Protein AF-A0A194QW92-F1 (afdb_monomer)

Foldseek 3Di:
DDDDDDDDDDDDDDDDDDDDDDDDDDDDDPLNVVLVPPPDPPPPPPPDDDCVPPDDDPVPDFPADDDDDLQPDKFKWFFADKDKDFDAADPPFAADNDDRAIWMWTWTAGQSGFIEIETAGHDFDKKKKFADPPDDPVLQVQLLVVLQVVLVVVCPDPPRVDDGFWDGWDKDWDADPVVHPDPDTTIIIIITTRDLSCLSVSVVVCVVPVVSSNGDDMDIGPSPPDPRVVLCVVQVADRRWMKMQDRPFKAWADPPDPDHDPDPGSTYIYGYSVRMHTDDCDDPRVDHRFDKDKDWDKDWQDDPPDDGDPVPIDIDTPDIDIDGRNFQPWAQFDPDDPADDDRSPPDTGRDDPQQPDKAKDKDWAFVVGPDDPTDIHIDIGIDGHHPVVSVVVCVVCVVVDPDDDPDPPDDDDDDDDDDDDDDDDDDDDPDDPPDQFAAEDAPVCLQVLLQQAQKEKEWEAAPPWPLQVVLRVQRSLLQNVLVVVPDDGRHYGYHYYHCVRRVVVCVVVVPFWPGWIWMHGNNHTALDTDPDDRGSVVSNVVSVVLSDQQEAEDAACVVVVPDALAFKEKEKEAADCPDLLNVLVSSLSSRCSVLHRYYYYHHPRNVVDPDPPDMWIWIDDRNQQEPDDIDIDPDDSNDNVSVNVVCVDRSDALEEEDDLSCLQVVVVLLAKEWEWEAAPNPRVLNHLLSVLCVVAVPVCSSRYRHYYYHCVRPQVVQVLVVHGNVVPGWIWIFNQFAIATLPDSVCSPPHCSVVVVVVCVVVCVRQVCVQPNDDDVDDDDPDTDRDGHRGGPSNVSHDDPVNIDGNDDDD

Organism: Papilio machaon (NCBI:txid76193)

Structure (mmCIF, N/CA/C/O backbone):
data_AF-A0A194QW92-F1
#
_entry.id   AF-A0A194QW92-F1
#
loop_
_atom_site.group_PDB
_atom_site.id
_atom_site.type_symbol
_atom_site.label_atom_id
_atom_site.label_alt_id
_atom_site.label_comp_id
_atom_site.label_asym_id
_atom_site.label_entity_id
_atom_site.label_seq_id
_atom_site.pdbx_PDB_ins_code
_atom_site.Cartn_x
_atom_site.Cartn_y
_atom_site.Cartn_z
_atom_site.occupancy
_atom_site.B_iso_or_equiv
_atom_site.auth_seq_id
_atom_site.auth_comp_id
_atom_site.auth_asym_id
_atom_site.auth_atom_id
_atom_site.pdbx_PDB_model_num
ATOM 1 N N . MET A 1 1 ? -59.362 35.001 18.500 1.00 31.78 1 MET A N 1
ATOM 2 C CA . MET A 1 1 ? -58.646 35.504 17.308 1.00 31.78 1 MET A CA 1
ATOM 3 C C . MET A 1 1 ? -57.191 35.763 17.682 1.00 31.78 1 MET A C 1
ATOM 5 O O . MET A 1 1 ? -56.961 36.446 18.668 1.00 31.78 1 MET A O 1
ATOM 9 N N . ASN A 1 2 ? -56.270 35.119 16.953 1.00 34.44 2 ASN A N 1
ATOM 10 C CA . ASN A 1 2 ? -54.800 35.236 16.932 1.00 34.44 2 ASN A CA 1
ATOM 11 C C . ASN A 1 2 ? -54.059 35.819 18.147 1.00 34.44 2 ASN A C 1
ATOM 13 O O . ASN A 1 2 ? -54.026 37.035 18.302 1.00 34.44 2 ASN A O 1
ATOM 17 N N . LYS A 1 3 ? -53.291 34.970 18.856 1.00 28.11 3 LYS A N 1
ATOM 18 C CA . LYS A 1 3 ? -51.967 35.327 19.408 1.00 28.11 3 LYS A CA 1
ATOM 19 C C . LYS A 1 3 ? -51.014 34.120 19.393 1.00 28.11 3 LYS A C 1
ATOM 21 O O . LYS A 1 3 ? -51.334 33.049 19.899 1.00 28.11 3 LYS A O 1
ATOM 26 N N . SER A 1 4 ? -49.855 34.344 18.782 1.00 28.19 4 SER A N 1
ATOM 27 C CA . SER A 1 4 ? -48.689 33.471 18.621 1.00 28.19 4 SER A CA 1
ATOM 28 C C . SER A 1 4 ? -48.117 32.961 19.949 1.00 28.19 4 SER A C 1
ATOM 30 O O . SER A 1 4 ? -47.916 33.755 20.870 1.00 28.19 4 SER A O 1
ATOM 32 N N . LYS A 1 5 ? -47.769 31.669 20.028 1.00 32.91 5 LYS A N 1
ATOM 33 C CA . LYS A 1 5 ? -46.958 31.098 21.118 1.00 32.91 5 LYS A CA 1
ATOM 34 C C . LYS A 1 5 ? -45.496 30.962 20.680 1.00 32.91 5 LYS A C 1
ATOM 36 O O . LYS A 1 5 ? -45.201 30.275 19.710 1.00 32.91 5 LYS A O 1
ATOM 41 N N . GLN A 1 6 ? -44.613 31.630 21.422 1.00 26.59 6 GLN A N 1
ATOM 42 C CA . GLN A 1 6 ? -43.155 31.491 21.384 1.00 26.59 6 GLN A CA 1
ATOM 43 C C . GLN A 1 6 ? -42.722 30.120 21.928 1.00 26.59 6 GLN A C 1
ATOM 45 O O . GLN A 1 6 ? -43.217 29.684 22.970 1.00 26.59 6 GLN A O 1
ATOM 50 N N . PHE A 1 7 ? -41.765 29.480 21.254 1.00 28.58 7 PHE A N 1
ATOM 51 C CA . PHE A 1 7 ? -41.031 28.316 21.757 1.00 28.58 7 PHE A CA 1
ATOM 52 C C . PHE A 1 7 ? -39.956 28.762 22.765 1.00 28.58 7 PHE A C 1
ATOM 54 O O . PHE A 1 7 ? -39.187 29.681 22.490 1.00 28.58 7 PHE A O 1
ATOM 61 N N . LYS A 1 8 ? -39.915 28.119 23.940 1.00 28.97 8 LYS A N 1
ATOM 62 C CA . LYS A 1 8 ? -38.869 28.281 24.965 1.00 28.97 8 LYS A CA 1
ATOM 63 C C . LYS A 1 8 ? -37.744 27.272 24.708 1.00 28.97 8 LYS A C 1
ATOM 65 O O . LYS A 1 8 ? -38.028 26.084 24.589 1.00 28.97 8 LYS A O 1
ATOM 70 N N . GLY A 1 9 ? -36.498 27.743 24.657 1.00 32.03 9 GLY A N 1
ATOM 71 C CA . GLY A 1 9 ? -35.300 26.894 24.643 1.00 32.03 9 GLY A CA 1
ATOM 72 C C . GLY A 1 9 ? -34.980 26.275 26.017 1.00 32.03 9 GLY A C 1
ATOM 73 O O . GLY A 1 9 ? -35.567 26.690 27.024 1.00 32.03 9 GLY A O 1
ATOM 74 N N . PRO A 1 10 ? -34.073 25.281 26.071 1.00 32.88 10 PRO A N 1
ATOM 75 C CA . PRO A 1 10 ? -33.698 24.589 27.304 1.00 32.88 10 PRO A CA 1
ATOM 76 C C . PRO A 1 10 ? -32.818 25.464 28.225 1.00 32.88 10 PRO A C 1
ATOM 78 O O . PRO A 1 10 ? -32.152 26.384 27.747 1.00 32.88 10 PRO A O 1
ATOM 81 N N . PRO A 1 11 ? -32.815 25.213 29.551 1.00 30.77 11 PRO A N 1
ATOM 82 C CA . PRO A 1 11 ? -32.139 26.066 30.527 1.00 30.77 11 PRO A CA 1
ATOM 83 C C . PRO A 1 11 ? -30.614 25.826 30.580 1.00 30.77 11 PRO A C 1
ATOM 85 O O . PRO A 1 11 ? -30.150 24.733 30.249 1.00 30.77 11 PRO A O 1
ATOM 88 N N . PRO A 1 12 ? -29.824 26.816 31.040 1.00 30.89 12 PRO A N 1
ATOM 89 C CA . PRO A 1 12 ? -28.367 26.715 31.109 1.00 30.89 12 PRO A CA 1
ATOM 90 C C . PRO A 1 12 ? -27.905 25.792 32.251 1.00 30.89 12 PRO A C 1
ATOM 92 O O . PRO A 1 12 ? -28.445 25.830 33.360 1.00 30.89 12 PRO A O 1
ATOM 95 N N . LYS A 1 13 ? -26.874 24.975 31.991 1.00 30.09 13 LYS A N 1
ATOM 96 C CA . LYS A 1 13 ? -26.210 24.129 32.997 1.00 30.09 13 LYS A CA 1
ATOM 97 C C . LYS A 1 13 ? -25.413 24.996 33.986 1.00 30.09 13 LYS A C 1
ATOM 99 O O . LYS A 1 13 ? -24.629 25.850 33.584 1.00 30.09 13 LYS A O 1
ATOM 104 N N . ARG A 1 14 ? -25.629 24.758 35.286 1.00 26.62 14 ARG A N 1
ATOM 105 C CA . ARG A 1 14 ? -24.898 25.349 36.422 1.00 26.62 14 ARG A CA 1
ATOM 106 C C . ARG A 1 14 ? -23.464 24.808 36.500 1.00 26.62 14 ARG A C 1
ATOM 108 O O . ARG A 1 14 ? -23.273 23.597 36.441 1.00 26.62 14 ARG A O 1
ATOM 115 N N . PHE A 1 15 ? -22.505 25.705 36.730 1.00 25.73 15 PHE A N 1
ATOM 116 C CA . PHE A 1 15 ? -21.168 25.397 37.246 1.00 25.73 15 PHE A CA 1
ATOM 117 C C . PHE A 1 15 ? -21.266 24.801 38.663 1.00 25.73 15 PHE A C 1
ATOM 119 O O . PHE A 1 15 ? -22.025 25.314 39.490 1.00 25.73 15 PHE A O 1
ATOM 126 N N . LYS A 1 16 ? -20.499 23.740 38.941 1.00 28.44 16 LYS A N 1
ATOM 127 C CA . LYS A 1 16 ? -20.216 23.243 40.297 1.00 28.44 16 LYS A CA 1
ATOM 128 C C . LYS A 1 16 ? -18.757 23.554 40.639 1.00 28.44 16 LYS A C 1
ATOM 130 O O . LYS A 1 16 ? -17.883 23.375 39.799 1.00 28.44 16 LYS A O 1
ATOM 135 N N . SER A 1 17 ? -18.567 24.061 41.851 1.00 26.08 17 SER A N 1
ATOM 136 C CA . SER A 1 17 ? -17.310 24.431 42.498 1.00 26.08 17 SER A CA 1
ATOM 137 C C . SER A 1 17 ? -16.463 23.211 42.866 1.00 26.08 17 SER A C 1
ATOM 139 O O . SER A 1 17 ? -17.013 22.186 43.269 1.00 26.08 17 SER A O 1
ATOM 141 N N . GLN A 1 18 ? -15.147 23.378 42.729 1.00 31.14 18 GLN A N 1
ATOM 142 C CA . GLN A 1 18 ? -14.085 22.577 43.340 1.00 31.14 18 GLN A CA 1
ATOM 143 C C . GLN A 1 18 ? -14.094 22.758 44.861 1.00 31.14 18 GLN A C 1
ATOM 145 O O . GLN A 1 18 ? -14.274 23.886 45.318 1.00 31.14 18 GLN A O 1
ATOM 150 N N . ASP A 1 19 ? -13.982 21.639 45.575 1.00 28.78 19 ASP A N 1
ATOM 151 C CA . ASP A 1 19 ? -13.210 21.412 46.810 1.00 28.78 19 ASP A CA 1
ATOM 152 C C . ASP A 1 19 ? -13.829 20.209 47.538 1.00 28.78 19 ASP A C 1
ATOM 154 O O . ASP A 1 19 ? -14.925 20.317 48.083 1.00 28.78 19 ASP A O 1
ATOM 158 N N . ASP A 1 20 ? -13.171 19.050 47.412 1.00 27.77 20 ASP A N 1
ATOM 159 C CA . ASP A 1 20 ? -13.049 17.988 48.427 1.00 27.77 20 ASP A CA 1
ATOM 160 C C . ASP A 1 20 ? -12.136 16.869 47.861 1.00 27.77 20 ASP A C 1
ATOM 162 O O . ASP A 1 20 ? -12.561 15.999 47.100 1.00 27.77 20 ASP A O 1
ATOM 166 N N . ASP A 1 21 ? -10.850 17.036 48.176 1.00 30.55 21 ASP A N 1
ATOM 167 C CA . ASP A 1 21 ? -9.706 16.124 48.355 1.00 30.55 21 ASP A CA 1
ATOM 168 C C . ASP A 1 21 ? -9.772 14.624 47.956 1.00 30.55 21 ASP A C 1
ATOM 170 O O . ASP A 1 21 ? -10.536 13.825 48.495 1.00 30.55 21 ASP A O 1
ATOM 174 N N . ASP A 1 22 ? -8.846 14.280 47.045 1.00 29.62 22 ASP A N 1
ATOM 175 C CA . ASP A 1 22 ? -7.719 13.330 47.188 1.00 29.62 22 ASP A CA 1
ATOM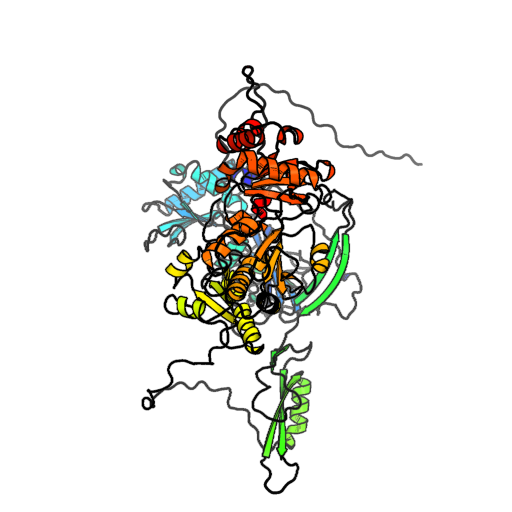 176 C C . ASP A 1 22 ? -7.949 11.858 47.619 1.00 29.62 22 ASP A C 1
ATOM 178 O O . ASP A 1 22 ? -8.229 11.547 48.772 1.00 29.62 22 ASP A O 1
ATOM 182 N N . GLU A 1 23 ? -7.717 10.923 46.679 1.00 29.33 23 GLU A N 1
ATOM 183 C CA . GLU A 1 23 ? -6.596 9.947 46.673 1.00 29.33 23 GLU A CA 1
ATOM 184 C C . GLU A 1 23 ? -6.902 8.689 45.816 1.00 29.33 23 GLU A C 1
ATOM 186 O O . GLU A 1 23 ? -7.893 7.987 46.025 1.00 29.33 23 GLU A O 1
ATOM 191 N N . ASN A 1 24 ? -5.939 8.338 44.946 1.00 28.45 24 ASN A N 1
ATOM 192 C CA . ASN A 1 24 ? -5.763 7.088 44.174 1.00 28.45 24 ASN A CA 1
ATOM 193 C C . ASN A 1 24 ? -6.443 6.975 42.791 1.00 28.45 24 ASN A C 1
ATOM 195 O O . ASN A 1 24 ? -7.441 6.273 42.639 1.00 28.45 24 ASN A O 1
ATOM 199 N N . GLU A 1 25 ? -5.798 7.495 41.736 1.00 29.42 25 GLU A N 1
ATOM 200 C CA . GLU A 1 25 ? -6.016 7.001 40.365 1.00 29.42 25 GLU A CA 1
ATOM 201 C C . GLU A 1 25 ? -4.735 6.393 39.770 1.00 29.42 25 GLU A C 1
ATOM 203 O O . GLU A 1 25 ? -3.738 7.054 39.487 1.00 29.42 25 GLU A O 1
ATOM 208 N N . VAL A 1 26 ? -4.794 5.071 39.613 1.00 32.31 26 VAL A N 1
ATOM 209 C CA . VAL A 1 26 ? -3.895 4.214 38.829 1.00 32.31 26 VAL A CA 1
ATOM 210 C C . VAL A 1 26 ? -4.091 4.546 37.338 1.00 32.31 26 VAL A C 1
ATOM 212 O O . VAL A 1 26 ? -5.231 4.805 36.948 1.00 32.31 26 VAL A O 1
ATOM 215 N N . PRO A 1 27 ? -3.050 4.532 36.478 1.00 34.44 27 PRO A N 1
ATOM 216 C CA . PRO A 1 27 ? -3.222 4.867 35.068 1.00 34.44 27 PRO A CA 1
ATOM 217 C C . PRO A 1 27 ? -4.211 3.908 34.393 1.00 34.44 27 PRO A C 1
ATOM 219 O O . PRO A 1 27 ? -4.038 2.689 34.418 1.00 34.44 27 PRO A O 1
ATOM 222 N N . CYS A 1 28 ? -5.265 4.491 33.821 1.00 34.31 28 CYS A N 1
ATOM 223 C CA . CYS A 1 28 ? -6.327 3.805 33.094 1.00 34.31 28 CYS A CA 1
ATOM 224 C C . CYS A 1 28 ? -5.742 3.095 31.865 1.00 34.31 28 CYS A C 1
ATOM 226 O O . CYS A 1 28 ? -4.966 3.684 31.108 1.00 34.31 28 CYS A O 1
ATOM 228 N N . SER A 1 29 ? -6.095 1.827 31.679 1.00 41.72 29 SER A N 1
ATOM 229 C CA . SER A 1 29 ? -5.612 1.022 30.560 1.00 41.72 29 SER A CA 1
ATOM 230 C C . SER A 1 29 ? -6.317 1.425 29.259 1.00 41.72 29 SER A C 1
ATOM 232 O O . SER A 1 29 ? -7.438 1.933 29.261 1.00 41.72 29 SER A O 1
ATOM 234 N N . PHE A 1 30 ? -5.682 1.172 28.114 1.00 33.19 30 PHE A N 1
ATOM 235 C CA . PHE A 1 30 ? -6.261 1.383 26.778 1.00 33.19 30 PHE A CA 1
ATOM 236 C C . PHE A 1 30 ? -7.651 0.726 26.611 1.00 33.19 30 PHE A C 1
ATOM 238 O O . PHE A 1 30 ? -8.519 1.243 25.907 1.00 33.19 30 PHE A O 1
ATOM 245 N N . GLU A 1 31 ? -7.905 -0.365 27.333 1.00 37.47 31 GLU A N 1
ATOM 246 C CA . GLU A 1 31 ? -9.172 -1.103 27.336 1.00 37.47 31 GLU A CA 1
ATOM 247 C C . GLU A 1 31 ? -10.308 -0.330 28.021 1.00 37.47 31 GLU A C 1
ATOM 249 O O . GLU A 1 31 ? -11.458 -0.401 27.586 1.00 37.47 31 GLU A O 1
ATOM 254 N N . ASP A 1 32 ? -9.990 0.489 29.026 1.00 39.75 32 ASP A N 1
ATOM 255 C CA . ASP A 1 32 ? -10.952 1.383 29.678 1.00 39.75 32 ASP A CA 1
ATOM 256 C C . ASP A 1 32 ? -11.393 2.523 28.750 1.00 39.75 32 ASP A C 1
ATOM 258 O O . ASP A 1 32 ? -12.516 3.024 28.849 1.00 39.75 32 ASP A O 1
ATOM 262 N N . THR A 1 33 ? -10.522 2.898 27.808 1.00 40.22 33 THR A N 1
ATOM 263 C CA . THR A 1 33 ? -10.801 3.925 26.798 1.00 40.22 33 THR A CA 1
ATOM 264 C C . THR A 1 33 ? -11.684 3.359 25.683 1.00 40.22 33 THR A C 1
ATOM 266 O O . THR A 1 33 ? -12.637 4.018 25.269 1.00 40.22 33 THR A O 1
ATOM 269 N N . LEU A 1 34 ? -11.453 2.104 25.271 1.00 35.28 34 LEU A N 1
ATOM 270 C CA . LEU A 1 34 ? -12.331 1.390 24.334 1.00 35.28 34 LEU A CA 1
ATOM 271 C C . LEU A 1 34 ? -13.745 1.199 24.902 1.00 35.28 34 LEU A C 1
ATOM 273 O O . LEU A 1 34 ? -14.725 1.474 24.214 1.00 35.28 34 LEU A O 1
ATOM 277 N N . ALA A 1 35 ? -13.862 0.810 26.176 1.00 39.53 35 ALA A N 1
ATOM 278 C CA . ALA A 1 35 ? -15.157 0.639 26.840 1.00 39.53 35 ALA A CA 1
ATOM 279 C C . ALA A 1 35 ? -15.956 1.956 26.965 1.00 39.53 35 ALA A C 1
ATOM 281 O O . ALA A 1 35 ? -17.182 1.931 27.083 1.00 39.53 35 ALA A O 1
ATOM 282 N N . GLY A 1 36 ? -15.276 3.109 26.933 1.00 33.75 36 GLY A N 1
ATOM 283 C CA . GLY A 1 36 ? -15.898 4.435 26.927 1.00 33.75 36 GLY A CA 1
ATOM 284 C C . GLY A 1 36 ? -16.346 4.928 25.545 1.00 33.75 36 GLY A C 1
ATOM 285 O O . GLY A 1 36 ? -17.150 5.858 25.480 1.00 33.75 36 GLY A O 1
ATOM 286 N N . MET A 1 37 ? -15.859 4.321 24.456 1.00 34.47 37 MET A N 1
ATOM 287 C CA . MET A 1 37 ? -16.156 4.738 23.077 1.00 34.47 37 MET A CA 1
ATOM 288 C C . MET A 1 37 ? -17.348 4.000 22.439 1.00 34.47 37 MET A C 1
ATOM 290 O O . MET A 1 37 ? -17.827 4.436 21.398 1.00 34.47 37 MET A O 1
ATOM 294 N N . GLU A 1 38 ? -17.890 2.953 23.071 1.00 33.16 38 GLU A N 1
ATOM 295 C CA . GLU A 1 38 ? -19.066 2.202 22.580 1.00 33.16 38 GLU A CA 1
ATOM 296 C C . GLU A 1 38 ? -20.431 2.773 23.031 1.00 33.16 38 GLU A C 1
ATOM 298 O O . GLU A 1 38 ? -21.447 2.073 23.038 1.00 33.16 38 GLU A O 1
ATOM 303 N N . VAL A 1 39 ? -20.504 4.050 23.418 1.00 30.03 39 VAL A N 1
ATOM 304 C CA . VAL A 1 39 ? -21.781 4.671 23.806 1.00 30.03 39 VAL A CA 1
ATOM 305 C C . VAL A 1 39 ? -22.454 5.338 22.600 1.00 30.03 39 VAL A C 1
ATOM 307 O O . VAL A 1 39 ? -22.108 6.450 22.218 1.00 30.03 39 VAL A O 1
ATOM 310 N N . GLU A 1 40 ? -23.470 4.638 22.084 1.00 30.41 40 GLU A N 1
ATOM 311 C C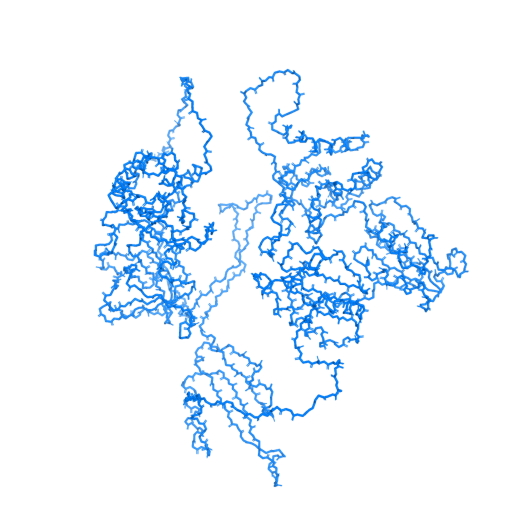A . GLU A 1 40 ? -24.635 5.126 21.320 1.00 30.41 40 GLU A CA 1
ATOM 312 C C . GLU A 1 40 ? -24.374 5.736 19.926 1.00 30.41 40 GLU A C 1
ATOM 314 O O . GLU A 1 40 ? -24.461 6.945 19.720 1.00 30.41 40 GLU A O 1
ATOM 319 N N . PHE A 1 41 ? -24.243 4.868 18.914 1.00 26.62 41 PHE A N 1
ATOM 320 C CA . PHE A 1 41 ? -24.780 5.147 17.572 1.00 26.62 41 PHE A CA 1
ATOM 321 C C . PHE A 1 41 ? -26.279 4.795 17.562 1.00 26.62 41 PHE A C 1
ATOM 323 O O . PHE A 1 41 ? -26.722 3.857 16.905 1.00 26.62 41 PHE A O 1
ATOM 330 N N . ASP A 1 42 ? -27.070 5.522 18.352 1.00 26.94 42 ASP A N 1
ATOM 331 C CA . ASP A 1 42 ? -28.529 5.416 18.305 1.00 26.94 42 ASP A CA 1
ATOM 332 C C . ASP A 1 42 ? -29.001 6.215 17.079 1.00 26.94 42 ASP A C 1
ATOM 334 O O . ASP A 1 42 ? -29.308 7.409 17.139 1.00 26.94 42 ASP A O 1
ATOM 338 N N . SER A 1 43 ? -28.919 5.585 15.903 1.00 28.89 43 SER A N 1
ATOM 339 C CA . SER A 1 43 ? -29.479 6.150 14.679 1.00 28.89 43 SER A CA 1
ATOM 340 C C . SER A 1 43 ? -30.994 6.263 14.865 1.00 28.89 43 SER A C 1
ATOM 342 O O . SER A 1 43 ? -31.621 5.245 15.163 1.00 28.89 43 SER A O 1
ATOM 344 N N . PRO A 1 44 ? -31.617 7.443 14.687 1.00 27.83 44 PRO A N 1
ATOM 345 C CA . PRO A 1 44 ? -33.068 7.539 14.737 1.00 27.83 44 PRO A CA 1
ATOM 346 C C . PRO A 1 44 ? -33.656 6.571 13.708 1.00 27.83 44 PRO A C 1
ATOM 348 O O . PRO A 1 44 ? -33.222 6.573 12.557 1.00 27.83 44 PRO A O 1
ATOM 351 N N . GLU A 1 45 ? -34.616 5.741 14.128 1.00 32.91 45 GLU A N 1
ATOM 352 C CA . GLU A 1 45 ? -35.379 4.841 13.259 1.00 32.91 45 GLU A CA 1
ATOM 353 C C . GLU A 1 45 ? -35.949 5.627 12.068 1.00 32.91 45 GLU A C 1
ATOM 355 O O . GLU A 1 45 ? -37.012 6.249 12.138 1.00 32.91 45 GLU A O 1
ATOM 360 N N . VAL A 1 46 ? -35.238 5.615 10.940 1.00 28.66 46 VAL A N 1
ATOM 361 C CA . VAL A 1 46 ? -35.758 6.132 9.678 1.00 28.66 46 VAL A CA 1
ATOM 362 C C . VAL A 1 46 ? -36.652 5.044 9.097 1.00 28.66 46 VAL A C 1
ATOM 364 O O . VAL A 1 46 ? -36.248 4.273 8.226 1.00 28.66 46 VAL A O 1
ATOM 367 N N . ILE A 1 47 ? -37.904 4.997 9.554 1.00 32.72 47 ILE A N 1
ATOM 368 C CA . ILE A 1 47 ? -38.988 4.338 8.816 1.00 32.72 47 ILE A CA 1
ATOM 369 C C . ILE A 1 47 ? -39.277 5.212 7.586 1.00 32.72 47 ILE A C 1
ATOM 371 O O . ILE A 1 47 ? -40.237 5.975 7.534 1.00 32.72 47 ILE A O 1
ATOM 375 N N . GLY A 1 48 ? -38.373 5.183 6.609 1.00 32.84 48 GLY A N 1
ATOM 376 C CA . GLY A 1 48 ? -38.572 5.850 5.330 1.00 32.84 48 GLY A CA 1
ATOM 377 C C . GLY A 1 48 ? -39.554 5.044 4.488 1.00 32.84 48 GLY A C 1
ATOM 378 O O . GLY A 1 48 ? -39.317 3.863 4.240 1.00 32.84 48 GLY A O 1
ATOM 379 N N . GLU A 1 49 ? -40.625 5.668 4.007 1.00 36.34 49 GLU A N 1
ATOM 380 C CA . GLU A 1 49 ? -41.500 5.072 2.994 1.00 36.34 49 GLU A CA 1
ATOM 381 C C . GLU A 1 49 ? -40.672 4.704 1.746 1.00 36.34 49 GLU A C 1
ATOM 383 O O . GLU A 1 49 ? -39.866 5.496 1.253 1.00 36.34 49 GLU A O 1
ATOM 388 N N . GLY A 1 50 ? -40.782 3.455 1.290 1.00 38.50 50 GLY A N 1
ATOM 389 C CA . GLY A 1 50 ? -39.981 2.915 0.195 1.00 38.50 50 GLY A CA 1
ATOM 390 C C . GLY A 1 50 ? -40.609 3.043 -1.197 1.00 38.50 50 GLY A C 1
ATOM 391 O O . GLY A 1 50 ? -41.777 3.413 -1.338 1.00 38.50 50 GLY A O 1
ATOM 392 N N . PRO A 1 51 ? -39.831 2.735 -2.253 1.00 41.72 51 PRO A N 1
ATOM 393 C CA . PRO A 1 51 ? -40.219 2.903 -3.655 1.00 41.72 51 PRO A CA 1
ATOM 394 C C . PRO A 1 51 ? -41.360 1.978 -4.103 1.00 41.72 51 PRO A C 1
ATOM 396 O O . PRO A 1 51 ? -41.848 2.130 -5.217 1.00 41.72 51 PRO A O 1
ATOM 399 N N . GLU A 1 52 ? -41.842 1.071 -3.249 1.00 48.28 52 GLU A N 1
ATOM 400 C CA . GLU A 1 52 ? -43.080 0.307 -3.466 1.00 48.28 52 GLU A CA 1
ATOM 401 C C . GLU A 1 52 ? -44.321 1.198 -3.695 1.00 48.28 52 GLU A C 1
ATOM 403 O O . GLU A 1 52 ? -45.296 0.733 -4.285 1.00 48.28 52 GLU A O 1
ATOM 408 N N . ASN A 1 53 ? -44.270 2.481 -3.311 1.00 42.75 53 ASN A N 1
ATOM 409 C CA . ASN A 1 53 ? -45.330 3.466 -3.563 1.00 42.75 53 ASN A CA 1
ATOM 410 C C . ASN A 1 53 ? -45.078 4.384 -4.780 1.00 42.75 53 ASN A C 1
ATOM 412 O O . ASN A 1 53 ? -45.905 5.250 -5.068 1.00 42.75 53 ASN A O 1
ATOM 416 N N . GLN A 1 54 ? -43.967 4.223 -5.512 1.00 44.03 54 GLN A N 1
ATOM 417 C CA . GLN A 1 54 ? -43.678 4.992 -6.729 1.00 44.03 54 GLN A CA 1
ATOM 418 C C . GLN A 1 54 ? -43.521 4.063 -7.933 1.00 44.03 54 GLN A C 1
ATOM 420 O O . GLN A 1 54 ? -42.815 3.058 -7.880 1.00 44.03 54 GLN A O 1
ATOM 425 N N . SER A 1 55 ? -44.165 4.401 -9.056 1.00 40.38 55 SER A N 1
ATOM 426 C CA . SER A 1 55 ? -44.037 3.624 -10.290 1.00 40.38 55 SER A CA 1
ATOM 427 C C . SER A 1 55 ? -42.604 3.726 -10.822 1.00 40.38 55 SER A C 1
ATOM 429 O O . SER A 1 55 ? -42.245 4.673 -11.524 1.00 40.38 55 SER A O 1
ATOM 431 N N . THR A 1 56 ? -41.763 2.761 -10.472 1.00 48.28 56 THR A N 1
ATOM 432 C CA . THR A 1 56 ? -40.435 2.624 -11.067 1.00 48.28 56 THR A CA 1
ATOM 433 C C . THR A 1 56 ? -40.570 2.107 -12.500 1.00 48.28 56 THR A C 1
ATOM 435 O O . THR A 1 56 ? -41.536 1.430 -12.859 1.00 48.28 56 THR A O 1
ATOM 438 N N . ASN A 1 57 ? -39.622 2.468 -13.366 1.00 51.06 57 ASN A N 1
ATOM 439 C CA . ASN A 1 57 ? -39.598 1.994 -14.747 1.00 51.06 57 ASN A CA 1
ATOM 440 C C . ASN A 1 57 ? -39.595 0.450 -14.759 1.00 51.06 57 ASN A C 1
ATOM 442 O O . ASN A 1 57 ? -38.716 -0.171 -14.159 1.00 51.06 57 ASN A O 1
ATOM 446 N N . ILE A 1 58 ? -40.570 -0.151 -15.456 1.00 54.78 58 ILE A N 1
ATOM 447 C CA . ILE A 1 58 ? -40.838 -1.605 -15.529 1.00 54.78 58 ILE A CA 1
ATOM 448 C C . ILE A 1 58 ? -39.572 -2.415 -15.855 1.00 54.78 58 ILE A C 1
ATOM 450 O O . ILE A 1 58 ? -39.433 -3.558 -15.432 1.00 54.78 58 ILE A O 1
ATOM 454 N N . LYS A 1 59 ? -38.608 -1.817 -16.564 1.00 52.22 59 LYS A N 1
ATOM 455 C CA . LYS A 1 59 ? -37.336 -2.458 -16.923 1.00 52.22 59 LYS A CA 1
ATOM 456 C C . LYS A 1 59 ? -36.454 -2.812 -15.709 1.00 52.22 59 LYS A C 1
ATOM 458 O O . LYS A 1 59 ? -35.592 -3.687 -15.819 1.00 52.22 59 LYS A O 1
ATOM 463 N N . TRP A 1 60 ? -36.661 -2.153 -14.565 1.00 59.00 60 TRP A N 1
ATOM 464 C CA . TRP A 1 60 ? -35.810 -2.242 -13.371 1.00 59.00 60 TRP A CA 1
ATOM 465 C C . TRP A 1 60 ? -36.507 -2.807 -12.132 1.00 59.00 60 TRP A C 1
ATOM 467 O O . TRP A 1 60 ? -35.852 -2.966 -11.100 1.00 59.00 60 TRP A O 1
ATOM 477 N N . SER A 1 61 ? -37.795 -3.147 -12.193 1.00 65.50 61 SER A N 1
ATOM 478 C CA . SER A 1 61 ? -38.482 -3.758 -11.052 1.00 65.50 61 SER A CA 1
ATOM 479 C C . SER A 1 61 ? -37.834 -5.098 -10.670 1.00 65.50 61 SER A C 1
ATOM 481 O O . SER A 1 61 ? -37.222 -5.796 -11.492 1.00 65.50 61 SER A O 1
ATOM 483 N N . ARG A 1 62 ? -37.853 -5.434 -9.376 1.00 69.19 62 ARG A N 1
ATOM 484 C CA . ARG A 1 62 ? -37.475 -6.782 -8.922 1.00 69.19 62 ARG A CA 1
ATOM 485 C C . ARG A 1 62 ? -38.569 -7.767 -9.356 1.00 69.19 62 ARG A C 1
ATOM 487 O O . ARG A 1 62 ? -39.731 -7.361 -9.399 1.00 69.19 62 ARG A O 1
ATOM 494 N N . PRO A 1 63 ? -38.224 -9.013 -9.733 1.00 73.31 63 PRO A N 1
ATOM 495 C CA . PRO A 1 63 ? -39.245 -10.033 -9.942 1.00 73.31 63 PRO A CA 1
ATOM 496 C C . PRO A 1 63 ? -40.054 -10.196 -8.652 1.00 73.31 63 PRO A C 1
ATOM 498 O O . PRO A 1 63 ? -39.526 -9.972 -7.565 1.00 73.31 63 PRO A O 1
ATOM 501 N N . ASN A 1 64 ? -41.336 -10.537 -8.761 1.00 80.31 64 ASN A N 1
ATOM 502 C CA . ASN A 1 64 ? -42.132 -10.803 -7.566 1.00 80.31 64 ASN A CA 1
ATOM 503 C C . ASN A 1 64 ? -41.572 -12.041 -6.849 1.00 80.31 64 ASN A C 1
ATOM 505 O O . ASN A 1 64 ? -41.260 -13.024 -7.528 1.00 80.31 64 ASN A O 1
ATOM 509 N N . PRO A 1 65 ? -41.468 -12.015 -5.508 1.00 85.50 65 PRO A N 1
ATOM 510 C CA . PRO A 1 65 ? -41.012 -13.179 -4.771 1.00 85.50 65 PRO A CA 1
ATOM 511 C C . PRO A 1 65 ? -42.011 -14.335 -4.945 1.00 85.50 65 PRO A C 1
ATOM 513 O O . PRO A 1 65 ? -43.220 -14.091 -5.053 1.00 85.50 65 PRO A O 1
ATOM 516 N N . PRO A 1 66 ? -41.536 -15.592 -4.977 1.00 86.00 66 PRO A N 1
ATOM 517 C CA . PRO A 1 66 ? -42.419 -16.751 -4.975 1.00 86.00 66 PRO A CA 1
ATOM 518 C C . PRO A 1 66 ? -43.259 -16.789 -3.689 1.00 86.00 66 PRO A C 1
ATOM 520 O O . PRO A 1 66 ? -42.861 -16.262 -2.649 1.00 86.00 66 PRO A O 1
ATOM 523 N N . GLN A 1 67 ? -44.428 -17.431 -3.747 1.00 87.12 67 GLN A N 1
ATOM 524 C CA . GLN A 1 67 ? -45.177 -17.760 -2.533 1.00 87.12 67 GLN A CA 1
ATOM 525 C C . GLN A 1 67 ? -44.473 -18.922 -1.833 1.00 87.12 67 GLN A C 1
ATOM 527 O O . GLN A 1 67 ? -44.509 -20.039 -2.339 1.00 87.12 67 GLN A O 1
ATOM 532 N N . LEU A 1 68 ? -43.829 -18.638 -0.702 1.00 89.19 68 LEU A N 1
ATOM 533 C CA . LEU A 1 68 ? -43.078 -19.625 0.069 1.00 89.19 68 LEU A CA 1
ATOM 534 C C . LEU A 1 68 ? -43.905 -20.149 1.255 1.00 89.19 68 LEU A C 1
ATOM 536 O O . LEU A 1 68 ? -44.467 -19.364 2.022 1.00 89.19 68 LEU A O 1
ATOM 540 N N . ASP A 1 69 ? -43.932 -21.467 1.433 1.00 91.50 69 ASP A N 1
ATOM 541 C CA . ASP A 1 69 ? -44.469 -22.179 2.595 1.00 91.50 69 ASP A CA 1
ATOM 542 C C . ASP A 1 69 ? -43.310 -22.809 3.391 1.00 91.50 69 ASP A C 1
ATOM 544 O O . ASP A 1 69 ? -42.757 -23.828 2.965 1.00 91.50 69 ASP A O 1
ATOM 548 N N . PRO A 1 70 ? -42.966 -22.287 4.586 1.00 91.25 70 PRO A N 1
ATOM 549 C CA . PRO A 1 70 ? -41.866 -22.818 5.394 1.00 91.25 70 PRO A CA 1
ATOM 550 C C . PRO A 1 70 ? -41.988 -24.302 5.755 1.00 91.25 70 PRO A C 1
ATOM 552 O O . PRO A 1 70 ? -41.004 -24.931 6.137 1.00 91.25 70 PRO A O 1
ATOM 555 N N . LYS A 1 71 ? -43.189 -24.890 5.661 1.00 92.25 71 LYS A N 1
ATOM 556 C CA . LYS A 1 71 ? -43.422 -26.315 5.941 1.00 92.25 71 LYS A CA 1
ATOM 557 C C . LYS A 1 71 ? -43.150 -27.231 4.751 1.00 92.25 71 LYS A C 1
ATOM 559 O O . LYS A 1 71 ? -43.197 -28.447 4.930 1.00 92.25 71 LYS A O 1
ATOM 564 N N . LYS A 1 72 ? -42.920 -26.682 3.558 1.00 93.12 72 LYS A N 1
ATOM 565 C CA . LYS A 1 72 ? -42.723 -27.452 2.320 1.00 93.12 72 LYS A CA 1
ATOM 566 C C . LYS A 1 72 ? -41.486 -27.028 1.546 1.00 93.12 72 LYS A C 1
ATOM 568 O O . LYS A 1 72 ? -40.857 -27.880 0.926 1.00 93.12 72 LYS A O 1
ATOM 573 N N . ASP A 1 73 ? -41.142 -25.750 1.613 1.00 93.94 73 ASP A N 1
ATOM 574 C CA . ASP A 1 73 ? -40.124 -25.157 0.764 1.00 93.94 73 ASP A CA 1
ATOM 575 C C . ASP A 1 73 ? -38.789 -25.017 1.497 1.00 93.94 73 ASP A C 1
ATOM 577 O O . ASP A 1 73 ? -38.718 -24.665 2.681 1.00 93.94 73 ASP A O 1
ATOM 581 N N . ILE A 1 74 ? -37.716 -25.283 0.757 1.00 95.44 74 ILE A N 1
ATOM 582 C CA . ILE A 1 74 ? -36.366 -24.860 1.122 1.00 95.44 74 ILE A CA 1
ATOM 583 C C . ILE A 1 74 ? -36.161 -23.425 0.636 1.00 95.44 74 ILE A C 1
ATOM 585 O O . ILE A 1 74 ? -36.623 -23.063 -0.448 1.00 95.44 74 ILE A O 1
ATOM 589 N N . LEU A 1 75 ? -35.454 -22.609 1.416 1.00 96.19 75 LEU A N 1
ATOM 590 C CA . LEU A 1 75 ? -35.037 -21.279 0.975 1.00 96.19 75 LEU A CA 1
ATOM 591 C C . LEU A 1 75 ? -33.523 -21.258 0.818 1.00 96.19 75 LEU A C 1
ATOM 593 O O . LEU A 1 75 ? -32.799 -21.509 1.774 1.00 96.19 75 LEU A O 1
ATOM 597 N N . VAL A 1 76 ? -33.061 -20.945 -0.389 1.00 95.81 76 VAL A N 1
ATOM 598 C CA . VAL A 1 76 ? -31.641 -20.928 -0.739 1.00 95.81 76 VAL A CA 1
ATOM 599 C C . VAL A 1 76 ? -31.269 -19.551 -1.275 1.00 95.81 76 VAL A C 1
ATOM 601 O O . VAL A 1 76 ? -31.879 -19.064 -2.232 1.00 95.81 76 VAL A O 1
ATOM 604 N N . PHE A 1 77 ? -30.276 -18.912 -0.665 1.00 95.12 77 PHE A N 1
ATOM 605 C CA . PHE A 1 77 ? -29.813 -17.584 -1.058 1.00 95.12 77 PHE A CA 1
ATOM 606 C C . PHE A 1 77 ? -28.306 -17.437 -0.869 1.00 95.12 77 PHE A C 1
ATOM 608 O O . PHE A 1 77 ? -27.728 -18.031 0.033 1.00 95.12 77 PHE A O 1
ATOM 615 N N . GLN A 1 78 ? -27.665 -16.633 -1.712 1.00 94.25 78 GLN A N 1
ATOM 616 C CA . GLN A 1 78 ? -26.264 -16.278 -1.531 1.00 94.25 78 GLN A CA 1
ATOM 617 C C . GLN A 1 78 ? -26.170 -15.130 -0.534 1.00 94.25 78 GLN A C 1
ATOM 619 O O . GLN A 1 78 ? -26.758 -14.069 -0.766 1.00 94.25 78 GLN A O 1
ATOM 624 N N . GLN A 1 79 ? -25.463 -15.351 0.570 1.00 93.62 79 GLN A N 1
ATOM 625 C CA . GLN A 1 79 ? -25.201 -14.333 1.580 1.00 93.62 79 GLN A CA 1
ATOM 626 C C . GLN A 1 79 ? -24.210 -13.304 1.023 1.00 93.62 79 GLN A C 1
ATOM 628 O O . GLN A 1 79 ? -23.245 -13.659 0.363 1.00 93.62 79 GLN A O 1
ATOM 633 N N . LEU A 1 80 ? -24.467 -12.023 1.268 1.00 91.25 80 LEU A N 1
ATOM 634 C CA . LEU A 1 80 ? -23.651 -10.893 0.817 1.00 91.25 80 LEU A CA 1
ATOM 635 C C . LEU A 1 80 ? -23.082 -10.100 1.986 1.00 91.25 80 LEU A C 1
ATOM 637 O O . LEU A 1 80 ? -21.922 -9.704 1.968 1.00 91.25 80 LEU A O 1
ATOM 641 N N . GLU A 1 81 ? -23.906 -9.890 3.007 1.00 92.69 81 GLU A N 1
ATOM 642 C CA . GLU A 1 81 ? -23.561 -9.101 4.183 1.00 92.69 81 GLU A CA 1
ATOM 643 C C . GLU A 1 81 ? -24.110 -9.787 5.434 1.00 92.69 81 GLU A C 1
ATOM 645 O O . GLU A 1 81 ? -25.146 -10.460 5.369 1.00 92.69 81 GLU A O 1
ATOM 650 N N . ILE A 1 82 ? -23.373 -9.688 6.538 1.00 94.75 82 ILE A N 1
ATOM 651 C CA . ILE A 1 82 ? -23.770 -10.179 7.859 1.00 94.75 82 ILE A CA 1
ATOM 652 C C . ILE A 1 82 ? -23.525 -9.050 8.847 1.00 94.75 82 ILE A C 1
ATOM 654 O O . ILE A 1 82 ? -22.437 -8.482 8.867 1.00 94.75 82 ILE A O 1
ATOM 658 N N . ASP A 1 83 ? -24.527 -8.763 9.665 1.00 95.12 83 ASP A N 1
ATOM 659 C CA . ASP A 1 83 ? -24.409 -7.899 10.834 1.00 95.12 83 ASP A CA 1
ATOM 660 C C . ASP A 1 83 ? -25.159 -8.523 12.024 1.00 95.12 83 ASP A C 1
ATOM 662 O O . ASP A 1 83 ? -25.709 -9.628 11.926 1.00 95.12 83 ASP A O 1
ATOM 666 N N . HIS A 1 84 ? -25.203 -7.819 13.153 1.00 95.50 84 HIS A N 1
ATOM 667 C CA . HIS A 1 84 ? -26.062 -8.174 14.276 1.00 95.50 84 HIS A CA 1
ATOM 668 C C . HIS A 1 84 ? -26.742 -6.944 14.877 1.00 95.50 84 HIS A C 1
ATOM 670 O O . HIS A 1 84 ? -26.311 -5.804 14.709 1.00 95.50 84 HIS A O 1
ATOM 676 N N . TYR A 1 85 ? -27.815 -7.190 15.622 1.00 93.88 85 TYR A N 1
ATOM 677 C CA . TYR A 1 85 ? -28.486 -6.186 16.440 1.00 93.88 85 TYR A CA 1
ATOM 678 C C . TYR A 1 85 ? -28.945 -6.801 17.763 1.00 93.88 85 TYR A C 1
ATOM 680 O O . TYR A 1 85 ? -29.104 -8.018 17.881 1.00 93.88 85 TYR A O 1
ATOM 688 N N . ASN A 1 86 ? -29.164 -5.960 18.772 1.00 92.56 86 ASN A N 1
ATOM 689 C CA . ASN A 1 86 ? -29.683 -6.407 20.061 1.00 92.56 86 ASN A CA 1
ATOM 690 C C . ASN A 1 86 ? -31.212 -6.377 20.031 1.00 92.56 86 ASN A C 1
ATOM 692 O O . ASN A 1 86 ? -31.817 -5.329 19.808 1.00 92.56 86 ASN A O 1
ATOM 696 N N . GLY A 1 87 ? -31.835 -7.527 20.272 1.00 90.31 87 GLY A N 1
ATOM 697 C CA . GLY A 1 87 ? -33.282 -7.690 20.220 1.00 90.31 87 GLY A CA 1
ATOM 698 C C . GLY A 1 87 ? -33.832 -8.524 21.372 1.00 90.31 87 GLY A C 1
ATOM 699 O O . GLY A 1 87 ? -33.140 -8.855 22.338 1.00 90.31 87 GLY A O 1
ATOM 700 N N . GLN A 1 88 ? -35.119 -8.855 21.279 1.00 91.00 88 GLN A N 1
ATOM 701 C CA . GLN A 1 88 ? -35.768 -9.778 22.208 1.00 91.00 88 GLN A CA 1
ATOM 702 C C . GLN A 1 88 ? -35.656 -11.216 21.689 1.00 91.00 88 GLN A C 1
ATOM 704 O O . GLN A 1 88 ? -35.797 -11.436 20.485 1.00 91.00 88 GLN A O 1
ATOM 709 N N . PRO A 1 89 ? -35.448 -12.205 22.573 1.00 92.19 89 PRO A N 1
ATOM 710 C CA . PRO A 1 89 ? -35.337 -13.593 22.157 1.00 92.19 89 PRO A CA 1
ATOM 711 C C . PRO A 1 89 ? -36.655 -14.095 21.565 1.00 92.19 89 PRO A C 1
ATOM 713 O O . PRO A 1 89 ? -37.740 -13.852 22.103 1.00 92.19 89 PRO A O 1
ATOM 716 N N . MET A 1 90 ? -36.560 -14.824 20.455 1.00 89.94 90 MET A N 1
ATOM 717 C CA . MET A 1 90 ? -37.719 -15.429 19.813 1.00 89.94 90 MET A CA 1
ATOM 718 C C . MET A 1 90 ? -38.104 -16.745 20.516 1.00 89.94 90 MET A C 1
ATOM 720 O O . MET A 1 90 ? -37.270 -17.650 20.610 1.00 89.94 90 MET A O 1
ATOM 724 N N . PRO A 1 91 ? -39.363 -16.911 20.974 1.00 89.31 91 PRO A N 1
ATOM 725 C CA . PRO A 1 91 ? -39.788 -18.132 21.652 1.00 89.31 91 PRO A CA 1
ATOM 726 C C . PRO A 1 91 ? -39.581 -19.384 20.794 1.00 89.31 91 PRO A C 1
ATOM 728 O O . PRO A 1 91 ? -40.059 -19.453 19.662 1.00 89.31 91 PRO A O 1
ATOM 731 N N . GLY A 1 92 ? -38.919 -20.395 21.359 1.00 87.94 92 GLY A N 1
ATOM 732 C CA . GLY A 1 92 ? -38.643 -21.669 20.685 1.00 87.94 92 GLY A CA 1
ATOM 733 C C . GLY A 1 92 ? -37.330 -21.711 19.896 1.00 87.94 92 GLY A C 1
ATOM 734 O O . GLY A 1 92 ? -36.978 -22.777 19.395 1.00 87.94 92 GLY A O 1
ATOM 735 N N . MET A 1 93 ? -36.592 -20.599 19.821 1.00 92.12 93 MET A N 1
ATOM 736 C CA . MET A 1 93 ? -35.225 -20.557 19.293 1.00 92.12 93 MET A CA 1
ATOM 737 C C . MET A 1 93 ? -34.193 -20.873 20.396 1.00 92.12 93 MET A C 1
ATOM 739 O O . MET A 1 93 ? -34.494 -20.682 21.578 1.00 92.12 93 MET A O 1
ATOM 743 N N . PRO A 1 94 ? -32.990 -21.376 20.049 1.00 93.06 94 PRO A N 1
ATOM 744 C CA . PRO A 1 94 ? -31.937 -21.671 21.025 1.00 93.06 94 PRO A CA 1
ATOM 745 C C . PRO A 1 94 ? -31.395 -20.405 21.713 1.00 93.06 94 PRO A C 1
ATOM 747 O O . PRO A 1 94 ? -31.689 -19.285 21.308 1.00 93.06 94 PRO A O 1
ATOM 750 N N . GLY A 1 95 ? -30.571 -20.590 22.748 1.00 89.88 95 GLY A N 1
ATOM 751 C CA . GLY A 1 95 ? -29.954 -19.495 23.503 1.00 89.88 95 GLY A CA 1
ATOM 752 C C . GLY A 1 95 ? -30.827 -18.957 24.643 1.00 89.88 95 GLY A C 1
ATOM 753 O O . GLY A 1 95 ? -31.828 -19.567 25.036 1.00 89.88 95 GLY A O 1
ATOM 754 N N . SER A 1 96 ? -30.414 -17.819 25.209 1.00 89.62 96 SER A N 1
ATOM 755 C CA . SER A 1 96 ? -31.116 -17.177 26.327 1.00 89.62 96 SER A CA 1
ATOM 756 C C . SER A 1 96 ? -32.544 -16.795 25.937 1.00 89.62 96 SER A C 1
ATOM 758 O O . SER A 1 96 ? -32.772 -16.194 24.894 1.00 89.62 96 SER A O 1
ATOM 760 N N . GLN A 1 97 ? -33.506 -17.105 26.809 1.00 90.56 97 GLN A N 1
ATOM 761 C CA . GLN A 1 97 ? -34.895 -16.638 26.685 1.00 90.56 97 GLN A CA 1
ATOM 762 C C . GLN A 1 97 ? -35.139 -15.338 27.472 1.00 90.56 97 GLN A C 1
ATOM 764 O O . GLN A 1 97 ? -36.269 -14.860 27.562 1.00 90.56 97 GLN A O 1
ATOM 769 N N . LEU A 1 98 ? -34.082 -14.765 28.055 1.00 88.44 98 LEU A N 1
ATOM 770 C CA . LEU A 1 98 ? -34.087 -13.479 28.742 1.00 88.44 98 LEU A CA 1
ATOM 771 C C . LEU A 1 98 ? -33.394 -12.448 27.850 1.00 88.44 98 LEU A C 1
ATOM 773 O O . LEU A 1 98 ? -32.218 -12.606 27.530 1.00 88.44 98 LEU A O 1
ATOM 777 N N . GLY A 1 99 ? -34.137 -11.418 27.441 1.00 83.75 99 GLY A N 1
ATOM 778 C CA . GLY A 1 99 ? -33.608 -10.321 26.637 1.00 83.75 99 GLY A CA 1
ATOM 779 C C . GLY A 1 99 ? -32.857 -9.269 27.466 1.00 83.75 99 GLY A C 1
ATOM 780 O O . GLY A 1 99 ? -33.071 -9.182 28.681 1.00 83.75 99 GLY A O 1
ATOM 781 N N . PRO A 1 100 ? -32.034 -8.434 26.808 1.00 91.00 100 PRO A N 1
ATOM 782 C CA . PRO A 1 100 ? -31.742 -8.457 25.368 1.00 91.00 100 PRO A CA 1
ATOM 783 C C . PRO A 1 100 ? -30.756 -9.568 24.966 1.00 91.00 100 PRO A C 1
ATOM 785 O O . PRO A 1 100 ? -29.909 -9.972 25.760 1.00 91.00 100 PRO A O 1
ATOM 788 N N . VAL A 1 101 ? -30.870 -10.044 23.722 1.00 93.06 101 VAL A N 1
ATOM 789 C CA . VAL A 1 101 ? -29.961 -11.023 23.098 1.00 93.06 101 VAL A CA 1
ATOM 790 C C . VAL A 1 101 ? -29.478 -10.509 21.739 1.00 93.06 101 VAL A C 1
ATOM 792 O O . VAL A 1 101 ? -30.230 -9.790 21.073 1.00 93.06 101 VAL A O 1
ATOM 795 N N . PRO A 1 102 ? -28.266 -10.874 21.293 1.00 95.06 102 PRO A N 1
ATOM 796 C CA . PRO A 1 102 ? -27.821 -10.552 19.950 1.00 95.06 102 PRO A CA 1
ATOM 797 C C . PRO A 1 102 ? -28.510 -11.471 18.931 1.00 95.06 102 PRO A C 1
ATOM 799 O O . PRO A 1 102 ? -28.614 -12.684 19.128 1.00 95.06 102 PRO A O 1
ATOM 802 N N . ILE A 1 103 ? -28.986 -10.881 17.839 1.00 95.94 103 ILE A N 1
ATOM 803 C CA . ILE A 1 103 ? -29.608 -11.569 16.705 1.00 95.94 103 ILE A CA 1
ATOM 804 C C . ILE A 1 103 ? -28.771 -11.232 15.475 1.00 95.94 103 ILE A C 1
ATOM 806 O O . ILE A 1 103 ? -28.596 -10.054 15.158 1.00 95.94 103 ILE A O 1
ATOM 810 N N . MET A 1 104 ? -28.251 -12.249 14.785 1.00 97.06 104 MET A N 1
ATOM 811 C CA . MET A 1 104 ? -27.516 -12.026 13.536 1.00 97.06 104 MET A CA 1
ATOM 812 C C . MET A 1 104 ? -28.506 -11.742 12.412 1.00 97.06 104 MET A C 1
ATOM 814 O O . MET A 1 104 ? -29.568 -12.368 12.362 1.00 97.06 104 MET A O 1
ATOM 818 N N . ARG A 1 105 ? -28.153 -10.885 11.457 1.00 96.00 105 ARG A N 1
ATOM 819 C CA . ARG A 1 105 ? -28.897 -10.739 10.203 1.00 96.00 105 ARG A CA 1
ATOM 820 C C . ARG A 1 105 ? -27.982 -11.017 9.031 1.00 96.00 105 ARG A C 1
ATOM 822 O O . ARG A 1 105 ? -26.922 -10.422 8.896 1.00 96.00 105 ARG A O 1
ATOM 829 N N . MET A 1 106 ? -28.426 -11.913 8.161 1.00 96.62 106 MET A N 1
ATOM 830 C CA . MET A 1 106 ? -27.795 -12.161 6.872 1.00 96.62 106 MET A CA 1
ATOM 831 C C . MET A 1 106 ? -28.621 -11.498 5.779 1.00 96.62 106 MET A C 1
ATOM 833 O O . MET A 1 106 ? -29.820 -11.763 5.657 1.00 96.62 106 MET A O 1
ATOM 837 N N . TYR A 1 107 ? -27.975 -10.699 4.941 1.00 95.62 107 TYR A N 1
ATOM 838 C CA . TYR A 1 107 ? -28.570 -10.177 3.719 1.00 95.62 107 TYR A CA 1
ATOM 839 C C . TYR A 1 107 ? -28.056 -10.958 2.526 1.00 95.62 107 TYR A C 1
ATOM 841 O O . TYR A 1 107 ? -26.871 -11.281 2.443 1.00 95.62 107 TYR A O 1
ATOM 849 N N . GLY A 1 108 ? -28.939 -11.252 1.580 1.00 93.75 108 GLY A N 1
ATOM 850 C CA . GLY A 1 108 ? -28.555 -12.023 0.412 1.00 93.75 108 GLY A CA 1
ATOM 851 C C . GLY A 1 108 ? -29.571 -12.014 -0.712 1.00 93.75 108 GLY A C 1
ATOM 852 O O . GLY A 1 108 ? -30.573 -11.294 -0.680 1.00 93.75 108 GLY A O 1
ATOM 853 N N . VAL A 1 109 ? -29.293 -12.810 -1.742 1.00 91.94 109 VAL A N 1
ATOM 854 C CA . VAL A 1 109 ? -30.110 -12.884 -2.959 1.00 91.94 109 VAL A CA 1
ATOM 855 C C . VAL A 1 109 ? -30.287 -14.342 -3.385 1.00 91.94 109 VAL A C 1
ATOM 857 O O . VAL A 1 109 ? -29.329 -15.103 -3.471 1.00 91.94 109 VAL A O 1
ATOM 860 N N . THR A 1 110 ? -31.530 -14.741 -3.646 1.00 92.19 110 THR A N 1
ATOM 861 C CA . THR A 1 110 ? -31.873 -16.061 -4.213 1.00 92.19 110 THR A CA 1
ATOM 862 C C . THR A 1 110 ? -31.406 -16.186 -5.663 1.00 92.19 110 THR A C 1
ATOM 864 O O . THR A 1 110 ? -31.202 -15.179 -6.345 1.00 92.19 110 THR A O 1
ATOM 867 N N . MET A 1 111 ? -31.319 -17.411 -6.193 1.00 86.94 111 MET A N 1
ATOM 868 C CA . MET A 1 111 ? -30.984 -17.599 -7.612 1.00 86.94 111 MET A CA 1
ATOM 869 C C . MET A 1 111 ? -31.978 -16.926 -8.573 1.00 86.94 111 MET A C 1
ATOM 871 O O . MET A 1 111 ? -31.598 -16.520 -9.670 1.00 86.94 111 MET A O 1
ATOM 875 N N . ASP A 1 112 ? -33.227 -16.756 -8.142 1.00 85.50 112 ASP A N 1
ATOM 876 C CA . ASP A 1 112 ? -34.283 -16.081 -8.903 1.00 85.50 112 ASP A CA 1
ATOM 877 C C . ASP A 1 112 ? -34.197 -14.544 -8.831 1.00 85.50 112 ASP A C 1
ATOM 879 O O . ASP A 1 112 ? -34.986 -13.834 -9.456 1.00 85.50 112 ASP A O 1
ATOM 883 N N . GLY A 1 113 ? -33.236 -13.998 -8.077 1.00 84.88 113 GLY A N 1
ATOM 884 C CA . GLY A 1 113 ? -33.016 -12.558 -7.938 1.00 84.88 113 GLY A CA 1
ATOM 885 C C . GLY A 1 113 ? -33.930 -11.855 -6.941 1.00 84.88 113 GLY A C 1
ATOM 886 O O . GLY A 1 113 ? -34.083 -10.634 -7.020 1.00 84.88 113 GLY A O 1
ATOM 887 N N . ASN A 1 114 ? -34.511 -12.603 -6.001 1.00 89.25 114 ASN A N 1
ATOM 888 C CA . ASN A 1 114 ? -35.237 -12.049 -4.859 1.00 89.25 114 ASN A CA 1
ATOM 889 C C . ASN A 1 114 ? -34.285 -11.814 -3.687 1.00 89.25 114 ASN A C 1
ATOM 891 O O . ASN A 1 114 ? -33.537 -12.719 -3.317 1.00 89.25 114 ASN A O 1
ATOM 895 N N . SER A 1 115 ? -34.331 -10.623 -3.093 1.00 92.06 115 SER A N 1
ATOM 896 C CA . SER A 1 115 ? -33.540 -10.290 -1.899 1.00 92.06 115 SER A CA 1
ATOM 897 C C . SER A 1 115 ? -34.114 -10.927 -0.637 1.00 92.06 115 SER A C 1
ATOM 899 O O . SER A 1 115 ? -35.331 -10.858 -0.433 1.00 92.06 115 SER A O 1
ATOM 901 N N . VAL A 1 116 ? -33.237 -11.425 0.227 1.00 94.38 116 VAL A N 1
ATOM 902 C CA . VAL A 1 116 ? -33.563 -12.094 1.486 1.00 94.38 116 VAL A CA 1
ATOM 903 C C . VAL A 1 116 ? -32.887 -11.369 2.647 1.00 94.38 116 VAL A C 1
ATOM 905 O O . VAL A 1 116 ? -31.707 -11.037 2.556 1.00 94.38 116 VAL A O 1
ATOM 908 N N . CYS A 1 117 ? -33.627 -11.160 3.734 1.00 96.56 117 CYS A N 1
ATOM 909 C CA . CYS A 1 117 ? -33.086 -10.853 5.055 1.00 96.56 117 CYS A CA 1
ATOM 910 C C . CYS A 1 117 ? -33.398 -12.032 5.988 1.00 96.56 117 CYS A C 1
ATOM 912 O O . CYS A 1 117 ? -34.561 -12.388 6.183 1.00 96.56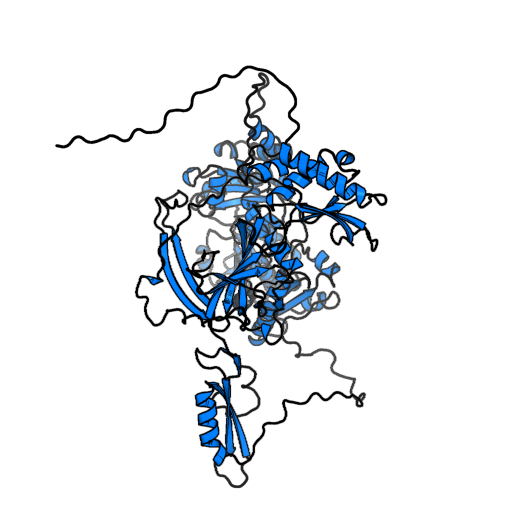 117 CYS A O 1
ATOM 914 N N . CYS A 1 118 ? -32.366 -12.681 6.515 1.00 97.06 118 CYS A N 1
ATOM 915 C CA . CYS A 1 118 ? -32.491 -13.845 7.385 1.00 97.06 118 CYS A CA 1
ATOM 916 C C . CYS A 1 118 ? -31.999 -13.496 8.790 1.00 97.06 118 CYS A C 1
ATOM 918 O O . CYS A 1 118 ? -30.820 -13.206 8.977 1.00 97.06 118 CYS A O 1
ATOM 920 N N . HIS A 1 119 ? -32.901 -13.537 9.766 1.00 97.19 119 HIS A N 1
ATOM 921 C CA . HIS A 1 119 ? -32.618 -13.315 11.179 1.00 97.19 119 HIS A CA 1
ATOM 922 C C . HIS A 1 119 ? -32.249 -14.639 11.841 1.00 97.19 119 HIS A C 1
ATOM 924 O O . HIS A 1 119 ? -33.060 -15.566 11.901 1.00 97.19 119 HIS A O 1
ATOM 930 N N . VAL A 1 120 ? -31.021 -14.740 12.336 1.00 97.00 120 VAL A N 1
ATOM 931 C CA . VAL A 1 120 ? -30.480 -15.962 12.921 1.00 97.00 120 VAL A CA 1
ATOM 932 C C . VAL A 1 120 ? -30.409 -15.827 14.438 1.00 97.00 120 VAL A C 1
ATOM 934 O O . VAL A 1 120 ? -29.723 -14.960 14.982 1.00 97.00 120 VAL A O 1
ATOM 937 N N . HIS A 1 121 ? -31.123 -16.714 15.127 1.00 96.75 121 HIS A N 1
ATOM 938 C CA . HIS A 1 121 ? -31.360 -16.636 16.566 1.00 96.75 121 HIS A CA 1
ATOM 939 C C . HIS A 1 121 ? -30.520 -17.633 17.358 1.00 96.75 121 HIS A C 1
ATOM 941 O O . HIS A 1 121 ? -30.346 -18.789 16.957 1.00 96.75 121 HIS A O 1
ATOM 947 N N . GLY A 1 122 ? -30.089 -17.200 18.544 1.00 94.62 122 GLY A N 1
ATOM 948 C CA . GLY A 1 122 ? -29.566 -18.069 19.599 1.00 94.62 122 GLY A CA 1
ATOM 949 C C . GLY A 1 122 ? -28.061 -18.315 19.596 1.00 94.62 122 GLY A C 1
ATOM 950 O O . GLY A 1 122 ? -27.601 -19.162 20.363 1.00 94.62 122 GLY A O 1
ATOM 951 N N . PHE A 1 123 ? -27.308 -17.612 18.749 1.00 96.00 123 PHE A N 1
ATOM 952 C CA . PHE A 1 123 ? -25.850 -17.605 18.818 1.00 96.00 123 PHE A CA 1
ATOM 953 C C . PHE A 1 123 ? -25.402 -16.672 19.950 1.00 96.00 123 PHE A C 1
ATOM 955 O O . PHE A 1 123 ? -25.850 -15.530 20.033 1.00 96.00 123 PHE A O 1
ATOM 962 N N . THR A 1 124 ? -24.560 -17.164 20.858 1.00 94.69 124 THR A N 1
ATOM 963 C CA . THR A 1 124 ? -24.174 -16.437 22.078 1.00 94.69 124 THR A CA 1
ATOM 964 C C . THR A 1 124 ? -22.705 -16.014 22.032 1.00 94.69 124 THR A C 1
ATOM 966 O O . THR A 1 124 ? -21.862 -16.868 21.749 1.00 94.69 124 THR A O 1
ATOM 969 N N . PRO A 1 125 ? -22.364 -14.760 22.374 1.00 95.38 125 PRO A N 1
ATOM 970 C CA . PRO A 1 125 ? -20.979 -14.302 22.439 1.00 95.38 125 PRO A CA 1
ATOM 971 C C . PRO A 1 125 ? -20.185 -15.068 23.497 1.00 95.38 125 PRO A C 1
ATOM 973 O O . PRO A 1 125 ? -20.669 -15.274 24.609 1.00 95.38 125 PRO A O 1
ATOM 976 N N . TYR A 1 126 ? -18.953 -15.460 23.174 1.00 95.75 126 TYR A N 1
ATOM 977 C CA . TYR A 1 126 ? -18.088 -16.183 24.104 1.00 95.75 126 TYR A CA 1
ATOM 978 C C . TYR A 1 126 ? -16.607 -15.848 23.915 1.00 95.75 126 TYR A C 1
ATOM 980 O O . TYR A 1 126 ? -16.189 -15.433 22.839 1.00 95.75 126 TYR A O 1
ATOM 988 N N . PHE A 1 127 ? -15.804 -16.088 24.945 1.00 95.50 127 PHE A N 1
ATOM 989 C CA . PHE A 1 127 ? -14.342 -16.060 24.866 1.00 95.50 127 PHE A CA 1
ATOM 990 C C . PHE A 1 127 ? -13.746 -17.217 25.675 1.00 95.50 127 PHE A C 1
ATOM 992 O O . PHE A 1 127 ? -14.460 -17.884 26.432 1.00 95.50 127 PHE A O 1
ATOM 999 N N . TYR A 1 128 ? -12.446 -17.466 25.517 1.00 94.06 128 TYR A N 1
ATOM 1000 C CA . TYR A 1 128 ? -11.737 -18.499 26.273 1.00 94.06 128 TYR A CA 1
ATOM 1001 C C . TYR A 1 128 ? -10.717 -17.889 27.227 1.00 94.06 128 TYR A C 1
ATOM 1003 O O . TYR A 1 128 ? -10.041 -16.918 26.891 1.00 94.06 128 TYR A O 1
ATOM 1011 N N . VAL A 1 129 ? -10.568 -18.508 28.396 1.00 94.06 129 VAL A N 1
ATOM 1012 C CA . VAL A 1 129 ? -9.526 -18.177 29.373 1.00 94.06 129 VAL A CA 1
ATOM 1013 C C . VAL A 1 129 ? -8.833 -19.443 29.869 1.00 94.06 129 VAL A C 1
ATOM 1015 O O . VAL A 1 129 ? -9.488 -20.467 30.071 1.00 94.06 129 VAL A O 1
ATOM 1018 N N . THR A 1 130 ? -7.510 -19.411 30.035 1.00 92.25 130 THR A N 1
ATOM 1019 C CA . THR A 1 130 ? -6.757 -20.558 30.569 1.00 92.25 130 THR A CA 1
ATOM 1020 C C . THR A 1 130 ? -7.114 -20.827 32.022 1.00 92.25 130 THR A C 1
ATOM 1022 O O . THR A 1 130 ? -7.281 -19.907 32.824 1.00 92.25 130 THR A O 1
ATOM 1025 N N . VAL A 1 131 ? -7.198 -22.110 32.376 1.00 92.50 131 VAL A N 1
ATOM 1026 C CA . VAL A 1 131 ? -7.492 -22.539 33.746 1.00 92.50 131 VAL A CA 1
ATOM 1027 C C . VAL A 1 131 ? -6.461 -23.545 34.267 1.00 92.50 131 VAL A C 1
ATOM 1029 O O . VAL A 1 131 ? -5.892 -24.312 33.483 1.00 92.50 131 VAL A O 1
ATOM 1032 N N . PRO A 1 132 ? -6.215 -23.586 35.591 1.00 89.94 132 PRO A N 1
ATOM 1033 C CA . PRO A 1 132 ? -5.337 -24.579 36.203 1.00 89.94 132 PRO A CA 1
ATOM 1034 C C . PRO A 1 132 ? -5.761 -26.041 35.935 1.00 89.94 132 PRO A C 1
ATOM 1036 O O . PRO A 1 132 ? -6.950 -26.332 35.784 1.00 89.94 132 PRO A O 1
ATOM 1039 N N . PRO A 1 133 ? -4.831 -27.018 35.959 1.00 85.19 133 PRO A N 1
ATOM 1040 C CA . PRO A 1 133 ? -5.152 -28.436 35.745 1.00 85.19 133 PRO A CA 1
ATOM 1041 C C . PRO A 1 133 ? -6.119 -29.043 36.775 1.00 85.19 133 PRO A C 1
ATOM 1043 O O . PRO A 1 133 ? -6.739 -30.072 36.513 1.00 85.19 133 PRO A O 1
ATOM 1046 N N . ASN A 1 134 ? -6.242 -28.435 37.954 1.00 87.06 134 ASN A N 1
ATOM 1047 C CA . ASN A 1 134 ? -7.175 -28.829 39.009 1.00 87.06 134 ASN A CA 1
ATOM 1048 C C . ASN A 1 134 ? -8.524 -28.090 38.940 1.00 87.06 134 ASN A C 1
ATOM 1050 O O . ASN A 1 134 ? -9.340 -28.281 39.834 1.00 87.06 134 ASN A O 1
ATOM 1054 N N . PHE A 1 135 ? -8.767 -27.268 37.913 1.00 89.44 135 PHE A N 1
ATOM 1055 C CA . PHE A 1 135 ? -10.048 -26.589 37.724 1.00 89.44 135 PHE A CA 1
ATOM 1056 C C . PHE A 1 135 ? -11.138 -27.603 37.346 1.00 89.44 135 PHE A C 1
ATOM 1058 O O . PHE A 1 135 ? -10.968 -28.379 36.399 1.00 89.44 135 PHE A O 1
ATOM 1065 N N . THR A 1 136 ? -12.234 -27.616 38.105 1.00 90.62 136 THR A N 1
ATOM 1066 C CA . THR A 1 136 ? -13.348 -28.573 37.978 1.00 90.62 136 THR A CA 1
ATOM 1067 C C . THR A 1 136 ? -14.637 -27.890 37.520 1.00 90.62 136 THR A C 1
ATOM 1069 O O . THR A 1 136 ? -14.773 -26.672 37.611 1.00 90.62 136 THR A O 1
ATOM 1072 N N . ASP A 1 137 ? -15.633 -28.674 37.096 1.00 88.75 137 ASP A N 1
ATOM 1073 C CA . ASP A 1 137 ? -16.950 -28.142 36.709 1.00 88.75 137 ASP A CA 1
ATOM 1074 C C . ASP A 1 137 ? -17.667 -27.40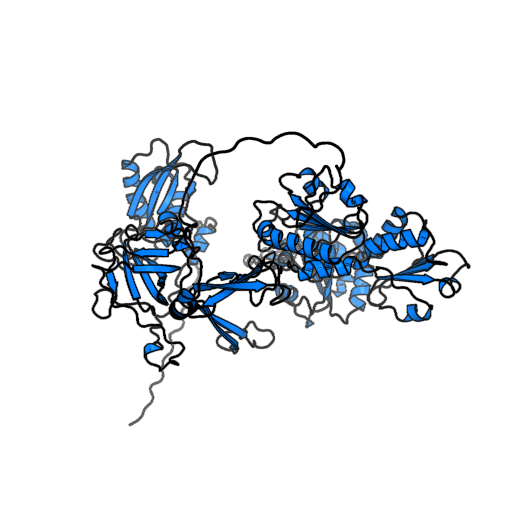2 37.855 1.00 88.75 137 ASP A C 1
ATOM 1076 O O . ASP A 1 137 ? -18.418 -26.460 37.609 1.00 88.75 137 ASP A O 1
ATOM 1080 N N . SER A 1 138 ? -17.414 -27.764 39.121 1.00 90.19 138 SER A N 1
ATOM 1081 C CA . SER A 1 138 ? -17.944 -27.006 40.265 1.00 90.19 138 SER A CA 1
ATOM 1082 C C . SER A 1 138 ? -17.379 -25.583 40.309 1.00 90.19 138 SER A C 1
ATOM 1084 O O . SER A 1 138 ? -18.122 -24.636 40.542 1.00 90.19 138 SER A O 1
ATOM 1086 N N . MET A 1 139 ? -16.090 -25.420 39.992 1.00 91.25 139 MET A N 1
ATOM 1087 C CA . MET A 1 139 ? -15.440 -24.109 39.925 1.00 91.25 139 MET A CA 1
ATOM 1088 C C . MET A 1 139 ? -15.936 -23.282 38.732 1.00 91.25 139 MET A C 1
ATOM 1090 O O . MET A 1 139 ? -15.960 -22.057 38.817 1.00 91.25 139 MET A O 1
ATOM 1094 N N . CYS A 1 140 ? -16.398 -23.913 37.643 1.00 92.31 140 CYS A N 1
ATOM 1095 C CA . CYS A 1 140 ? -17.083 -23.199 36.560 1.00 92.31 140 CYS A CA 1
ATOM 1096 C C . CYS A 1 140 ? -18.370 -22.524 37.043 1.00 92.31 140 CYS A C 1
ATOM 1098 O O . CYS A 1 140 ? -18.643 -21.389 36.657 1.00 92.31 140 CYS A O 1
ATOM 1100 N N . LEU A 1 141 ? -19.158 -23.201 37.886 1.00 92.38 141 LEU A N 1
ATOM 1101 C CA . LEU A 1 141 ? -20.398 -22.640 38.425 1.00 92.38 141 LEU A CA 1
ATOM 1102 C C . LEU A 1 141 ? -20.120 -21.463 39.370 1.00 92.38 141 LEU A C 1
ATOM 1104 O O . LEU A 1 141 ? -20.806 -20.437 39.299 1.00 92.38 141 LEU A O 1
ATOM 1108 N N . ASP A 1 142 ? -19.085 -21.588 40.200 1.00 92.12 142 ASP A N 1
ATOM 1109 C CA . ASP A 1 142 ? -18.627 -20.512 41.081 1.00 92.12 142 ASP A CA 1
ATOM 1110 C C . ASP A 1 142 ? -18.138 -19.312 40.259 1.00 92.12 142 ASP A C 1
ATOM 1112 O O . ASP A 1 142 ? -18.565 -18.179 40.492 1.00 92.12 142 ASP A O 1
ATOM 1116 N N . MET A 1 143 ? -17.322 -19.559 39.228 1.00 93.00 143 MET A N 1
ATOM 1117 C CA . MET A 1 143 ? -16.841 -18.530 38.306 1.00 93.00 143 MET A CA 1
ATOM 1118 C C . MET A 1 143 ? -17.997 -17.839 37.577 1.00 93.00 143 MET A C 1
ATOM 1120 O O . MET A 1 143 ? -18.024 -16.611 37.537 1.00 93.00 143 MET A O 1
ATOM 1124 N N . LYS A 1 144 ? -18.979 -18.592 37.057 1.00 94.50 144 LYS A N 1
ATOM 1125 C CA . LYS A 1 144 ? -20.190 -18.030 36.435 1.00 94.50 144 LYS A CA 1
ATOM 1126 C C . LYS A 1 144 ? -20.898 -17.081 37.403 1.00 94.50 144 LYS A C 1
ATOM 1128 O O . LYS A 1 144 ? -21.210 -15.950 37.038 1.00 94.50 144 LYS A O 1
ATOM 1133 N N . THR A 1 145 ? -21.154 -17.540 38.627 1.00 92.94 145 THR A N 1
ATOM 1134 C CA . THR A 1 145 ? -21.930 -16.794 39.629 1.00 92.94 145 THR A CA 1
ATOM 1135 C C . THR A 1 145 ? -21.204 -15.522 40.067 1.00 92.94 145 THR A C 1
ATOM 1137 O O . THR A 1 145 ? -21.804 -14.444 40.091 1.00 92.94 145 THR A O 1
ATOM 1140 N N . ASN A 1 146 ? -19.904 -15.629 40.353 1.00 92.69 146 ASN A N 1
ATOM 1141 C CA . ASN A 1 146 ? -19.074 -14.499 40.759 1.00 92.69 146 ASN A CA 1
ATOM 1142 C C . ASN A 1 146 ? -18.934 -13.480 39.626 1.00 92.69 146 ASN A C 1
ATOM 1144 O O . ASN A 1 146 ? -19.155 -12.292 39.843 1.00 92.69 146 ASN A O 1
ATOM 1148 N N . LEU A 1 147 ? -18.629 -13.933 38.409 1.00 93.12 147 LEU A N 1
ATOM 1149 C CA . LEU A 1 147 ? -18.440 -13.047 37.264 1.00 93.12 147 LEU A CA 1
ATOM 1150 C C . LEU A 1 147 ? -19.745 -12.340 36.882 1.00 93.12 147 LEU A C 1
ATOM 1152 O O . LEU A 1 147 ? -19.734 -11.137 36.635 1.00 93.12 147 LEU A O 1
ATOM 1156 N N . ASN A 1 148 ? -20.881 -13.044 36.931 1.00 92.81 148 ASN A N 1
ATOM 1157 C CA . ASN A 1 148 ? -22.192 -12.439 36.706 1.00 92.81 148 ASN A CA 1
ATOM 1158 C C . ASN A 1 148 ? -22.474 -11.301 37.700 1.00 92.81 148 ASN A C 1
ATOM 1160 O O . ASN A 1 148 ? -22.915 -10.225 37.299 1.00 92.81 148 ASN A O 1
ATOM 1164 N N . LYS A 1 149 ? -22.183 -11.523 38.990 1.00 91.88 149 LYS A N 1
ATOM 1165 C CA . LYS A 1 149 ? -22.353 -10.513 40.042 1.00 91.88 149 LYS A CA 1
ATOM 1166 C C . LYS A 1 149 ? -21.455 -9.295 39.814 1.00 91.88 149 LYS A C 1
ATOM 1168 O O . LYS A 1 149 ? -21.953 -8.175 39.826 1.00 91.88 149 LYS A O 1
ATOM 1173 N N . VAL A 1 150 ? -20.161 -9.510 39.576 1.00 91.62 150 VAL A N 1
ATOM 1174 C CA . VAL A 1 150 ? -19.189 -8.414 39.432 1.00 91.62 150 VAL A CA 1
ATOM 1175 C C . VAL A 1 150 ? -19.467 -7.587 38.173 1.00 91.62 150 VAL A C 1
ATOM 1177 O O . VAL A 1 150 ? -19.426 -6.363 38.239 1.00 91.62 150 VAL A O 1
ATOM 1180 N N . ILE A 1 151 ? -19.825 -8.216 37.045 1.00 90.94 151 ILE A N 1
ATOM 1181 C CA . ILE A 1 151 ? -20.192 -7.471 35.827 1.00 90.94 151 ILE A CA 1
ATOM 1182 C C . ILE A 1 151 ? -21.453 -6.631 36.066 1.00 90.94 151 ILE A C 1
ATOM 1184 O O . ILE A 1 151 ? -21.513 -5.489 35.624 1.00 90.94 151 ILE A O 1
ATOM 1188 N N . LEU A 1 152 ? -22.459 -7.161 36.774 1.00 89.31 152 LEU A N 1
ATOM 1189 C CA . LEU A 1 152 ? -23.669 -6.394 37.099 1.00 89.31 152 LEU A CA 1
ATOM 1190 C C . LEU A 1 152 ? -23.377 -5.180 37.996 1.00 89.31 152 LEU A C 1
ATOM 1192 O O . LEU A 1 152 ? -24.015 -4.146 37.821 1.00 89.31 152 LEU A O 1
ATOM 1196 N N . GLU A 1 153 ? -22.426 -5.293 38.927 1.00 87.56 153 GLU A N 1
ATOM 1197 C CA . GLU A 1 153 ? -21.983 -4.187 39.790 1.00 87.56 153 GLU A CA 1
ATOM 1198 C C . GLU A 1 153 ? -21.152 -3.135 39.027 1.00 87.56 153 GLU A C 1
ATOM 1200 O O . GLU A 1 153 ? -21.238 -1.947 39.333 1.00 87.56 153 GLU A O 1
ATOM 1205 N N . ASP A 1 154 ? -20.388 -3.548 38.010 1.00 86.75 154 ASP A N 1
ATOM 1206 C CA . ASP A 1 154 ? -19.551 -2.673 37.171 1.00 86.75 154 ASP A CA 1
ATOM 1207 C C . ASP A 1 154 ? -20.360 -1.848 36.146 1.00 86.75 154 ASP A C 1
ATOM 1209 O O . ASP A 1 154 ? -19.916 -0.799 35.667 1.00 86.75 154 ASP A O 1
ATOM 1213 N N . LEU A 1 155 ? -21.588 -2.273 35.824 1.00 83.44 155 LEU A N 1
ATOM 1214 C CA . LEU A 1 155 ? -22.483 -1.543 34.925 1.00 83.44 155 LEU A CA 1
ATOM 1215 C C . LEU A 1 155 ? -22.946 -0.215 35.555 1.00 83.44 155 LEU A C 1
ATOM 1217 O O . LEU A 1 155 ? -23.979 -0.145 36.219 1.00 83.44 155 LEU A O 1
ATOM 1221 N N . ARG A 1 156 ? -22.231 0.880 35.250 1.00 73.00 156 ARG A N 1
ATOM 1222 C CA . ARG A 1 156 ? -22.565 2.261 35.677 1.00 73.00 156 ARG A CA 1
ATOM 1223 C C . ARG A 1 156 ? -24.012 2.669 35.360 1.00 73.00 156 ARG A C 1
ATOM 1225 O O . ARG A 1 156 ? -24.614 3.440 36.104 1.00 73.00 156 ARG A O 1
ATOM 1232 N N . SER A 1 157 ? -24.571 2.165 34.256 1.00 72.44 157 SER A N 1
ATOM 1233 C CA . SER A 1 157 ? -25.984 2.319 33.894 1.00 72.44 157 SER A CA 1
ATOM 1234 C C . SER A 1 157 ? -26.508 1.069 33.184 1.00 72.44 157 SER A C 1
ATOM 1236 O O . SER A 1 157 ? -26.061 0.752 32.082 1.00 72.44 157 SER A O 1
ATOM 1238 N N . ASN A 1 158 ? -27.496 0.385 33.766 1.00 77.19 158 ASN A N 1
ATOM 1239 C CA . ASN A 1 158 ? -28.162 -0.760 33.136 1.00 77.19 158 ASN A CA 1
ATOM 1240 C C . ASN A 1 158 ? -29.317 -0.308 32.218 1.00 77.19 158 ASN A C 1
ATOM 1242 O O . ASN A 1 158 ? -30.475 -0.654 32.452 1.00 77.19 158 ASN A O 1
ATOM 1246 N N . LYS A 1 159 ? -29.009 0.510 31.198 1.00 70.50 159 LYS A N 1
ATOM 1247 C CA . LYS A 1 159 ? -30.004 1.022 30.231 1.00 70.50 159 LYS A CA 1
ATOM 1248 C C . LYS A 1 159 ? -30.775 -0.111 29.536 1.00 70.50 159 LYS A C 1
ATOM 1250 O O . LYS A 1 159 ? -31.980 -0.009 29.345 1.00 70.50 159 LYS A O 1
ATOM 1255 N N . ASP A 1 160 ? -30.080 -1.211 29.267 1.00 70.56 160 ASP A N 1
ATOM 1256 C CA . ASP A 1 160 ? -30.578 -2.391 28.556 1.00 70.56 160 ASP A CA 1
ATOM 1257 C C . ASP A 1 160 ? -31.390 -3.365 29.434 1.00 70.56 160 ASP A C 1
ATOM 1259 O O . ASP A 1 160 ? -31.896 -4.370 28.939 1.00 70.56 160 ASP A O 1
ATOM 1263 N N . ASN A 1 161 ? -31.515 -3.095 30.742 1.00 81.19 161 ASN A N 1
ATOM 1264 C CA . ASN A 1 161 ? -32.200 -3.955 31.717 1.00 81.19 161 ASN A CA 1
ATOM 1265 C C . ASN A 1 161 ? -31.716 -5.423 31.702 1.00 81.19 161 ASN A C 1
ATOM 1267 O O . ASN A 1 161 ? -32.507 -6.364 31.819 1.00 81.19 161 ASN A O 1
ATOM 1271 N N . ILE A 1 162 ? -30.401 -5.618 31.567 1.00 83.12 162 ILE A N 1
ATOM 1272 C CA . ILE A 1 162 ? -29.757 -6.935 31.551 1.00 83.12 162 ILE A CA 1
ATOM 1273 C C . ILE A 1 162 ? -29.889 -7.560 32.940 1.00 83.12 162 ILE A C 1
ATOM 1275 O O . ILE A 1 162 ? -29.536 -6.936 33.943 1.00 83.12 162 ILE A O 1
ATOM 1279 N N . ARG A 1 163 ? -30.406 -8.792 32.997 1.00 83.00 163 ARG A N 1
ATOM 1280 C CA . ARG A 1 163 ? -30.606 -9.545 34.250 1.00 83.00 163 ARG A CA 1
ATOM 1281 C C . ARG A 1 163 ? -29.518 -10.578 34.512 1.00 83.00 163 ARG A C 1
ATOM 1283 O O . ARG A 1 163 ? -29.143 -10.794 35.659 1.00 83.00 163 ARG A O 1
ATOM 1290 N N . GLU A 1 164 ? -29.041 -11.216 33.453 1.00 87.81 164 GLU A N 1
ATOM 1291 C CA . GLU A 1 164 ? -27.979 -12.217 33.483 1.00 87.81 164 GLU A CA 1
ATOM 1292 C C . GLU A 1 164 ? -26.932 -11.777 32.461 1.00 87.81 164 GLU A C 1
ATOM 1294 O O . GLU A 1 164 ? -27.251 -11.592 31.290 1.00 87.81 164 GLU A O 1
ATOM 1299 N N . THR A 1 165 ? -25.710 -11.520 32.918 1.00 90.62 165 THR A N 1
ATOM 1300 C CA . THR A 1 165 ? -24.591 -11.039 32.096 1.00 90.62 165 THR A CA 1
ATOM 1301 C C . THR A 1 165 ? -23.724 -12.196 31.615 1.00 90.62 165 THR A C 1
ATOM 1303 O O . THR A 1 165 ? -23.234 -12.153 30.487 1.00 90.62 165 THR A O 1
ATOM 1306 N N . VAL A 1 166 ? -23.578 -13.249 32.427 1.00 94.00 166 VAL A N 1
ATOM 1307 C CA . VAL A 1 166 ? -22.843 -14.477 32.090 1.00 94.00 166 VAL A CA 1
ATOM 1308 C C . VAL A 1 166 ? -23.827 -15.635 31.990 1.00 94.00 166 VAL A C 1
ATOM 1310 O O . VAL A 1 166 ? -24.439 -16.018 32.983 1.00 94.00 166 VAL A O 1
ATOM 1313 N N . LEU A 1 167 ? -23.959 -16.211 30.797 1.00 93.00 167 LEU A N 1
ATOM 1314 C CA . LEU A 1 167 ? -24.920 -17.274 30.499 1.00 93.00 167 LEU A CA 1
ATOM 1315 C C . LEU A 1 167 ? -24.374 -18.660 30.863 1.00 93.00 167 LEU A C 1
ATOM 1317 O O . LEU A 1 167 ? -25.086 -19.488 31.433 1.00 93.00 167 LEU A O 1
ATOM 1321 N N . GLU A 1 168 ? -23.101 -18.921 30.568 1.00 94.31 168 GLU A N 1
ATOM 1322 C CA . GLU A 1 168 ? -22.477 -20.231 30.768 1.00 94.31 168 GLU A CA 1
ATOM 1323 C C . GLU A 1 168 ? -20.967 -20.088 30.982 1.00 94.31 168 GLU A C 1
ATOM 1325 O O . GLU A 1 168 ? -20.326 -19.230 30.379 1.00 94.31 168 GLU A O 1
ATOM 1330 N N . VAL A 1 169 ? -20.396 -20.956 31.818 1.00 95.88 169 VAL A N 1
ATOM 1331 C CA . VAL A 1 169 ? -18.951 -21.197 31.878 1.00 95.88 169 VAL A CA 1
ATOM 1332 C C . VAL A 1 169 ? -18.744 -22.700 31.757 1.00 95.88 169 VAL A C 1
ATOM 1334 O O . VAL A 1 169 ? -19.295 -23.455 32.557 1.00 95.88 169 VAL A O 1
ATOM 1337 N N . ARG A 1 170 ? -17.975 -23.140 30.759 1.00 94.94 170 ARG A N 1
ATOM 1338 C CA . ARG A 1 170 ? -17.762 -24.565 30.474 1.00 94.94 170 ARG A CA 1
ATOM 1339 C C . ARG A 1 170 ? -16.288 -24.888 30.276 1.00 94.94 170 ARG A C 1
ATOM 1341 O O . ARG A 1 170 ? -15.590 -24.181 29.555 1.00 94.94 170 ARG A O 1
ATOM 1348 N N . LEU A 1 171 ? -15.830 -25.995 30.858 1.00 94.19 171 LEU A N 1
ATOM 1349 C CA . LEU A 1 171 ? -14.487 -26.521 30.622 1.00 94.19 171 LEU A CA 1
ATOM 1350 C C . LEU A 1 171 ? -14.332 -27.087 29.208 1.00 94.19 171 LEU A C 1
ATOM 1352 O O . LEU A 1 171 ? -15.170 -27.849 28.722 1.00 94.19 171 LEU A O 1
ATOM 1356 N N . MET A 1 172 ? -13.216 -26.744 28.570 1.00 90.94 172 MET A N 1
ATOM 1357 C CA . MET A 1 172 ? -12.824 -27.227 27.252 1.00 90.94 172 MET A CA 1
ATOM 1358 C C . MET A 1 172 ? -11.341 -27.593 27.228 1.00 90.94 172 MET A C 1
ATOM 1360 O O . MET A 1 172 ? -10.523 -26.998 27.928 1.00 90.94 172 MET A O 1
ATOM 1364 N N . GLN A 1 173 ? -10.997 -28.590 26.417 1.00 89.75 173 GLN A N 1
ATOM 1365 C CA . GLN A 1 173 ? -9.616 -28.915 26.073 1.00 89.75 173 GLN A CA 1
ATOM 1366 C C . GLN A 1 173 ? -9.407 -28.550 24.612 1.00 89.75 173 GLN A C 1
ATOM 1368 O O . GLN A 1 173 ? -10.183 -28.976 23.757 1.00 89.75 173 GLN A O 1
ATOM 1373 N N . ALA A 1 174 ? -8.399 -27.729 24.345 1.00 86.44 174 ALA A N 1
ATOM 1374 C CA . ALA A 1 174 ? -8.079 -27.285 22.998 1.00 86.44 174 ALA A CA 1
ATOM 1375 C C . ALA A 1 174 ? -6.578 -27.020 22.863 1.00 86.44 174 ALA A C 1
ATOM 1377 O O . ALA A 1 174 ? -5.840 -26.962 23.850 1.00 86.44 174 ALA A O 1
ATOM 1378 N N . ARG A 1 175 ? -6.129 -26.835 21.624 1.00 85.50 175 ARG A N 1
ATOM 1379 C CA . ARG A 1 175 ? -4.765 -26.410 21.306 1.00 85.50 175 ARG A CA 1
ATOM 1380 C C . ARG A 1 175 ? -4.812 -24.992 20.784 1.00 85.50 175 ARG A C 1
ATOM 1382 O O . ARG A 1 175 ? -5.650 -24.674 19.944 1.00 85.50 175 ARG A O 1
ATOM 1389 N N . SER A 1 176 ? -3.908 -24.155 21.272 1.00 76.62 176 SER A N 1
ATOM 1390 C CA . SER A 1 176 ? -3.791 -22.792 20.773 1.00 76.62 176 SER A CA 1
ATOM 1391 C C . SER A 1 176 ? -2.787 -22.725 19.628 1.00 76.62 176 SER A C 1
ATOM 1393 O O . SER A 1 176 ? -1.644 -23.159 19.775 1.00 76.62 176 SER A O 1
ATOM 1395 N N . ILE A 1 177 ? -3.203 -22.134 18.508 1.00 75.44 177 ILE A N 1
ATOM 1396 C CA . ILE A 1 177 ? -2.303 -21.741 17.414 1.00 75.44 177 ILE A CA 1
ATOM 1397 C C . ILE A 1 177 ? -1.575 -20.438 17.789 1.00 75.44 177 ILE A C 1
ATOM 1399 O O . ILE A 1 177 ? -0.387 -20.279 17.517 1.00 75.44 177 ILE A O 1
ATOM 1403 N N . MET A 1 178 ? -2.264 -19.522 18.482 1.00 65.06 178 MET A N 1
ATOM 1404 C CA . MET A 1 178 ? -1.675 -18.287 19.004 1.00 65.06 178 MET A CA 1
ATOM 1405 C C . MET A 1 178 ? -0.822 -18.601 20.246 1.00 65.06 178 MET A C 1
ATOM 1407 O O . MET A 1 178 ? -1.301 -19.252 21.175 1.00 65.06 178 MET A O 1
ATOM 1411 N N . TYR A 1 179 ? 0.439 -18.162 20.282 1.00 65.25 179 TYR A N 1
ATOM 1412 C CA . TYR A 1 179 ? 1.414 -18.559 21.314 1.00 65.25 179 TYR A CA 1
ATOM 1413 C C . TYR A 1 179 ? 1.660 -20.074 21.371 1.00 65.25 179 TYR A C 1
ATOM 1415 O O . TYR A 1 179 ? 1.685 -20.642 22.459 1.00 65.25 179 TYR A O 1
ATOM 1423 N N . TYR A 1 180 ? 1.801 -20.738 20.219 1.00 69.75 180 TYR A N 1
ATOM 1424 C CA . TYR A 1 180 ? 2.028 -22.184 20.132 1.00 69.75 180 TYR A CA 1
ATOM 1425 C C . TYR A 1 180 ? 3.078 -22.681 21.151 1.00 69.75 180 TYR A C 1
ATOM 1427 O O . TYR A 1 180 ? 4.263 -22.361 21.046 1.00 69.75 180 TYR A O 1
ATOM 1435 N N . LYS A 1 181 ? 2.636 -23.467 22.147 1.00 64.19 181 LYS A N 1
ATOM 1436 C CA . LYS A 1 181 ? 3.482 -24.052 23.213 1.00 64.19 181 LYS A CA 1
ATOM 1437 C C . LYS A 1 181 ? 3.792 -25.541 22.976 1.00 64.19 181 LYS A C 1
ATOM 1439 O O . LYS A 1 181 ? 4.170 -26.243 23.912 1.00 64.19 181 LYS A O 1
ATOM 1444 N N . GLY A 1 182 ? 3.634 -26.024 21.741 1.00 71.38 182 GLY A N 1
ATOM 1445 C CA . GLY A 1 182 ? 3.751 -27.440 21.372 1.00 71.38 182 GLY A CA 1
ATOM 1446 C C . GLY A 1 182 ? 2.398 -28.149 21.234 1.00 71.38 182 GLY A C 1
ATOM 1447 O O . GLY A 1 182 ? 1.344 -27.527 21.334 1.00 71.38 182 GLY A O 1
ATOM 1448 N N . ASP A 1 183 ? 2.431 -29.469 21.042 1.00 73.62 183 ASP A N 1
ATOM 1449 C CA . ASP A 1 183 ? 1.250 -30.312 20.773 1.00 73.62 183 ASP A CA 1
ATOM 1450 C C . ASP A 1 183 ? 0.403 -30.663 22.014 1.00 73.62 183 ASP A C 1
ATOM 1452 O O . ASP A 1 183 ? -0.427 -31.574 21.969 1.00 73.62 183 ASP A O 1
ATOM 1456 N N . GLN A 1 184 ? 0.622 -29.993 23.148 1.00 75.19 184 GLN A N 1
ATOM 1457 C CA . GLN A 1 184 ? -0.081 -30.304 24.393 1.00 75.19 184 GLN A CA 1
ATOM 1458 C C . GLN A 1 184 ? -1.454 -29.627 24.445 1.00 75.19 184 GLN A C 1
ATOM 1460 O O . GLN A 1 184 ? -1.579 -28.429 24.191 1.00 75.19 184 GLN A O 1
ATOM 1465 N N . ASP A 1 185 ? -2.477 -30.393 24.826 1.00 80.94 185 ASP A N 1
ATOM 1466 C CA . ASP A 1 185 ? -3.819 -29.860 25.052 1.00 80.94 185 ASP A CA 1
ATOM 1467 C C . ASP A 1 185 ? -3.828 -28.980 26.310 1.00 80.94 185 ASP A C 1
ATOM 1469 O O . ASP A 1 185 ? -3.415 -29.396 27.397 1.00 80.94 185 ASP A O 1
ATOM 1473 N N . ILE A 1 186 ? -4.319 -27.752 26.163 1.00 86.19 186 ILE A N 1
ATOM 1474 C CA . ILE A 1 186 ? -4.464 -26.776 27.244 1.00 86.19 186 ILE A CA 1
ATOM 1475 C C . ILE A 1 186 ? -5.926 -26.792 27.703 1.00 86.19 186 ILE A C 1
ATOM 1477 O O . ILE A 1 186 ? -6.849 -26.962 26.900 1.00 86.19 186 ILE A O 1
ATOM 1481 N N . ARG A 1 187 ? -6.152 -26.627 29.012 1.00 90.00 187 ARG A N 1
ATOM 1482 C CA . ARG A 1 187 ? -7.501 -26.472 29.566 1.00 90.00 187 ARG A CA 1
ATOM 1483 C C . ARG A 1 187 ? -7.929 -25.012 29.539 1.00 90.00 187 ARG A C 1
ATOM 1485 O O . ARG A 1 187 ? -7.225 -24.137 30.044 1.00 90.00 187 ARG A O 1
ATOM 1492 N N . PHE A 1 188 ? -9.124 -24.788 29.015 1.00 92.62 188 PHE A N 1
ATOM 1493 C CA . PHE A 1 188 ? -9.778 -23.492 28.941 1.00 92.62 188 PHE A CA 1
ATOM 1494 C C . PHE A 1 188 ? -11.129 -23.534 29.647 1.00 92.62 188 PHE A C 1
ATOM 1496 O O . PHE A 1 188 ? -11.804 -24.564 29.651 1.00 92.62 188 PHE A O 1
ATOM 1503 N N . ALA A 1 189 ? -11.558 -22.398 30.180 1.00 94.56 189 ALA A N 1
ATOM 1504 C CA . ALA A 1 189 ? -12.962 -22.124 30.430 1.00 94.56 189 ALA A CA 1
ATOM 1505 C C . ALA A 1 189 ? -13.505 -21.281 29.269 1.00 94.56 189 ALA A C 1
ATOM 1507 O O . ALA A 1 189 ? -13.002 -20.191 28.999 1.00 94.56 189 ALA A O 1
ATOM 1508 N N . ARG A 1 190 ? -14.525 -21.792 28.574 1.00 95.44 190 ARG A N 1
ATOM 1509 C CA . ARG A 1 190 ? -15.335 -21.026 27.625 1.00 95.44 190 ARG A CA 1
ATOM 1510 C C . ARG A 1 190 ? -16.384 -20.260 28.414 1.00 95.44 190 ARG A C 1
ATOM 1512 O O . ARG A 1 190 ? -17.234 -20.882 29.050 1.00 95.44 190 ARG A O 1
ATOM 1519 N N . VAL A 1 191 ? -16.311 -18.938 28.378 1.00 96.44 191 VAL A N 1
ATOM 1520 C CA . VAL A 1 191 ? -17.234 -18.035 29.070 1.00 96.44 191 VAL A CA 1
ATOM 1521 C C . VAL A 1 191 ? -18.180 -17.442 28.036 1.00 96.44 191 VAL A C 1
ATOM 1523 O O . VAL A 1 191 ? -17.746 -16.673 27.182 1.00 96.44 191 VAL A O 1
ATOM 1526 N N . SER A 1 192 ? -19.459 -17.797 28.116 1.00 95.75 192 SER A N 1
ATOM 1527 C CA . SER A 1 192 ? -20.529 -17.256 27.275 1.00 95.75 192 SER A CA 1
ATOM 1528 C C . SER A 1 192 ? -21.231 -16.113 28.006 1.00 95.75 192 SER A C 1
ATOM 1530 O O . SER A 1 192 ? -21.700 -16.287 29.133 1.00 95.75 192 SER A O 1
ATOM 1532 N N . VAL A 1 193 ? -21.338 -14.952 27.366 1.00 94.75 193 VAL A N 1
ATOM 1533 C CA . VAL A 1 193 ? -21.961 -13.739 27.920 1.00 94.75 193 VAL A CA 1
ATOM 1534 C C . VAL A 1 193 ? -23.229 -13.371 27.156 1.00 94.75 193 VAL A C 1
ATOM 1536 O O . VAL A 1 193 ? -23.458 -13.846 26.048 1.00 94.75 193 VAL A O 1
ATOM 1539 N N . ALA A 1 194 ? -24.077 -12.537 27.756 1.00 92.81 194 ALA A N 1
ATOM 1540 C CA . ALA A 1 194 ? -25.374 -12.190 27.180 1.00 92.81 194 ALA A CA 1
ATOM 1541 C C . ALA A 1 194 ? -25.274 -11.296 25.935 1.00 92.81 194 ALA A C 1
ATOM 1543 O O . ALA A 1 194 ? -26.026 -11.504 24.991 1.00 92.81 194 ALA A O 1
ATOM 1544 N N . LEU A 1 195 ? -24.341 -10.336 25.917 1.00 93.12 195 LEU A N 1
ATOM 1545 C CA . LEU A 1 195 ? -24.144 -9.380 24.820 1.00 93.12 195 LEU A CA 1
ATOM 1546 C C . LEU A 1 195 ? -22.655 -9.261 24.448 1.00 93.12 195 LEU A C 1
ATOM 1548 O O . LEU A 1 195 ? -21.816 -9.355 25.350 1.00 93.12 195 LEU A O 1
ATOM 1552 N N . PRO A 1 196 ? -22.308 -8.975 23.175 1.00 92.81 196 PRO A N 1
ATOM 1553 C CA . PRO A 1 196 ? -20.915 -8.856 22.727 1.00 92.81 196 PRO A CA 1
ATOM 1554 C C . PRO A 1 196 ? -20.074 -7.865 23.547 1.00 92.81 196 PRO A C 1
ATOM 1556 O O . PRO A 1 196 ? -18.977 -8.211 23.983 1.00 92.81 196 PRO A O 1
ATOM 1559 N N . ARG A 1 197 ? -20.627 -6.684 23.866 1.00 90.44 197 ARG A N 1
ATOM 1560 C CA . ARG A 1 197 ? -19.953 -5.630 24.655 1.00 90.44 197 ARG A CA 1
ATOM 1561 C C . ARG A 1 197 ? -19.493 -6.073 26.049 1.00 90.44 197 ARG A C 1
ATOM 1563 O O . ARG A 1 197 ? -18.603 -5.474 26.644 1.00 90.44 197 ARG A O 1
ATOM 1570 N N . LEU A 1 198 ? -20.099 -7.128 26.603 1.00 92.00 198 LEU A N 1
ATOM 1571 C CA . LEU A 1 198 ? -19.749 -7.634 27.933 1.00 92.00 198 LEU A CA 1
ATOM 1572 C C . LEU A 1 198 ? -18.437 -8.429 27.940 1.00 92.00 198 LEU A C 1
ATOM 1574 O O . LEU A 1 198 ? -17.912 -8.692 29.017 1.00 92.00 198 LEU A O 1
ATOM 1578 N N . ILE A 1 199 ? -17.889 -8.798 26.776 1.00 93.88 199 ILE A N 1
ATOM 1579 C CA . ILE A 1 199 ? -16.629 -9.548 26.681 1.00 93.88 199 ILE A CA 1
ATOM 1580 C C . ILE A 1 199 ? -15.460 -8.719 27.213 1.00 93.88 199 ILE A C 1
ATOM 1582 O O . ILE A 1 199 ? -14.702 -9.209 28.049 1.00 93.88 199 ILE A O 1
ATOM 1586 N N . ALA A 1 200 ? -15.340 -7.460 26.780 1.00 91.06 200 ALA A N 1
ATOM 1587 C CA . ALA A 1 200 ? -14.273 -6.567 27.230 1.00 91.06 200 ALA A CA 1
ATOM 1588 C C . ALA A 1 200 ? -14.356 -6.313 28.745 1.00 91.06 200 ALA A C 1
ATOM 1590 O O . ALA A 1 200 ? -13.356 -6.417 29.454 1.00 91.06 200 ALA A O 1
ATOM 1591 N N . ALA A 1 201 ? -15.570 -6.077 29.260 1.00 91.00 201 ALA A N 1
ATOM 1592 C CA . ALA A 1 201 ? -15.806 -5.913 30.693 1.00 91.00 201 ALA A CA 1
ATOM 1593 C C . ALA A 1 201 ? -15.439 -7.181 31.485 1.00 91.00 201 ALA A C 1
ATOM 1595 O O . ALA A 1 201 ? -14.735 -7.099 32.491 1.00 91.00 201 ALA A O 1
ATOM 1596 N N . ALA A 1 202 ? -15.866 -8.358 31.014 1.00 92.81 202 ALA A N 1
ATOM 1597 C CA . ALA A 1 202 ? -15.554 -9.637 31.644 1.00 92.81 202 ALA A CA 1
ATOM 1598 C C . ALA A 1 202 ? -14.042 -9.897 31.693 1.00 92.81 202 ALA A C 1
ATOM 1600 O O . ALA A 1 202 ? -13.525 -10.256 32.750 1.00 92.81 202 ALA A O 1
ATOM 1601 N N . LYS A 1 203 ? -13.331 -9.670 30.581 1.00 94.00 203 LYS A N 1
ATOM 1602 C CA . LYS A 1 203 ? -11.871 -9.808 30.493 1.00 94.00 203 LYS A CA 1
ATOM 1603 C C . LYS A 1 203 ? -11.168 -8.924 31.530 1.00 94.00 203 LYS A C 1
ATOM 1605 O O . LYS A 1 203 ? -10.465 -9.446 32.393 1.00 94.00 203 LYS A O 1
ATOM 1610 N N . ARG A 1 204 ? -11.443 -7.615 31.503 1.00 93.50 204 ARG A N 1
ATOM 1611 C CA . ARG A 1 204 ? -10.843 -6.623 32.409 1.00 93.50 204 ARG A CA 1
ATOM 1612 C C . ARG A 1 204 ? -11.051 -6.981 33.883 1.00 93.50 204 ARG A C 1
ATOM 1614 O O . ARG A 1 204 ? -10.142 -6.860 34.703 1.00 93.50 204 ARG A O 1
ATOM 1621 N N . LEU A 1 205 ? -12.258 -7.418 34.246 1.00 92.00 205 LEU A N 1
ATOM 1622 C CA . LEU A 1 205 ? -12.585 -7.787 35.626 1.00 92.00 205 LEU A CA 1
ATOM 1623 C C . LEU A 1 205 ? -11.841 -9.047 36.081 1.00 92.00 205 LEU A C 1
ATOM 1625 O O . LEU A 1 205 ? -11.384 -9.099 37.224 1.00 92.00 205 LEU A O 1
ATOM 1629 N N . ILE A 1 206 ? -11.679 -10.029 35.190 1.00 93.12 206 ILE A N 1
ATOM 1630 C CA . ILE A 1 206 ? -10.884 -11.227 35.467 1.00 93.12 206 ILE A CA 1
ATOM 1631 C C . ILE A 1 206 ? -9.400 -10.863 35.629 1.00 93.12 206 ILE A C 1
ATOM 1633 O O . ILE A 1 206 ? -8.773 -11.351 36.563 1.00 93.12 206 ILE A O 1
ATOM 1637 N N . GLU A 1 207 ? -8.848 -9.980 34.792 1.00 91.75 207 GLU A N 1
ATOM 1638 C CA . GLU A 1 207 ? -7.446 -9.526 34.881 1.00 91.75 207 GLU A CA 1
ATOM 1639 C C . GLU A 1 207 ? -7.148 -8.738 36.157 1.00 91.75 207 GLU A C 1
ATOM 1641 O O . GLU A 1 207 ? -6.070 -8.870 36.735 1.00 91.75 207 GLU A O 1
ATOM 1646 N N . LYS A 1 208 ? -8.114 -7.949 36.639 1.00 90.69 208 LYS A N 1
ATOM 1647 C CA . LYS A 1 208 ? -7.956 -7.158 37.864 1.00 90.69 208 LYS A CA 1
ATOM 1648 C C . LYS A 1 208 ? -7.869 -8.028 39.120 1.00 90.69 208 LYS A C 1
ATOM 1650 O O . LYS A 1 208 ? -7.173 -7.659 40.066 1.00 90.69 208 LYS A O 1
ATOM 1655 N N . GLN A 1 209 ? -8.600 -9.146 39.170 1.00 86.94 209 GLN A N 1
ATOM 1656 C CA . GLN A 1 209 ? -8.621 -10.049 40.328 1.00 86.94 209 GLN A CA 1
ATOM 1657 C C . GLN A 1 209 ? -8.695 -11.539 39.934 1.00 86.94 209 GLN A C 1
ATOM 1659 O O . GLN A 1 209 ? -9.658 -12.212 40.297 1.00 86.94 209 GLN A O 1
ATOM 1664 N N . PRO A 1 210 ? -7.674 -12.119 39.277 1.00 86.94 210 PRO A N 1
ATOM 1665 C CA . PRO A 1 210 ? -7.716 -13.519 38.845 1.00 86.94 210 PRO A CA 1
ATOM 1666 C C . PRO A 1 210 ? -8.029 -14.532 39.969 1.00 86.94 210 PRO A C 1
ATOM 1668 O O . PRO A 1 210 ? -8.847 -15.433 39.745 1.00 86.94 210 PRO A O 1
ATOM 1671 N N . PRO A 1 211 ? -7.485 -14.385 41.201 1.00 87.81 211 PRO A N 1
ATOM 1672 C CA . PRO A 1 211 ? -7.736 -15.344 42.277 1.00 87.81 211 PRO A CA 1
ATOM 1673 C C . PRO A 1 211 ? -9.201 -15.444 42.717 1.00 87.81 211 PRO A C 1
ATOM 1675 O O . PRO A 1 211 ? -9.613 -16.508 43.176 1.00 87.81 211 PRO A O 1
ATOM 1678 N N . SER A 1 212 ? -10.008 -14.384 42.565 1.00 86.69 212 SER A N 1
ATOM 1679 C CA . SER A 1 212 ? -11.435 -14.413 42.938 1.00 86.69 212 SER A CA 1
ATOM 1680 C C . SER A 1 212 ? -12.270 -15.304 42.006 1.00 86.69 212 SER A C 1
ATOM 1682 O O . SER A 1 212 ? -13.360 -15.749 42.373 1.00 86.69 212 SER A O 1
ATOM 1684 N N . PHE A 1 213 ? -11.717 -15.628 40.835 1.00 87.31 213 PHE A N 1
ATOM 1685 C CA . PHE A 1 213 ? -12.280 -16.543 39.846 1.00 87.31 213 PHE A CA 1
ATOM 1686 C C . PHE A 1 213 ? -11.561 -17.902 39.818 1.00 87.31 213 PHE A C 1
ATOM 1688 O O . PHE A 1 213 ? -11.803 -18.708 38.923 1.00 87.31 213 PHE A O 1
ATOM 1695 N N . GLY A 1 214 ? -10.675 -18.178 40.786 1.00 84.88 214 GLY A N 1
ATOM 1696 C CA . GLY A 1 214 ? -9.900 -19.423 40.839 1.00 84.88 214 GLY A CA 1
ATOM 1697 C C . GLY A 1 214 ? -8.796 -19.514 39.780 1.00 84.88 214 GLY A C 1
ATOM 1698 O O . GLY A 1 214 ? -8.378 -20.618 39.425 1.00 84.88 214 GLY A O 1
ATOM 1699 N N . LEU A 1 215 ? -8.336 -18.370 39.265 1.00 89.38 215 LEU A N 1
ATOM 1700 C CA . LEU A 1 215 ? -7.294 -18.261 38.244 1.00 89.38 215 LEU A CA 1
ATOM 1701 C C . LEU A 1 215 ? -5.998 -17.710 38.859 1.00 89.38 215 LEU A C 1
ATOM 1703 O O . LEU A 1 215 ? -6.034 -16.974 39.843 1.00 89.38 215 LEU A O 1
ATOM 1707 N N . MET A 1 216 ? -4.846 -18.069 38.284 1.00 82.75 216 MET A N 1
ATOM 1708 C CA . MET A 1 216 ? -3.538 -17.548 38.719 1.00 82.75 216 MET A CA 1
ATOM 1709 C C . MET A 1 216 ? -2.927 -16.603 37.684 1.00 82.75 216 MET A C 1
ATOM 1711 O O . MET A 1 216 ? -2.704 -15.442 37.998 1.00 82.75 216 MET A O 1
ATOM 1715 N N . ASP A 1 217 ? -2.707 -17.086 36.461 1.00 84.75 217 ASP A N 1
ATOM 1716 C CA . ASP A 1 217 ? -2.140 -16.308 35.350 1.00 84.75 217 ASP A CA 1
ATOM 1717 C C . ASP A 1 217 ? -2.985 -16.550 34.083 1.00 84.75 217 ASP A C 1
ATOM 1719 O O . ASP A 1 217 ? -2.656 -17.414 33.258 1.00 84.75 217 ASP A O 1
ATOM 1723 N N . PRO A 1 218 ? -4.180 -15.928 33.999 1.00 89.44 218 PRO A N 1
ATOM 1724 C CA . PRO A 1 218 ? -5.116 -16.182 32.916 1.00 89.44 218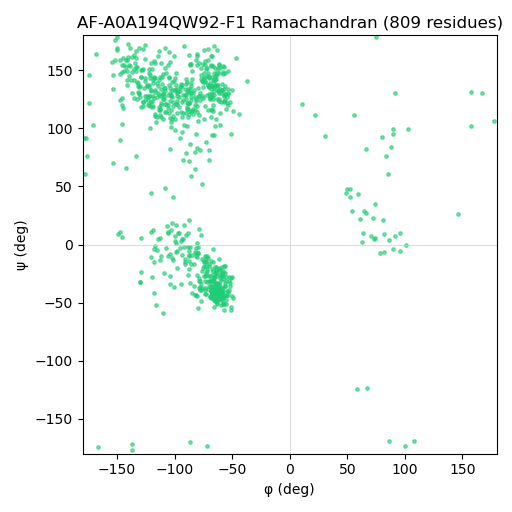 PRO A CA 1
ATOM 1725 C C . PRO A 1 218 ? -4.613 -15.576 31.603 1.00 89.44 218 PRO A C 1
ATOM 1727 O O . PRO A 1 218 ? -4.308 -14.393 31.515 1.00 89.44 218 PRO A O 1
ATOM 1730 N N . SER A 1 219 ? -4.588 -16.386 30.551 1.00 89.88 219 SER A N 1
ATOM 1731 C CA . SER A 1 219 ? -4.418 -15.939 29.170 1.00 89.88 219 SER A CA 1
ATOM 1732 C C . SER A 1 219 ? -5.770 -15.992 28.468 1.00 89.88 219 SER A C 1
ATOM 1734 O O . SER A 1 219 ? -6.490 -16.987 28.593 1.00 89.88 219 SER A O 1
ATOM 1736 N N . PHE A 1 220 ? -6.102 -14.938 27.726 1.00 91.62 220 PHE A N 1
ATOM 1737 C CA . PHE A 1 220 ? -7.389 -14.782 27.052 1.00 91.62 220 PHE A CA 1
ATOM 1738 C C . PHE A 1 220 ? -7.265 -15.021 25.551 1.00 91.62 220 PHE A C 1
ATOM 1740 O O . PHE A 1 220 ? -6.282 -14.626 24.928 1.00 91.62 220 PHE A O 1
ATOM 1747 N N . TYR A 1 221 ? -8.292 -15.637 24.973 1.00 90.44 221 TYR A N 1
ATOM 1748 C CA . TYR A 1 221 ? -8.386 -15.920 23.543 1.00 90.44 221 TYR A CA 1
ATOM 1749 C C . TYR A 1 221 ? -9.781 -15.558 23.043 1.00 90.44 221 TYR A C 1
ATOM 1751 O O . TYR A 1 221 ? -10.753 -15.634 23.798 1.00 90.44 221 TYR A O 1
ATOM 1759 N N . GLU A 1 222 ? -9.877 -15.176 21.767 1.00 89.38 222 GLU A N 1
ATOM 1760 C CA . GLU A 1 222 ? -11.128 -14.760 21.106 1.00 89.38 222 GLU A CA 1
ATOM 1761 C C . GLU A 1 222 ? -11.780 -13.487 21.694 1.00 89.38 222 GLU A C 1
ATOM 1763 O O . GLU A 1 222 ? -12.899 -13.138 21.325 1.00 89.38 222 GLU A O 1
ATOM 1768 N N . THR A 1 223 ? -11.100 -12.752 22.588 1.00 90.56 223 THR A N 1
ATOM 1769 C CA . THR A 1 223 ? -11.641 -11.512 23.183 1.00 90.56 223 THR A CA 1
ATOM 1770 C C . THR A 1 223 ? -11.636 -10.325 22.223 1.00 90.56 223 THR A C 1
ATOM 1772 O O . THR A 1 223 ? -12.473 -9.442 22.365 1.00 90.56 223 THR A O 1
ATOM 1775 N N . ASN A 1 224 ? -10.720 -10.320 21.249 1.00 88.25 224 ASN A N 1
ATOM 1776 C CA . ASN A 1 224 ? -10.523 -9.230 20.284 1.00 88.25 224 ASN A CA 1
ATOM 1777 C C . ASN A 1 224 ? -11.034 -9.580 18.873 1.00 88.25 224 ASN A C 1
ATOM 1779 O O . ASN A 1 224 ? -10.620 -8.952 17.903 1.00 88.25 224 ASN A O 1
ATOM 1783 N N . ILE A 1 225 ? -11.858 -10.623 18.738 1.00 89.62 225 ILE A N 1
ATOM 1784 C CA . ILE A 1 225 ? -12.442 -11.026 17.453 1.00 89.62 225 ILE A CA 1
ATOM 1785 C C . ILE A 1 225 ? -13.898 -10.575 17.427 1.00 89.62 225 ILE A C 1
ATOM 1787 O O . ILE A 1 225 ? -14.652 -10.841 18.367 1.00 89.62 225 ILE A O 1
ATOM 1791 N N . ASP A 1 226 ? -14.308 -9.912 16.349 1.00 91.06 226 ASP A N 1
ATOM 1792 C CA . ASP A 1 226 ? -15.675 -9.418 16.198 1.00 91.06 226 ASP A CA 1
ATOM 1793 C C . ASP A 1 226 ? -16.701 -10.552 16.294 1.00 91.06 226 ASP A C 1
ATOM 1795 O O . ASP A 1 226 ? -16.451 -11.706 15.927 1.00 91.06 226 ASP A O 1
ATOM 1799 N N . PHE A 1 227 ? -17.873 -10.233 16.841 1.00 94.44 227 PHE A N 1
ATOM 1800 C CA . PHE A 1 227 ? -18.931 -11.217 17.063 1.00 94.44 227 PHE A CA 1
ATOM 1801 C C . PHE A 1 227 ? -19.431 -11.833 15.747 1.00 94.44 227 PHE A C 1
ATOM 1803 O O . PHE A 1 227 ? -19.645 -13.044 15.683 1.00 94.44 227 PHE A O 1
ATOM 1810 N N . ASP A 1 228 ? -19.514 -11.024 14.689 1.00 94.44 228 ASP A N 1
ATOM 1811 C CA . ASP A 1 228 ? -19.948 -11.456 13.357 1.00 94.44 228 ASP A CA 1
ATOM 1812 C C . ASP A 1 228 ? -18.962 -12.448 12.729 1.00 94.44 228 ASP A C 1
ATOM 1814 O O . ASP A 1 228 ? -19.363 -13.475 12.178 1.00 94.44 228 ASP A O 1
ATOM 1818 N N . ILE A 1 229 ? -17.659 -12.201 12.894 1.00 93.38 229 ILE A N 1
ATOM 1819 C CA . ILE A 1 229 ? -16.601 -13.093 12.406 1.00 93.38 229 ILE A CA 1
ATOM 1820 C C . ILE A 1 229 ? -16.620 -14.423 13.162 1.00 93.38 229 ILE A C 1
ATOM 1822 O O . ILE A 1 229 ? -16.528 -15.480 12.540 1.00 93.38 229 ILE A O 1
ATOM 1826 N N . ARG A 1 230 ? -16.804 -14.400 14.489 1.00 93.75 230 ARG A N 1
ATOM 1827 C CA . ARG A 1 230 ? -16.954 -15.632 15.286 1.00 93.75 230 ARG A CA 1
ATOM 1828 C C . ARG A 1 230 ? -18.155 -16.452 14.844 1.00 93.75 230 ARG A C 1
ATOM 1830 O O . ARG A 1 230 ? -18.037 -17.662 14.684 1.00 93.75 230 ARG A O 1
ATOM 1837 N N . PHE A 1 231 ? -19.285 -15.797 14.599 1.00 95.56 231 PHE A N 1
ATOM 1838 C CA . PHE A 1 231 ? -20.468 -16.454 14.059 1.00 95.56 231 PHE A CA 1
ATOM 1839 C C . PHE A 1 231 ? -20.182 -17.131 12.711 1.00 95.56 231 PHE A C 1
ATOM 1841 O O . PHE A 1 231 ? -20.540 -18.294 12.525 1.00 95.56 231 PHE A O 1
ATOM 1848 N N . MET A 1 232 ? -19.503 -16.440 11.792 1.00 94.62 232 MET A N 1
ATOM 1849 C CA . MET A 1 232 ? -19.123 -16.995 10.490 1.00 94.62 232 MET A CA 1
ATOM 1850 C C . MET A 1 232 ? -18.218 -18.227 10.620 1.00 94.62 232 MET A C 1
ATOM 1852 O O . MET A 1 232 ? -18.480 -19.249 9.987 1.00 94.62 232 MET A O 1
ATOM 1856 N N . VAL A 1 233 ? -17.197 -18.156 11.478 1.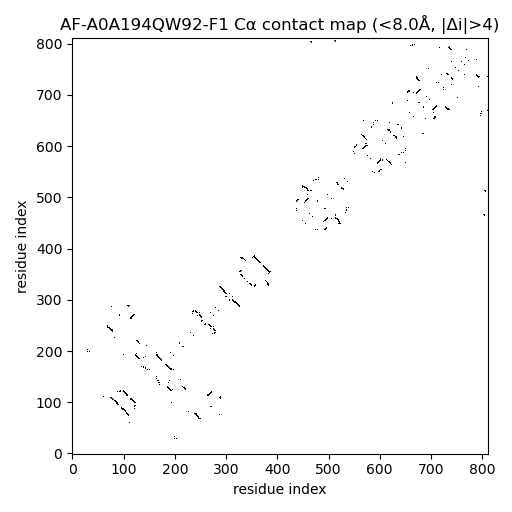00 92.50 233 VAL A N 1
ATOM 1857 C CA . VAL A 1 233 ? -16.260 -19.264 11.722 1.00 92.50 233 VAL A CA 1
ATOM 1858 C C . VAL A 1 233 ? -16.982 -20.476 12.317 1.00 92.50 233 VAL A C 1
ATOM 1860 O O . VAL A 1 233 ? -16.883 -21.570 11.764 1.00 92.50 233 VAL A O 1
ATOM 1863 N N . ASP A 1 234 ? -17.767 -20.290 13.382 1.00 92.88 234 ASP A N 1
ATOM 1864 C CA . ASP A 1 234 ? -18.464 -21.384 14.076 1.00 92.88 234 ASP A CA 1
ATOM 1865 C C . ASP A 1 234 ? -19.531 -22.069 13.209 1.00 92.88 234 ASP A C 1
ATOM 1867 O O . ASP A 1 234 ? -19.850 -23.243 13.409 1.00 92.88 234 ASP A O 1
ATOM 1871 N N . THR A 1 235 ? -20.093 -21.342 12.241 1.00 93.88 235 THR A N 1
ATOM 1872 C CA . THR A 1 235 ? -21.126 -21.855 11.330 1.00 93.88 235 THR A CA 1
ATOM 1873 C C . THR A 1 235 ? -20.585 -22.276 9.963 1.00 93.88 235 THR A C 1
ATOM 1875 O O . THR A 1 235 ? -21.360 -22.713 9.113 1.00 93.88 235 THR A O 1
ATOM 1878 N N . ASN A 1 236 ? -19.263 -22.206 9.751 1.00 90.50 236 ASN A N 1
ATOM 1879 C CA . ASN A 1 236 ? -18.592 -22.448 8.467 1.00 90.50 236 ASN A CA 1
ATOM 1880 C C . ASN A 1 236 ? -19.137 -21.592 7.307 1.00 90.50 236 ASN A C 1
ATOM 1882 O O . ASN A 1 236 ? -19.092 -22.001 6.143 1.00 90.50 236 ASN A O 1
ATOM 1886 N N . VAL A 1 237 ? -19.657 -20.403 7.611 1.00 92.88 237 VAL A N 1
ATOM 1887 C CA . VAL A 1 237 ? -20.127 -19.440 6.614 1.00 92.88 237 VAL A CA 1
ATOM 1888 C C . VAL A 1 237 ? -18.935 -18.628 6.133 1.00 92.88 237 VAL A C 1
ATOM 1890 O O . VAL A 1 237 ? -18.316 -17.891 6.894 1.00 92.88 237 VAL A O 1
ATOM 1893 N N . VAL A 1 238 ? -18.616 -18.749 4.848 1.00 89.00 238 VAL A N 1
ATOM 1894 C CA . VAL A 1 238 ? -17.573 -17.946 4.196 1.00 89.00 238 VAL A CA 1
ATOM 1895 C C . VAL A 1 238 ? -18.201 -16.804 3.400 1.00 89.00 238 VAL A C 1
ATOM 1897 O O . VAL A 1 238 ? -19.396 -16.831 3.096 1.00 89.00 238 VAL A O 1
ATOM 1900 N N . GLY A 1 239 ? -17.408 -15.788 3.056 1.00 84.56 239 GLY A N 1
ATOM 1901 C CA . GLY A 1 239 ? -17.899 -14.655 2.270 1.00 84.56 239 GLY A CA 1
ATOM 1902 C C . GLY A 1 239 ? -18.506 -15.108 0.938 1.00 84.56 239 GLY A C 1
ATOM 1903 O O . GLY A 1 239 ? -17.914 -15.924 0.232 1.00 84.56 239 GLY A O 1
ATOM 1904 N N . CYS A 1 240 ? -19.684 -14.578 0.600 1.00 86.19 240 CYS A N 1
ATOM 1905 C CA . CYS A 1 240 ? -20.430 -14.934 -0.611 1.00 86.19 240 CYS A CA 1
ATOM 1906 C C . CYS A 1 240 ? -20.848 -16.416 -0.708 1.00 86.19 240 CYS A C 1
ATOM 1908 O O . CYS A 1 240 ? -21.109 -16.909 -1.810 1.00 86.19 240 CYS A O 1
ATOM 1910 N N . SER A 1 241 ? -20.930 -17.135 0.416 1.00 91.44 241 SER A N 1
ATOM 1911 C CA . SER A 1 241 ? -21.423 -18.518 0.440 1.00 91.44 241 SER A CA 1
ATOM 1912 C C . SER A 1 241 ? -22.938 -18.609 0.254 1.00 91.44 241 SER A C 1
ATOM 1914 O O . SER A 1 241 ? -23.693 -17.658 0.485 1.00 91.44 241 SER A O 1
ATOM 1916 N N . TRP A 1 242 ? -23.395 -19.781 -0.182 1.00 94.62 242 TRP A N 1
ATOM 1917 C CA . TRP A 1 242 ? -24.818 -20.084 -0.274 1.00 94.62 242 TRP A CA 1
ATOM 1918 C C . TRP A 1 242 ? -25.339 -20.603 1.058 1.00 94.62 242 TRP A C 1
ATOM 1920 O O . TRP A 1 242 ? -24.776 -21.529 1.638 1.00 94.62 242 TRP A O 1
ATOM 1930 N N . ILE A 1 243 ? -26.441 -20.021 1.514 1.00 97.19 243 ILE A N 1
ATOM 1931 C CA . ILE A 1 243 ? -27.154 -20.411 2.722 1.00 97.19 243 ILE A CA 1
ATOM 1932 C C . ILE A 1 243 ? -28.432 -21.134 2.323 1.00 97.19 243 ILE A C 1
ATOM 1934 O O . ILE A 1 243 ? -29.231 -20.623 1.535 1.00 97.19 243 ILE A O 1
ATOM 1938 N N . GLU A 1 244 ? -28.633 -22.313 2.897 1.00 96.88 244 GLU A N 1
ATOM 1939 C CA . GLU A 1 244 ? -29.841 -23.114 2.756 1.00 96.88 244 GLU A CA 1
ATOM 1940 C C . GLU A 1 244 ? -30.592 -23.181 4.089 1.00 96.88 244 GLU A C 1
ATOM 1942 O O . GLU A 1 244 ? -30.034 -23.540 5.128 1.00 96.88 244 GLU A O 1
ATOM 1947 N N . LEU A 1 245 ? -31.885 -22.852 4.049 1.00 97.38 245 LEU A N 1
ATOM 1948 C CA . LEU A 1 245 ? -32.819 -23.010 5.157 1.00 97.38 245 LEU A CA 1
ATOM 1949 C C . LEU A 1 245 ? -33.682 -24.263 4.917 1.00 97.38 245 LEU A C 1
ATOM 1951 O O . LEU A 1 245 ? -34.536 -24.249 4.021 1.00 97.38 245 LEU A O 1
ATOM 1955 N N . PRO A 1 246 ? -33.499 -25.339 5.707 1.00 96.50 246 PRO A N 1
ATOM 1956 C CA . PRO A 1 246 ? -34.225 -26.590 5.515 1.00 96.50 246 PRO A CA 1
ATOM 1957 C C . PRO A 1 246 ? -35.719 -26.486 5.838 1.00 96.50 246 PRO A C 1
ATOM 1959 O O . PRO A 1 246 ? -36.147 -25.703 6.689 1.00 96.50 246 PRO A O 1
ATOM 1962 N N . VAL A 1 247 ? -36.517 -27.360 5.224 1.00 95.88 247 VAL A N 1
ATOM 1963 C CA . VAL A 1 247 ? -37.972 -27.426 5.428 1.00 95.88 247 VAL A CA 1
ATOM 1964 C C . VAL A 1 247 ? -38.331 -27.553 6.916 1.00 95.88 247 VAL A C 1
ATOM 1966 O O . VAL A 1 247 ? -37.808 -28.404 7.638 1.00 95.88 247 VAL A O 1
ATOM 1969 N N . GLY A 1 248 ? -39.250 -26.709 7.385 1.00 93.50 248 GLY A N 1
ATOM 1970 C CA . GLY A 1 248 ? -39.764 -26.712 8.756 1.00 93.50 248 GLY A CA 1
ATOM 1971 C C . GLY A 1 248 ? -38.808 -26.152 9.814 1.00 93.50 248 GLY A C 1
ATOM 1972 O O . GLY A 1 248 ? -39.127 -26.229 11.001 1.00 93.50 248 GLY A O 1
ATOM 1973 N N . LYS A 1 249 ? -37.647 -25.612 9.418 1.00 94.69 249 LYS A N 1
ATOM 1974 C CA . LYS A 1 249 ? -36.636 -25.050 10.334 1.00 94.69 249 LYS A CA 1
ATOM 1975 C C . LYS A 1 249 ? -36.597 -23.527 10.384 1.00 94.69 249 LYS A C 1
ATOM 1977 O O . LYS A 1 249 ? -35.913 -22.977 11.243 1.00 94.69 249 LYS A O 1
ATOM 1982 N N . TRP A 1 250 ? -37.333 -22.860 9.506 1.00 95.19 250 TRP A N 1
ATOM 1983 C CA . TRP A 1 250 ? -37.392 -21.408 9.418 1.00 95.19 250 TRP A CA 1
ATOM 1984 C C . TRP A 1 250 ? -38.840 -20.909 9.495 1.00 95.19 250 TRP A C 1
ATOM 1986 O O . TRP A 1 250 ? -39.793 -21.665 9.287 1.00 95.19 250 TRP A O 1
ATOM 1996 N N . LEU A 1 251 ? -39.008 -19.636 9.837 1.00 94.12 251 LEU A N 1
ATOM 1997 C CA . LEU A 1 251 ? -40.291 -18.941 9.928 1.00 94.12 251 LEU A CA 1
ATOM 1998 C C . LEU A 1 251 ? -40.276 -17.738 8.988 1.00 94.12 251 LEU A C 1
ATOM 2000 O O . LEU A 1 251 ? -39.238 -17.115 8.808 1.00 94.12 251 LEU A O 1
ATOM 2004 N N . ILE A 1 252 ? -41.418 -17.397 8.395 1.00 93.00 252 ILE A N 1
ATOM 2005 C CA . ILE A 1 252 ? -41.544 -16.225 7.521 1.00 93.00 252 ILE A CA 1
ATOM 2006 C C . ILE A 1 252 ? -42.070 -15.017 8.302 1.00 93.00 252 ILE A C 1
ATOM 2008 O O . ILE A 1 252 ? -43.045 -15.135 9.053 1.00 93.00 252 ILE A O 1
ATOM 2012 N N . ARG A 1 253 ? -41.462 -13.846 8.088 1.00 92.75 253 ARG A N 1
ATOM 2013 C CA . ARG A 1 253 ? -41.984 -12.557 8.547 1.00 92.75 253 ARG A CA 1
ATOM 2014 C C . ARG A 1 253 ? -42.882 -11.956 7.466 1.00 92.75 253 ARG A C 1
ATOM 2016 O O . ARG A 1 253 ? -42.500 -11.786 6.314 1.00 92.75 253 ARG A O 1
ATOM 2023 N N . SER A 1 254 ? -44.108 -11.630 7.844 1.00 87.31 254 SER A N 1
ATOM 2024 C CA . SER A 1 254 ? -45.154 -11.027 7.022 1.00 87.31 254 SER A CA 1
ATOM 2025 C C . SER A 1 254 ? -45.912 -9.979 7.843 1.00 87.31 254 SER A C 1
ATOM 2027 O O . SER A 1 254 ? -45.718 -9.851 9.051 1.00 87.31 254 SER A O 1
ATOM 2029 N N . LYS A 1 255 ? -46.812 -9.216 7.214 1.00 82.00 255 LYS A N 1
ATOM 2030 C CA . LYS A 1 255 ? -47.631 -8.225 7.940 1.00 82.00 255 LYS A CA 1
ATOM 2031 C C . LYS A 1 255 ? -48.510 -8.855 9.030 1.00 82.00 255 LYS A C 1
ATOM 2033 O O . LYS A 1 255 ? -48.825 -8.177 10.006 1.00 82.00 255 LYS A O 1
ATOM 2038 N N . ASP A 1 256 ? -48.849 -10.134 8.866 1.00 80.81 256 ASP A N 1
ATOM 2039 C CA . ASP A 1 256 ? -49.738 -10.891 9.749 1.00 80.81 256 ASP A CA 1
ATOM 2040 C C . ASP A 1 256 ? -48.985 -11.775 10.762 1.00 80.81 256 ASP A C 1
ATOM 2042 O O . ASP A 1 256 ? -49.606 -12.374 11.644 1.00 80.81 256 ASP A O 1
ATOM 2046 N N . SER A 1 257 ? -47.652 -11.884 10.672 1.00 82.75 257 SER A N 1
ATOM 2047 C CA . SER A 1 257 ? -46.858 -12.654 11.638 1.00 82.75 257 SER A CA 1
ATOM 2048 C C . SER A 1 257 ? -46.572 -11.860 12.914 1.00 82.75 257 SER A C 1
ATOM 2050 O O . SER A 1 257 ? -46.615 -10.632 12.946 1.00 82.75 257 SER A O 1
ATOM 2052 N N . LYS A 1 258 ? -46.250 -12.585 13.996 1.00 78.81 258 LYS A N 1
ATOM 2053 C CA . LYS A 1 258 ? -45.905 -11.984 15.296 1.00 78.81 258 LYS A CA 1
ATOM 2054 C C . LYS A 1 258 ? -44.679 -11.071 15.208 1.00 78.81 258 LYS A C 1
ATOM 2056 O O . LYS A 1 258 ? -44.716 -9.970 15.745 1.00 78.81 258 LYS A O 1
ATOM 2061 N N . ALA A 1 259 ? -43.620 -11.536 14.545 1.00 83.31 259 ALA A N 1
ATOM 2062 C CA . ALA A 1 259 ? -42.475 -10.711 14.177 1.00 83.31 259 ALA A CA 1
ATOM 2063 C C . ALA A 1 259 ? -42.776 -10.059 12.828 1.00 83.31 259 ALA A C 1
ATOM 2065 O O . ALA A 1 259 ? -43.086 -10.763 11.864 1.00 83.31 259 ALA A O 1
ATOM 2066 N N . LYS A 1 260 ? -42.751 -8.728 12.774 1.00 87.12 260 LYS A N 1
ATOM 2067 C CA . LYS A 1 260 ? -43.005 -7.980 11.541 1.00 87.12 260 LYS A CA 1
ATOM 2068 C C . LYS A 1 260 ? -41.702 -7.822 10.751 1.00 87.12 260 LYS A C 1
ATOM 2070 O O . LYS A 1 260 ? -40.639 -7.850 11.363 1.00 87.12 260 LYS A O 1
ATOM 2075 N N . PRO A 1 261 ? -41.773 -7.657 9.421 1.00 88.25 261 PRO A N 1
ATOM 2076 C CA . PRO A 1 261 ? -40.605 -7.305 8.626 1.00 88.25 261 PRO A CA 1
ATOM 2077 C C . PRO A 1 261 ? -39.993 -5.978 9.092 1.00 88.25 261 PRO A C 1
ATOM 2079 O O . PRO A 1 261 ? -40.721 -5.001 9.280 1.00 88.25 261 PRO A O 1
ATOM 2082 N N . GLU A 1 262 ? -38.675 -5.960 9.264 1.00 87.81 262 GLU A N 1
ATOM 2083 C CA . GLU A 1 262 ? -37.873 -4.799 9.682 1.00 87.81 262 GLU A CA 1
ATOM 2084 C C . GLU A 1 262 ? -36.952 -4.305 8.551 1.00 87.81 262 GLU A C 1
ATOM 2086 O O . GLU A 1 262 ? -36.365 -3.228 8.642 1.00 87.81 262 GLU A O 1
ATOM 2091 N N . SER A 1 263 ? -36.839 -5.070 7.461 1.00 88.81 263 SER A N 1
ATOM 2092 C CA . SER A 1 263 ? -35.981 -4.766 6.318 1.00 88.81 263 SER A CA 1
ATOM 2093 C C . SER A 1 263 ? -36.773 -4.338 5.074 1.00 88.81 263 SER A C 1
ATOM 2095 O O . SER A 1 263 ? -37.988 -4.501 4.973 1.00 88.81 263 SER A O 1
ATOM 2097 N N . ARG A 1 264 ? -36.054 -3.826 4.066 1.00 86.62 264 ARG A N 1
ATOM 2098 C CA . ARG A 1 264 ? -36.582 -3.576 2.708 1.00 86.62 264 ARG A CA 1
ATOM 2099 C C . ARG A 1 264 ? -36.440 -4.788 1.778 1.00 86.62 264 ARG A C 1
ATOM 2101 O O . ARG A 1 264 ? -36.593 -4.659 0.561 1.00 86.62 264 ARG A O 1
ATOM 2108 N N . CYS A 1 265 ? -36.062 -5.950 2.309 1.00 89.31 265 CYS A N 1
ATOM 2109 C CA . CYS A 1 265 ? -35.937 -7.158 1.505 1.00 89.31 265 CYS A CA 1
ATOM 2110 C C . CYS A 1 265 ? -37.321 -7.718 1.156 1.00 89.31 265 CYS A C 1
ATOM 2112 O O . CYS A 1 265 ? -38.272 -7.616 1.920 1.00 89.31 265 CYS A O 1
ATOM 2114 N N . GLN A 1 266 ? -37.430 -8.328 -0.023 1.00 91.06 266 GLN A N 1
ATOM 2115 C CA . GLN A 1 266 ? -38.668 -8.956 -0.497 1.00 91.06 266 GLN A CA 1
ATOM 2116 C C . GLN A 1 266 ? -39.085 -10.175 0.334 1.00 91.06 266 GLN A C 1
ATOM 2118 O O . GLN A 1 266 ? -40.273 -10.472 0.423 1.00 91.06 266 GLN A O 1
ATOM 2123 N N . ILE A 1 267 ? -38.109 -10.897 0.886 1.00 93.31 267 ILE A N 1
ATOM 2124 C CA . ILE A 1 267 ? -38.307 -12.078 1.723 1.00 93.31 267 ILE A CA 1
ATOM 2125 C C . ILE A 1 267 ? -37.590 -11.811 3.043 1.00 93.31 267 ILE A C 1
ATOM 2127 O O . ILE A 1 267 ? -36.409 -11.468 3.044 1.00 93.31 267 ILE A O 1
ATOM 2131 N N . GLU A 1 268 ? -38.293 -11.981 4.158 1.00 95.62 268 GLU A N 1
ATOM 2132 C CA . GLU A 1 268 ? -37.715 -11.844 5.490 1.00 95.62 268 GLU A CA 1
ATOM 2133 C C . GLU A 1 268 ? -38.104 -13.048 6.345 1.00 95.62 268 GLU A C 1
ATOM 2135 O O . GLU A 1 268 ? -39.270 -13.452 6.364 1.00 95.62 268 GLU A O 1
ATOM 2140 N N . VAL A 1 269 ? -37.118 -13.673 6.984 1.00 96.00 269 VAL A N 1
ATOM 2141 C CA . VAL A 1 269 ? -37.275 -14.974 7.646 1.00 96.00 269 VAL A CA 1
ATOM 2142 C C . VAL A 1 269 ? -36.484 -15.050 8.945 1.00 96.00 269 VAL A C 1
ATOM 2144 O O . VAL A 1 269 ? -35.515 -14.321 9.125 1.00 96.00 269 VAL A O 1
ATOM 2147 N N . ASP A 1 270 ? -36.880 -15.961 9.829 1.00 96.25 270 ASP A N 1
ATOM 2148 C CA . ASP A 1 270 ? -36.193 -16.282 11.078 1.00 96.25 270 ASP A CA 1
ATOM 2149 C C . ASP A 1 270 ? -35.737 -17.745 11.082 1.00 96.25 270 ASP A C 1
ATOM 2151 O O . ASP A 1 270 ? -36.494 -18.636 10.687 1.00 96.25 270 ASP A O 1
ATOM 2155 N N . VAL A 1 271 ? -34.531 -18.018 11.576 1.00 96.81 271 VAL A N 1
ATOM 2156 C CA . VAL A 1 271 ? -33.976 -19.374 11.708 1.00 96.81 271 VAL A CA 1
ATOM 2157 C C . VAL A 1 271 ? -33.120 -19.497 12.970 1.00 96.81 271 VAL A C 1
ATOM 2159 O O . VAL A 1 271 ? -32.570 -18.518 13.466 1.00 96.81 271 VAL A O 1
ATOM 2162 N N . ALA A 1 272 ? -32.989 -20.707 13.509 1.00 97.00 272 ALA A N 1
ATOM 2163 C CA . ALA A 1 272 ? -32.029 -20.992 14.572 1.00 97.00 272 ALA A CA 1
ATOM 2164 C C . ALA A 1 272 ? -30.601 -21.119 14.009 1.00 97.00 272 ALA A C 1
ATOM 2166 O O . ALA A 1 272 ? -30.403 -21.730 12.957 1.00 97.00 272 ALA A O 1
ATOM 2167 N N . TRP A 1 273 ? -29.596 -20.623 14.737 1.00 96.00 273 TRP A N 1
ATOM 2168 C CA . TRP A 1 273 ? -28.193 -20.631 14.285 1.00 96.00 273 TRP A CA 1
ATOM 2169 C C . TRP A 1 273 ? -27.625 -22.018 13.966 1.00 96.00 273 TRP A C 1
ATOM 2171 O O . TRP A 1 273 ? -26.736 -22.146 13.137 1.00 96.00 273 TRP A O 1
ATOM 2181 N N . ASN A 1 274 ? -28.158 -23.061 14.597 1.00 95.06 274 ASN A N 1
ATOM 2182 C CA . ASN A 1 274 ? -27.736 -24.446 14.407 1.00 95.06 274 ASN A CA 1
ATOM 2183 C C . ASN A 1 274 ? -28.612 -25.222 13.405 1.00 95.06 274 ASN A C 1
ATOM 2185 O O . ASN A 1 274 ? -28.545 -26.450 13.365 1.00 95.06 274 ASN A O 1
ATOM 2189 N N . SER A 1 275 ? -29.507 -24.541 12.683 1.00 96.19 275 SER A N 1
ATOM 2190 C CA . SER A 1 275 ? -30.502 -25.181 11.811 1.00 96.19 275 SER A CA 1
ATOM 2191 C C . SER A 1 275 ? -30.375 -24.825 10.331 1.00 96.19 275 SER A C 1
ATOM 2193 O O . SER A 1 275 ? -30.980 -25.521 9.517 1.00 96.19 275 SER A O 1
ATOM 2195 N N . PHE A 1 276 ? -29.627 -23.780 9.970 1.00 96.19 276 PHE A N 1
ATOM 2196 C CA . PHE A 1 276 ? -29.304 -23.483 8.572 1.00 96.19 276 PHE A CA 1
ATOM 2197 C C . PHE A 1 276 ? -28.039 -24.233 8.132 1.00 96.19 276 PHE A C 1
ATOM 2199 O O . PHE A 1 276 ? -27.272 -24.718 8.965 1.00 96.19 276 PHE A O 1
ATOM 2206 N N . ILE A 1 277 ? -27.826 -24.329 6.821 1.00 95.69 277 ILE A N 1
ATOM 2207 C CA . ILE A 1 277 ? -26.659 -24.981 6.220 1.00 95.69 277 ILE A CA 1
ATOM 2208 C C . ILE A 1 277 ? -25.906 -23.945 5.383 1.00 95.69 277 ILE A C 1
ATOM 2210 O O . ILE A 1 277 ? -26.493 -23.326 4.497 1.00 95.69 277 ILE A O 1
ATOM 2214 N N . GLY A 1 278 ? -24.620 -23.745 5.676 1.00 94.19 278 GLY A N 1
ATOM 2215 C CA . GLY A 1 278 ? -23.707 -22.968 4.839 1.00 94.19 278 GLY A CA 1
ATOM 2216 C C . GLY A 1 278 ? -22.967 -23.880 3.864 1.00 94.19 278 GLY A C 1
ATOM 2217 O O . GLY A 1 278 ? -22.323 -24.844 4.280 1.00 94.19 278 GLY A O 1
ATOM 2218 N N . HIS A 1 279 ? -23.057 -23.587 2.569 1.00 93.62 279 HIS A N 1
ATOM 2219 C CA . HIS A 1 279 ? -22.382 -24.342 1.515 1.00 93.62 279 HIS A CA 1
ATOM 2220 C C . HIS A 1 279 ? -21.080 -23.658 1.104 1.00 93.62 279 HIS A C 1
ATOM 2222 O O . HIS A 1 279 ? -21.060 -22.462 0.806 1.00 93.62 279 HIS A O 1
ATOM 2228 N N . GLN A 1 280 ? -19.994 -24.430 1.042 1.00 85.94 280 GLN A N 1
ATOM 2229 C CA . GLN A 1 280 ? -18.725 -23.945 0.497 1.00 85.94 280 GLN A CA 1
ATOM 2230 C C . GLN A 1 280 ? -18.882 -23.614 -0.998 1.00 85.94 280 GLN A C 1
ATOM 2232 O O . GLN A 1 280 ? -19.650 -24.300 -1.678 1.00 85.94 280 GLN A O 1
ATOM 2237 N N . PRO A 1 281 ? -18.182 -22.593 -1.531 1.00 83.12 281 PRO A N 1
ATOM 2238 C CA . PRO A 1 281 ? -18.345 -22.102 -2.904 1.00 83.12 281 PRO A CA 1
ATOM 2239 C C . PRO A 1 281 ? -17.691 -23.027 -3.951 1.00 83.12 281 PRO A C 1
ATOM 2241 O O . PRO A 1 281 ? -16.905 -22.600 -4.795 1.00 83.12 281 PRO A O 1
ATOM 2244 N N . GLU A 1 282 ? -18.021 -24.315 -3.909 1.00 79.19 282 GLU A N 1
ATOM 2245 C CA . GLU A 1 282 ? -17.489 -25.370 -4.768 1.00 79.19 282 GLU A CA 1
ATOM 2246 C C . GLU A 1 282 ? -18.613 -26.032 -5.579 1.00 79.19 282 GLU A C 1
ATOM 2248 O O . GLU A 1 282 ? -19.771 -26.095 -5.158 1.00 79.19 282 GLU A O 1
ATOM 2253 N N . GLY A 1 283 ? -18.287 -26.544 -6.770 1.00 80.38 283 GLY A N 1
ATOM 2254 C CA . GLY A 1 283 ? -19.252 -27.255 -7.614 1.00 80.38 283 GLY A CA 1
ATOM 2255 C C . GLY A 1 283 ? -20.464 -26.392 -7.978 1.00 80.38 283 GLY A C 1
ATOM 2256 O O . GLY A 1 283 ? -20.314 -25.301 -8.526 1.00 80.38 283 GLY A O 1
ATOM 2257 N N . GLU A 1 284 ? -21.678 -26.864 -7.681 1.00 77.38 284 GLU A N 1
ATOM 2258 C CA . GLU A 1 284 ? -22.912 -26.122 -7.986 1.00 77.38 284 GLU A CA 1
ATOM 2259 C C . GLU A 1 284 ? -23.067 -24.825 -7.178 1.00 77.38 284 GLU A C 1
ATOM 2261 O O . GLU A 1 284 ? -23.740 -23.904 -7.645 1.00 77.38 284 GLU A O 1
ATOM 2266 N N . TRP A 1 285 ? -22.401 -24.728 -6.024 1.00 83.88 285 TRP A N 1
ATOM 2267 C CA . TRP A 1 285 ? -22.414 -23.571 -5.125 1.00 83.88 285 TRP A CA 1
ATOM 2268 C C . TRP A 1 285 ? -21.369 -22.509 -5.487 1.00 83.88 285 TRP A C 1
ATOM 2270 O O . TRP A 1 285 ? -21.336 -21.444 -4.881 1.00 83.88 285 TRP A O 1
ATOM 2280 N N . SER A 1 286 ? -20.549 -22.750 -6.516 1.00 79.12 286 SER A N 1
ATOM 2281 C CA . SER A 1 286 ? -19.673 -21.723 -7.108 1.00 79.12 286 SER A CA 1
ATOM 2282 C C . SER A 1 286 ? -20.445 -20.655 -7.899 1.00 79.12 286 SER A C 1
ATOM 2284 O O . SER A 1 286 ? -19.891 -19.623 -8.282 1.00 79.12 286 SER A O 1
ATOM 2286 N N . LYS A 1 287 ? -21.737 -20.895 -8.167 1.00 78.50 287 LYS A N 1
ATOM 2287 C CA . LYS A 1 287 ? -22.607 -19.956 -8.879 1.00 78.50 287 LYS A CA 1
ATOM 2288 C C . LYS A 1 287 ? -22.766 -18.664 -8.084 1.00 78.50 287 LYS A C 1
ATOM 2290 O O . LYS A 1 287 ? -22.794 -18.665 -6.859 1.00 78.50 287 LYS A O 1
ATOM 2295 N N . VAL A 1 288 ? -22.936 -17.562 -8.802 1.00 82.56 288 VAL A N 1
ATOM 2296 C CA . VAL A 1 288 ? -23.155 -16.239 -8.218 1.00 82.56 288 VAL A CA 1
ATOM 2297 C C . VAL A 1 288 ? -24.608 -15.831 -8.444 1.00 82.56 288 VAL A C 1
ATOM 2299 O O . VAL A 1 288 ? -25.135 -15.964 -9.552 1.00 82.56 288 VAL A O 1
ATOM 2302 N N . ALA A 1 289 ? -25.268 -15.360 -7.389 1.00 84.75 289 ALA A N 1
ATOM 230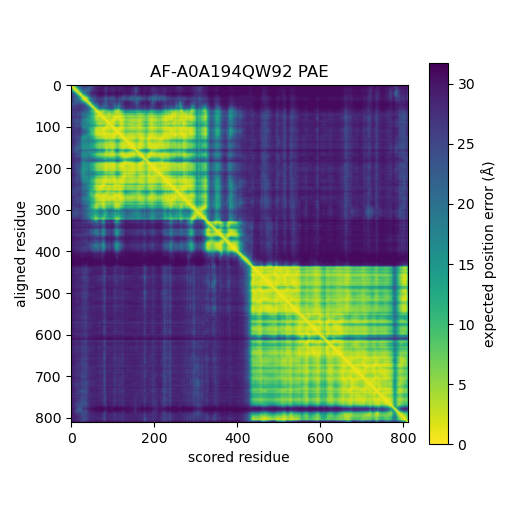3 C CA . ALA A 1 289 ? -26.625 -14.848 -7.445 1.00 84.75 289 ALA A CA 1
ATOM 2304 C C . ALA A 1 289 ? -26.698 -13.613 -8.365 1.00 84.75 289 ALA A C 1
ATOM 2306 O O . ALA A 1 289 ? -25.718 -12.884 -8.531 1.00 84.75 289 ALA A O 1
ATOM 2307 N N . PRO A 1 290 ? -27.853 -13.347 -8.997 1.00 80.69 290 PRO A N 1
ATOM 2308 C CA . PRO A 1 290 ? -27.987 -12.266 -9.965 1.00 80.69 290 PRO A CA 1
ATOM 2309 C C . PRO A 1 290 ? -27.988 -10.888 -9.283 1.00 80.69 290 PRO A C 1
ATOM 2311 O O . PRO A 1 290 ? -29.044 -10.335 -8.952 1.00 80.69 290 PRO A O 1
ATOM 2314 N N . PHE A 1 291 ? -26.802 -10.315 -9.080 1.00 77.12 291 PHE A N 1
ATOM 2315 C CA . PHE A 1 291 ? -26.643 -9.018 -8.434 1.00 77.12 291 PHE A CA 1
ATOM 2316 C C . PHE A 1 291 ? -27.091 -7.858 -9.318 1.00 77.12 291 PHE A C 1
ATOM 2318 O O . PHE A 1 291 ? -27.029 -7.873 -10.552 1.00 77.12 291 PHE A O 1
ATOM 2325 N N . ARG A 1 292 ? -27.527 -6.792 -8.650 1.00 76.31 292 ARG A N 1
ATOM 2326 C CA . ARG A 1 292 ? -27.745 -5.485 -9.263 1.00 76.31 292 ARG A CA 1
ATOM 2327 C C . ARG A 1 292 ? -26.772 -4.524 -8.611 1.00 76.31 292 ARG A C 1
ATOM 2329 O O . ARG A 1 292 ? -26.966 -4.151 -7.460 1.00 76.31 292 ARG A O 1
ATOM 2336 N N . ILE A 1 293 ? -25.732 -4.163 -9.342 1.00 76.00 293 ILE A N 1
ATOM 2337 C CA . ILE A 1 293 ? -24.690 -3.264 -8.868 1.00 76.00 293 ILE A CA 1
ATOM 2338 C C . ILE A 1 293 ? -25.065 -1.864 -9.338 1.00 76.00 293 ILE A C 1
ATOM 2340 O O . ILE A 1 293 ? -25.124 -1.610 -10.541 1.00 76.00 293 ILE A O 1
ATOM 2344 N N . LEU A 1 294 ? -25.363 -0.978 -8.391 1.00 80.31 294 LEU A N 1
ATOM 2345 C CA . LEU A 1 294 ? -25.501 0.454 -8.630 1.00 80.31 294 LEU A CA 1
ATOM 2346 C C . LEU A 1 294 ? -24.191 1.113 -8.199 1.00 80.31 294 LEU A C 1
ATOM 2348 O O . LEU A 1 294 ? -23.908 1.197 -7.009 1.00 80.31 294 LEU A O 1
ATOM 2352 N N . SER A 1 295 ? -23.410 1.569 -9.170 1.00 80.94 295 SER A N 1
ATOM 2353 C CA . SER A 1 295 ? -22.217 2.374 -8.939 1.00 80.94 295 SER A CA 1
ATOM 2354 C C . SER A 1 295 ? -22.573 3.844 -9.110 1.00 80.94 295 SER A C 1
ATOM 2356 O O . SER A 1 295 ? -23.210 4.224 -10.097 1.00 80.94 295 SER A O 1
ATOM 2358 N N . PHE A 1 296 ? -22.155 4.674 -8.164 1.00 85.81 296 PHE A N 1
ATOM 2359 C CA . PHE A 1 296 ? -22.248 6.124 -8.255 1.00 85.81 296 PHE A CA 1
ATOM 2360 C C . PHE A 1 296 ? -20.854 6.719 -8.112 1.00 85.81 296 PHE A C 1
ATOM 2362 O O . PHE A 1 296 ? -20.068 6.277 -7.280 1.00 85.81 296 PHE A O 1
ATOM 2369 N N . ASP A 1 297 ? -20.572 7.702 -8.954 1.00 84.56 297 ASP A N 1
ATOM 2370 C CA . ASP A 1 297 ? -19.400 8.557 -8.838 1.00 84.56 297 ASP A CA 1
ATOM 2371 C C . ASP A 1 297 ? -19.872 9.901 -8.284 1.00 84.56 297 ASP A C 1
ATOM 2373 O O . ASP A 1 297 ? -20.816 10.492 -8.831 1.00 84.56 297 ASP A O 1
ATOM 2377 N N . ILE A 1 298 ? -19.294 10.333 -7.165 1.00 87.06 298 ILE A N 1
ATOM 2378 C CA . ILE A 1 298 ? -19.696 11.547 -6.452 1.00 87.06 298 ILE A CA 1
ATOM 2379 C C . ILE A 1 298 ? -18.483 12.425 -6.167 1.00 87.06 298 ILE A C 1
ATOM 2381 O O . ILE A 1 298 ? -17.417 11.935 -5.817 1.00 87.06 298 ILE A O 1
ATOM 2385 N N . GLU A 1 299 ? -18.691 13.732 -6.242 1.00 84.38 299 GLU A N 1
ATOM 2386 C CA . GLU A 1 299 ? -17.740 14.758 -5.836 1.00 84.38 299 GLU A CA 1
ATOM 2387 C C . GLU A 1 299 ? -18.362 15.643 -4.768 1.00 84.38 299 GLU A C 1
ATOM 2389 O O . GLU A 1 299 ? -19.544 15.982 -4.828 1.00 84.38 299 GLU A O 1
ATOM 2394 N N . CYS A 1 300 ? -17.561 16.076 -3.805 1.00 83.94 300 CYS A N 1
ATOM 2395 C CA . CYS A 1 300 ? -17.992 17.057 -2.817 1.00 83.94 300 CYS A CA 1
ATOM 2396 C C . CYS A 1 300 ? -17.401 18.414 -3.186 1.00 83.94 300 CYS A C 1
ATOM 2398 O O . CYS A 1 300 ? -16.186 18.607 -3.140 1.00 83.94 300 CYS A O 1
ATOM 2400 N N . ALA A 1 301 ? -18.252 19.386 -3.510 1.00 81.81 301 ALA A N 1
ATOM 2401 C CA . ALA A 1 301 ? -17.800 20.750 -3.750 1.00 81.81 301 ALA A CA 1
ATOM 2402 C C . ALA A 1 301 ? -17.634 21.484 -2.411 1.00 81.81 301 ALA A C 1
ATOM 2404 O O . ALA A 1 301 ? -18.501 22.247 -1.988 1.00 81.81 301 ALA A O 1
ATOM 2405 N N . GLY A 1 302 ? -16.512 21.225 -1.739 1.00 82.00 302 GLY A N 1
ATOM 2406 C CA . GLY A 1 302 ? -16.153 21.887 -0.489 1.00 82.00 302 GLY A CA 1
ATOM 2407 C C . GLY A 1 302 ? -15.893 23.382 -0.669 1.00 82.00 302 GLY A C 1
ATOM 2408 O O . GLY A 1 302 ? -15.250 23.818 -1.631 1.00 82.00 302 GLY A O 1
ATOM 2409 N N . ARG A 1 303 ? -16.342 24.187 0.294 1.00 84.81 303 ARG A N 1
ATOM 2410 C CA . ARG A 1 303 ? -15.865 25.561 0.473 1.00 84.81 303 ARG A CA 1
ATOM 2411 C C . ARG A 1 303 ? -14.340 25.550 0.582 1.00 84.81 303 ARG A C 1
ATOM 2413 O O . ARG A 1 303 ? -13.740 24.744 1.287 1.00 84.81 303 ARG A O 1
ATOM 2420 N N . ARG A 1 304 ? -13.707 26.465 -0.148 1.00 72.69 304 ARG A N 1
ATOM 2421 C CA . ARG A 1 304 ? -12.253 26.514 -0.336 1.00 72.69 304 ARG A CA 1
ATOM 2422 C C . ARG A 1 304 ? -11.516 26.529 1.014 1.00 72.69 304 ARG A C 1
ATOM 2424 O O . ARG A 1 304 ? -11.711 27.455 1.795 1.00 72.69 304 ARG A O 1
ATOM 2431 N N . GLY A 1 305 ? -10.668 25.527 1.254 1.00 75.12 305 GLY A N 1
ATOM 2432 C CA . GLY A 1 305 ? -9.850 25.413 2.471 1.00 75.12 305 GLY A CA 1
ATOM 2433 C C . GLY A 1 305 ? -10.558 24.824 3.698 1.00 75.12 305 GLY A C 1
ATOM 2434 O O . GLY A 1 305 ? -9.995 24.871 4.786 1.00 75.12 305 GLY A O 1
ATOM 2435 N N . ILE A 1 306 ? -11.772 24.284 3.552 1.00 78.38 306 ILE A N 1
ATOM 2436 C CA . ILE A 1 306 ? -12.537 23.645 4.634 1.00 78.38 306 ILE A CA 1
ATOM 2437 C C . ILE A 1 306 ? -12.885 22.219 4.192 1.00 78.38 306 ILE A C 1
ATOM 2439 O O . ILE A 1 306 ? -13.266 22.004 3.041 1.00 78.38 306 ILE A O 1
ATOM 2443 N N . PHE A 1 307 ? -12.738 21.235 5.086 1.00 78.44 307 PHE A N 1
ATOM 2444 C CA . PHE A 1 307 ? -13.183 19.871 4.793 1.00 78.44 307 PHE A CA 1
ATOM 2445 C C . PHE A 1 307 ? -14.709 19.869 4.579 1.00 78.44 307 PHE A C 1
ATOM 2447 O O . PHE A 1 307 ? -15.406 20.487 5.384 1.00 78.44 307 PHE A O 1
ATOM 2454 N N . PRO A 1 308 ? -15.241 19.223 3.524 1.00 78.25 308 PRO A N 1
ATOM 2455 C CA . PRO A 1 308 ? -16.664 19.288 3.207 1.00 78.25 308 PRO A CA 1
ATOM 2456 C C . PRO A 1 308 ? -17.553 18.871 4.385 1.00 78.25 308 PRO A C 1
ATOM 2458 O O . PRO A 1 308 ? -17.400 17.787 4.947 1.00 78.25 308 PRO A O 1
ATOM 2461 N N . GLU A 1 309 ? -18.510 19.725 4.736 1.00 82.25 309 GLU A N 1
ATOM 2462 C CA . GLU A 1 309 ? -19.505 19.476 5.772 1.00 82.25 309 GLU A CA 1
ATOM 2463 C C . GLU A 1 309 ? -20.849 19.107 5.118 1.00 82.25 309 GLU A C 1
ATOM 2465 O O . GLU A 1 309 ? -21.358 19.884 4.304 1.00 82.25 309 GLU A O 1
ATOM 2470 N N . PRO A 1 310 ? -21.497 17.989 5.506 1.00 78.56 310 PRO A N 1
ATOM 2471 C CA . PRO A 1 310 ? -22.721 17.498 4.855 1.00 78.56 310 PRO A CA 1
ATOM 2472 C C . PRO A 1 310 ? -23.878 18.507 4.790 1.00 78.56 310 PRO A C 1
ATOM 2474 O O . PRO A 1 310 ? -24.717 18.441 3.897 1.00 78.56 310 PRO A O 1
ATOM 2477 N N . ASN A 1 311 ? -23.932 19.443 5.742 1.00 86.31 311 ASN A N 1
ATOM 2478 C CA . ASN A 1 311 ? -24.996 20.445 5.842 1.00 86.31 311 ASN A CA 1
ATOM 2479 C C . ASN A 1 311 ? -24.728 21.717 5.019 1.00 86.31 311 ASN A C 1
ATOM 2481 O O . ASN A 1 311 ? -25.606 22.576 4.931 1.00 86.31 311 ASN A O 1
ATOM 2485 N N . HIS A 1 312 ? -23.524 21.875 4.464 1.00 81.62 312 HIS A N 1
ATOM 2486 C CA . HIS A 1 312 ? -23.074 23.130 3.860 1.00 81.62 312 HIS A CA 1
ATOM 2487 C C . HIS A 1 312 ? -22.485 22.969 2.460 1.00 81.62 312 HIS A C 1
ATOM 2489 O O . HIS A 1 312 ? -22.634 23.878 1.644 1.00 81.62 312 HIS A O 1
ATOM 2495 N N . ASP A 1 313 ? -21.832 21.845 2.179 1.00 86.38 313 ASP A N 1
ATOM 2496 C CA . ASP A 1 313 ? -21.089 21.629 0.944 1.00 86.38 313 ASP A CA 1
ATOM 2497 C C . ASP A 1 313 ? -21.857 20.647 0.039 1.00 86.38 313 ASP A C 1
ATOM 2499 O O . ASP A 1 313 ? -22.174 19.534 0.467 1.00 86.38 313 ASP A O 1
ATOM 2503 N N . PRO A 1 314 ? -22.230 21.043 -1.194 1.00 84.69 314 PRO A N 1
ATOM 2504 C CA . PRO A 1 314 ? -23.067 20.207 -2.040 1.00 84.69 314 PRO A CA 1
ATOM 2505 C C . PRO A 1 314 ? -22.309 18.976 -2.551 1.00 84.69 314 PRO A C 1
ATOM 2507 O O . PRO A 1 314 ? -21.171 19.070 -3.018 1.00 84.69 314 PRO A O 1
ATOM 2510 N N . VAL A 1 315 ? -22.992 17.830 -2.521 1.00 83.94 315 VAL A N 1
ATOM 2511 C CA . VAL A 1 315 ? -22.555 16.593 -3.176 1.00 83.94 315 VAL A CA 1
ATOM 2512 C C . VAL A 1 315 ? -23.054 16.605 -4.618 1.00 83.94 315 VAL A C 1
ATOM 2514 O O . VAL A 1 315 ? -24.253 16.719 -4.879 1.00 83.94 315 VAL A O 1
ATOM 2517 N N . ILE A 1 316 ? -22.128 16.500 -5.559 1.00 81.69 316 ILE A N 1
ATOM 2518 C CA . ILE A 1 316 ? -22.374 16.442 -6.993 1.00 81.69 316 ILE A CA 1
ATOM 2519 C C . ILE A 1 316 ? -22.253 14.985 -7.419 1.00 81.69 316 ILE A C 1
ATOM 2521 O O . ILE A 1 316 ? -21.196 14.382 -7.291 1.00 81.69 316 ILE A O 1
ATOM 2525 N N . GLN A 1 317 ? -23.322 14.413 -7.962 1.00 81.56 317 GLN A N 1
ATOM 2526 C CA . GLN A 1 317 ? -23.259 13.095 -8.584 1.00 81.56 317 GLN A CA 1
ATOM 2527 C C . GLN A 1 317 ? -22.781 13.238 -10.036 1.00 81.56 317 GLN A C 1
ATOM 2529 O O . GLN A 1 317 ? -23.500 13.792 -10.868 1.00 81.56 317 GLN A O 1
ATOM 2534 N N . ILE A 1 318 ? -21.584 12.737 -10.342 1.00 82.25 318 ILE A N 1
ATOM 2535 C CA . ILE A 1 318 ? -20.988 12.779 -11.685 1.00 82.25 318 ILE A CA 1
ATOM 2536 C C . ILE A 1 318 ? -21.614 11.719 -12.583 1.00 82.25 318 ILE A C 1
ATOM 2538 O O . ILE A 1 318 ? -22.017 12.002 -13.712 1.00 82.25 318 ILE A O 1
ATOM 2542 N N . ALA A 1 319 ? -21.692 10.486 -12.085 1.00 80.94 319 ALA A N 1
ATOM 2543 C CA . ALA A 1 319 ? -22.165 9.358 -12.867 1.00 80.94 319 ALA A CA 1
ATOM 2544 C C . ALA A 1 319 ? -23.011 8.402 -12.029 1.00 80.94 319 ALA A C 1
ATOM 2546 O O . ALA A 1 319 ? -22.867 8.272 -10.813 1.00 80.94 319 ALA A O 1
ATOM 2547 N N . SER A 1 320 ? -23.914 7.708 -12.716 1.00 81.88 320 SER A N 1
ATOM 2548 C CA . SER A 1 320 ? -24.651 6.569 -12.184 1.00 81.88 320 SER A CA 1
ATOM 2549 C C . SER A 1 320 ? -24.606 5.453 -13.204 1.00 81.88 320 SER A C 1
ATOM 2551 O O . SER A 1 320 ? -25.005 5.646 -14.354 1.00 81.88 320 SER A O 1
ATOM 2553 N N . MET A 1 321 ? -24.144 4.283 -12.789 1.00 76.81 321 MET A N 1
ATOM 2554 C CA . MET A 1 321 ? -24.133 3.094 -13.621 1.00 76.81 321 MET A CA 1
ATOM 2555 C C . MET A 1 321 ? -24.843 1.969 -12.884 1.00 76.81 321 MET A C 1
ATOM 2557 O O . MET A 1 321 ? -24.510 1.653 -11.747 1.00 76.81 321 MET A O 1
ATOM 2561 N N . VAL A 1 322 ? -25.814 1.344 -13.547 1.00 71.25 322 VAL A N 1
ATOM 2562 C CA . VAL A 1 322 ? -26.478 0.145 -13.035 1.00 71.25 322 VAL A CA 1
ATOM 2563 C C . VAL A 1 322 ? -26.103 -1.035 -13.914 1.00 71.25 322 VAL A C 1
ATOM 2565 O O . VAL A 1 322 ? -26.424 -1.054 -15.102 1.00 71.25 322 VAL A O 1
ATOM 2568 N N . ILE A 1 323 ? -25.473 -2.041 -13.316 1.00 69.19 323 ILE A N 1
ATOM 2569 C CA . ILE A 1 323 ? -25.157 -3.317 -13.954 1.00 69.19 323 ILE A CA 1
ATOM 2570 C C . ILE A 1 323 ? -26.049 -4.388 -13.333 1.00 69.19 323 ILE A C 1
ATOM 2572 O O . ILE A 1 323 ? -26.076 -4.571 -12.117 1.00 69.19 323 ILE A O 1
ATOM 2576 N N . ARG A 1 324 ? -26.793 -5.119 -14.167 1.00 62.97 324 ARG A N 1
ATOM 2577 C CA . ARG A 1 324 ? -27.449 -6.367 -13.753 1.00 62.97 324 ARG A CA 1
ATOM 2578 C C . ARG A 1 324 ? -26.501 -7.505 -14.098 1.00 62.97 324 ARG A C 1
ATOM 2580 O O . ARG A 1 324 ? -26.458 -7.931 -15.247 1.00 62.97 324 ARG A O 1
ATOM 2587 N N . GLN A 1 325 ? -25.727 -7.956 -13.121 1.00 58.56 325 GLN A N 1
ATOM 2588 C CA . GLN A 1 325 ? -24.829 -9.087 -13.288 1.00 58.56 325 GLN A CA 1
ATOM 2589 C C . GLN A 1 325 ? -25.665 -10.355 -13.124 1.00 58.56 325 GLN A C 1
ATOM 2591 O O . GLN A 1 325 ? -25.976 -10.779 -12.019 1.00 58.56 325 GLN A O 1
ATOM 2596 N N . VAL A 1 326 ? -26.122 -10.914 -14.240 1.00 51.97 326 VAL A N 1
ATOM 2597 C CA . VAL A 1 326 ? -26.806 -12.208 -14.281 1.00 51.97 326 VAL A CA 1
ATOM 2598 C C . VAL A 1 326 ? -25.943 -13.089 -15.152 1.00 51.97 326 VAL A C 1
ATOM 2600 O O . VAL A 1 326 ? -25.741 -12.717 -16.300 1.00 51.97 326 VAL A O 1
ATOM 2603 N N . TYR A 1 327 ? -25.437 -14.191 -14.596 1.00 52.88 327 TYR A N 1
ATOM 2604 C CA . TYR A 1 327 ? -24.744 -15.259 -15.316 1.00 52.88 327 TYR A CA 1
ATOM 2605 C C . TYR A 1 327 ? -23.976 -14.807 -16.556 1.00 52.88 327 TYR A C 1
ATOM 2607 O O . TYR A 1 327 ? -24.487 -14.826 -17.673 1.00 52.88 327 TYR A O 1
ATOM 2615 N N . GLY A 1 328 ? -22.696 -14.526 -16.372 1.00 50.84 328 GLY A N 1
ATOM 2616 C CA . GLY A 1 328 ? -21.777 -14.755 -17.461 1.00 50.84 328 GLY A CA 1
ATOM 2617 C C . GLY A 1 328 ? -21.622 -16.250 -17.667 1.00 50.84 328 GLY A C 1
ATOM 2618 O O . GLY A 1 328 ? -20.672 -16.816 -17.146 1.00 50.84 328 GLY A O 1
ATOM 2619 N N . LEU A 1 329 ? -22.547 -16.918 -18.368 1.00 59.22 329 LEU A N 1
ATOM 2620 C CA . LEU A 1 329 ? -22.168 -18.192 -18.970 1.00 59.22 329 LEU A CA 1
ATOM 2621 C C . LEU A 1 329 ? -20.952 -17.878 -19.838 1.00 59.22 329 LEU A C 1
ATOM 2623 O O . LEU A 1 329 ? -21.032 -17.058 -20.748 1.00 59.22 329 LEU A O 1
ATOM 2627 N N . GLU A 1 330 ? -19.813 -18.454 -19.505 1.00 63.91 330 GLU A N 1
ATOM 2628 C CA . GLU A 1 330 ? -18.605 -18.271 -20.283 1.00 63.91 330 GLU A CA 1
ATOM 2629 C C . GLU A 1 330 ? -18.574 -19.348 -21.353 1.00 63.91 330 GLU A C 1
ATOM 2631 O O . GLU A 1 330 ? -18.299 -20.520 -21.099 1.00 63.91 330 GLU A O 1
ATOM 2636 N N . CYS A 1 331 ? -18.929 -18.953 -22.571 1.00 69.50 331 CYS A N 1
ATOM 2637 C CA . CYS A 1 331 ? -18.790 -19.824 -23.719 1.00 69.50 331 CYS A CA 1
ATOM 2638 C C . CYS A 1 331 ? -17.458 -19.553 -24.391 1.00 69.50 331 CYS A C 1
ATOM 2640 O O . CYS A 1 331 ? -17.102 -18.405 -24.658 1.00 69.50 331 CYS A O 1
ATOM 2642 N N . TYR A 1 332 ? -16.766 -20.617 -24.778 1.00 74.25 332 TYR A N 1
ATOM 2643 C CA . TYR A 1 332 ? -15.795 -20.493 -25.851 1.00 74.25 332 TYR A CA 1
ATOM 2644 C C . TYR A 1 332 ? -16.534 -20.054 -27.113 1.00 74.25 332 TYR A C 1
ATOM 2646 O O . TYR A 1 332 ? -17.496 -20.714 -27.509 1.00 74.25 332 TYR A O 1
ATOM 2654 N N . VAL A 1 333 ? -16.125 -18.941 -27.721 1.00 71.25 333 VAL A N 1
ATOM 2655 C CA . VAL A 1 333 ? -16.776 -18.392 -28.914 1.00 71.25 333 VAL A CA 1
ATOM 2656 C C . VAL A 1 333 ? -15.816 -18.397 -30.088 1.00 71.25 333 VAL A C 1
ATOM 2658 O O . VAL A 1 333 ? -14.677 -17.951 -30.000 1.00 71.25 333 VAL A O 1
ATOM 2661 N N . CYS A 1 334 ? -16.301 -18.906 -31.212 1.00 73.00 334 CYS A N 1
ATOM 2662 C CA . CYS A 1 334 ? -15.585 -18.924 -32.470 1.00 73.00 334 CYS A CA 1
ATOM 2663 C C . CYS A 1 334 ? -16.578 -18.796 -33.624 1.00 73.00 334 CYS A C 1
ATOM 2665 O O . CYS A 1 334 ? -17.503 -19.598 -33.744 1.00 73.00 334 CYS A O 1
ATOM 2667 N N . GLU A 1 335 ? -16.380 -17.797 -34.480 1.00 64.44 335 GLU A N 1
ATOM 2668 C CA . GLU A 1 335 ? -17.208 -17.559 -35.664 1.00 64.44 335 GLU A CA 1
ATOM 2669 C C . GLU A 1 335 ? -16.375 -17.750 -36.937 1.00 64.44 335 GLU A C 1
ATOM 2671 O O . GLU A 1 335 ? -15.220 -17.329 -36.988 1.00 64.44 335 GLU A O 1
ATOM 2676 N N . ASN A 1 336 ? -16.971 -18.381 -37.957 1.00 60.09 336 ASN A N 1
ATOM 2677 C CA . ASN A 1 336 ? -16.442 -18.480 -39.326 1.00 60.09 336 ASN A CA 1
ATOM 2678 C C . ASN A 1 336 ? -14.974 -18.942 -39.432 1.00 60.09 336 ASN A C 1
ATOM 2680 O O . ASN A 1 336 ? -14.175 -18.323 -40.130 1.00 60.09 336 ASN A O 1
ATOM 2684 N N . GLN A 1 337 ? -14.604 -20.015 -38.729 1.00 62.09 337 GLN A N 1
ATOM 2685 C CA . GLN A 1 337 ? -13.250 -20.566 -38.824 1.00 62.09 337 GLN A CA 1
ATOM 2686 C C . GLN A 1 337 ? -13.021 -21.301 -40.150 1.00 62.09 337 GLN A C 1
ATOM 2688 O O . GLN A 1 337 ? -13.901 -22.026 -40.610 1.00 62.09 337 GLN A O 1
ATOM 2693 N N . GLU A 1 338 ? -11.823 -21.139 -40.721 1.00 60.66 338 GLU A N 1
ATOM 2694 C CA . GLU A 1 338 ? -11.347 -21.842 -41.925 1.00 60.66 338 GLU A CA 1
ATOM 2695 C C . GLU A 1 338 ? -10.459 -23.066 -41.594 1.00 60.66 338 GLU A C 1
ATOM 2697 O O . GLU A 1 338 ? -10.101 -23.832 -42.487 1.00 60.66 338 GLU A O 1
ATOM 2702 N N . ASP A 1 339 ? -10.133 -23.292 -40.315 1.00 63.94 339 ASP A N 1
ATOM 2703 C CA . ASP A 1 339 ? -9.441 -24.482 -39.801 1.00 63.94 339 ASP A CA 1
ATOM 2704 C C . ASP A 1 339 ? -9.856 -24.791 -38.344 1.00 63.94 339 ASP A C 1
ATOM 2706 O O . ASP A 1 339 ? -10.508 -23.974 -37.697 1.00 63.94 339 ASP A O 1
ATOM 2710 N N . ASN A 1 340 ? -9.509 -25.981 -37.828 1.00 62.00 340 ASN A N 1
ATOM 2711 C CA . ASN A 1 340 ? -9.870 -26.416 -36.464 1.00 62.00 340 ASN A CA 1
ATOM 2712 C C . ASN A 1 340 ? -8.703 -26.381 -35.472 1.00 62.00 340 ASN A C 1
ATOM 2714 O O . ASN A 1 340 ? -8.812 -26.968 -34.395 1.00 62.00 340 ASN A O 1
ATOM 2718 N N . ASN A 1 341 ? -7.571 -25.773 -35.831 1.00 58.69 341 ASN A N 1
ATOM 2719 C CA . ASN A 1 341 ? -6.352 -26.003 -35.067 1.00 58.69 341 ASN A CA 1
ATOM 2720 C C . ASN A 1 341 ? -6.190 -25.031 -33.891 1.00 58.69 341 ASN A C 1
ATOM 2722 O O . ASN A 1 341 ? -5.558 -25.430 -32.919 1.00 58.69 341 ASN A O 1
ATOM 2726 N N . GLU A 1 342 ? -6.764 -23.809 -33.902 1.00 55.59 342 GLU A N 1
ATOM 2727 C CA . GLU A 1 342 ? -6.290 -22.798 -32.927 1.00 55.59 342 GLU A CA 1
ATOM 2728 C C . GLU A 1 342 ? -7.221 -21.700 -32.352 1.00 55.59 342 GLU A C 1
ATOM 2730 O O . GLU A 1 342 ? -6.720 -20.853 -31.612 1.00 55.59 342 GLU A O 1
ATOM 2735 N N . LYS A 1 343 ? -8.549 -21.671 -32.543 1.00 55.69 343 LYS A N 1
ATOM 2736 C CA . LYS A 1 343 ? -9.365 -20.544 -31.999 1.00 55.69 343 LYS A CA 1
ATOM 2737 C C . LYS A 1 343 ? -10.468 -20.885 -30.985 1.00 55.69 343 LYS A C 1
ATOM 2739 O O . LYS A 1 343 ? -10.741 -20.054 -30.125 1.00 55.69 343 LYS A O 1
ATOM 2744 N N . CYS A 1 344 ? -11.075 -22.077 -30.987 1.00 55.53 344 CYS A N 1
ATOM 2745 C CA . CYS A 1 344 ? -12.208 -22.367 -30.078 1.00 55.53 344 CYS A CA 1
ATOM 2746 C C . CYS A 1 344 ? -11.816 -22.651 -28.605 1.00 55.53 344 CYS A C 1
ATOM 2748 O O . CYS A 1 344 ? -12.674 -23.052 -27.830 1.00 55.53 344 CYS A O 1
ATOM 2750 N N . VAL A 1 345 ? -10.553 -22.453 -28.210 1.00 53.75 345 VAL A N 1
ATOM 2751 C CA . VAL A 1 345 ? -10.061 -22.584 -26.817 1.00 53.75 345 VAL A CA 1
ATOM 2752 C C . VAL A 1 345 ? -9.445 -21.291 -26.265 1.00 53.75 345 VAL A C 1
ATOM 2754 O O . VAL A 1 345 ? -9.218 -21.201 -25.065 1.00 53.75 345 VAL A O 1
ATOM 2757 N N . LYS A 1 346 ? -9.200 -20.275 -27.110 1.00 54.62 346 LYS A N 1
ATOM 2758 C CA . LYS A 1 346 ? -8.502 -19.028 -26.727 1.00 54.62 346 LYS A CA 1
ATOM 2759 C C . LYS A 1 346 ? -9.438 -17.830 -26.509 1.00 54.62 346 LYS A C 1
ATOM 2761 O O . LYS A 1 346 ? -8.998 -16.800 -26.015 1.00 54.62 346 LYS A O 1
ATOM 2766 N N . THR A 1 347 ? -10.714 -17.930 -26.893 1.00 61.34 347 THR A N 1
ATOM 2767 C CA . THR A 1 347 ? -11.677 -16.819 -26.807 1.00 61.34 347 THR A CA 1
ATOM 2768 C C . THR A 1 347 ? -12.862 -17.222 -25.942 1.00 61.34 347 THR A C 1
ATOM 2770 O O . THR A 1 347 ? -13.756 -17.932 -26.399 1.00 61.34 347 THR A O 1
ATOM 2773 N N . ILE A 1 348 ? -12.853 -16.775 -24.689 1.00 67.06 348 ILE A N 1
ATOM 2774 C CA . ILE A 1 348 ? -13.977 -16.908 -23.763 1.00 67.06 348 ILE A CA 1
ATOM 2775 C C . ILE A 1 348 ? -14.826 -15.635 -23.871 1.00 67.06 348 ILE A C 1
ATOM 2777 O O . ILE A 1 348 ? -14.293 -14.529 -23.805 1.00 67.06 348 ILE A O 1
ATOM 2781 N N . LYS A 1 349 ? -16.139 -15.783 -24.077 1.00 71.00 349 LYS A N 1
ATOM 2782 C CA . LYS A 1 349 ? -17.109 -14.681 -24.046 1.00 71.00 349 LYS A CA 1
ATOM 2783 C C . LYS A 1 349 ? -18.122 -14.931 -22.937 1.00 71.00 349 LYS A C 1
ATOM 2785 O O . LYS A 1 349 ? -18.790 -15.962 -22.916 1.00 71.00 349 LYS A O 1
ATOM 2790 N N . THR A 1 350 ? -18.283 -13.933 -22.084 1.00 71.00 350 THR A N 1
ATOM 2791 C CA . THR A 1 350 ? -19.375 -13.810 -21.120 1.00 71.00 350 THR A CA 1
ATOM 2792 C C . THR A 1 350 ? -20.694 -13.572 -21.875 1.00 71.00 350 THR A C 1
ATOM 2794 O O . THR A 1 350 ? -20.834 -12.572 -22.583 1.00 71.00 350 THR A O 1
ATOM 2797 N N . CYS A 1 351 ? -21.642 -14.508 -21.792 1.00 69.44 351 CYS A N 1
ATOM 2798 C CA . CYS A 1 351 ? -22.916 -14.441 -22.513 1.00 69.44 351 CYS A CA 1
ATOM 2799 C C . CYS A 1 351 ? -23.849 -13.330 -22.004 1.00 69.44 351 CYS A C 1
ATOM 2801 O O . CYS A 1 351 ? -23.784 -12.918 -20.848 1.00 69.44 351 CYS A O 1
ATOM 2803 N N . GLU A 1 352 ? -24.729 -12.840 -22.884 1.00 64.19 352 GLU A N 1
ATOM 2804 C CA . GLU A 1 352 ? -25.682 -11.767 -22.573 1.00 64.19 352 GLU A CA 1
ATOM 2805 C C . GLU A 1 352 ? -26.924 -12.288 -21.827 1.00 64.19 352 GLU A C 1
ATOM 2807 O O . GLU A 1 352 ? -27.236 -13.481 -21.834 1.00 64.19 352 GLU A O 1
ATOM 2812 N N . TYR A 1 353 ? -27.684 -11.380 -21.202 1.00 54.94 353 TYR A N 1
ATOM 2813 C CA . TYR A 1 353 ? -28.895 -11.727 -20.452 1.00 54.94 353 TYR A CA 1
ATOM 2814 C C . TYR A 1 353 ? -29.893 -12.529 -21.306 1.00 54.94 353 TYR A C 1
ATOM 2816 O O . TYR A 1 353 ? -30.371 -12.060 -22.339 1.00 54.94 353 TYR A O 1
ATOM 2824 N N . GLY A 1 354 ? -30.229 -13.734 -20.838 1.00 64.25 354 GLY A N 1
ATOM 2825 C CA . GLY A 1 354 ? -31.121 -14.671 -21.521 1.00 64.25 354 GLY A CA 1
ATOM 2826 C C . GLY A 1 354 ? -30.409 -15.734 -22.361 1.00 64.25 354 GLY A C 1
ATOM 2827 O O . GLY A 1 354 ? -31.089 -16.628 -22.851 1.00 64.25 354 GLY A O 1
ATOM 2828 N N . GLN A 1 355 ? -29.081 -15.679 -22.514 1.00 73.31 355 GLN A N 1
ATOM 2829 C CA . GLN A 1 355 ? -28.280 -16.706 -23.187 1.00 73.31 355 GLN A CA 1
ATOM 2830 C C . GLN A 1 355 ? -27.703 -17.695 -22.162 1.00 73.31 355 GLN A C 1
ATOM 2832 O O . GLN A 1 355 ? -26.632 -17.481 -21.600 1.00 73.31 355 GLN A O 1
ATOM 2837 N N . ASP A 1 356 ? -28.440 -18.772 -21.901 1.00 70.62 356 ASP A N 1
ATOM 2838 C CA . ASP A 1 356 ? -28.160 -19.759 -20.854 1.00 70.62 356 ASP A CA 1
ATOM 2839 C C . ASP A 1 356 ? -27.481 -21.048 -21.357 1.00 70.62 356 ASP A C 1
ATOM 2841 O O . ASP A 1 356 ? -27.312 -21.992 -20.581 1.00 70.62 356 ASP A O 1
ATOM 2845 N N . VAL A 1 357 ? -27.078 -21.114 -22.635 1.00 77.69 357 VAL A N 1
ATOM 2846 C CA . VAL A 1 357 ? -26.375 -22.270 -23.226 1.00 77.69 357 VAL A CA 1
ATOM 2847 C C . VAL A 1 357 ? -25.312 -21.881 -24.263 1.00 77.69 357 VAL A C 1
ATOM 2849 O O . VAL A 1 357 ? -25.460 -20.919 -25.016 1.00 77.69 357 VAL A O 1
ATOM 2852 N N . CYS A 1 358 ? -24.253 -22.692 -24.368 1.00 81.25 358 CYS A N 1
ATOM 2853 C CA . CYS A 1 358 ? -23.270 -22.591 -25.449 1.00 81.25 358 CYS A CA 1
ATOM 2854 C C . CYS A 1 358 ? -23.713 -23.441 -26.642 1.00 81.25 358 CYS A C 1
ATOM 2856 O O . CYS A 1 358 ? -23.671 -24.672 -26.594 1.00 81.25 358 CYS A O 1
ATOM 2858 N N . LEU A 1 359 ? -24.115 -22.795 -27.733 1.00 81.06 359 LEU A N 1
ATOM 2859 C CA . LEU A 1 359 ? -24.458 -23.466 -28.981 1.00 81.06 359 LEU A CA 1
ATOM 2860 C C . LEU A 1 359 ? -23.181 -23.763 -29.772 1.00 81.06 359 LEU A C 1
ATOM 2862 O O . LEU A 1 359 ? -22.396 -22.857 -30.042 1.00 81.06 359 LEU A O 1
ATOM 2866 N N . THR A 1 360 ? -22.994 -25.023 -30.166 1.00 82.88 360 THR A N 1
ATOM 2867 C CA . THR A 1 360 ? -21.923 -25.447 -31.082 1.00 82.88 360 THR A CA 1
ATOM 2868 C C . THR A 1 360 ? -22.537 -25.845 -32.421 1.00 82.88 360 THR A C 1
ATOM 2870 O O . THR A 1 360 ? -23.464 -26.651 -32.456 1.00 82.88 360 THR A O 1
ATOM 2873 N N . GLU A 1 361 ? -22.017 -25.305 -33.517 1.00 75.44 361 GLU A N 1
ATOM 2874 C CA . GLU A 1 361 ? -22.403 -25.649 -34.884 1.00 75.44 361 GLU A CA 1
ATOM 2875 C C . GLU A 1 361 ? -21.186 -26.248 -35.610 1.00 75.44 361 GLU A C 1
ATOM 2877 O O . GLU A 1 361 ? -20.070 -25.740 -35.514 1.00 75.44 361 GLU A O 1
ATOM 2882 N N . ILE A 1 362 ? -21.393 -27.370 -36.305 1.00 76.19 362 ILE A N 1
ATOM 2883 C CA . ILE A 1 362 ? -20.348 -28.078 -37.056 1.00 76.19 362 ILE A CA 1
ATOM 2884 C C . ILE A 1 362 ? -20.769 -28.115 -38.524 1.00 76.19 362 ILE A C 1
ATOM 2886 O O . ILE A 1 362 ? -21.807 -28.688 -38.858 1.00 76.19 362 ILE A O 1
ATOM 2890 N N . LYS A 1 363 ? -19.966 -27.511 -39.406 1.00 71.56 363 LYS A N 1
ATOM 2891 C CA . LYS A 1 363 ? -20.200 -27.481 -40.861 1.00 71.56 363 LYS A CA 1
ATOM 2892 C C . LYS A 1 363 ? -19.175 -28.341 -41.585 1.00 71.56 363 LYS A C 1
ATOM 2894 O O . LYS A 1 363 ? -18.026 -28.396 -41.171 1.00 71.56 363 LYS A O 1
ATOM 2899 N N . TRP A 1 364 ? -19.572 -28.972 -42.687 1.00 68.00 364 TRP A N 1
ATOM 2900 C CA . TRP A 1 364 ? -18.678 -29.765 -43.536 1.00 68.00 364 TRP A CA 1
ATOM 2901 C C . TRP A 1 364 ? -18.459 -29.071 -44.882 1.00 68.00 364 TRP A C 1
ATOM 2903 O O . TRP A 1 364 ? -19.412 -28.573 -45.481 1.00 68.00 364 TRP A O 1
ATOM 2913 N N . GLY A 1 365 ? -17.220 -29.074 -45.376 1.00 66.31 365 GLY A N 1
ATOM 2914 C CA . GLY A 1 365 ? -16.854 -28.540 -46.689 1.00 66.31 365 GLY A CA 1
ATOM 2915 C C . GLY A 1 365 ? -15.660 -29.266 -47.312 1.00 66.31 365 GLY A C 1
ATOM 2916 O O . GLY A 1 365 ? -15.098 -30.196 -46.730 1.00 66.31 365 GLY A O 1
ATOM 2917 N N . SER A 1 366 ? -15.287 -28.864 -48.526 1.00 64.62 366 SER A N 1
ATOM 2918 C CA . SER A 1 366 ? -14.083 -29.336 -49.214 1.00 64.62 366 SER A CA 1
ATOM 2919 C C . SER A 1 366 ? -13.278 -28.143 -49.718 1.00 64.62 366 SER A C 1
ATOM 2921 O O . SER A 1 366 ? -13.859 -27.157 -50.171 1.00 64.62 366 SER A O 1
ATOM 2923 N N . THR A 1 367 ? -11.952 -28.242 -49.680 1.00 57.66 367 THR A N 1
ATOM 2924 C CA . THR A 1 367 ? -11.035 -27.255 -50.267 1.00 57.66 367 THR A CA 1
ATOM 2925 C C . THR A 1 367 ? -10.139 -27.940 -51.311 1.00 57.66 367 THR A C 1
ATOM 2927 O O . THR A 1 367 ? -9.410 -28.876 -50.969 1.00 57.66 367 THR A O 1
ATOM 2930 N N . PRO A 1 368 ? -10.178 -27.520 -52.595 1.00 58.59 368 PRO A N 1
ATOM 2931 C CA . PRO A 1 368 ? -11.128 -26.579 -53.206 1.00 58.59 368 PRO A CA 1
ATOM 2932 C C . PRO A 1 368 ? -12.592 -27.060 -53.151 1.00 58.59 368 PRO A C 1
ATOM 2934 O O . PRO A 1 368 ? -12.886 -28.255 -53.055 1.00 58.59 368 PRO A O 1
ATOM 2937 N N . TYR A 1 369 ? -13.525 -26.111 -53.195 1.00 55.88 369 TYR A N 1
ATOM 2938 C CA . TYR A 1 369 ? -14.962 -26.383 -53.127 1.00 55.88 369 TYR A CA 1
ATOM 2939 C C . TYR A 1 369 ? -15.404 -27.155 -54.388 1.00 55.88 369 TYR A C 1
ATOM 2941 O O . TYR A 1 369 ? -15.213 -26.670 -55.500 1.00 55.88 369 TYR A O 1
ATOM 2949 N N . TRP A 1 370 ? -15.956 -28.364 -54.215 1.00 54.84 370 TRP A N 1
ATOM 2950 C CA . TRP A 1 370 ? -16.449 -29.260 -55.285 1.00 54.84 370 TRP A CA 1
ATOM 2951 C C . TRP A 1 370 ? -15.422 -29.827 -56.282 1.00 54.84 370 TRP A C 1
ATOM 2953 O O . TRP A 1 370 ? -15.783 -30.156 -57.412 1.00 54.84 370 TRP A O 1
ATOM 2963 N N . SER A 1 371 ? -14.161 -30.020 -55.890 1.00 62.47 371 SER A N 1
ATOM 2964 C CA . SER A 1 371 ? -13.197 -30.761 -56.718 1.00 62.47 371 SER A CA 1
ATOM 2965 C C . SER A 1 371 ? -13.111 -32.247 -56.345 1.00 62.47 371 SER A C 1
ATOM 2967 O O . SER A 1 371 ? -13.097 -32.643 -55.176 1.00 62.47 371 SER A O 1
ATOM 2969 N N . GLN A 1 372 ? -13.052 -33.104 -57.367 1.00 63.19 372 GLN A N 1
ATOM 2970 C CA . GLN A 1 372 ? -12.927 -34.551 -57.206 1.00 63.19 372 GLN A CA 1
ATOM 2971 C C . GLN A 1 372 ? -11.548 -34.876 -56.601 1.00 63.19 372 GLN A C 1
ATOM 2973 O O . GLN A 1 372 ? -10.520 -34.602 -57.213 1.00 63.19 372 GLN A O 1
ATOM 2978 N N . GLY A 1 373 ? -11.529 -35.414 -55.377 1.00 66.44 373 GLY A N 1
ATOM 2979 C CA . GLY A 1 373 ? -10.302 -35.679 -54.608 1.00 66.44 373 GLY A CA 1
ATOM 2980 C C . GLY A 1 373 ? -9.974 -34.647 -53.519 1.00 66.44 373 GLY A C 1
ATOM 2981 O O . GLY A 1 373 ? -8.993 -34.830 -52.800 1.00 66.44 373 GLY A O 1
ATOM 2982 N N . ALA A 1 374 ? -10.787 -33.596 -53.350 1.00 63.53 374 ALA A N 1
ATOM 2983 C CA . ALA A 1 374 ? -10.614 -32.639 -52.259 1.00 63.53 374 ALA A CA 1
ATOM 2984 C C . ALA A 1 374 ? -10.818 -33.298 -50.886 1.00 63.53 374 ALA A C 1
ATOM 2986 O O . ALA A 1 374 ? -11.756 -34.076 -50.676 1.00 63.53 374 ALA A O 1
ATOM 2987 N N . LYS A 1 375 ? -9.945 -32.966 -49.928 1.00 63.88 375 LYS A N 1
ATOM 2988 C CA . LYS A 1 375 ? -10.077 -33.441 -48.547 1.00 63.88 375 LYS A CA 1
ATOM 2989 C C . LYS A 1 375 ? -11.344 -32.845 -47.933 1.00 63.88 375 LYS A C 1
ATOM 2991 O O . LYS A 1 375 ? -11.546 -31.633 -47.978 1.00 63.88 375 LYS A O 1
ATOM 2996 N N . LYS A 1 376 ? -12.188 -33.699 -47.347 1.00 64.19 376 LYS A N 1
ATOM 2997 C CA . LYS A 1 376 ? -13.305 -33.245 -46.511 1.00 64.19 376 LYS A CA 1
ATOM 2998 C C . LYS A 1 376 ? -12.739 -32.610 -45.245 1.00 64.19 376 LYS A C 1
ATOM 3000 O O . LYS A 1 376 ? -11.913 -33.221 -44.571 1.00 64.19 376 LYS A O 1
ATOM 3005 N N . GLN A 1 377 ? -13.199 -31.409 -44.936 1.00 67.31 377 GLN A N 1
ATOM 3006 C CA . GLN A 1 377 ? -12.870 -30.676 -43.720 1.00 67.31 377 GLN A CA 1
ATOM 3007 C C . GLN A 1 377 ? -14.168 -30.354 -42.976 1.00 67.31 377 GLN A C 1
ATOM 3009 O O . GLN A 1 377 ? -15.222 -30.177 -43.593 1.00 67.31 377 GLN A O 1
ATOM 3014 N N . TYR A 1 378 ? -14.097 -30.325 -41.649 1.00 69.31 378 TYR A N 1
ATOM 3015 C CA . TYR A 1 378 ? -15.159 -29.797 -40.799 1.00 69.31 378 TYR A CA 1
ATOM 3016 C C . TYR A 1 378 ? -14.729 -28.439 -40.248 1.00 69.31 378 TYR A C 1
ATOM 3018 O O . TYR A 1 378 ? -13.535 -28.186 -40.136 1.00 69.31 378 TYR A O 1
ATOM 3026 N N . TYR A 1 379 ? -15.688 -27.590 -39.907 1.00 71.50 379 TYR A N 1
ATOM 3027 C CA . TYR A 1 379 ? -15.476 -26.274 -39.314 1.00 71.50 379 TYR A CA 1
ATOM 3028 C C . TYR A 1 379 ? -16.362 -26.165 -38.079 1.00 71.50 379 TYR A C 1
ATOM 3030 O O . TYR A 1 379 ? -17.568 -26.423 -38.170 1.00 71.50 379 TYR A O 1
ATOM 3038 N N . VAL A 1 380 ? -15.776 -25.815 -36.934 1.00 73.88 380 VAL A N 1
ATOM 3039 C CA . VAL A 1 380 ? -16.499 -25.669 -35.664 1.00 73.88 380 VAL A CA 1
ATOM 3040 C C . VAL A 1 380 ? -16.725 -24.190 -35.364 1.00 73.88 380 VAL A C 1
ATOM 3042 O O . VAL A 1 380 ? -15.785 -23.400 -35.325 1.00 73.88 380 VAL A O 1
ATOM 3045 N N . SER A 1 381 ? -17.975 -23.816 -35.106 1.00 74.69 381 SER A N 1
ATOM 3046 C CA . SER A 1 381 ? -18.330 -22.524 -34.523 1.00 74.69 381 SER A CA 1
ATOM 3047 C C . SER A 1 381 ? -19.025 -22.723 -33.182 1.00 74.69 381 SER A C 1
ATOM 3049 O O . SER A 1 381 ? -19.785 -23.671 -32.976 1.00 74.69 381 SER A O 1
ATOM 3051 N N . LYS A 1 382 ? -18.754 -21.828 -32.237 1.00 81.88 382 LYS A N 1
ATOM 3052 C CA . LYS A 1 382 ? -19.376 -21.821 -30.911 1.00 81.88 382 LYS A CA 1
ATOM 3053 C C . LYS A 1 382 ? -19.850 -20.415 -30.592 1.00 81.88 382 LYS A C 1
ATOM 3055 O O . LYS A 1 382 ? -19.143 -19.458 -30.894 1.00 81.88 382 LYS A O 1
ATOM 3060 N N . ARG A 1 383 ? -21.035 -20.282 -29.995 1.00 82.69 383 ARG A N 1
ATOM 3061 C CA . ARG A 1 383 ? -21.598 -18.991 -29.575 1.00 82.69 383 ARG A CA 1
ATOM 3062 C C . ARG A 1 383 ? -22.534 -19.135 -28.381 1.00 82.69 383 ARG A C 1
ATOM 3064 O O . ARG A 1 383 ? -23.107 -20.198 -28.156 1.00 82.69 383 ARG A O 1
ATOM 3071 N N . CYS A 1 384 ? -22.742 -18.037 -27.668 1.00 82.94 384 CYS A N 1
ATOM 3072 C CA . CYS A 1 384 ? -23.807 -17.915 -26.680 1.00 82.94 384 CYS A CA 1
ATOM 3073 C C . CYS A 1 384 ? -25.190 -17.972 -27.350 1.00 82.94 384 CYS A C 1
ATOM 3075 O O . CYS A 1 384 ? -25.405 -17.351 -28.392 1.00 82.94 384 CYS A O 1
ATOM 3077 N N . SER A 1 385 ? -26.130 -18.717 -26.772 1.00 83.00 385 SER A N 1
ATOM 3078 C CA . SER A 1 385 ? -27.526 -18.819 -27.221 1.00 83.00 385 SER A CA 1
ATOM 3079 C C . SER A 1 385 ? -28.430 -19.143 -26.023 1.00 83.00 385 SER A C 1
ATOM 3081 O O . SER A 1 385 ? -27.948 -19.322 -24.907 1.00 83.00 385 SER A O 1
ATOM 3083 N N . ASN A 1 386 ? -29.743 -19.186 -26.235 1.00 84.12 386 ASN A N 1
ATOM 3084 C CA . ASN A 1 386 ? -30.716 -19.586 -25.220 1.00 84.12 386 ASN A CA 1
ATOM 3085 C C . ASN A 1 386 ? -31.232 -21.012 -25.482 1.00 84.12 386 ASN A C 1
ATOM 3087 O O . ASN A 1 386 ? -31.172 -21.500 -26.614 1.00 84.12 386 ASN A O 1
ATOM 3091 N N . ARG A 1 387 ? -31.736 -21.704 -24.450 1.00 78.88 387 ARG A N 1
ATOM 3092 C CA . ARG A 1 387 ? -32.218 -23.098 -24.564 1.00 78.88 387 ARG A CA 1
ATOM 3093 C C . ARG A 1 387 ? -33.234 -23.296 -25.685 1.00 78.88 387 ARG A C 1
ATOM 3095 O O . ARG A 1 387 ? -33.168 -24.308 -26.380 1.00 78.88 387 ARG A O 1
ATOM 3102 N N . THR A 1 388 ? -34.144 -22.348 -25.882 1.00 82.00 388 THR A N 1
ATOM 3103 C CA . THR A 1 388 ? -35.210 -22.436 -26.891 1.00 82.00 388 THR A CA 1
ATOM 3104 C C . THR A 1 388 ? -34.656 -22.349 -28.315 1.00 82.00 388 THR A C 1
ATOM 3106 O O . THR A 1 388 ? -35.015 -23.154 -29.173 1.00 82.00 388 THR A O 1
ATOM 3109 N N . ASP A 1 389 ? -33.747 -21.410 -28.570 1.00 81.94 389 ASP A N 1
ATOM 3110 C CA . ASP A 1 389 ? -33.079 -21.205 -29.858 1.00 81.94 389 ASP A CA 1
ATOM 3111 C C . ASP A 1 389 ? -32.124 -22.362 -30.177 1.00 81.94 389 ASP A C 1
ATOM 3113 O O . ASP A 1 389 ? -32.112 -22.882 -31.295 1.00 81.94 389 ASP A O 1
ATOM 3117 N N . CYS A 1 390 ? -31.403 -22.858 -29.166 1.00 81.31 390 CYS A N 1
ATOM 3118 C CA . CYS A 1 390 ? -30.577 -24.056 -29.271 1.00 81.31 390 CYS A CA 1
ATOM 3119 C C . CYS A 1 390 ? -31.416 -25.296 -29.631 1.00 81.31 390 CYS A C 1
ATOM 3121 O O . CYS A 1 390 ? -31.079 -26.015 -30.574 1.00 81.31 390 CYS A O 1
ATOM 3123 N N . ALA A 1 391 ? -32.549 -25.514 -28.953 1.00 81.19 391 ALA A N 1
ATOM 3124 C CA . ALA A 1 391 ? -33.465 -26.616 -29.251 1.00 81.19 391 ALA A CA 1
ATOM 3125 C C . ALA A 1 391 ? -34.069 -26.506 -30.662 1.00 81.19 391 ALA A C 1
ATOM 3127 O O . ALA A 1 391 ? -34.044 -27.480 -31.415 1.00 81.19 391 ALA A O 1
ATOM 3128 N N . THR A 1 392 ? -34.522 -25.312 -31.053 1.00 84.69 392 THR A N 1
ATOM 3129 C CA . THR A 1 392 ? -35.100 -25.043 -32.382 1.00 84.69 392 THR A CA 1
ATOM 3130 C C . THR A 1 392 ? -34.075 -25.264 -33.496 1.00 84.69 392 THR A C 1
ATOM 3132 O O . THR A 1 392 ? -34.368 -25.878 -34.522 1.00 84.69 392 THR A O 1
ATOM 3135 N N . THR A 1 393 ? -32.844 -24.788 -33.292 1.00 80.44 393 THR A N 1
ATOM 3136 C CA . THR A 1 393 ? -31.731 -24.982 -34.228 1.00 80.44 393 THR A CA 1
ATOM 3137 C C . THR A 1 393 ? -31.387 -26.461 -34.357 1.00 80.44 393 THR A C 1
ATOM 3139 O O . THR A 1 393 ? -31.232 -26.962 -35.472 1.00 80.44 393 THR A O 1
ATOM 3142 N N . ARG A 1 394 ? -31.330 -27.183 -33.230 1.00 78.06 394 ARG A N 1
ATOM 3143 C CA . ARG A 1 394 ? -31.100 -28.628 -33.218 1.00 78.06 394 ARG A CA 1
ATOM 3144 C C . ARG A 1 394 ? -32.162 -29.352 -34.036 1.00 78.06 394 ARG A C 1
ATOM 3146 O O . ARG A 1 394 ? -31.789 -30.105 -34.922 1.00 78.06 394 ARG A O 1
ATOM 3153 N N . GLU A 1 395 ? -33.448 -29.102 -33.793 1.00 82.44 395 GLU A N 1
ATOM 3154 C CA . GLU A 1 395 ? -34.552 -29.735 -34.533 1.00 82.44 395 GLU A CA 1
ATOM 3155 C C . GLU A 1 395 ? -34.522 -29.430 -36.033 1.00 82.44 395 GLU A C 1
ATOM 3157 O O . GLU A 1 395 ? -34.768 -30.321 -36.843 1.00 82.44 395 GLU A O 1
ATOM 3162 N N . ARG A 1 396 ? -34.163 -28.200 -36.420 1.00 81.69 396 ARG A N 1
ATOM 3163 C CA . ARG A 1 396 ? -34.086 -27.792 -37.829 1.00 81.69 396 ARG A CA 1
ATOM 3164 C C . ARG A 1 396 ? -33.019 -28.557 -38.614 1.00 81.69 396 ARG A C 1
ATOM 3166 O O . ARG A 1 396 ? -33.263 -28.916 -39.762 1.00 81.69 396 ARG A O 1
ATOM 3173 N N . TYR A 1 397 ? -31.844 -28.777 -38.022 1.00 75.19 397 TYR A N 1
ATOM 3174 C CA . TYR A 1 397 ? -30.691 -29.359 -38.724 1.00 75.19 397 TYR A CA 1
ATOM 3175 C C . TYR A 1 397 ? -30.460 -30.849 -38.429 1.00 75.19 397 TYR A C 1
ATOM 3177 O O . TYR A 1 397 ? -29.737 -31.509 -39.180 1.00 75.19 397 TYR A O 1
ATOM 3185 N N . MET A 1 398 ? -31.107 -31.410 -37.399 1.00 72.75 398 MET A N 1
ATOM 3186 C CA . MET A 1 398 ? -31.073 -32.848 -37.080 1.00 72.75 398 MET A CA 1
ATOM 3187 C C . MET A 1 398 ? -31.381 -33.752 -38.288 1.00 72.75 398 MET A C 1
ATOM 3189 O O . MET A 1 398 ? -30.625 -34.697 -38.501 1.00 72.75 398 MET A O 1
ATOM 3193 N N . PRO A 1 399 ? -32.399 -33.462 -39.131 1.00 73.25 399 PRO A N 1
ATOM 3194 C CA . PRO A 1 399 ? -32.740 -34.308 -40.278 1.00 73.25 399 PRO A CA 1
ATOM 3195 C C . PRO A 1 399 ? -31.636 -34.390 -41.339 1.00 73.25 399 PRO A C 1
ATOM 3197 O O . PRO A 1 399 ? -31.573 -35.353 -42.096 1.00 73.25 399 PRO A O 1
ATOM 3200 N N . THR A 1 400 ? -30.769 -33.376 -41.409 1.00 65.44 400 THR A N 1
ATOM 3201 C CA . THR A 1 400 ? -29.639 -33.305 -42.350 1.00 65.44 400 THR A CA 1
ATOM 3202 C C . THR A 1 400 ? -28.323 -33.802 -41.751 1.00 65.44 400 THR A C 1
ATOM 3204 O O . THR A 1 400 ? -27.307 -33.847 -42.443 1.00 65.44 400 THR A O 1
ATOM 3207 N N . CYS A 1 401 ? -28.318 -34.168 -40.468 1.00 60.06 401 CYS A N 1
ATOM 3208 C CA . CYS A 1 401 ? -27.125 -34.617 -39.774 1.00 60.06 401 CYS A CA 1
ATOM 3209 C C . CYS A 1 401 ? -26.906 -36.115 -40.017 1.00 60.06 401 CYS A C 1
ATOM 3211 O O . CYS A 1 401 ? -27.698 -36.951 -39.594 1.00 60.06 401 CYS A O 1
ATOM 3213 N N . THR A 1 402 ? -25.816 -36.474 -40.693 1.00 47.62 402 THR A N 1
ATOM 3214 C CA . THR A 1 402 ? -25.505 -37.875 -41.020 1.00 47.62 402 THR A CA 1
ATOM 3215 C C . THR A 1 402 ? -24.850 -38.654 -39.873 1.00 47.62 402 THR A C 1
ATOM 3217 O O . THR A 1 402 ? -24.642 -39.855 -40.014 1.00 47.62 402 THR A O 1
ATOM 3220 N N . HIS A 1 403 ? -24.489 -38.006 -38.756 1.00 47.59 403 HIS A N 1
ATOM 3221 C CA . HIS A 1 403 ? -23.838 -38.653 -37.610 1.00 47.59 403 HIS A CA 1
ATOM 3222 C C . HIS A 1 403 ? -24.129 -37.910 -36.296 1.00 47.59 403 HIS A C 1
ATOM 3224 O O . HIS A 1 403 ? -23.971 -36.694 -36.226 1.00 47.59 403 HIS A O 1
ATOM 3230 N N . ILE A 1 404 ? -24.492 -38.638 -35.237 1.00 42.56 404 ILE A N 1
ATOM 3231 C CA . ILE A 1 404 ? -24.712 -38.082 -33.893 1.00 42.56 404 ILE A CA 1
ATOM 3232 C C . ILE A 1 404 ? -23.483 -38.410 -33.036 1.00 42.56 404 ILE A C 1
ATOM 3234 O O . ILE A 1 404 ? -23.275 -39.563 -32.673 1.00 42.56 404 ILE A O 1
ATOM 3238 N N . TRP A 1 405 ? -22.655 -37.409 -32.733 1.00 43.81 405 TRP A N 1
ATOM 3239 C CA . TRP A 1 405 ? -21.511 -37.517 -31.817 1.00 43.81 405 TRP A CA 1
ATOM 3240 C C . TRP A 1 405 ? -21.874 -36.854 -30.487 1.00 43.81 405 TRP A C 1
ATOM 3242 O O . TRP A 1 405 ? -21.594 -35.677 -30.295 1.00 43.81 405 TRP A O 1
ATOM 3252 N N . TYR A 1 406 ? -22.572 -37.558 -29.595 1.00 35.06 406 TYR A N 1
ATOM 3253 C CA . TYR A 1 406 ? -22.867 -37.026 -28.257 1.00 35.06 406 TYR A CA 1
ATOM 3254 C C . TYR A 1 406 ? -23.068 -38.152 -27.232 1.00 35.06 406 TYR A C 1
ATOM 3256 O O . TYR A 1 406 ? -24.188 -38.373 -26.786 1.00 35.06 406 TYR A O 1
ATOM 3264 N N . GLN A 1 407 ? -21.995 -38.875 -26.870 1.00 28.59 407 GLN A N 1
ATOM 3265 C CA . GLN A 1 407 ? -21.962 -39.740 -25.669 1.00 28.59 407 GLN A CA 1
ATOM 3266 C C . GLN A 1 407 ? -20.591 -39.870 -24.955 1.00 28.59 407 GLN A C 1
ATOM 3268 O O . GLN A 1 407 ? -20.497 -40.651 -24.019 1.00 28.59 407 GLN A O 1
ATOM 3273 N N . ASP A 1 408 ? -19.556 -39.081 -25.272 1.00 30.44 408 ASP A N 1
ATOM 3274 C CA . ASP A 1 408 ? -18.219 -39.301 -24.667 1.00 30.44 408 ASP A CA 1
ATOM 3275 C C . ASP A 1 408 ? -17.883 -38.446 -23.431 1.00 30.44 408 ASP A C 1
ATOM 3277 O O . ASP A 1 408 ? -16.750 -38.461 -22.965 1.00 30.44 408 ASP A O 1
ATOM 3281 N N . TRP A 1 409 ? -18.840 -37.715 -22.850 1.00 31.17 409 TRP A N 1
ATOM 3282 C CA . TRP A 1 409 ? -18.615 -36.964 -21.598 1.00 31.17 409 TRP A CA 1
ATOM 3283 C C . TRP A 1 409 ? -19.558 -37.399 -20.471 1.00 31.17 409 TRP A C 1
ATOM 3285 O O . TRP A 1 409 ? -20.114 -36.592 -19.730 1.00 31.17 409 TRP A O 1
ATOM 3295 N N . SER A 1 410 ? -19.715 -38.712 -20.324 1.00 28.09 410 SER A N 1
ATOM 3296 C CA . SER A 1 410 ? -20.176 -39.332 -19.082 1.00 28.09 410 SER A CA 1
ATOM 3297 C C . SER A 1 410 ? -19.525 -40.705 -18.936 1.00 28.09 410 SER A C 1
ATOM 3299 O O . SER A 1 410 ? -20.051 -41.705 -19.418 1.00 28.09 410 SER A O 1
ATOM 3301 N N . GLY A 1 411 ? -18.360 -40.755 -18.294 1.00 25.27 411 GLY A N 1
ATOM 3302 C CA . GLY A 1 411 ? -17.677 -42.017 -18.036 1.00 25.27 411 GLY A CA 1
ATOM 3303 C C . GLY A 1 411 ? -16.380 -41.842 -17.263 1.00 25.27 411 GLY A C 1
ATOM 3304 O O . GLY A 1 411 ? -15.321 -41.674 -17.855 1.00 25.27 411 GLY A O 1
ATOM 3305 N N . ASN A 1 412 ? -16.468 -41.926 -15.935 1.00 32.31 412 ASN A N 1
ATOM 3306 C CA . ASN A 1 412 ? -15.342 -42.328 -15.096 1.00 32.31 412 ASN A CA 1
ATOM 3307 C C . ASN A 1 412 ? -14.764 -43.647 -15.628 1.00 32.31 412 ASN A C 1
ATOM 3309 O O . ASN A 1 412 ? -15.474 -44.652 -15.653 1.00 32.31 412 ASN A O 1
ATOM 3313 N N . ALA A 1 413 ? -13.479 -43.666 -15.975 1.00 26.88 413 ALA A N 1
ATOM 3314 C CA . ALA A 1 413 ? -12.718 -44.900 -16.122 1.00 26.88 413 ALA A CA 1
ATOM 3315 C C . ALA A 1 413 ? -11.264 -44.669 -15.686 1.00 26.88 413 ALA A C 1
ATOM 3317 O O . ALA A 1 413 ? -10.459 -44.038 -16.364 1.00 26.88 413 ALA A O 1
ATOM 3318 N N . THR A 1 414 ? -10.978 -45.169 -14.491 1.00 29.78 414 THR A N 1
ATOM 3319 C CA . THR A 1 414 ? -9.665 -45.449 -13.911 1.00 29.78 414 THR A CA 1
ATOM 3320 C C . THR A 1 414 ? -8.899 -46.529 -14.702 1.00 29.78 414 THR A C 1
ATOM 3322 O O . THR A 1 414 ? -9.514 -47.289 -15.447 1.00 29.78 414 THR A O 1
ATOM 3325 N N . ILE A 1 415 ? -7.588 -46.663 -14.395 1.00 28.97 415 ILE A N 1
ATOM 3326 C CA . ILE A 1 415 ? -6.612 -47.737 -14.757 1.00 28.97 415 ILE A CA 1
ATOM 3327 C C . ILE A 1 415 ? -5.822 -47.462 -16.056 1.00 28.97 415 ILE A C 1
ATOM 3329 O O . ILE A 1 415 ? -6.425 -47.280 -17.100 1.00 28.97 415 ILE A O 1
ATOM 3333 N N . GLN A 1 416 ? -4.491 -47.562 -16.175 1.00 27.64 416 GLN A N 1
ATOM 3334 C CA . GLN A 1 416 ? -3.260 -47.417 -15.370 1.00 27.64 416 GLN A CA 1
ATOM 3335 C C . GLN A 1 416 ? -2.106 -47.443 -16.428 1.00 27.64 416 GLN A C 1
ATOM 3337 O O . GLN A 1 416 ? -2.337 -47.850 -17.569 1.00 27.64 416 GLN A O 1
ATOM 3342 N N . PRO A 1 417 ? -0.876 -47.019 -16.091 1.00 41.16 417 PRO A N 1
ATOM 3343 C CA . PRO A 1 417 ? 0.223 -46.722 -17.012 1.00 41.16 417 PRO A CA 1
ATOM 3344 C C . PRO A 1 417 ? 1.038 -47.970 -17.367 1.00 41.16 417 PRO A C 1
ATOM 3346 O O . PRO A 1 417 ? 1.114 -48.866 -16.541 1.00 41.16 417 PRO A O 1
ATOM 3349 N N . PHE A 1 418 ? 1.718 -47.998 -18.520 1.00 25.98 418 PHE A N 1
ATOM 3350 C CA . PHE A 1 418 ? 3.065 -48.579 -18.677 1.00 25.98 418 PHE A CA 1
ATOM 3351 C C . PHE A 1 418 ? 3.622 -48.336 -20.094 1.00 25.98 418 PHE A C 1
ATOM 3353 O O . PHE A 1 418 ? 2.899 -48.413 -21.080 1.00 25.98 418 PHE A O 1
ATOM 3360 N N . LEU A 1 419 ? 4.948 -48.157 -20.141 1.00 25.30 419 LEU A N 1
ATOM 3361 C CA . LEU A 1 419 ? 5.860 -48.291 -21.288 1.00 25.30 419 LEU A CA 1
ATOM 3362 C C . LEU A 1 419 ? 5.953 -47.132 -22.303 1.00 25.30 419 LEU A C 1
ATOM 3364 O O . LEU A 1 419 ? 5.303 -47.138 -23.338 1.00 25.30 419 LEU A O 1
ATOM 3368 N N . CYS A 1 420 ? 6.904 -46.217 -22.077 1.00 26.33 420 CYS A N 1
ATOM 3369 C CA . CYS A 1 420 ? 8.091 -46.119 -22.944 1.00 26.33 420 CYS A CA 1
ATOM 3370 C C . CYS A 1 420 ? 9.108 -45.143 -22.336 1.00 26.33 420 CYS A C 1
ATOM 3372 O O . CYS A 1 420 ? 8.954 -43.928 -22.414 1.00 26.33 420 CYS A O 1
ATOM 3374 N N . MET A 1 421 ? 10.161 -45.687 -21.728 1.00 29.64 421 MET A N 1
ATOM 3375 C CA . MET A 1 421 ? 11.366 -44.941 -21.385 1.00 29.64 421 MET A CA 1
ATOM 3376 C C . MET A 1 421 ? 12.497 -45.462 -22.283 1.00 29.64 421 MET A C 1
ATOM 3378 O O . MET A 1 421 ? 12.583 -46.668 -22.512 1.00 29.64 421 MET A O 1
ATOM 3382 N N . ILE A 1 422 ? 13.384 -44.544 -22.683 1.00 30.64 422 ILE A N 1
ATOM 3383 C CA . ILE A 1 422 ? 14.722 -44.751 -23.268 1.00 30.64 422 ILE A CA 1
ATOM 3384 C C . ILE A 1 422 ? 14.762 -44.870 -24.804 1.00 30.64 422 ILE A C 1
ATOM 3386 O O . ILE A 1 422 ? 14.532 -45.931 -25.369 1.00 30.64 422 ILE A O 1
ATOM 3390 N N . ILE A 1 423 ? 15.113 -43.761 -25.468 1.00 31.06 423 ILE A N 1
ATOM 3391 C CA . ILE A 1 423 ? 16.345 -43.544 -26.265 1.00 31.06 423 ILE A CA 1
ATOM 3392 C C . ILE A 1 423 ? 16.325 -42.063 -26.692 1.00 31.06 423 ILE A C 1
ATOM 3394 O O . ILE A 1 423 ? 15.379 -41.636 -27.348 1.00 31.06 423 ILE A O 1
ATOM 3398 N N . GLY A 1 424 ? 17.353 -41.281 -26.335 1.00 28.45 424 GLY A N 1
ATOM 3399 C CA . GLY A 1 424 ? 17.532 -39.940 -26.913 1.00 28.45 424 GLY A CA 1
ATOM 3400 C C . GLY A 1 424 ? 18.133 -38.838 -26.037 1.00 28.45 424 GLY A C 1
ATOM 3401 O O . GLY A 1 424 ? 17.859 -37.674 -26.297 1.00 28.45 424 GLY A O 1
ATOM 3402 N N . SER A 1 425 ? 18.944 -39.140 -25.019 1.00 34.69 425 SER A N 1
ATOM 3403 C CA . SER A 1 425 ? 19.854 -38.129 -24.463 1.00 34.69 425 SER A CA 1
ATOM 3404 C C . SER A 1 425 ? 21.148 -38.133 -25.270 1.00 34.69 425 SER A C 1
ATOM 3406 O O . SER A 1 425 ? 21.847 -39.142 -25.266 1.00 34.69 425 SER A O 1
ATOM 3408 N N . ILE A 1 426 ? 21.433 -37.027 -25.962 1.00 35.97 426 ILE A N 1
ATOM 3409 C CA . ILE A 1 426 ? 22.715 -36.295 -26.035 1.00 35.97 426 ILE A CA 1
ATOM 3410 C C . ILE A 1 426 ? 22.614 -35.298 -27.208 1.00 35.97 426 ILE A C 1
ATOM 3412 O O . ILE A 1 426 ? 22.247 -35.674 -28.316 1.00 35.97 426 ILE A O 1
ATOM 3416 N N . CYS A 1 427 ? 22.979 -34.040 -26.929 1.00 32.00 427 CYS A N 1
ATOM 3417 C CA . CYS A 1 427 ? 23.001 -32.857 -27.807 1.00 32.00 427 CYS A CA 1
ATOM 3418 C C . CYS A 1 427 ? 21.676 -32.092 -27.979 1.00 32.00 427 CYS A C 1
ATOM 3420 O O . CYS A 1 427 ? 21.059 -32.163 -29.035 1.00 32.00 427 CYS A O 1
ATOM 3422 N N . HIS A 1 428 ? 21.297 -31.311 -26.956 1.00 27.84 428 HIS A N 1
ATOM 3423 C CA . HIS A 1 428 ? 20.998 -29.858 -27.016 1.00 27.84 428 HIS A CA 1
ATOM 3424 C C . HIS A 1 428 ? 20.645 -29.359 -25.597 1.00 27.84 428 HIS A C 1
ATOM 3426 O O . HIS A 1 428 ? 19.547 -28.890 -25.315 1.00 27.84 428 HIS A O 1
ATOM 3432 N N . SER A 1 429 ? 21.588 -29.487 -24.657 1.00 34.44 429 SER A N 1
ATOM 3433 C CA . SER A 1 429 ? 21.556 -28.619 -23.476 1.00 34.44 429 SER A CA 1
ATOM 3434 C C . SER A 1 429 ? 21.880 -27.200 -23.944 1.00 34.44 429 SER A C 1
ATOM 3436 O O . SER A 1 429 ? 22.810 -27.032 -24.730 1.00 34.44 429 SER A O 1
ATOM 3438 N N . PHE A 1 430 ? 21.118 -26.225 -23.442 1.00 39.44 430 PHE A N 1
ATOM 3439 C CA . PHE A 1 430 ? 21.180 -24.780 -23.721 1.00 39.44 430 PHE A CA 1
ATOM 3440 C C . PHE A 1 430 ? 20.401 -24.281 -24.951 1.00 39.44 430 PHE A C 1
ATOM 3442 O O . PHE A 1 430 ? 20.994 -23.706 -25.852 1.00 39.44 430 PHE A O 1
ATOM 3449 N N . TYR A 1 431 ? 19.075 -24.474 -24.968 1.00 31.22 431 TYR A N 1
ATOM 3450 C CA . TYR A 1 431 ? 18.049 -23.424 -25.165 1.00 31.22 431 TYR A CA 1
ATOM 3451 C C . TYR A 1 431 ? 16.669 -24.112 -25.167 1.00 31.22 431 TYR A C 1
ATOM 3453 O O . TYR A 1 431 ? 16.335 -24.804 -26.124 1.00 31.22 431 TYR A O 1
ATOM 3461 N N . ASN A 1 432 ? 15.874 -23.963 -24.104 1.00 27.72 432 ASN A N 1
ATOM 3462 C CA . ASN A 1 432 ? 14.457 -24.351 -24.111 1.00 27.72 432 ASN A CA 1
ATOM 3463 C C . ASN A 1 432 ? 13.618 -23.072 -24.236 1.00 27.72 432 ASN A C 1
ATOM 3465 O O . ASN A 1 432 ? 13.433 -22.386 -23.234 1.00 27.72 432 ASN A O 1
ATOM 3469 N N . PRO A 1 433 ? 13.088 -22.731 -25.421 1.00 34.34 433 PRO A N 1
ATOM 3470 C CA . PRO A 1 433 ? 12.030 -21.743 -25.549 1.00 34.34 433 PRO A CA 1
ATOM 3471 C C . PRO A 1 433 ? 10.683 -22.463 -25.380 1.00 34.34 433 PRO A C 1
ATOM 3473 O O . PRO A 1 433 ? 9.999 -22.727 -26.362 1.00 34.34 433 PRO A O 1
ATOM 3476 N N . THR A 1 434 ? 10.342 -22.890 -24.159 1.00 35.66 434 THR A N 1
ATOM 3477 C CA . THR A 1 434 ? 9.019 -23.492 -23.859 1.00 35.66 434 THR A CA 1
ATOM 3478 C C . THR A 1 434 ? 8.449 -23.183 -22.470 1.00 35.66 434 THR A C 1
ATOM 3480 O O . THR A 1 434 ? 7.372 -23.685 -22.169 1.00 35.66 434 THR A O 1
ATOM 3483 N N . ASP A 1 435 ? 9.068 -22.312 -21.670 1.00 44.78 435 ASP A N 1
ATOM 3484 C CA . ASP A 1 435 ? 8.369 -21.705 -20.528 1.00 44.78 435 ASP A CA 1
ATOM 3485 C C . ASP A 1 435 ? 7.862 -20.321 -20.950 1.00 44.78 435 ASP A C 1
ATOM 3487 O O . ASP A 1 435 ? 8.653 -19.429 -21.251 1.00 44.78 435 ASP A O 1
ATOM 3491 N N . SER A 1 436 ? 6.540 -20.160 -21.032 1.00 62.53 436 SER A N 1
ATOM 3492 C CA . SER A 1 436 ? 5.889 -18.846 -21.091 1.00 62.53 436 SER A CA 1
ATOM 3493 C C . SER A 1 436 ? 6.034 -18.141 -19.739 1.00 62.53 436 SER A C 1
ATOM 3495 O O . SER A 1 436 ? 5.860 -18.785 -18.701 1.00 62.53 436 SER A O 1
ATOM 3497 N N . GLY A 1 437 ? 6.306 -16.837 -19.740 1.00 84.25 437 GLY A N 1
ATOM 3498 C CA . GLY A 1 437 ? 6.431 -16.007 -18.542 1.00 84.25 437 GLY A CA 1
ATOM 3499 C C . GLY A 1 437 ? 7.859 -15.568 -18.200 1.00 84.25 437 GLY A C 1
ATOM 3500 O O . GLY A 1 437 ? 8.799 -15.690 -18.986 1.00 84.25 437 GLY A O 1
ATOM 3501 N N . ALA A 1 438 ? 8.029 -15.005 -17.000 1.00 89.94 438 ALA A N 1
ATOM 3502 C CA . ALA A 1 438 ? 9.310 -14.484 -16.537 1.00 89.94 438 ALA A CA 1
ATOM 3503 C C . ALA A 1 438 ? 10.285 -15.608 -16.156 1.00 89.94 438 ALA A C 1
ATOM 3505 O O . ALA A 1 438 ? 9.913 -16.607 -15.534 1.00 89.94 438 ALA A O 1
ATOM 3506 N N . VAL A 1 439 ? 11.569 -15.403 -16.456 1.00 92.44 439 VAL A N 1
ATOM 3507 C CA . VAL A 1 439 ? 12.633 -16.384 -16.203 1.00 92.44 439 VAL A CA 1
ATOM 3508 C C . VAL A 1 439 ? 12.827 -16.585 -14.700 1.00 92.44 439 VAL A C 1
ATOM 3510 O O . VAL A 1 439 ? 13.096 -15.629 -13.972 1.00 92.44 439 VAL A O 1
ATOM 3513 N N . GLN A 1 440 ? 12.756 -17.827 -14.219 1.00 93.81 440 GLN A N 1
ATOM 3514 C CA . GLN A 1 440 ? 13.096 -18.125 -12.828 1.00 93.81 440 GLN A CA 1
ATOM 3515 C C . GLN A 1 440 ? 14.611 -17.983 -12.616 1.00 93.81 440 GLN A C 1
ATOM 3517 O O . GLN A 1 440 ? 15.424 -18.722 -13.180 1.00 93.81 440 GLN A O 1
ATOM 3522 N N . ILE A 1 441 ? 14.990 -17.025 -11.777 1.00 93.44 441 ILE A N 1
ATOM 3523 C CA . ILE A 1 441 ? 16.374 -16.748 -11.410 1.00 93.44 441 ILE A CA 1
ATOM 3524 C C . ILE A 1 441 ? 16.649 -17.382 -10.041 1.00 93.44 441 ILE A C 1
ATOM 3526 O O . ILE A 1 441 ? 15.860 -17.261 -9.105 1.00 93.44 441 ILE A O 1
ATOM 3530 N N . THR A 1 442 ? 17.775 -18.079 -9.944 1.00 92.56 442 THR A N 1
ATOM 3531 C CA . THR A 1 442 ? 18.287 -18.743 -8.740 1.00 92.56 442 THR A CA 1
ATOM 3532 C C . THR A 1 442 ? 19.722 -18.303 -8.499 1.00 92.56 442 THR A C 1
ATOM 3534 O O . THR A 1 442 ? 20.371 -17.746 -9.391 1.00 92.56 442 THR A O 1
ATOM 3537 N N . GLN A 1 443 ? 20.278 -18.605 -7.326 1.00 90.75 443 GLN A N 1
ATOM 3538 C CA . GLN A 1 443 ? 21.681 -18.310 -7.042 1.00 90.75 443 GLN A CA 1
ATOM 3539 C C . GLN A 1 443 ? 22.645 -18.872 -8.108 1.00 90.75 443 GLN A C 1
ATOM 3541 O O . GLN A 1 443 ? 23.669 -18.256 -8.390 1.00 90.75 443 GLN A O 1
ATOM 3546 N N . SER A 1 444 ? 22.314 -20.003 -8.743 1.00 91.44 444 SER A N 1
ATOM 3547 C CA . SER A 1 444 ? 23.176 -20.635 -9.755 1.00 91.44 444 SER A CA 1
ATOM 3548 C C . SER A 1 444 ? 23.217 -19.926 -11.114 1.00 91.44 444 SER A C 1
ATOM 3550 O O . SER A 1 444 ? 24.215 -20.055 -11.821 1.00 91.44 444 SER A O 1
ATOM 3552 N N . ASN A 1 445 ? 22.159 -19.204 -11.502 1.00 91.81 445 ASN A N 1
ATOM 3553 C CA . ASN A 1 445 ? 22.062 -18.575 -12.825 1.00 91.81 445 ASN A CA 1
ATOM 3554 C C . ASN A 1 445 ? 22.092 -17.038 -12.773 1.00 91.81 445 ASN A C 1
ATOM 3556 O O . ASN A 1 445 ? 22.315 -16.409 -13.806 1.00 91.81 445 ASN A O 1
ATOM 3560 N N . LEU A 1 446 ? 21.932 -16.438 -11.588 1.00 92.31 446 LEU A N 1
ATOM 3561 C CA . LEU A 1 446 ? 21.853 -14.993 -11.382 1.00 92.31 446 LEU A CA 1
ATOM 3562 C C . LEU A 1 446 ? 22.999 -14.229 -12.052 1.00 92.31 446 LEU A C 1
ATOM 3564 O O . LEU A 1 446 ? 22.746 -13.355 -12.877 1.00 92.31 446 LEU A O 1
ATOM 3568 N N . ASP A 1 447 ? 24.252 -14.559 -11.733 1.00 90.56 447 ASP A N 1
ATOM 3569 C CA . ASP A 1 447 ? 25.401 -13.800 -12.244 1.00 90.56 447 ASP A CA 1
ATOM 3570 C C . ASP A 1 447 ? 25.535 -13.933 -13.775 1.00 90.56 447 ASP A C 1
ATOM 3572 O O . ASP A 1 447 ? 25.902 -12.974 -14.452 1.00 90.56 447 ASP A O 1
ATOM 3576 N N . MET A 1 448 ? 25.152 -15.083 -14.345 1.00 91.06 448 MET A N 1
ATOM 3577 C CA . MET A 1 448 ? 25.120 -15.288 -15.797 1.00 91.06 448 MET A CA 1
ATOM 3578 C C . MET A 1 448 ? 24.025 -14.445 -16.458 1.00 91.06 448 MET A C 1
ATOM 3580 O O . MET A 1 448 ? 24.289 -13.790 -17.468 1.00 91.06 448 MET A O 1
ATOM 3584 N N . VAL A 1 449 ? 22.812 -14.438 -15.897 1.00 92.38 449 VAL A N 1
ATOM 3585 C CA . VAL A 1 449 ? 21.685 -13.646 -16.415 1.00 92.38 449 VAL A CA 1
ATOM 3586 C C . VAL A 1 449 ? 22.006 -12.154 -16.352 1.00 92.38 449 VAL A C 1
ATOM 3588 O O . VAL A 1 449 ? 21.760 -11.442 -17.323 1.00 92.38 449 VAL A O 1
ATOM 3591 N N . LEU A 1 450 ? 22.605 -11.689 -15.256 1.00 91.94 450 LEU A N 1
ATOM 3592 C CA . LEU A 1 450 ? 23.011 -10.295 -15.080 1.00 91.94 450 LEU A CA 1
ATOM 3593 C C . LEU A 1 450 ? 24.138 -9.870 -16.033 1.00 91.94 450 LEU A C 1
ATOM 3595 O O . LEU A 1 450 ? 24.126 -8.737 -16.509 1.00 91.94 450 LEU A O 1
ATOM 3599 N N . ALA A 1 451 ? 25.099 -10.753 -16.321 1.00 88.56 451 ALA A N 1
ATOM 3600 C CA . ALA A 1 451 ? 26.220 -10.453 -17.213 1.00 88.56 451 ALA A CA 1
ATOM 3601 C C . ALA A 1 451 ? 25.855 -10.534 -18.705 1.00 88.56 451 ALA A C 1
ATOM 3603 O O . ALA A 1 451 ? 26.436 -9.820 -19.519 1.00 88.56 451 ALA A O 1
ATOM 3604 N N . SER A 1 452 ? 24.911 -11.405 -19.070 1.00 88.62 452 SER A N 1
ATOM 3605 C CA . SER A 1 452 ? 24.569 -11.684 -20.474 1.00 88.62 452 SER A CA 1
ATOM 3606 C C . SER A 1 452 ? 23.515 -10.739 -21.052 1.00 88.62 452 SER A C 1
ATOM 3608 O O . SER A 1 452 ? 23.206 -10.838 -22.237 1.00 88.62 452 SER A O 1
ATOM 3610 N N . ASN A 1 453 ? 22.933 -9.861 -20.228 1.00 89.38 453 ASN A N 1
ATOM 3611 C CA . ASN A 1 453 ? 21.822 -9.005 -20.623 1.00 89.38 453 ASN A CA 1
ATOM 3612 C C . ASN A 1 453 ? 22.071 -7.537 -20.258 1.00 89.38 453 ASN A C 1
ATOM 3614 O O . ASN A 1 453 ? 22.494 -7.225 -19.144 1.00 89.38 453 ASN A O 1
ATOM 3618 N N . GLU A 1 454 ? 21.763 -6.627 -21.184 1.00 88.31 454 GLU A N 1
ATOM 3619 C CA . GLU A 1 454 ? 21.901 -5.183 -20.975 1.00 88.31 454 GLU A CA 1
ATOM 3620 C C . GLU A 1 454 ? 20.926 -4.686 -19.903 1.00 88.31 454 GLU A C 1
ATOM 3622 O O . GLU A 1 454 ? 21.327 -3.915 -19.034 1.00 88.31 454 GLU A O 1
ATOM 3627 N N . VAL A 1 455 ? 19.669 -5.139 -19.936 1.00 91.81 455 VAL A N 1
ATOM 3628 C CA . VAL A 1 455 ? 18.630 -4.797 -18.959 1.00 91.81 455 VAL A CA 1
ATOM 3629 C C . VAL A 1 455 ? 18.030 -6.069 -18.365 1.00 91.81 455 VAL A C 1
ATOM 3631 O O . VAL A 1 455 ? 17.495 -6.905 -19.088 1.00 91.81 455 VAL A O 1
ATOM 3634 N N . VAL A 1 456 ? 18.053 -6.206 -17.040 1.00 94.75 456 VAL A N 1
ATOM 3635 C CA . VAL A 1 456 ? 17.359 -7.296 -16.337 1.00 94.75 456 VAL A CA 1
ATOM 3636 C C . VAL A 1 456 ? 16.376 -6.702 -15.343 1.00 94.75 456 VAL A C 1
ATOM 3638 O O . VAL A 1 456 ? 16.767 -5.952 -14.453 1.00 94.75 456 VAL A O 1
ATOM 3641 N N . PHE A 1 457 ? 15.094 -7.017 -15.486 1.00 96.56 457 PHE A N 1
ATOM 3642 C CA . PHE A 1 457 ? 14.051 -6.549 -14.579 1.00 96.56 457 PHE A CA 1
ATOM 3643 C C . PHE A 1 457 ? 13.549 -7.710 -13.728 1.00 96.56 457 PHE A C 1
ATOM 3645 O O . PHE A 1 457 ? 12.995 -8.672 -14.254 1.00 96.56 457 PHE A O 1
ATOM 3652 N N . ILE A 1 458 ? 13.798 -7.641 -12.420 1.00 96.94 458 ILE A N 1
ATOM 3653 C CA . ILE A 1 458 ? 13.638 -8.770 -11.502 1.00 96.94 458 ILE A CA 1
ATOM 3654 C C . ILE A 1 458 ? 12.514 -8.507 -10.502 1.00 96.94 458 ILE A C 1
ATOM 3656 O O . ILE A 1 458 ? 12.527 -7.491 -9.804 1.00 96.94 458 ILE A O 1
ATOM 3660 N N . ASN A 1 459 ? 11.594 -9.466 -10.391 1.00 97.25 459 ASN A N 1
ATOM 3661 C CA . ASN A 1 459 ? 10.592 -9.555 -9.336 1.00 97.25 459 ASN A CA 1
ATOM 3662 C C . ASN A 1 459 ? 11.073 -10.440 -8.178 1.00 97.25 459 ASN A C 1
ATOM 3664 O O . ASN A 1 459 ? 11.161 -11.658 -8.313 1.00 97.25 459 ASN A O 1
ATOM 3668 N N . PHE A 1 460 ? 11.362 -9.820 -7.038 1.00 97.44 460 PHE A N 1
ATOM 3669 C CA . PHE A 1 460 ? 11.667 -10.483 -5.774 1.00 97.44 460 PHE A CA 1
ATOM 3670 C C . PHE A 1 460 ? 10.364 -10.747 -5.023 1.00 97.44 460 PHE A C 1
ATOM 3672 O O . PHE A 1 460 ? 9.703 -9.802 -4.576 1.00 97.44 460 PHE A O 1
ATOM 3679 N N . TYR A 1 461 ? 9.998 -12.019 -4.887 1.00 95.88 461 TYR A N 1
ATOM 3680 C CA . TYR A 1 461 ? 8.693 -12.436 -4.382 1.00 95.88 461 TYR A CA 1
ATOM 3681 C C . TYR A 1 461 ? 8.803 -13.504 -3.289 1.00 95.88 461 TYR A C 1
ATOM 3683 O O . TYR A 1 461 ? 9.873 -14.060 -3.059 1.00 95.88 461 TYR A O 1
ATOM 3691 N N . ALA A 1 462 ? 7.680 -13.775 -2.625 1.00 92.94 462 ALA A N 1
ATOM 3692 C CA . ALA A 1 462 ? 7.503 -14.910 -1.721 1.00 92.94 462 ALA A CA 1
ATOM 3693 C C . ALA A 1 462 ? 6.119 -15.535 -1.948 1.00 92.94 462 ALA A C 1
ATOM 3695 O O . ALA A 1 462 ? 5.153 -14.800 -2.177 1.00 92.94 462 ALA A O 1
ATOM 3696 N N . GLU A 1 463 ? 6.007 -16.864 -1.889 1.00 89.19 463 GLU A N 1
ATOM 3697 C CA . GLU A 1 463 ? 4.771 -17.594 -2.239 1.00 89.19 463 GLU A CA 1
ATOM 3698 C C . GLU A 1 463 ? 3.612 -17.305 -1.268 1.00 89.19 463 GLU A C 1
ATOM 3700 O O . GLU A 1 463 ? 2.443 -17.278 -1.651 1.00 89.19 463 GLU A O 1
ATOM 3705 N N . TRP A 1 464 ? 3.916 -17.030 -0.000 1.00 86.88 464 TRP A N 1
ATOM 3706 C CA . TRP A 1 464 ? 2.913 -16.702 1.020 1.00 86.88 464 TRP A CA 1
ATOM 3707 C C . TRP A 1 464 ? 2.455 -15.233 0.965 1.00 86.88 464 TRP A C 1
ATOM 3709 O O . TRP A 1 464 ? 1.479 -14.849 1.614 1.00 86.88 464 TRP A O 1
ATOM 3719 N N . CYS A 1 465 ? 3.135 -14.380 0.192 1.00 90.12 465 CYS A N 1
ATOM 3720 C CA . CYS A 1 465 ? 2.811 -12.963 0.100 1.00 90.12 465 CYS A CA 1
ATOM 3721 C C . CYS A 1 465 ? 1.630 -12.727 -0.856 1.00 90.12 465 CYS A C 1
ATOM 3723 O O . CYS A 1 465 ? 1.756 -12.844 -2.077 1.00 90.12 465 CYS A O 1
ATOM 3725 N N . LYS A 1 466 ? 0.492 -12.263 -0.317 1.00 90.50 466 LYS A N 1
ATOM 3726 C CA . LYS A 1 466 ? -0.707 -11.895 -1.100 1.00 90.50 466 LYS A CA 1
ATOM 3727 C C . LYS A 1 466 ? -0.386 -10.974 -2.285 1.00 90.50 466 LYS A C 1
ATOM 3729 O O . LYS A 1 466 ? -0.868 -11.197 -3.392 1.00 90.50 466 LYS A O 1
ATOM 3734 N N . PHE A 1 467 ? 0.420 -9.934 -2.068 1.00 91.75 467 PHE A N 1
ATOM 3735 C CA . PHE A 1 467 ? 0.766 -8.962 -3.112 1.00 91.75 467 PHE A CA 1
ATOM 3736 C C . PHE A 1 467 ? 1.663 -9.547 -4.202 1.00 91.75 467 PHE A C 1
ATOM 3738 O O . PHE A 1 467 ? 1.551 -9.138 -5.356 1.00 91.75 467 PHE A O 1
ATOM 3745 N N . SER A 1 468 ? 2.517 -10.506 -3.844 1.00 91.62 468 SER A N 1
ATOM 3746 C CA . SER A 1 468 ? 3.342 -11.248 -4.795 1.00 91.62 468 SER A CA 1
ATOM 3747 C C . SER A 1 468 ? 2.478 -12.137 -5.682 1.00 91.62 468 SER A C 1
ATOM 3749 O O . SER A 1 468 ? 2.609 -12.080 -6.900 1.00 91.62 468 SER A O 1
ATOM 3751 N N . ASN A 1 469 ? 1.530 -12.865 -5.087 1.00 89.81 469 ASN A N 1
ATOM 3752 C CA . ASN A 1 469 ? 0.615 -13.743 -5.819 1.00 89.81 469 ASN A CA 1
ATOM 3753 C C . ASN A 1 469 ? -0.287 -12.969 -6.786 1.00 89.81 469 ASN A C 1
ATOM 3755 O O . ASN A 1 469 ? -0.517 -13.421 -7.902 1.00 89.81 469 ASN A O 1
ATOM 3759 N N . MET A 1 470 ? -0.743 -11.772 -6.400 1.00 88.38 470 MET A N 1
ATOM 3760 C CA . MET A 1 470 ? -1.492 -10.894 -7.308 1.00 88.38 470 MET A CA 1
ATOM 3761 C C . MET A 1 470 ? -0.631 -10.363 -8.464 1.00 88.38 470 MET A C 1
ATOM 3763 O O . MET A 1 470 ? -1.133 -10.193 -9.570 1.00 88.38 470 MET A O 1
ATOM 3767 N N . LEU A 1 471 ? 0.653 -10.074 -8.220 1.00 91.69 471 LEU A N 1
ATOM 3768 C CA . LEU A 1 471 ? 1.561 -9.537 -9.236 1.00 91.69 471 LEU A CA 1
ATOM 3769 C C . LEU A 1 471 ? 2.069 -10.611 -10.207 1.00 91.69 471 LEU A C 1
ATOM 3771 O O . LEU A 1 471 ? 2.334 -10.297 -11.362 1.00 91.69 471 LEU A O 1
ATOM 3775 N N . MET A 1 472 ? 2.225 -11.852 -9.751 1.00 90.38 472 MET A N 1
ATOM 3776 C CA . MET A 1 472 ? 2.846 -12.938 -10.511 1.00 90.38 472 MET A CA 1
ATOM 3777 C C . MET A 1 472 ? 2.274 -13.131 -11.930 1.00 90.38 472 MET A C 1
ATOM 3779 O O . MET A 1 472 ? 3.070 -13.036 -12.864 1.00 90.38 472 MET A O 1
ATOM 3783 N N . PRO A 1 473 ? 0.948 -13.293 -12.142 1.00 91.50 473 PRO A N 1
ATOM 3784 C CA . PRO A 1 473 ? 0.404 -13.451 -13.494 1.00 91.50 473 PRO A CA 1
ATOM 3785 C C . PRO A 1 473 ? 0.630 -12.206 -14.362 1.00 91.50 473 PRO A C 1
ATOM 3787 O O . PRO A 1 473 ? 1.004 -12.319 -15.520 1.00 91.50 473 PRO A O 1
ATOM 3790 N N . ILE A 1 474 ? 0.504 -11.008 -13.782 1.00 93.31 474 ILE A N 1
ATOM 3791 C CA . ILE A 1 474 ? 0.722 -9.735 -14.488 1.00 93.31 474 ILE A CA 1
ATOM 3792 C C . ILE A 1 474 ? 2.178 -9.616 -14.956 1.00 93.31 474 ILE A C 1
ATOM 3794 O O . ILE A 1 474 ? 2.457 -9.108 -16.040 1.00 93.31 474 ILE A O 1
ATOM 3798 N N . PHE A 1 475 ? 3.120 -10.047 -14.118 1.00 95.44 475 PHE A N 1
ATOM 3799 C CA . PHE A 1 475 ? 4.544 -9.971 -14.416 1.00 95.44 475 PHE A CA 1
ATOM 3800 C C . PHE A 1 475 ? 4.970 -11.011 -15.458 1.00 95.44 475 PHE A C 1
ATOM 3802 O O . PHE A 1 475 ? 5.785 -10.693 -16.323 1.00 95.44 475 PHE A O 1
ATOM 3809 N N . ASP A 1 476 ? 4.401 -12.218 -15.406 1.00 92.75 476 ASP A N 1
ATOM 3810 C CA . ASP A 1 476 ? 4.615 -13.254 -16.420 1.00 92.75 476 ASP A CA 1
ATOM 3811 C C . ASP A 1 476 ? 4.016 -12.830 -17.778 1.00 92.75 476 ASP A C 1
ATOM 3813 O O . ASP A 1 476 ? 4.713 -12.885 -18.791 1.00 92.75 476 ASP A O 1
ATOM 3817 N N . ASP A 1 477 ? 2.798 -12.277 -17.803 1.00 91.50 477 ASP A N 1
ATOM 3818 C CA . ASP A 1 477 ? 2.181 -11.736 -19.025 1.00 91.50 477 ASP A CA 1
ATOM 3819 C C . ASP A 1 477 ? 2.991 -10.570 -19.621 1.00 91.50 477 ASP A C 1
ATOM 3821 O O . ASP A 1 477 ? 3.131 -10.444 -20.842 1.00 91.50 477 ASP A O 1
ATOM 3825 N N . ALA A 1 478 ? 3.559 -9.712 -18.767 1.00 93.06 478 ALA A N 1
ATOM 3826 C CA . ALA A 1 478 ? 4.448 -8.636 -19.194 1.00 93.06 478 ALA A CA 1
ATOM 3827 C C . ALA A 1 478 ? 5.764 -9.160 -19.776 1.00 93.06 478 ALA A C 1
ATOM 3829 O O . ALA A 1 478 ? 6.238 -8.619 -20.775 1.00 93.06 478 ALA A O 1
ATOM 3830 N N . ALA A 1 479 ? 6.336 -10.220 -19.198 1.00 93.56 479 ALA A N 1
ATOM 3831 C CA . ALA A 1 479 ? 7.518 -10.872 -19.752 1.00 93.56 479 ALA A CA 1
ATOM 3832 C C . ALA A 1 479 ? 7.230 -11.416 -21.158 1.00 93.56 479 ALA A C 1
ATOM 3834 O O . ALA A 1 479 ? 7.977 -11.119 -22.090 1.00 93.56 479 ALA A O 1
ATOM 3835 N N . ASP A 1 480 ? 6.094 -12.092 -21.341 1.00 90.88 480 ASP A N 1
ATOM 3836 C CA . ASP A 1 480 ? 5.658 -12.580 -22.650 1.00 90.88 480 ASP A CA 1
ATOM 3837 C C . ASP A 1 480 ? 5.434 -11.441 -23.655 1.00 90.88 480 ASP A C 1
ATOM 3839 O O . ASP A 1 480 ? 5.787 -11.566 -24.831 1.00 90.88 480 ASP A O 1
ATOM 3843 N N . ALA A 1 481 ? 4.847 -10.322 -23.220 1.00 91.38 481 ALA A N 1
ATOM 3844 C CA . ALA A 1 481 ? 4.660 -9.142 -24.062 1.00 91.38 481 ALA A CA 1
ATOM 3845 C C . ALA A 1 481 ? 6.005 -8.539 -24.503 1.00 91.38 481 ALA A C 1
ATOM 3847 O O . ALA A 1 481 ? 6.194 -8.264 -25.687 1.00 91.38 481 ALA A O 1
ATOM 3848 N N . VAL A 1 482 ? 6.963 -8.403 -23.582 1.00 89.94 482 VAL A N 1
ATOM 3849 C CA . VAL A 1 482 ? 8.317 -7.900 -23.867 1.00 89.94 482 VAL A CA 1
ATOM 3850 C C . VAL A 1 482 ? 9.081 -8.842 -24.799 1.00 89.94 482 VAL A C 1
ATOM 3852 O O . VAL A 1 482 ? 9.760 -8.373 -25.711 1.00 89.94 482 VAL A O 1
ATOM 3855 N N . THR A 1 483 ? 8.942 -10.159 -24.642 1.00 87.56 483 THR A N 1
ATOM 3856 C CA . THR A 1 483 ? 9.544 -11.136 -25.562 1.00 87.56 483 THR A CA 1
ATOM 3857 C C . THR A 1 483 ? 8.934 -11.045 -26.964 1.00 87.56 483 THR A C 1
ATOM 3859 O O . THR A 1 483 ? 9.664 -11.122 -27.954 1.00 87.56 483 THR A O 1
ATOM 3862 N N . LYS A 1 484 ? 7.617 -10.819 -27.078 1.00 87.38 484 LYS A N 1
ATOM 3863 C CA . LYS A 1 484 ? 6.918 -10.654 -28.369 1.00 87.38 484 LYS A CA 1
ATOM 3864 C C . LYS A 1 484 ? 7.325 -9.394 -29.136 1.00 87.38 484 LYS A C 1
ATOM 3866 O O . LYS A 1 484 ? 7.213 -9.392 -30.358 1.00 87.38 484 LYS A O 1
ATOM 3871 N N . GLU A 1 485 ? 7.809 -8.352 -28.459 1.00 87.06 485 GLU A N 1
ATOM 3872 C CA . GLU A 1 485 ? 8.332 -7.137 -29.110 1.00 87.06 485 GLU A CA 1
ATOM 3873 C C . GLU A 1 485 ? 9.621 -7.404 -29.914 1.00 87.06 485 GLU A C 1
ATOM 3875 O O . GLU A 1 485 ? 9.988 -6.595 -30.764 1.00 87.06 485 GLU A O 1
ATOM 3880 N N . GLY A 1 486 ? 10.283 -8.551 -29.706 1.00 81.19 486 GLY A N 1
ATOM 3881 C CA . GLY A 1 486 ? 11.349 -9.031 -30.589 1.00 81.19 486 GLY A CA 1
ATOM 3882 C C . GLY A 1 486 ? 12.677 -8.280 -30.462 1.00 81.19 486 GLY A C 1
ATOM 3883 O O . GLY A 1 486 ? 13.367 -8.095 -31.462 1.00 81.19 486 GLY A O 1
ATOM 3884 N N . TYR A 1 487 ? 13.041 -7.837 -29.255 1.00 86.38 487 TYR A N 1
ATOM 3885 C CA . TYR A 1 487 ? 14.354 -7.237 -28.993 1.00 86.38 487 TYR A CA 1
ATOM 3886 C C . TYR A 1 487 ? 15.510 -8.210 -29.283 1.00 86.38 487 TYR A C 1
ATOM 3888 O O . TYR A 1 487 ? 15.360 -9.425 -29.142 1.00 86.38 487 TYR A O 1
ATOM 3896 N N . ASP A 1 488 ? 16.683 -7.669 -29.636 1.00 83.75 488 ASP A N 1
ATOM 3897 C CA . ASP A 1 488 ? 17.883 -8.478 -29.882 1.00 83.75 488 ASP A CA 1
ATOM 3898 C C . ASP A 1 488 ? 18.240 -9.351 -28.666 1.00 83.75 488 ASP A C 1
ATOM 3900 O O . ASP A 1 488 ? 18.049 -8.968 -27.505 1.00 83.75 488 ASP A O 1
ATOM 3904 N N . THR A 1 489 ? 18.812 -10.528 -28.924 1.00 82.81 489 THR A N 1
ATOM 3905 C CA . THR A 1 489 ? 19.274 -11.430 -27.863 1.00 82.81 489 THR A CA 1
ATOM 3906 C C . THR A 1 489 ? 20.271 -10.713 -26.947 1.00 82.81 489 THR A C 1
ATOM 3908 O O . THR A 1 489 ? 21.232 -10.112 -27.421 1.00 82.81 489 THR A O 1
ATOM 3911 N N . GLY A 1 490 ? 20.046 -10.773 -25.632 1.00 82.25 490 GLY A N 1
ATOM 3912 C CA . GLY A 1 490 ? 20.883 -10.076 -24.649 1.00 82.25 490 GLY A CA 1
ATOM 3913 C C . GLY A 1 490 ? 20.478 -8.622 -24.375 1.00 82.25 490 GLY A C 1
ATOM 3914 O O . GLY A 1 490 ? 21.162 -7.939 -23.618 1.00 82.25 490 GLY A O 1
ATOM 3915 N N . LYS A 1 491 ? 19.381 -8.106 -24.951 1.00 87.44 491 LYS A N 1
ATOM 3916 C CA . LYS A 1 491 ? 18.903 -6.743 -24.646 1.00 87.44 491 LYS A CA 1
ATOM 3917 C C . LYS A 1 491 ? 18.133 -6.655 -23.339 1.00 87.44 491 LYS A C 1
ATOM 3919 O O . LYS A 1 491 ? 18.456 -5.824 -22.494 1.00 87.44 491 LYS A O 1
ATOM 3924 N N . VAL A 1 492 ? 17.100 -7.477 -23.186 1.00 92.62 492 VAL A N 1
ATOM 3925 C CA . VAL A 1 492 ? 16.209 -7.420 -22.029 1.00 92.62 492 VAL A CA 1
ATOM 3926 C C . VAL A 1 492 ? 15.801 -8.808 -21.566 1.00 92.62 492 VAL A C 1
ATOM 3928 O O . VAL A 1 492 ? 15.456 -9.663 -22.377 1.00 92.62 492 VAL A O 1
ATOM 3931 N N . VAL A 1 493 ? 15.806 -9.008 -20.250 1.00 93.62 493 VAL A N 1
ATOM 3932 C CA . VAL A 1 493 ? 15.230 -10.185 -19.595 1.00 93.62 493 VAL A CA 1
ATOM 3933 C C . VAL A 1 493 ? 14.358 -9.738 -18.432 1.00 93.62 493 VAL A C 1
ATOM 3935 O O . VAL A 1 493 ? 14.780 -8.946 -17.590 1.00 93.62 493 VAL A O 1
ATOM 3938 N N . MET A 1 494 ? 13.140 -10.270 -18.370 1.00 95.50 494 MET A N 1
ATOM 3939 C CA . MET A 1 494 ? 12.299 -10.197 -17.178 1.00 95.50 494 MET A CA 1
ATOM 3940 C C . MET A 1 494 ? 12.444 -11.500 -16.399 1.00 95.50 494 MET A C 1
ATOM 3942 O O . MET A 1 494 ? 12.305 -12.585 -16.965 1.00 95.50 494 MET A O 1
ATOM 3946 N N . GLY A 1 495 ? 12.758 -11.394 -15.111 1.00 95.25 495 GLY A N 1
ATOM 3947 C CA . GLY A 1 495 ? 13.014 -12.544 -14.254 1.00 95.25 495 GLY A CA 1
ATOM 3948 C C . GLY A 1 495 ? 12.327 -12.449 -12.902 1.00 95.25 495 GLY A C 1
ATOM 3949 O O . GLY A 1 495 ? 11.901 -11.379 -12.473 1.00 95.25 495 GLY A O 1
ATOM 3950 N N . LYS A 1 496 ? 12.222 -13.580 -12.214 1.00 95.88 496 LYS A N 1
ATOM 3951 C CA . LYS A 1 496 ? 11.601 -13.682 -10.892 1.00 95.88 496 LYS A CA 1
ATOM 3952 C C . LYS A 1 496 ? 12.454 -14.528 -9.952 1.00 95.88 496 LYS A C 1
ATOM 3954 O O . LYS A 1 496 ? 13.059 -15.505 -10.383 1.00 95.88 496 LYS A O 1
ATOM 3959 N N . ILE A 1 497 ? 12.523 -14.127 -8.686 1.00 96.12 497 ILE A N 1
ATOM 3960 C CA . ILE A 1 497 ? 13.320 -14.770 -7.635 1.00 96.12 497 ILE A CA 1
ATOM 3961 C C . ILE A 1 497 ? 12.412 -15.049 -6.446 1.00 96.12 497 ILE A C 1
ATOM 3963 O O . ILE A 1 497 ? 11.815 -14.123 -5.895 1.00 96.12 497 ILE A O 1
ATOM 3967 N N . ASP A 1 498 ? 12.348 -16.319 -6.055 1.00 94.81 498 ASP A N 1
ATOM 3968 C CA . ASP A 1 498 ? 11.694 -16.748 -4.821 1.00 94.81 498 ASP A CA 1
ATOM 3969 C C . ASP A 1 498 ? 12.650 -16.484 -3.651 1.00 94.81 498 ASP A C 1
ATOM 3971 O O . ASP A 1 498 ? 13.661 -17.169 -3.489 1.00 94.81 498 ASP A O 1
ATOM 3975 N N . CYS A 1 499 ? 12.352 -15.458 -2.858 1.00 94.44 499 CYS A N 1
ATOM 3976 C CA . CYS A 1 499 ? 13.195 -15.025 -1.750 1.00 94.44 499 CYS A CA 1
ATOM 3977 C C . CYS A 1 499 ? 13.174 -15.987 -0.556 1.00 94.44 499 CYS A C 1
ATOM 3979 O O . CYS A 1 499 ? 14.118 -15.951 0.235 1.00 94.44 499 CYS A O 1
ATOM 3981 N N . ASP A 1 500 ? 12.151 -16.841 -0.420 1.00 89.69 500 ASP A N 1
ATOM 3982 C CA . ASP A 1 500 ? 12.117 -17.851 0.644 1.00 89.69 500 ASP A CA 1
ATOM 3983 C C . ASP A 1 500 ? 13.111 -18.979 0.333 1.00 89.69 500 ASP A C 1
ATOM 3985 O O . ASP A 1 500 ? 13.816 -19.460 1.223 1.00 89.69 500 ASP A O 1
ATOM 3989 N N . ARG A 1 501 ? 13.222 -19.371 -0.945 1.00 92.25 501 ARG A N 1
ATOM 3990 C CA . ARG A 1 501 ? 14.203 -20.373 -1.403 1.00 92.25 501 ARG A CA 1
ATOM 3991 C C . ARG A 1 501 ? 15.608 -19.793 -1.559 1.00 92.25 501 ARG A C 1
ATOM 3993 O O . ARG A 1 501 ? 16.588 -20.456 -1.232 1.00 92.25 501 ARG A O 1
ATOM 4000 N N . GLU A 1 502 ? 15.712 -18.553 -2.030 1.00 92.81 502 GLU A N 1
ATOM 4001 C CA . GLU A 1 502 ? 16.968 -17.879 -2.384 1.00 92.81 502 GLU A CA 1
ATOM 4002 C C . GLU A 1 502 ? 17.331 -16.773 -1.373 1.00 92.81 502 GLU A C 1
ATOM 4004 O O . GLU A 1 502 ? 17.668 -15.641 -1.738 1.00 92.81 502 GLU A O 1
ATOM 4009 N N . GLY A 1 503 ? 17.280 -17.081 -0.072 1.00 89.25 503 GLY A N 1
ATOM 4010 C CA . GLY A 1 503 ? 17.485 -16.088 0.996 1.00 89.25 503 GLY A CA 1
ATOM 4011 C C . GLY A 1 503 ? 18.840 -15.359 0.948 1.00 89.25 503 GLY A C 1
ATOM 4012 O O . GLY A 1 503 ? 18.942 -14.184 1.320 1.00 89.25 503 GLY A O 1
ATOM 4013 N N . SER A 1 504 ? 19.888 -16.011 0.428 1.00 90.38 504 SER A N 1
ATOM 4014 C CA . SER A 1 504 ? 21.208 -15.398 0.203 1.00 90.38 504 SER A CA 1
ATOM 4015 C C . SER A 1 504 ? 21.145 -14.268 -0.833 1.00 90.38 504 SER A C 1
ATOM 4017 O O . SER A 1 504 ? 21.767 -13.218 -0.657 1.00 90.38 504 SER A O 1
ATOM 4019 N N . VAL A 1 505 ? 20.340 -14.449 -1.882 1.00 92.44 505 VAL A N 1
ATOM 4020 C CA . VAL A 1 505 ? 20.119 -13.474 -2.951 1.00 92.44 505 VAL A CA 1
ATOM 4021 C C . VAL A 1 505 ? 19.250 -12.318 -2.455 1.00 92.44 505 VAL A C 1
ATOM 4023 O O . VAL A 1 505 ? 19.584 -11.157 -2.699 1.00 92.44 505 VAL A O 1
ATOM 4026 N N . ALA A 1 506 ? 18.194 -12.612 -1.691 1.00 92.19 506 ALA A N 1
ATOM 4027 C CA . ALA A 1 506 ? 17.366 -11.588 -1.051 1.00 92.19 506 ALA A CA 1
ATOM 4028 C C . ALA A 1 506 ? 18.196 -10.690 -0.112 1.00 92.19 506 ALA A C 1
ATOM 4030 O O . ALA A 1 506 ? 18.070 -9.464 -0.137 1.00 92.19 506 ALA A O 1
ATOM 4031 N N . THR A 1 507 ? 19.118 -11.288 0.651 1.00 91.25 507 THR A N 1
ATOM 4032 C CA . THR A 1 507 ? 20.046 -10.549 1.521 1.00 91.25 507 THR A CA 1
ATOM 4033 C C . THR A 1 507 ? 21.041 -9.712 0.712 1.00 91.25 507 THR A C 1
ATOM 4035 O O . THR A 1 507 ? 21.239 -8.538 1.028 1.00 91.25 507 THR A O 1
ATOM 4038 N N . ARG A 1 508 ? 21.627 -10.275 -0.361 1.00 90.94 508 ARG A N 1
ATOM 4039 C CA . ARG A 1 508 ? 22.583 -9.587 -1.259 1.00 90.94 508 ARG A CA 1
ATOM 4040 C C . ARG A 1 508 ? 22.010 -8.301 -1.854 1.00 90.94 508 ARG A C 1
ATOM 4042 O O . ARG A 1 508 ? 22.754 -7.344 -2.040 1.00 90.94 508 ARG A O 1
ATOM 4049 N N . PHE A 1 509 ? 20.713 -8.274 -2.157 1.00 91.31 509 PHE A N 1
ATOM 4050 C CA . PHE A 1 509 ? 20.046 -7.110 -2.749 1.00 91.31 509 PHE A CA 1
ATOM 4051 C C . PHE A 1 509 ? 19.211 -6.291 -1.760 1.00 91.31 509 PHE A C 1
ATOM 4053 O O . PHE A 1 509 ? 18.454 -5.413 -2.190 1.00 91.31 509 PHE A O 1
ATOM 4060 N N . HIS A 1 510 ? 19.376 -6.545 -0.457 1.00 90.25 510 HIS A N 1
ATOM 4061 C CA . HIS A 1 510 ? 18.714 -5.829 0.634 1.00 90.25 510 HIS A CA 1
ATOM 4062 C C . HIS A 1 510 ? 17.188 -5.769 0.474 1.00 90.25 510 HIS A C 1
ATOM 4064 O O . HIS A 1 510 ? 16.583 -4.704 0.580 1.00 90.25 510 HIS A O 1
ATOM 4070 N N . ILE A 1 511 ? 16.556 -6.907 0.178 1.00 92.38 511 ILE A N 1
ATOM 4071 C CA . ILE A 1 511 ? 15.101 -6.967 0.031 1.00 92.38 511 ILE A CA 1
ATOM 4072 C C . ILE A 1 511 ? 14.440 -6.865 1.409 1.00 92.38 511 ILE A C 1
ATOM 4074 O O . ILE A 1 511 ? 14.664 -7.699 2.282 1.00 92.38 511 ILE A O 1
ATOM 4078 N N . THR A 1 512 ? 13.627 -5.827 1.605 1.00 90.50 512 THR A N 1
ATOM 4079 C CA . THR A 1 512 ? 12.944 -5.517 2.877 1.00 90.50 512 THR A CA 1
ATOM 4080 C C . THR A 1 512 ? 11.422 -5.621 2.789 1.00 90.50 512 THR A C 1
ATOM 4082 O O . THR A 1 512 ? 10.735 -5.480 3.801 1.00 90.50 512 THR A O 1
ATOM 4085 N N . LYS A 1 513 ? 10.875 -5.866 1.593 1.00 92.88 513 LYS A N 1
ATOM 4086 C CA . LYS A 1 513 ? 9.434 -5.946 1.332 1.00 92.88 513 LYS A CA 1
ATOM 4087 C C . LYS A 1 513 ? 9.126 -6.815 0.113 1.00 92.88 513 LYS A C 1
ATOM 4089 O O . LYS A 1 513 ? 9.964 -6.945 -0.780 1.00 92.88 513 LYS A O 1
ATOM 4094 N N . TYR A 1 514 ? 7.912 -7.354 0.039 1.00 94.38 514 TYR A N 1
ATOM 4095 C CA . TYR A 1 514 ? 7.441 -8.153 -1.095 1.00 94.38 514 TYR A CA 1
ATOM 4096 C C . TYR A 1 514 ? 6.129 -7.618 -1.698 1.00 94.38 514 TYR A C 1
ATOM 4098 O O . TYR A 1 514 ? 5.243 -7.191 -0.951 1.00 94.38 514 TYR A O 1
ATOM 4106 N N . PRO A 1 515 ? 5.955 -7.688 -3.031 1.00 95.38 515 PRO A N 1
ATOM 4107 C CA . PRO A 1 515 ? 7.006 -7.912 -4.025 1.00 95.38 515 PRO A CA 1
ATOM 4108 C C . PRO A 1 515 ? 7.913 -6.675 -4.151 1.00 95.38 515 PRO A C 1
ATOM 4110 O O . PRO A 1 515 ? 7.436 -5.544 -4.022 1.00 95.38 515 PRO A O 1
ATOM 4113 N N . THR A 1 516 ? 9.199 -6.886 -4.437 1.00 95.75 516 THR A N 1
ATOM 4114 C CA . THR A 1 516 ? 10.158 -5.814 -4.766 1.00 95.75 516 THR A CA 1
ATOM 4115 C C . THR A 1 516 ? 10.616 -5.964 -6.212 1.00 95.75 516 THR A C 1
ATOM 4117 O O . THR A 1 516 ? 11.024 -7.041 -6.631 1.00 95.75 516 THR A O 1
ATOM 4120 N N . LEU A 1 517 ? 10.561 -4.880 -6.985 1.00 96.56 517 LEU A N 1
ATOM 4121 C CA . LEU A 1 517 ? 10.896 -4.875 -8.408 1.00 96.56 517 LEU A CA 1
ATOM 4122 C C . LEU A 1 517 ? 12.182 -4.076 -8.631 1.00 96.56 517 LEU A C 1
ATOM 4124 O O . LEU A 1 517 ? 12.169 -2.850 -8.495 1.00 96.56 517 LEU A O 1
ATOM 4128 N N . LYS A 1 518 ? 13.288 -4.743 -8.981 1.00 94.81 518 LYS A N 1
ATOM 4129 C CA . LYS A 1 518 ? 14.575 -4.069 -9.240 1.00 94.81 518 LYS A CA 1
ATOM 4130 C C . LYS A 1 518 ? 14.993 -4.186 -10.694 1.00 94.81 518 LYS A C 1
ATOM 4132 O O . LYS A 1 518 ? 14.839 -5.231 -11.322 1.00 94.81 518 LYS A O 1
ATOM 4137 N N . LEU A 1 519 ? 15.559 -3.101 -11.209 1.00 93.25 519 LEU A N 1
ATOM 4138 C CA . LEU A 1 519 ? 16.178 -3.054 -12.524 1.00 93.25 519 LEU A CA 1
ATOM 4139 C C . LEU A 1 519 ? 17.690 -3.214 -12.376 1.00 93.25 519 LEU A C 1
ATOM 4141 O O . LEU A 1 519 ? 18.301 -2.571 -11.527 1.00 93.25 519 LEU A O 1
ATOM 4145 N N . PHE A 1 520 ? 18.292 -4.012 -13.239 1.00 92.12 520 PHE A N 1
ATOM 4146 C CA . PHE A 1 520 ? 19.730 -4.154 -13.378 1.00 92.12 520 PHE A CA 1
ATOM 4147 C C . PHE A 1 520 ? 20.133 -3.746 -14.785 1.00 92.12 520 PHE A C 1
ATOM 4149 O O . PHE A 1 520 ? 19.425 -4.037 -15.750 1.00 92.12 520 PHE A O 1
ATOM 4156 N N . ARG A 1 521 ? 21.271 -3.067 -14.896 1.00 88.50 521 ARG A N 1
ATOM 4157 C CA . ARG A 1 521 ? 21.828 -2.589 -16.156 1.00 88.50 521 ARG A CA 1
ATOM 4158 C C . ARG A 1 521 ? 23.275 -3.018 -16.276 1.00 88.50 521 ARG A C 1
ATOM 4160 O O . ARG A 1 521 ? 24.101 -2.607 -15.467 1.00 88.50 521 ARG A O 1
ATOM 4167 N N . ASN A 1 522 ? 23.594 -3.818 -17.290 1.00 83.56 522 ASN A N 1
ATOM 4168 C CA . ASN A 1 522 ? 24.945 -4.345 -17.507 1.00 83.56 522 ASN A CA 1
ATOM 4169 C C . ASN A 1 522 ? 25.538 -4.963 -16.221 1.00 83.56 522 ASN A C 1
ATOM 4171 O O . ASN A 1 522 ? 26.664 -4.654 -15.830 1.00 83.56 522 ASN A O 1
ATOM 4175 N N . GLY A 1 523 ? 24.729 -5.754 -15.513 1.00 84.88 523 GLY A N 1
ATOM 4176 C CA . GLY A 1 523 ? 25.083 -6.388 -14.241 1.00 84.88 523 GLY A CA 1
ATOM 4177 C C . GLY A 1 523 ? 25.040 -5.504 -12.987 1.00 84.88 523 GLY A C 1
ATOM 4178 O O . GLY A 1 523 ? 25.153 -6.038 -11.884 1.00 84.88 523 GLY A O 1
ATOM 4179 N N . LEU A 1 524 ? 24.833 -4.188 -13.106 1.00 85.31 524 LEU A N 1
ATOM 4180 C CA . LEU A 1 524 ? 24.757 -3.275 -11.961 1.00 85.31 524 LEU A CA 1
ATOM 4181 C C . LEU A 1 524 ? 23.304 -3.038 -11.523 1.00 85.31 524 LEU A C 1
ATOM 4183 O O . LEU A 1 524 ? 22.460 -2.749 -12.372 1.00 85.31 524 LEU A O 1
ATOM 4187 N N . PRO A 1 525 ? 22.982 -3.127 -10.220 1.00 88.12 525 PRO A N 1
ATOM 4188 C CA . PRO A 1 525 ? 21.657 -2.777 -9.725 1.00 88.12 525 PRO A CA 1
ATOM 4189 C C . PRO A 1 525 ? 21.406 -1.271 -9.852 1.00 88.12 525 PRO A C 1
ATOM 4191 O O . PRO A 1 525 ? 22.226 -0.449 -9.441 1.00 88.12 525 PRO A O 1
ATOM 4194 N N . SER A 1 526 ? 20.231 -0.907 -10.359 1.00 85.12 526 SER A N 1
ATOM 4195 C CA . SER A 1 526 ? 19.696 0.444 -10.214 1.00 85.12 526 SER A CA 1
ATOM 4196 C C . SER A 1 526 ? 19.413 0.727 -8.739 1.00 85.12 526 SER A C 1
ATOM 4198 O O . SER A 1 526 ? 18.905 -0.141 -8.025 1.00 85.12 526 SER A O 1
ATOM 4200 N N . LYS A 1 527 ? 19.693 1.957 -8.288 1.00 77.00 527 LYS A N 1
ATOM 4201 C CA . LYS A 1 527 ? 19.280 2.415 -6.950 1.00 77.00 527 LYS A CA 1
ATOM 4202 C C . LYS A 1 527 ? 17.757 2.502 -6.835 1.00 77.00 527 LYS A C 1
ATOM 4204 O O . LYS A 1 527 ? 17.198 2.156 -5.801 1.00 77.00 527 LYS A O 1
ATOM 4209 N N . LYS A 1 528 ? 17.095 2.917 -7.920 1.00 82.06 528 LYS A N 1
ATOM 4210 C CA . LYS A 1 528 ? 15.643 3.079 -7.985 1.00 82.06 528 LYS A CA 1
ATOM 4211 C C . LYS A 1 528 ? 14.955 1.745 -8.236 1.00 82.06 528 LYS A C 1
ATOM 4213 O O . LYS A 1 528 ? 15.207 1.077 -9.243 1.00 82.06 528 LYS A O 1
ATOM 4218 N N . GLU A 1 529 ? 14.047 1.403 -7.334 1.00 90.94 529 GLU A N 1
ATOM 4219 C CA . GLU A 1 529 ? 13.089 0.316 -7.505 1.00 90.94 529 GLU A CA 1
ATOM 4220 C C . GLU A 1 529 ? 11.899 0.773 -8.356 1.00 90.94 529 GLU A C 1
ATOM 4222 O O . GLU A 1 529 ? 11.547 1.955 -8.386 1.00 90.94 529 GLU A O 1
ATOM 4227 N N . TYR A 1 530 ? 11.235 -0.163 -9.033 1.00 92.31 530 TYR A N 1
ATOM 4228 C CA . TYR A 1 530 ? 9.989 0.151 -9.722 1.00 92.31 530 TYR A CA 1
ATOM 4229 C C . TYR A 1 530 ? 8.827 0.197 -8.724 1.00 92.31 530 TYR A C 1
ATOM 4231 O O . TYR A 1 530 ? 8.396 -0.830 -8.198 1.00 92.31 530 TYR A O 1
ATOM 4239 N N . ARG A 1 531 ? 8.283 1.399 -8.509 1.00 89.56 531 ARG A N 1
ATOM 4240 C CA . ARG A 1 531 ? 7.146 1.658 -7.604 1.00 89.56 531 ARG A CA 1
ATOM 4241 C C . ARG A 1 531 ? 5.870 2.085 -8.340 1.00 89.56 531 ARG A C 1
ATOM 4243 O O . ARG A 1 531 ? 4.866 2.404 -7.702 1.00 89.56 531 ARG A O 1
ATOM 4250 N N . GLY A 1 532 ? 5.889 2.069 -9.674 1.00 89.19 532 GLY A N 1
ATOM 4251 C CA . GLY A 1 532 ? 4.766 2.452 -10.535 1.00 89.19 532 GLY A CA 1
ATOM 4252 C C . GLY A 1 532 ? 3.607 1.450 -10.537 1.00 89.19 532 GLY A C 1
ATOM 4253 O O . GLY A 1 532 ? 3.580 0.492 -9.762 1.00 89.19 532 GLY A O 1
ATOM 4254 N N . GLN A 1 533 ? 2.624 1.678 -11.404 1.00 90.62 533 GLN A N 1
ATOM 4255 C CA . GLN A 1 533 ? 1.444 0.822 -11.530 1.00 90.62 533 GLN A CA 1
ATOM 4256 C C . GLN A 1 533 ? 1.820 -0.630 -11.880 1.00 90.62 533 GLN A C 1
ATOM 4258 O O . GLN A 1 533 ? 2.689 -0.883 -12.704 1.00 90.62 533 GLN A O 1
ATOM 4263 N N . ARG A 1 534 ? 1.153 -1.606 -11.253 1.00 93.44 534 ARG A N 1
ATOM 4264 C CA . ARG A 1 534 ? 1.394 -3.040 -11.486 1.00 93.44 534 ARG A CA 1
ATOM 4265 C C . ARG A 1 534 ? 0.446 -3.565 -12.570 1.00 93.44 534 ARG A C 1
ATOM 4267 O O . ARG A 1 534 ? -0.516 -4.249 -12.246 1.00 93.44 534 ARG A O 1
ATOM 4274 N N . SER A 1 535 ? 0.685 -3.192 -13.827 1.00 93.12 535 SER A N 1
ATOM 4275 C CA . SER A 1 535 ? -0.052 -3.700 -14.996 1.00 93.12 535 SER A CA 1
ATOM 4276 C C . SER A 1 535 ? 0.904 -4.090 -16.124 1.00 93.12 535 SER A C 1
ATOM 4278 O O . SER A 1 535 ? 2.053 -3.642 -16.155 1.00 93.12 535 SER A O 1
ATOM 4280 N N . VAL A 1 536 ? 0.423 -4.913 -17.058 1.00 92.31 536 VAL A N 1
ATOM 4281 C CA . VAL A 1 536 ? 1.204 -5.375 -18.216 1.00 92.31 536 VAL A CA 1
ATOM 4282 C C . VAL A 1 536 ? 1.681 -4.190 -19.059 1.00 92.31 536 VAL A C 1
ATOM 4284 O O . VAL A 1 536 ? 2.851 -4.117 -19.442 1.00 92.31 536 VAL A O 1
ATOM 4287 N N . GLU A 1 537 ? 0.798 -3.221 -19.293 1.00 93.50 537 GLU A N 1
ATOM 4288 C CA . GLU A 1 537 ? 1.072 -2.014 -20.076 1.00 93.50 537 GLU A CA 1
ATOM 4289 C C . GLU A 1 537 ? 2.147 -1.164 -19.399 1.00 93.50 537 GLU A C 1
ATOM 4291 O O . GLU A 1 537 ? 3.118 -0.770 -20.044 1.00 93.50 537 GLU A O 1
ATOM 4296 N N . ALA A 1 538 ? 2.017 -0.947 -18.087 1.00 93.56 538 ALA A N 1
ATOM 4297 C CA . ALA A 1 538 ? 2.939 -0.124 -17.317 1.00 93.56 538 ALA A CA 1
ATOM 4298 C C . ALA A 1 538 ? 4.350 -0.735 -17.252 1.00 93.56 538 ALA A C 1
ATOM 4300 O O . ALA A 1 538 ? 5.341 -0.004 -17.332 1.00 93.56 538 ALA A O 1
ATOM 4301 N N . PHE A 1 539 ? 4.467 -2.064 -17.148 1.00 96.06 539 PHE A N 1
ATOM 4302 C CA . PHE A 1 539 ? 5.762 -2.748 -17.219 1.00 96.06 539 PHE A CA 1
ATOM 4303 C C . PHE A 1 539 ? 6.363 -2.697 -18.620 1.00 96.06 539 PHE A C 1
ATOM 4305 O O . PHE A 1 539 ? 7.546 -2.392 -18.765 1.00 96.06 539 PHE A O 1
ATOM 4312 N N . THR A 1 540 ? 5.556 -2.936 -19.652 1.00 92.81 540 THR A N 1
ATOM 4313 C CA . THR A 1 540 ? 6.021 -2.901 -21.043 1.00 92.81 540 THR A CA 1
ATOM 4314 C C . THR A 1 540 ? 6.512 -1.501 -21.419 1.00 92.81 540 THR A C 1
ATOM 4316 O O . THR A 1 540 ? 7.590 -1.349 -21.994 1.00 92.81 540 THR A O 1
ATOM 4319 N N . GLU A 1 541 ? 5.769 -0.455 -21.048 1.00 93.62 541 GLU A N 1
ATOM 4320 C CA . GLU A 1 541 ? 6.168 0.938 -21.261 1.00 93.62 541 GLU A CA 1
ATOM 4321 C C . GLU A 1 541 ? 7.419 1.301 -20.455 1.00 93.62 541 GLU A C 1
ATOM 4323 O O . GLU A 1 541 ? 8.334 1.942 -20.980 1.00 93.62 541 GLU A O 1
ATOM 4328 N N . PHE A 1 542 ? 7.508 0.842 -19.203 1.00 93.31 542 PHE A N 1
ATOM 4329 C CA . PHE A 1 542 ? 8.705 1.025 -18.392 1.00 93.31 542 PHE A CA 1
ATOM 4330 C C . PHE A 1 542 ? 9.932 0.417 -19.071 1.00 93.31 542 PHE A C 1
ATOM 4332 O O . PHE A 1 542 ? 10.918 1.126 -19.254 1.00 93.31 542 PHE A O 1
ATOM 4339 N N . ILE A 1 543 ? 9.869 -0.841 -19.514 1.00 92.81 543 ILE A N 1
ATOM 4340 C CA . ILE A 1 543 ? 10.968 -1.506 -20.224 1.00 92.81 543 ILE A CA 1
ATOM 4341 C C . ILE A 1 543 ? 11.334 -0.762 -21.512 1.00 92.81 543 ILE A C 1
ATOM 4343 O O . ILE A 1 543 ? 12.513 -0.476 -21.730 1.00 92.81 543 ILE A O 1
ATOM 4347 N N . LYS A 1 544 ? 10.344 -0.356 -22.318 1.00 91.38 544 LYS A N 1
ATOM 4348 C CA . LYS A 1 544 ? 10.566 0.462 -23.523 1.00 91.38 544 LYS A CA 1
ATOM 4349 C C . LYS A 1 544 ? 11.331 1.742 -23.194 1.00 91.38 544 LYS A C 1
ATOM 4351 O O . LYS A 1 544 ? 12.347 2.029 -23.823 1.00 91.38 544 LYS A O 1
ATOM 4356 N N . LYS A 1 545 ? 10.911 2.466 -22.153 1.00 89.81 545 LYS A N 1
ATOM 4357 C CA . LYS A 1 545 ? 11.610 3.658 -21.653 1.00 89.81 545 LYS A CA 1
ATOM 4358 C C . LYS A 1 545 ? 13.001 3.325 -21.117 1.00 89.81 545 LYS A C 1
ATOM 4360 O O . LYS A 1 545 ? 13.917 4.134 -21.236 1.00 89.81 545 LYS A O 1
ATOM 4365 N N . GLN A 1 546 ? 13.211 2.156 -20.515 1.00 88.50 546 GLN A N 1
ATOM 4366 C CA . GLN A 1 546 ? 14.533 1.750 -20.043 1.00 88.50 546 GLN A CA 1
ATOM 4367 C C . GLN A 1 546 ? 15.500 1.471 -21.210 1.00 88.50 546 GLN A C 1
ATOM 4369 O O . GLN A 1 546 ? 16.680 1.805 -21.076 1.00 88.50 546 GLN A O 1
ATOM 4374 N N . LEU A 1 547 ? 15.014 0.977 -22.349 1.00 87.75 547 LEU A N 1
ATOM 4375 C CA . LEU A 1 547 ? 15.813 0.665 -23.541 1.00 87.75 547 LEU A CA 1
ATOM 4376 C C . LEU A 1 547 ? 16.142 1.877 -24.435 1.00 87.75 547 LEU A C 1
ATOM 4378 O O . LEU A 1 547 ? 16.962 1.749 -25.344 1.00 87.75 547 LEU A O 1
ATOM 4382 N N . THR A 1 548 ? 15.547 3.052 -24.199 1.00 87.56 548 THR A N 1
ATOM 4383 C CA . THR A 1 548 ? 15.891 4.264 -24.962 1.00 87.56 548 THR A CA 1
ATOM 4384 C C . THR A 1 548 ? 17.334 4.695 -24.709 1.00 87.56 548 THR A C 1
ATOM 4386 O O . THR A 1 548 ? 17.811 4.628 -23.570 1.00 87.56 548 THR A O 1
ATOM 4389 N N . ASP A 1 549 ? 17.997 5.208 -25.752 1.00 85.94 549 ASP A N 1
ATOM 4390 C CA . ASP A 1 549 ? 19.348 5.764 -25.638 1.00 85.94 549 ASP A CA 1
ATOM 4391 C C . ASP A 1 549 ? 19.360 6.899 -24.593 1.00 85.94 549 ASP A C 1
ATOM 4393 O O . ASP A 1 549 ? 18.566 7.839 -24.704 1.00 85.94 549 ASP A O 1
ATOM 4397 N N . PRO A 1 550 ? 20.190 6.802 -23.541 1.00 88.44 550 PRO A N 1
ATOM 4398 C CA . PRO A 1 550 ? 20.269 7.821 -22.501 1.00 88.44 550 PRO A CA 1
ATOM 4399 C C . PRO A 1 550 ? 20.977 9.107 -22.958 1.00 88.44 550 PRO A C 1
ATOM 4401 O O . PRO A 1 550 ? 20.889 10.109 -22.249 1.00 88.44 550 PRO A O 1
ATOM 4404 N N . ILE A 1 551 ? 21.693 9.095 -24.091 1.00 92.62 551 ILE A N 1
ATOM 4405 C CA . ILE A 1 551 ? 22.499 10.228 -24.557 1.00 92.62 551 ILE A CA 1
ATOM 4406 C C . ILE A 1 551 ? 21.775 11.000 -25.663 1.00 92.62 551 ILE A C 1
ATOM 4408 O O . ILE A 1 551 ? 21.491 10.477 -26.739 1.00 92.62 551 ILE A O 1
ATOM 4412 N N . ILE A 1 552 ? 21.569 12.295 -25.434 1.00 91.38 552 ILE A N 1
ATOM 4413 C CA . ILE A 1 552 ? 21.076 13.238 -26.441 1.00 91.38 552 ILE A CA 1
ATOM 4414 C C . ILE A 1 552 ? 22.269 13.762 -27.240 1.00 91.38 552 ILE A C 1
ATOM 4416 O O . ILE A 1 552 ? 23.221 14.297 -26.676 1.00 91.38 552 ILE A O 1
ATOM 4420 N N . THR A 1 553 ? 22.250 13.620 -28.563 1.00 90.75 553 THR A N 1
ATOM 4421 C CA . THR A 1 553 ? 23.372 14.086 -29.389 1.00 90.75 553 THR A CA 1
ATOM 4422 C C . THR A 1 553 ? 23.135 15.484 -29.933 1.00 90.75 553 THR A C 1
ATOM 4424 O O . THR A 1 553 ? 22.051 15.735 -30.453 1.00 90.75 553 THR A O 1
ATOM 4427 N N . PHE A 1 554 ? 24.144 16.355 -29.873 1.00 88.19 554 PHE A N 1
ATOM 4428 C CA . PHE A 1 554 ? 24.064 17.727 -30.391 1.00 88.19 554 PHE A CA 1
ATOM 4429 C C . PHE A 1 554 ? 25.076 17.970 -31.514 1.00 88.19 554 PHE A C 1
ATOM 4431 O O . PHE A 1 554 ? 26.187 17.434 -31.499 1.00 88.19 554 PHE A O 1
ATOM 4438 N N . GLY A 1 555 ? 24.680 18.775 -32.503 1.00 81.19 555 GLY A N 1
ATOM 4439 C CA . GLY A 1 555 ? 25.515 19.102 -33.666 1.00 81.19 555 GLY A CA 1
ATOM 4440 C C . GLY A 1 555 ? 26.244 20.440 -33.542 1.00 81.19 555 GLY A C 1
ATOM 4441 O O . GLY A 1 555 ? 27.239 20.667 -34.227 1.00 81.19 555 GLY A O 1
ATOM 4442 N N . SER A 1 556 ? 25.767 21.337 -32.675 1.00 81.62 556 SER A N 1
ATOM 4443 C CA . SER A 1 556 ? 26.326 22.679 -32.504 1.00 81.62 556 SER A CA 1
ATOM 4444 C C . SER A 1 556 ? 26.337 23.132 -31.043 1.00 81.62 556 SER A C 1
ATOM 4446 O O . SER A 1 556 ? 25.431 22.816 -30.273 1.00 81.62 556 SER A O 1
ATOM 4448 N N . LEU A 1 557 ? 27.316 23.966 -30.665 1.00 82.19 557 LEU A N 1
ATOM 4449 C CA . LEU A 1 557 ? 27.369 24.565 -29.321 1.00 82.19 557 LEU A CA 1
ATOM 4450 C C . LEU A 1 557 ? 26.150 25.450 -29.005 1.00 82.19 557 LEU A C 1
ATOM 4452 O O . LEU A 1 557 ? 25.839 25.681 -27.840 1.00 82.19 557 LEU A O 1
ATOM 4456 N N . LYS A 1 558 ? 25.420 25.916 -30.029 1.00 82.75 558 LYS A N 1
ATOM 4457 C CA . LYS A 1 558 ? 24.200 26.714 -29.846 1.00 82.75 558 LYS A CA 1
ATOM 4458 C C . LYS A 1 558 ? 23.089 25.937 -29.147 1.00 82.75 558 LYS A C 1
ATOM 4460 O O . LYS A 1 558 ? 22.349 26.523 -28.364 1.00 82.75 558 LYS A O 1
ATOM 4465 N N . GLU A 1 559 ? 22.998 24.632 -29.382 1.00 82.81 559 GLU A N 1
ATOM 4466 C CA . GLU A 1 559 ? 22.009 23.766 -28.732 1.00 82.81 559 GLU A CA 1
ATOM 4467 C C . GLU A 1 559 ? 22.255 23.661 -27.219 1.00 82.81 559 GLU A C 1
ATOM 4469 O O . GLU A 1 559 ? 21.304 23.555 -26.447 1.00 82.81 559 GLU A O 1
ATOM 4474 N N . LEU A 1 560 ? 23.510 23.814 -26.776 1.00 83.44 560 LEU A N 1
ATOM 4475 C CA . LEU A 1 560 ? 23.872 23.806 -25.357 1.00 83.44 560 LEU A CA 1
ATOM 4476 C C . LEU A 1 560 ? 23.481 25.091 -24.608 1.00 83.44 560 LEU A C 1
ATOM 4478 O O . LEU A 1 560 ? 23.478 25.096 -23.375 1.00 83.44 560 LEU A O 1
ATOM 4482 N N . HIS A 1 561 ? 23.159 26.178 -25.318 1.00 82.00 561 HIS A N 1
ATOM 4483 C CA . HIS A 1 561 ? 22.618 27.395 -24.700 1.00 82.00 561 HIS A CA 1
ATOM 4484 C C . HIS A 1 561 ? 21.141 27.253 -24.318 1.00 82.00 561 HIS A C 1
ATOM 4486 O O . HIS A 1 561 ? 20.692 27.952 -23.417 1.00 82.00 561 HIS A O 1
ATOM 4492 N N . ASN A 1 562 ? 20.412 26.329 -24.952 1.00 81.88 562 ASN A N 1
ATOM 4493 C CA . ASN A 1 562 ? 18.981 26.107 -24.730 1.00 81.88 562 ASN A CA 1
ATOM 4494 C C . ASN A 1 562 ? 18.699 24.935 -23.773 1.00 81.88 562 ASN A C 1
ATOM 4496 O O . ASN A 1 562 ? 17.592 24.396 -23.759 1.00 81.88 562 ASN A O 1
ATOM 4500 N N . LEU A 1 563 ? 19.699 24.494 -23.005 1.00 85.56 563 LEU A N 1
ATOM 4501 C CA . LEU A 1 563 ? 19.506 23.438 -22.014 1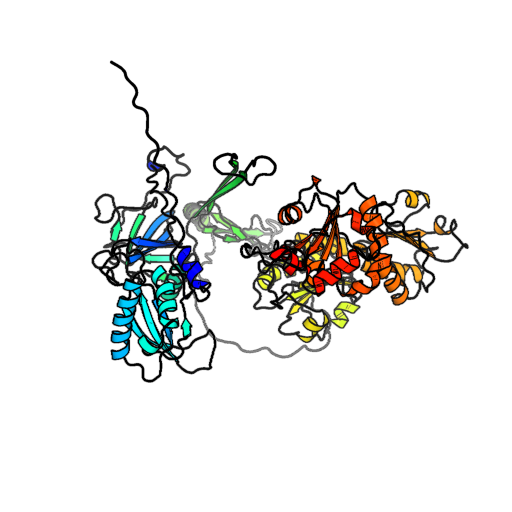.00 85.56 563 LEU A CA 1
ATOM 4502 C C . LEU A 1 563 ? 18.576 23.909 -20.893 1.00 85.56 563 LEU A C 1
ATOM 4504 O O . LEU A 1 563 ? 18.577 25.077 -20.511 1.00 85.56 563 LEU A O 1
ATOM 4508 N N . SER A 1 564 ? 17.799 22.977 -20.345 1.00 85.56 564 SER A N 1
ATOM 4509 C CA . SER A 1 564 ? 16.905 23.249 -19.222 1.00 85.56 564 SER A CA 1
ATOM 4510 C C . SER A 1 564 ? 17.688 23.706 -17.992 1.00 85.56 564 SER A C 1
ATOM 4512 O O . SER A 1 564 ? 18.535 22.973 -17.495 1.00 85.56 564 SER A O 1
ATOM 4514 N N . GLU A 1 565 ? 17.351 24.864 -17.434 1.00 85.56 565 GLU A N 1
ATOM 4515 C CA . GLU A 1 565 ? 18.049 25.408 -16.258 1.00 85.56 565 GLU A CA 1
ATOM 4516 C C . GLU A 1 565 ? 17.735 24.668 -14.947 1.00 85.56 565 GLU A C 1
ATOM 4518 O O . GLU A 1 565 ? 18.392 24.892 -13.932 1.00 85.56 565 GLU A O 1
ATOM 4523 N N . GLU A 1 566 ? 16.734 23.790 -14.962 1.00 84.69 566 GLU A N 1
ATOM 4524 C CA . GLU A 1 566 ? 16.232 23.054 -13.795 1.00 84.69 566 GLU A CA 1
ATOM 4525 C C . GLU A 1 566 ? 16.923 21.705 -13.587 1.00 84.69 566 GLU A C 1
ATOM 4527 O O . GLU A 1 566 ? 16.784 21.097 -12.530 1.00 84.69 566 GLU A O 1
ATOM 4532 N N . LYS A 1 567 ? 17.647 21.211 -14.598 1.00 89.62 567 LYS A N 1
ATOM 4533 C CA . LYS A 1 567 ? 18.249 19.877 -14.579 1.00 89.62 567 LYS A CA 1
ATOM 4534 C C . LYS A 1 567 ? 19.764 19.954 -14.511 1.00 89.62 567 LYS A C 1
ATOM 4536 O O . LYS A 1 567 ? 20.386 20.924 -14.935 1.00 89.62 567 LYS A O 1
ATOM 4541 N N . ARG A 1 568 ? 20.351 18.875 -14.002 1.00 92.50 568 ARG A N 1
ATOM 4542 C CA . ARG A 1 568 ? 21.791 18.628 -14.035 1.00 92.50 568 ARG A CA 1
ATOM 4543 C C . ARG A 1 568 ? 22.165 17.959 -15.350 1.00 92.50 568 ARG A C 1
ATOM 4545 O O . ARG A 1 568 ? 21.451 17.077 -15.841 1.00 92.50 568 ARG A O 1
ATOM 4552 N N . HIS A 1 569 ? 23.280 18.392 -15.922 1.00 94.25 569 HIS A N 1
ATOM 4553 C CA . HIS A 1 569 ? 23.714 17.983 -17.247 1.00 94.25 569 HIS A CA 1
ATOM 4554 C C . HIS A 1 569 ? 25.137 17.435 -17.217 1.00 94.25 569 HIS A C 1
ATOM 4556 O O . HIS A 1 569 ? 26.036 18.049 -16.647 1.00 94.25 569 HIS A O 1
ATOM 4562 N N . ILE A 1 570 ? 25.342 16.310 -17.896 1.00 95.69 570 ILE A N 1
ATOM 4563 C CA . ILE A 1 570 ? 26.669 15.802 -18.248 1.00 95.69 570 ILE A CA 1
ATOM 4564 C C . ILE A 1 570 ? 26.837 16.001 -19.746 1.00 95.69 570 ILE A C 1
ATOM 4566 O O . ILE A 1 570 ? 26.032 15.503 -20.530 1.00 95.69 570 ILE A O 1
ATOM 4570 N N . ILE A 1 571 ? 27.857 16.753 -20.143 1.00 93.25 571 ILE A N 1
ATOM 4571 C CA . ILE A 1 571 ? 28.112 17.124 -21.533 1.00 93.25 571 ILE A CA 1
ATOM 4572 C C . ILE A 1 571 ? 29.454 16.531 -21.944 1.00 93.25 571 ILE A C 1
ATOM 4574 O O . ILE A 1 571 ? 30.504 16.927 -21.441 1.00 93.25 571 ILE A O 1
ATOM 4578 N N . ALA A 1 572 ? 29.403 15.572 -22.858 1.00 91.88 572 ALA A N 1
ATOM 4579 C CA . ALA A 1 572 ? 30.553 14.915 -23.447 1.00 91.88 572 ALA A CA 1
ATOM 4580 C C . ALA A 1 572 ? 30.875 15.543 -24.813 1.00 91.88 572 ALA A C 1
ATOM 4582 O O . ALA A 1 572 ? 30.039 15.567 -25.715 1.00 91.88 572 ALA A O 1
ATOM 4583 N N . TYR A 1 573 ? 32.095 16.034 -24.981 1.00 89.06 573 TYR A N 1
ATOM 4584 C CA . TYR A 1 573 ? 32.635 16.499 -26.255 1.00 89.06 573 TYR A CA 1
ATOM 4585 C C . TYR A 1 573 ? 33.579 15.428 -26.778 1.00 89.06 573 TYR A C 1
ATOM 4587 O O . TYR A 1 573 ? 34.667 15.258 -26.237 1.00 89.06 573 TYR A O 1
ATOM 4595 N N . MET A 1 574 ? 33.142 14.682 -27.787 1.00 86.44 574 MET A N 1
ATOM 4596 C CA . MET A 1 574 ? 33.867 13.538 -28.336 1.00 86.44 574 MET A CA 1
ATOM 4597 C C . MET A 1 574 ? 34.244 13.819 -29.789 1.00 86.44 574 MET A C 1
ATOM 4599 O O . MET A 1 574 ? 33.582 14.603 -30.464 1.00 86.44 574 MET A O 1
ATOM 4603 N N . ASP A 1 575 ? 35.272 13.161 -30.313 1.00 80.44 575 ASP A N 1
ATOM 4604 C CA . ASP A 1 575 ? 35.618 13.334 -31.727 1.00 80.44 575 ASP A CA 1
ATOM 4605 C C . ASP A 1 575 ? 34.746 12.446 -32.612 1.00 80.44 575 ASP A C 1
ATOM 4607 O O . ASP A 1 575 ? 34.236 12.892 -33.644 1.00 80.44 575 ASP A O 1
ATOM 4611 N N . ARG A 1 576 ? 34.546 11.186 -32.203 1.00 82.56 576 ARG A N 1
ATOM 4612 C CA . ARG A 1 576 ? 33.774 10.186 -32.950 1.00 82.56 576 ARG A CA 1
ATOM 4613 C C . ARG A 1 576 ? 33.001 9.249 -32.019 1.00 82.56 576 ARG A C 1
ATOM 4615 O O . ARG A 1 576 ? 33.326 9.103 -30.848 1.00 82.56 576 ARG A O 1
ATOM 4622 N N . ARG A 1 577 ? 31.976 8.588 -32.566 1.00 84.19 577 ARG A N 1
ATOM 4623 C CA . ARG A 1 577 ? 31.142 7.610 -31.839 1.00 84.19 577 ARG A CA 1
ATOM 4624 C C . ARG A 1 577 ? 31.833 6.267 -31.589 1.00 84.19 577 ARG A C 1
ATOM 4626 O O . ARG A 1 577 ? 31.364 5.514 -30.752 1.00 84.19 577 ARG A O 1
ATOM 4633 N N . ASP A 1 578 ? 32.892 5.948 -32.325 1.00 84.81 578 ASP A N 1
ATOM 4634 C CA . ASP A 1 578 ? 33.604 4.663 -32.276 1.00 84.81 578 ASP A CA 1
ATOM 4635 C C . ASP A 1 578 ? 34.782 4.658 -31.284 1.00 84.81 578 ASP A C 1
ATOM 4637 O O . ASP A 1 578 ? 35.674 3.816 -31.373 1.00 84.81 578 ASP A O 1
ATOM 4641 N N . GLN A 1 579 ? 34.816 5.625 -30.365 1.00 86.94 579 GLN A N 1
ATOM 4642 C CA . GLN A 1 579 ? 35.875 5.773 -29.372 1.00 86.94 579 GLN A CA 1
ATOM 4643 C C . GLN A 1 579 ? 35.542 4.994 -28.086 1.00 86.94 579 GLN A C 1
ATOM 4645 O O . GLN A 1 579 ? 34.402 5.066 -27.618 1.00 86.94 579 GLN A O 1
ATOM 4650 N N . PRO A 1 580 ? 36.518 4.296 -27.470 1.00 89.75 580 PRO A N 1
ATOM 4651 C CA . PRO A 1 580 ? 36.283 3.528 -26.244 1.00 89.75 580 PRO A CA 1
ATOM 4652 C C . PRO A 1 580 ? 35.789 4.403 -25.081 1.00 89.75 580 PRO A C 1
ATOM 4654 O O . PRO A 1 580 ? 35.005 3.948 -24.251 1.00 89.75 580 PRO A O 1
ATOM 4657 N N . GLU A 1 581 ? 36.187 5.675 -25.035 1.00 90.75 581 GLU A N 1
ATOM 4658 C CA . GLU A 1 581 ? 35.712 6.661 -24.061 1.00 90.75 581 GLU A CA 1
ATOM 4659 C C . GLU A 1 581 ? 34.198 6.894 -24.178 1.00 90.75 581 GLU A C 1
ATOM 4661 O O . GLU A 1 581 ? 33.497 7.015 -23.170 1.00 90.75 581 GLU A O 1
ATOM 4666 N N . TYR A 1 582 ? 33.665 6.912 -25.405 1.00 90.69 582 TYR A N 1
ATOM 4667 C CA . TYR A 1 582 ? 32.235 7.102 -25.639 1.00 90.69 582 TYR A CA 1
ATOM 4668 C C . TYR A 1 582 ? 31.415 5.899 -25.160 1.00 90.69 582 TYR A C 1
ATOM 4670 O O . TYR A 1 582 ? 30.348 6.084 -24.570 1.00 90.69 582 TYR A O 1
ATOM 4678 N N . ASP A 1 583 ? 31.928 4.677 -25.326 1.00 89.69 583 ASP A N 1
ATOM 4679 C CA . ASP A 1 583 ? 31.274 3.469 -24.813 1.00 89.69 583 ASP A CA 1
ATOM 4680 C C . ASP A 1 583 ? 31.181 3.479 -23.281 1.00 89.69 583 ASP A C 1
ATOM 4682 O O . ASP A 1 583 ? 30.145 3.119 -22.710 1.00 89.69 583 ASP A O 1
ATOM 4686 N N . VAL A 1 584 ? 32.230 3.947 -22.597 1.00 92.25 584 VAL A N 1
ATOM 4687 C CA . VAL A 1 584 ? 32.221 4.113 -21.137 1.00 92.25 584 VAL A CA 1
ATOM 4688 C C . VAL A 1 584 ? 31.185 5.158 -20.719 1.00 92.25 584 VAL A C 1
ATOM 4690 O O . VAL A 1 584 ? 30.358 4.879 -19.847 1.00 92.25 584 VAL A O 1
ATOM 4693 N N . ILE A 1 585 ? 31.151 6.321 -21.378 1.00 92.50 585 ILE A N 1
ATOM 4694 C CA . ILE A 1 585 ? 30.160 7.376 -21.105 1.00 92.50 585 ILE A CA 1
ATOM 4695 C C . ILE A 1 585 ? 28.739 6.863 -21.341 1.00 92.50 585 ILE A C 1
ATOM 4697 O O . ILE A 1 585 ? 27.863 7.102 -20.513 1.00 92.50 585 ILE A O 1
ATOM 4701 N N . ARG A 1 586 ? 28.497 6.108 -22.418 1.00 91.12 586 ARG A N 1
ATOM 4702 C CA . ARG A 1 586 ? 27.194 5.493 -22.705 1.00 91.12 586 ARG A CA 1
ATOM 4703 C C . ARG A 1 586 ? 26.763 4.529 -21.607 1.00 91.12 586 ARG A C 1
ATOM 4705 O O . ARG A 1 586 ? 25.605 4.563 -21.190 1.00 91.12 586 ARG A O 1
ATOM 4712 N N . ARG A 1 587 ? 27.681 3.704 -21.098 1.00 88.31 587 ARG A N 1
ATOM 4713 C CA . ARG A 1 587 ? 27.409 2.801 -19.968 1.00 88.31 587 ARG A CA 1
ATOM 4714 C C . ARG A 1 587 ? 27.094 3.570 -18.685 1.00 88.31 587 ARG A C 1
ATOM 4716 O O . ARG A 1 587 ? 26.164 3.187 -17.976 1.00 88.31 587 ARG A O 1
ATOM 4723 N N . VAL A 1 588 ? 27.821 4.647 -18.385 1.00 91.81 588 VAL A N 1
ATOM 4724 C CA . VAL A 1 588 ? 27.543 5.510 -17.220 1.00 91.81 588 VAL A CA 1
ATOM 4725 C C . VAL A 1 588 ? 26.188 6.207 -17.376 1.00 91.81 588 VAL A C 1
ATOM 4727 O O . VAL A 1 588 ? 25.354 6.129 -16.474 1.00 91.81 588 VAL A O 1
ATOM 4730 N N . ALA A 1 589 ? 25.923 6.792 -18.545 1.00 92.19 589 ALA A N 1
ATOM 4731 C CA . ALA A 1 589 ? 24.659 7.440 -18.880 1.00 92.19 589 ALA A CA 1
ATOM 4732 C C . ALA A 1 589 ? 23.479 6.476 -18.733 1.00 92.19 589 ALA A C 1
ATOM 4734 O O . ALA A 1 589 ? 22.470 6.826 -18.132 1.00 92.19 589 ALA A O 1
ATOM 4735 N N . ALA A 1 590 ? 23.615 5.231 -19.195 1.00 87.44 590 ALA A N 1
ATOM 4736 C CA . ALA A 1 590 ? 22.567 4.222 -19.061 1.00 87.44 590 ALA A CA 1
ATOM 4737 C C . ALA A 1 590 ? 22.201 3.945 -17.597 1.00 87.44 590 ALA A C 1
ATOM 4739 O O . ALA A 1 590 ? 21.027 3.735 -17.306 1.00 87.44 590 ALA A O 1
ATOM 4740 N N . ASN A 1 591 ? 23.179 3.967 -16.687 1.00 87.38 591 ASN A N 1
ATOM 4741 C CA . ASN A 1 591 ? 22.967 3.719 -15.260 1.00 87.38 591 ASN A CA 1
ATOM 4742 C C . ASN A 1 591 ? 22.442 4.941 -14.487 1.00 87.38 591 ASN A C 1
ATOM 4744 O O . ASN A 1 591 ? 21.804 4.760 -13.456 1.00 87.38 591 ASN A O 1
ATOM 4748 N N . LEU A 1 592 ? 22.711 6.166 -14.954 1.00 89.38 592 LEU A N 1
ATOM 4749 C CA . LEU A 1 592 ? 22.410 7.411 -14.226 1.00 89.38 592 LEU A CA 1
ATOM 4750 C C . LEU A 1 592 ? 21.425 8.342 -14.958 1.00 89.38 592 LEU A C 1
ATOM 4752 O O . LEU A 1 592 ? 21.249 9.492 -14.556 1.00 89.38 592 LEU A O 1
ATOM 4756 N N . LYS A 1 593 ? 20.753 7.862 -16.012 1.00 87.38 593 LYS A N 1
ATOM 4757 C CA . LYS A 1 593 ? 19.825 8.658 -16.840 1.00 87.38 593 LYS A CA 1
ATOM 4758 C C . LYS A 1 593 ? 18.627 9.251 -16.095 1.00 87.38 593 LYS A C 1
ATOM 4760 O O . LYS A 1 593 ? 18.025 10.206 -16.577 1.00 87.38 593 LYS A O 1
ATOM 4765 N N . ASP A 1 594 ? 18.269 8.668 -14.952 1.00 85.12 594 ASP A N 1
ATOM 4766 C CA . ASP A 1 594 ? 17.179 9.156 -14.104 1.00 85.12 594 ASP A CA 1
ATOM 4767 C C . ASP A 1 594 ? 17.649 10.228 -13.098 1.00 85.12 594 ASP A C 1
ATOM 4769 O O . ASP A 1 594 ? 16.806 10.849 -12.454 1.00 85.12 594 ASP A O 1
ATOM 4773 N N . GLU A 1 595 ? 18.964 10.451 -12.962 1.00 87.88 595 GLU A N 1
ATOM 4774 C CA . GLU A 1 595 ? 19.567 11.474 -12.085 1.00 87.88 595 GLU A CA 1
ATOM 4775 C C . GLU A 1 595 ? 20.077 12.694 -12.872 1.00 87.88 595 GLU A C 1
ATOM 4777 O O . GLU A 1 595 ? 20.010 13.827 -12.402 1.00 87.88 595 GLU A O 1
ATOM 4782 N N . CYS A 1 596 ? 20.578 12.474 -14.091 1.00 90.94 596 CYS A N 1
ATOM 4783 C CA . CYS A 1 596 ? 21.170 13.502 -14.945 1.00 90.94 596 CYS A CA 1
ATOM 4784 C C . CYS A 1 596 ? 20.751 13.343 -16.401 1.00 90.94 596 CYS A C 1
ATOM 4786 O O . CYS A 1 596 ? 20.519 12.237 -16.889 1.00 90.94 596 CYS A O 1
ATOM 4788 N N . VAL A 1 597 ? 20.756 14.457 -17.132 1.00 93.44 597 VAL A N 1
ATOM 4789 C CA . VAL A 1 597 ? 20.583 14.445 -18.587 1.00 93.44 597 VAL A CA 1
ATOM 4790 C C . VAL A 1 597 ? 21.952 14.416 -19.258 1.00 93.44 597 VAL A C 1
ATOM 4792 O O . VAL A 1 597 ? 22.769 15.316 -19.051 1.00 93.44 597 VAL A O 1
ATOM 4795 N N . PHE A 1 598 ? 22.187 13.404 -20.088 1.00 94.94 598 PHE A N 1
ATOM 4796 C CA . PHE A 1 598 ? 23.459 13.205 -20.775 1.00 94.94 598 PHE A CA 1
ATOM 4797 C C . PHE A 1 598 ? 23.401 13.736 -22.204 1.00 94.94 598 PHE A C 1
ATOM 4799 O O . PHE A 1 598 ? 22.459 13.459 -22.946 1.00 94.94 598 PHE A O 1
ATOM 4806 N N . HIS A 1 599 ? 24.439 14.469 -22.589 1.00 93.88 599 HIS A N 1
ATOM 4807 C CA . HIS A 1 599 ? 24.606 15.057 -23.910 1.00 93.88 599 HIS A CA 1
ATOM 4808 C C . HIS A 1 599 ? 25.939 14.629 -24.513 1.00 93.88 599 HIS A C 1
ATOM 4810 O O . HIS A 1 599 ? 26.938 14.597 -23.798 1.00 93.88 599 HIS A O 1
ATOM 4816 N N . ALA A 1 600 ? 25.980 14.349 -25.816 1.00 92.25 600 ALA A N 1
ATOM 4817 C CA . ALA A 1 600 ? 27.230 14.089 -26.530 1.00 92.25 600 ALA A CA 1
ATOM 4818 C C . ALA A 1 600 ? 27.306 14.826 -27.873 1.00 92.25 600 ALA A C 1
ATOM 4820 O O . ALA A 1 600 ? 26.425 14.687 -28.722 1.00 92.25 600 ALA A O 1
ATOM 4821 N N . GLY A 1 601 ? 28.375 15.590 -28.072 1.00 89.38 601 GLY A N 1
ATOM 4822 C CA . GLY A 1 601 ? 28.672 16.293 -29.318 1.00 89.38 601 GLY A CA 1
ATOM 4823 C C . GLY A 1 601 ? 29.833 15.640 -30.050 1.00 89.38 601 GLY A C 1
ATOM 4824 O O . GLY A 1 601 ? 30.743 15.120 -29.404 1.00 89.38 601 GLY A O 1
ATOM 4825 N N . PHE A 1 602 ? 29.803 15.686 -31.384 1.00 86.75 602 PHE A N 1
ATOM 4826 C CA . PHE A 1 602 ? 30.830 15.099 -32.251 1.00 86.75 602 PHE A CA 1
ATOM 4827 C C . PHE A 1 602 ? 31.334 16.104 -33.295 1.00 86.75 602 PHE A C 1
ATOM 4829 O O . PHE A 1 602 ? 30.568 16.956 -33.750 1.00 86.75 602 PHE A O 1
ATOM 4836 N N . GLY A 1 603 ? 32.597 15.986 -33.718 1.00 75.56 603 GLY A N 1
ATOM 4837 C CA . GLY A 1 603 ? 33.160 16.768 -34.829 1.00 75.56 603 GLY A CA 1
ATOM 4838 C C . GLY A 1 603 ? 33.275 18.272 -34.541 1.00 75.56 603 GLY A C 1
ATOM 4839 O O . GLY A 1 603 ? 33.905 18.676 -33.569 1.00 75.56 603 GLY A O 1
ATOM 4840 N N . ASP A 1 604 ? 32.670 19.122 -35.377 1.00 71.19 604 ASP A N 1
ATOM 4841 C CA . ASP A 1 604 ? 32.784 20.592 -35.287 1.00 71.19 604 ASP A CA 1
ATOM 4842 C C . ASP A 1 604 ? 32.326 21.168 -33.931 1.00 71.19 604 ASP A C 1
ATOM 4844 O O . ASP A 1 604 ? 32.762 22.251 -33.530 1.00 71.19 604 ASP A O 1
ATOM 4848 N N . ALA A 1 605 ? 31.458 20.446 -33.213 1.00 69.25 605 ALA A N 1
ATOM 4849 C CA . ALA A 1 605 ? 31.002 20.804 -31.874 1.00 69.25 605 ALA A CA 1
ATOM 4850 C C . ALA A 1 605 ? 32.066 20.569 -30.783 1.00 69.25 605 ALA A C 1
ATOM 4852 O O . ALA A 1 605 ? 32.084 21.313 -29.804 1.00 69.25 605 ALA A O 1
ATOM 4853 N N . SER A 1 606 ? 32.952 19.572 -30.935 1.00 70.62 606 SER A N 1
ATOM 4854 C CA . SER A 1 606 ? 34.055 19.314 -29.992 1.00 70.62 606 SER A CA 1
ATOM 4855 C C . SER A 1 606 ? 35.271 20.201 -30.282 1.00 70.62 606 SER A C 1
ATOM 4857 O O . SER A 1 606 ? 35.903 20.700 -29.354 1.00 70.62 606 SER A O 1
ATOM 4859 N N . GLN A 1 607 ? 35.549 20.484 -31.560 1.00 67.50 607 GLN A N 1
ATOM 4860 C CA . GLN A 1 607 ? 36.725 21.248 -32.012 1.00 67.50 607 GLN A CA 1
ATOM 4861 C C . GLN A 1 607 ? 36.767 22.712 -31.538 1.00 67.50 607 GLN A C 1
ATOM 4863 O O . GLN A 1 607 ? 37.828 23.332 -31.554 1.00 67.50 607 GLN A O 1
ATOM 4868 N N . GLN A 1 608 ? 35.626 23.277 -31.133 1.00 66.50 608 GLN A N 1
ATOM 4869 C CA . GLN A 1 608 ? 35.519 24.651 -30.623 1.00 66.50 608 GLN A CA 1
ATOM 4870 C C . GLN A 1 608 ? 35.893 24.786 -29.131 1.00 66.50 608 GLN A C 1
ATOM 4872 O O . GLN A 1 608 ? 35.962 25.908 -28.630 1.00 66.50 608 GLN A O 1
ATOM 4877 N N . MET A 1 609 ? 36.145 23.677 -28.423 1.00 65.75 609 MET A N 1
ATOM 4878 C CA . MET A 1 609 ? 36.533 23.638 -27.003 1.00 65.75 609 MET A CA 1
ATOM 4879 C C . MET A 1 609 ? 38.041 23.321 -26.830 1.00 65.75 609 MET A C 1
ATOM 4881 O O . MET A 1 609 ? 38.714 22.951 -27.788 1.00 65.75 609 MET A O 1
ATOM 4885 N N . HIS A 1 610 ? 38.599 23.541 -25.626 1.00 59.72 610 HIS A N 1
ATOM 4886 C CA . HIS A 1 610 ? 40.031 23.372 -25.273 1.00 59.72 610 HIS A CA 1
ATOM 4887 C C . HIS A 1 610 ? 40.663 22.040 -25.765 1.00 59.72 610 HIS A C 1
ATOM 4889 O O . HIS A 1 610 ? 39.946 21.063 -25.926 1.00 59.72 610 HIS A O 1
ATOM 4895 N N . PRO A 1 611 ? 42.011 21.961 -25.846 1.00 56.31 611 PRO A N 1
ATOM 4896 C CA . PRO A 1 611 ? 42.786 21.653 -27.064 1.00 56.31 611 PRO A CA 1
ATOM 4897 C C . PRO A 1 611 ? 42.175 20.608 -28.029 1.00 56.31 611 PRO A C 1
ATOM 4899 O O . PRO A 1 611 ? 41.689 19.567 -27.595 1.00 56.31 611 PRO A O 1
ATOM 4902 N N . PRO A 1 612 ? 42.284 20.826 -29.355 1.00 58.91 612 PRO A N 1
ATOM 4903 C CA . PRO A 1 612 ? 41.649 19.976 -30.362 1.00 58.91 612 PRO A CA 1
ATOM 4904 C C . PRO A 1 612 ? 42.118 18.516 -30.278 1.00 58.91 612 PRO A C 1
ATOM 4906 O O . PRO A 1 612 ? 43.320 18.244 -30.279 1.00 58.91 612 PRO A O 1
ATOM 4909 N N . GLY A 1 613 ? 41.159 17.586 -30.264 1.00 64.50 613 GLY A N 1
ATOM 4910 C CA . GLY A 1 613 ? 41.397 16.142 -30.349 1.00 64.50 613 GLY A CA 1
ATOM 4911 C C . GLY A 1 613 ? 41.460 15.386 -29.017 1.00 64.50 613 GLY A C 1
ATOM 4912 O O . GLY A 1 613 ? 41.878 14.229 -29.009 1.00 64.50 613 GLY A O 1
ATOM 4913 N N . GLN A 1 614 ? 41.103 16.013 -27.888 1.00 76.31 614 GLN A N 1
ATOM 4914 C CA . GLN A 1 614 ? 40.934 15.306 -26.614 1.00 76.31 614 GLN A CA 1
ATOM 4915 C C . GLN A 1 614 ? 39.456 15.246 -26.206 1.00 76.31 614 GLN A C 1
ATOM 4917 O O . GLN A 1 614 ? 38.794 16.284 -26.194 1.00 76.31 614 GLN A O 1
ATOM 4922 N N . PRO A 1 615 ? 38.932 14.058 -25.846 1.00 85.38 615 PRO A N 1
ATOM 4923 C CA . PRO A 1 615 ? 37.581 13.939 -25.326 1.00 85.38 615 PRO A CA 1
ATOM 4924 C C . PRO A 1 615 ? 37.471 14.640 -23.967 1.00 85.38 615 PRO A C 1
ATOM 4926 O O . PRO A 1 615 ? 38.303 14.438 -23.083 1.00 85.38 615 PRO A O 1
ATOM 4929 N N . ILE A 1 616 ? 36.434 15.459 -23.792 1.00 88.94 616 ILE A N 1
ATOM 4930 C CA . ILE A 1 616 ? 36.187 16.218 -22.557 1.00 88.94 616 ILE A CA 1
ATOM 4931 C C . ILE A 1 616 ? 34.792 15.886 -22.036 1.00 88.94 616 ILE A C 1
ATOM 4933 O O . ILE A 1 616 ? 33.828 15.860 -22.800 1.00 88.94 616 ILE A O 1
ATOM 4937 N N . VAL A 1 617 ? 34.665 15.686 -20.724 1.00 92.62 617 VAL A N 1
ATOM 4938 C CA . VAL A 1 617 ? 33.371 15.558 -20.043 1.00 92.62 617 VAL A CA 1
ATOM 4939 C C . VAL A 1 617 ? 33.223 16.693 -19.037 1.00 92.62 617 VAL A C 1
ATOM 4941 O O . VAL A 1 617 ? 34.091 16.902 -18.192 1.00 92.62 617 VAL A O 1
ATOM 4944 N N . VAL A 1 618 ? 32.121 17.432 -19.143 1.00 92.56 618 VAL A N 1
ATOM 4945 C CA . VAL A 1 618 ? 31.799 18.581 -18.292 1.00 92.56 618 VAL A CA 1
ATOM 4946 C C . VAL A 1 618 ? 30.490 18.322 -17.562 1.00 92.56 618 VAL A C 1
ATOM 4948 O O . VAL A 1 618 ? 29.492 17.939 -18.173 1.00 92.56 618 VAL A O 1
ATOM 4951 N N . PHE A 1 619 ? 30.487 18.563 -16.260 1.00 94.75 619 PHE A N 1
ATOM 4952 C CA . PHE A 1 619 ? 29.286 18.649 -15.449 1.00 94.75 619 PHE A CA 1
ATOM 4953 C C . PHE A 1 619 ? 28.796 20.094 -15.404 1.00 94.75 619 PHE A C 1
ATOM 4955 O O . PHE A 1 619 ? 29.570 21.019 -15.163 1.00 94.75 619 PHE A O 1
ATOM 4962 N N . ARG A 1 620 ? 27.493 20.274 -15.607 1.00 92.06 620 ARG A N 1
ATOM 4963 C CA . ARG A 1 620 ? 26.791 21.542 -15.429 1.00 92.06 620 ARG A CA 1
ATOM 4964 C C . ARG A 1 620 ? 25.653 21.343 -14.435 1.00 92.06 620 ARG A C 1
ATOM 4966 O O . ARG A 1 620 ? 24.747 20.540 -14.674 1.00 92.06 620 ARG A O 1
ATOM 4973 N N . ALA A 1 621 ? 25.709 22.087 -13.335 1.00 90.12 621 ALA A N 1
ATOM 4974 C CA . ALA A 1 621 ? 24.677 22.087 -12.308 1.00 90.12 621 ALA A CA 1
ATOM 4975 C C . ALA A 1 621 ? 23.382 22.773 -12.785 1.00 90.12 621 ALA A C 1
ATOM 4977 O O . ALA A 1 621 ? 23.351 23.455 -13.813 1.00 90.12 621 ALA A O 1
ATOM 4978 N N . ASP A 1 622 ? 22.306 22.609 -12.013 1.00 87.38 622 ASP A N 1
ATOM 4979 C CA . ASP A 1 622 ? 21.043 23.303 -12.252 1.00 87.38 622 ASP A CA 1
ATOM 4980 C C . ASP A 1 622 ? 21.202 24.816 -11.991 1.00 87.38 622 ASP A C 1
ATOM 4982 O O . ASP A 1 622 ? 21.493 25.254 -10.881 1.00 87.38 622 ASP A O 1
ATOM 4986 N N . ARG A 1 623 ? 21.023 25.657 -13.013 1.00 84.75 623 ARG A N 1
ATOM 4987 C CA . ARG A 1 623 ? 21.198 27.120 -12.878 1.00 84.75 623 ARG A CA 1
ATOM 4988 C C . ARG A 1 623 ? 20.067 27.782 -12.091 1.00 84.75 623 ARG A C 1
ATOM 4990 O O . ARG A 1 623 ? 20.256 28.848 -11.489 1.00 84.75 623 ARG A O 1
ATOM 4997 N N . LYS A 1 624 ? 18.891 27.147 -12.079 1.00 83.69 624 LYS A N 1
ATOM 4998 C CA . LYS A 1 624 ? 17.708 27.662 -11.392 1.00 83.69 624 LYS A CA 1
ATOM 4999 C C . LYS A 1 624 ? 17.906 27.691 -9.882 1.00 83.69 624 LYS A C 1
ATOM 5001 O O . LYS A 1 624 ? 17.565 28.700 -9.275 1.00 83.69 624 LYS A O 1
ATOM 5006 N N . THR A 1 625 ? 18.490 26.652 -9.275 1.00 81.88 625 THR A N 1
ATOM 5007 C CA . THR A 1 625 ? 18.583 26.537 -7.807 1.00 81.88 625 THR A CA 1
ATOM 5008 C C . THR A 1 625 ? 19.981 26.230 -7.263 1.00 81.88 625 THR A C 1
ATOM 5010 O O . THR A 1 625 ? 20.120 26.066 -6.053 1.00 81.88 625 THR A O 1
ATOM 5013 N N . SER A 1 626 ? 21.017 26.200 -8.106 1.00 84.31 626 SER A N 1
ATOM 5014 C CA . SER A 1 626 ? 22.421 26.054 -7.697 1.00 84.31 626 SER A CA 1
ATOM 5015 C C . SER A 1 626 ? 23.281 27.244 -8.141 1.00 84.31 626 SER A C 1
ATOM 5017 O O . SER A 1 626 ? 22.942 27.970 -9.080 1.00 84.31 626 SER A O 1
ATOM 5019 N N . THR A 1 627 ? 24.390 27.452 -7.431 1.00 82.06 627 THR A N 1
ATOM 5020 C CA . THR A 1 627 ? 25.467 28.415 -7.737 1.00 82.06 627 THR A CA 1
ATOM 5021 C C . THR A 1 627 ? 26.789 27.711 -8.074 1.00 82.06 627 THR A C 1
ATOM 5023 O O . THR A 1 627 ? 27.805 28.371 -8.291 1.00 82.06 627 THR A O 1
ATOM 5026 N N . GLU A 1 628 ? 26.778 26.376 -8.151 1.00 83.81 628 GLU A N 1
ATOM 5027 C CA . GLU A 1 628 ? 27.936 25.554 -8.510 1.00 83.81 628 GLU A CA 1
ATOM 5028 C C . GLU A 1 628 ? 28.433 25.889 -9.934 1.00 83.81 628 GLU A C 1
ATOM 5030 O O . GLU A 1 628 ? 27.627 25.928 -10.871 1.00 83.81 628 GLU A O 1
ATOM 5035 N N . PRO A 1 629 ? 29.744 26.134 -10.127 1.00 87.38 629 PRO A N 1
ATOM 5036 C CA . PRO A 1 629 ? 30.306 26.358 -11.454 1.00 87.38 629 PRO A CA 1
ATOM 5037 C C . PRO A 1 629 ? 30.332 25.064 -12.282 1.00 87.38 629 PRO A C 1
ATOM 5039 O O . PRO A 1 629 ? 30.344 23.962 -11.734 1.00 87.38 629 PRO A O 1
ATOM 5042 N N . ASP A 1 630 ? 30.394 25.205 -13.611 1.00 89.81 630 ASP A N 1
ATOM 5043 C CA . ASP A 1 630 ? 30.653 24.075 -14.511 1.00 89.81 630 ASP A CA 1
ATOM 5044 C C . ASP A 1 630 ? 32.014 23.439 -14.144 1.00 89.81 630 ASP A C 1
ATOM 5046 O O . ASP A 1 630 ? 33.014 24.141 -13.969 1.00 89.81 630 ASP A O 1
ATOM 5050 N N . GLU A 1 631 ? 32.058 22.110 -14.038 1.00 92.31 631 GLU A N 1
ATOM 5051 C CA . GLU A 1 631 ? 33.248 21.360 -13.620 1.00 92.31 631 GLU A CA 1
ATOM 5052 C C . GLU A 1 631 ? 33.653 20.351 -14.692 1.00 92.31 631 GLU A C 1
ATOM 5054 O O . GLU A 1 631 ? 32.852 19.526 -15.132 1.00 92.31 631 GLU A O 1
ATOM 5059 N N . THR A 1 632 ? 34.917 20.395 -15.102 1.00 92.31 632 THR A N 1
ATOM 5060 C CA . THR A 1 632 ? 35.476 19.432 -16.053 1.00 92.31 632 THR A CA 1
ATOM 5061 C C . THR A 1 632 ? 36.027 18.222 -15.311 1.00 92.31 632 THR A C 1
ATOM 5063 O O . THR A 1 632 ? 36.801 18.370 -14.366 1.00 92.31 632 THR A O 1
ATOM 5066 N N . TYR A 1 633 ? 35.677 17.023 -15.768 1.00 94.38 633 TYR A N 1
ATOM 5067 C CA . TYR A 1 633 ? 36.262 15.790 -15.259 1.00 94.38 633 TYR A CA 1
ATOM 5068 C C . TYR A 1 633 ? 37.735 15.678 -15.670 1.00 94.38 633 TYR A C 1
ATOM 5070 O O . TYR A 1 633 ? 38.071 15.820 -16.845 1.00 94.38 633 TYR A O 1
ATOM 5078 N N . LEU A 1 634 ? 38.611 15.412 -14.699 1.00 91.62 634 LEU A N 1
ATOM 5079 C CA . LEU A 1 634 ? 40.067 15.348 -14.897 1.00 91.62 634 LEU A CA 1
ATOM 5080 C C . LEU A 1 634 ? 40.635 13.917 -14.843 1.00 91.62 634 LEU A C 1
ATOM 5082 O O . LEU A 1 634 ? 41.843 13.742 -14.993 1.00 91.62 634 LEU A O 1
ATOM 5086 N N . GLY A 1 635 ? 39.795 12.912 -14.576 1.00 90.94 635 GLY A N 1
ATOM 5087 C CA . GLY A 1 635 ? 40.210 11.508 -14.480 1.00 90.94 635 GLY A CA 1
ATOM 5088 C C . GLY A 1 635 ? 40.211 10.779 -15.827 1.00 90.94 635 GLY A C 1
ATOM 5089 O O . GLY A 1 635 ? 40.068 11.386 -16.891 1.00 90.94 635 GLY A O 1
ATOM 5090 N N . SER A 1 636 ? 40.369 9.453 -15.796 1.00 91.62 636 SER A N 1
ATOM 5091 C CA . SER A 1 636 ? 40.423 8.650 -17.022 1.00 91.62 636 SER A CA 1
ATOM 5092 C C . SER A 1 636 ? 39.034 8.362 -17.596 1.00 91.62 636 SER A C 1
ATOM 5094 O O . SER A 1 636 ? 38.236 7.652 -16.990 1.00 91.62 636 SER A O 1
ATOM 5096 N N . LEU A 1 637 ? 38.769 8.809 -18.828 1.00 91.06 637 LEU A N 1
ATOM 5097 C CA . LEU A 1 637 ? 37.519 8.509 -19.547 1.00 91.06 637 LEU A CA 1
ATOM 5098 C C . LEU A 1 637 ? 37.403 7.053 -20.026 1.00 91.06 637 LEU A C 1
ATOM 5100 O O . LEU A 1 637 ? 36.332 6.622 -20.440 1.00 91.06 637 LEU A O 1
ATOM 5104 N N . THR A 1 638 ? 38.488 6.282 -19.943 1.00 92.06 638 THR A N 1
ATOM 5105 C CA . THR A 1 638 ? 38.474 4.836 -20.223 1.00 92.06 638 THR A CA 1
ATOM 5106 C C . THR A 1 638 ? 38.129 3.991 -18.993 1.00 92.06 638 THR A C 1
ATOM 5108 O O . THR A 1 638 ? 37.822 2.807 -19.131 1.00 92.06 638 THR A O 1
ATOM 5111 N N . SER A 1 639 ? 38.162 4.578 -17.790 1.00 94.19 639 SER A N 1
ATOM 5112 C CA . SER A 1 639 ? 37.847 3.892 -16.535 1.00 94.19 639 SER A CA 1
ATOM 5113 C C . SER A 1 639 ? 36.370 4.061 -16.192 1.00 94.19 639 SER A C 1
ATOM 5115 O O . SER A 1 639 ? 35.910 5.162 -15.887 1.00 94.19 639 SER A O 1
ATOM 5117 N N . PHE A 1 640 ? 35.615 2.959 -16.225 1.00 91.06 640 PHE A N 1
ATOM 5118 C CA . PHE A 1 640 ? 34.198 2.984 -15.860 1.00 91.06 640 PHE A CA 1
ATOM 5119 C C . PHE A 1 640 ? 33.996 3.403 -14.402 1.00 91.06 640 PHE A C 1
ATOM 5121 O O . PHE A 1 640 ? 33.165 4.266 -14.144 1.00 91.06 640 PHE A O 1
ATOM 5128 N N . ASP A 1 641 ? 34.762 2.838 -13.467 1.00 90.88 641 ASP A N 1
ATOM 5129 C CA . ASP A 1 641 ? 34.557 3.071 -12.035 1.00 90.88 641 ASP A CA 1
ATOM 5130 C C . ASP A 1 641 ? 34.878 4.516 -11.631 1.00 90.88 641 ASP A C 1
ATOM 5132 O O . ASP A 1 641 ? 34.123 5.130 -10.877 1.00 90.88 641 ASP A O 1
ATOM 5136 N N . GLU A 1 642 ? 35.962 5.098 -12.159 1.00 94.81 642 GLU A N 1
ATOM 5137 C CA . GLU A 1 642 ? 36.321 6.489 -11.855 1.00 94.81 642 GLU A CA 1
ATOM 5138 C C . GLU A 1 642 ? 35.281 7.471 -12.402 1.00 94.81 642 GLU A C 1
ATOM 5140 O O . GLU A 1 642 ? 34.838 8.366 -11.676 1.00 94.81 642 GLU A O 1
ATOM 5145 N N . LEU A 1 643 ? 34.868 7.298 -13.665 1.00 94.69 643 LEU A N 1
ATOM 5146 C CA . LEU A 1 643 ? 33.871 8.171 -14.277 1.00 94.69 643 LEU A CA 1
ATOM 5147 C C . LEU A 1 643 ? 32.501 7.985 -13.617 1.00 94.69 643 LEU A C 1
ATOM 5149 O O . LEU A 1 643 ? 31.827 8.970 -13.327 1.00 94.69 643 LEU A O 1
ATOM 5153 N N . TYR A 1 644 ? 32.092 6.744 -13.342 1.00 92.88 644 TYR A N 1
ATOM 5154 C CA . TYR A 1 644 ? 30.822 6.445 -12.683 1.00 92.88 644 TYR A CA 1
ATOM 5155 C C . TYR A 1 644 ? 30.734 7.105 -11.306 1.00 92.88 644 TYR A C 1
ATOM 5157 O O . TYR A 1 644 ? 29.738 7.768 -11.023 1.00 92.88 644 TYR A O 1
ATOM 5165 N N . ASN A 1 645 ? 31.772 6.973 -10.473 1.00 92.94 645 ASN A N 1
ATOM 5166 C CA . ASN A 1 645 ? 31.788 7.554 -9.130 1.00 92.94 645 ASN A CA 1
ATOM 5167 C C . ASN A 1 645 ? 31.729 9.086 -9.171 1.00 92.94 645 ASN A C 1
ATOM 5169 O O . ASN A 1 645 ? 30.934 9.682 -8.444 1.00 92.94 645 ASN A O 1
ATOM 5173 N N . TRP A 1 646 ? 32.502 9.723 -10.060 1.00 94.81 646 TRP A N 1
ATOM 5174 C CA . TRP A 1 646 ? 32.464 11.179 -10.215 1.00 94.81 646 TRP A CA 1
ATOM 5175 C C . TRP A 1 646 ? 31.098 11.659 -10.721 1.00 94.81 646 TRP A C 1
ATOM 5177 O O . TRP A 1 646 ? 30.496 12.544 -10.116 1.00 94.81 646 TRP A O 1
ATOM 5187 N N . VAL A 1 647 ? 30.547 11.045 -11.776 1.00 94.00 647 VAL A N 1
ATOM 5188 C CA . VAL A 1 647 ? 29.223 11.422 -12.302 1.00 94.00 647 VAL A CA 1
ATOM 5189 C C . VAL A 1 647 ? 28.132 11.188 -11.256 1.00 94.00 647 VAL A C 1
ATOM 5191 O O . VAL A 1 647 ? 27.258 12.036 -11.093 1.00 94.00 647 VAL A O 1
ATOM 5194 N N . GLN A 1 648 ? 28.180 10.079 -10.517 1.00 91.56 648 GLN A N 1
ATOM 5195 C CA . GLN A 1 648 ? 27.218 9.784 -9.457 1.00 91.56 648 GLN A CA 1
ATOM 5196 C C . GLN A 1 648 ? 27.230 10.861 -8.363 1.00 91.56 648 GLN A C 1
ATOM 5198 O O . GLN A 1 648 ? 26.160 11.306 -7.948 1.00 91.56 648 GLN A O 1
ATOM 5203 N N . GLU A 1 649 ? 28.411 11.298 -7.921 1.00 89.81 649 GLU A N 1
ATOM 5204 C CA . GLU A 1 649 ? 28.555 12.356 -6.916 1.00 89.81 649 GLU A CA 1
ATOM 5205 C C . GLU A 1 649 ? 27.981 13.696 -7.401 1.00 89.81 649 GLU A C 1
ATOM 5207 O O . GLU A 1 649 ? 27.322 14.397 -6.637 1.00 89.81 649 GLU A O 1
ATOM 5212 N N . LYS A 1 650 ? 28.186 14.044 -8.677 1.00 91.44 650 LYS A N 1
ATOM 5213 C CA . LYS A 1 650 ? 27.684 15.307 -9.244 1.00 91.44 650 LYS A CA 1
ATOM 5214 C C . LYS A 1 650 ? 26.185 15.283 -9.538 1.00 91.44 650 LYS A C 1
ATOM 5216 O O . LYS A 1 650 ? 25.495 16.289 -9.355 1.00 91.44 650 LYS A O 1
ATOM 5221 N N . CYS A 1 651 ? 25.673 14.147 -10.000 1.00 90.25 651 CYS A N 1
ATOM 5222 C CA . CYS A 1 651 ? 24.280 13.999 -10.409 1.00 90.25 651 CYS A CA 1
ATOM 5223 C C . CYS A 1 651 ? 23.316 13.825 -9.238 1.00 90.25 651 CYS A C 1
ATOM 5225 O O . CYS A 1 651 ? 22.170 14.250 -9.349 1.00 90.25 651 CYS A O 1
ATOM 5227 N N . ILE A 1 652 ? 23.771 13.259 -8.117 1.00 88.69 652 ILE A N 1
ATOM 5228 C CA . ILE A 1 652 ? 22.957 13.096 -6.910 1.00 88.69 652 ILE A CA 1
ATOM 5229 C C . ILE A 1 652 ? 23.313 14.224 -5.926 1.00 88.69 652 ILE A C 1
ATOM 5231 O O . ILE A 1 652 ? 24.321 14.120 -5.224 1.00 88.69 652 ILE A O 1
ATOM 5235 N N . PRO A 1 653 ? 22.523 15.313 -5.855 1.00 87.88 653 PRO A N 1
ATOM 5236 C CA . PRO A 1 653 ? 22.840 16.442 -4.987 1.00 87.88 653 PRO A CA 1
ATOM 5237 C C . PRO A 1 653 ? 22.749 16.072 -3.504 1.00 87.88 653 PRO A C 1
ATOM 5239 O O . PRO A 1 653 ? 21.966 15.209 -3.107 1.00 87.88 653 PRO A O 1
ATOM 5242 N N . LEU A 1 654 ? 23.501 16.799 -2.669 1.00 89.81 654 LEU A N 1
ATOM 5243 C CA . LEU A 1 654 ? 23.420 16.685 -1.208 1.00 89.81 654 LEU A CA 1
ATOM 5244 C C . LEU A 1 654 ? 22.014 17.009 -0.681 1.00 89.81 654 LEU A C 1
ATOM 5246 O O . LEU A 1 654 ? 21.542 16.354 0.242 1.00 89.81 654 LEU A O 1
ATOM 5250 N N . VAL A 1 655 ? 21.363 18.008 -1.282 1.00 93.12 655 VAL A N 1
ATOM 5251 C CA . VAL A 1 655 ? 19.978 18.387 -0.989 1.00 93.12 655 VAL A CA 1
ATOM 5252 C C . VAL A 1 655 ? 19.104 17.962 -2.162 1.00 93.12 655 VAL A C 1
ATOM 5254 O O . VAL A 1 655 ? 19.259 18.492 -3.267 1.00 93.12 655 VAL A O 1
ATOM 5257 N N . ARG A 1 656 ? 18.207 17.001 -1.928 1.00 91.50 656 ARG A N 1
ATOM 5258 C CA . ARG A 1 656 ? 17.315 16.439 -2.955 1.00 91.50 656 ARG A CA 1
ATOM 5259 C C . ARG A 1 656 ? 15.931 17.075 -2.875 1.00 91.50 656 ARG A C 1
ATOM 5261 O O . ARG A 1 656 ? 15.458 17.401 -1.795 1.00 91.50 656 ARG A O 1
ATOM 5268 N N . GLU A 1 657 ? 15.254 17.216 -4.005 1.00 91.19 657 GLU A N 1
ATOM 5269 C CA . GLU A 1 657 ? 13.836 17.571 -3.979 1.00 91.19 657 GLU A CA 1
ATOM 5270 C C . GLU A 1 657 ? 13.009 16.320 -3.653 1.00 91.19 657 GLU A C 1
ATOM 5272 O O . GLU A 1 657 ? 13.182 15.284 -4.300 1.00 91.19 657 GLU A O 1
ATOM 5277 N N . ILE A 1 658 ? 12.132 16.395 -2.650 1.00 92.12 658 ILE A N 1
ATOM 5278 C CA . ILE A 1 658 ? 11.166 15.331 -2.368 1.00 92.12 658 ILE A CA 1
ATOM 5279 C C . ILE A 1 658 ? 9.936 15.506 -3.255 1.00 92.12 658 ILE A C 1
ATOM 5281 O O . ILE A 1 658 ? 9.346 16.579 -3.344 1.00 92.12 658 ILE A O 1
ATOM 5285 N N . THR A 1 659 ? 9.535 14.423 -3.906 1.00 90.19 659 THR A N 1
ATOM 5286 C CA . THR A 1 659 ? 8.357 14.327 -4.763 1.00 90.19 659 THR A CA 1
ATOM 5287 C C . THR A 1 659 ? 7.581 13.057 -4.403 1.00 90.19 659 THR A C 1
ATOM 5289 O O . THR A 1 659 ? 8.089 12.189 -3.695 1.00 90.19 659 THR A O 1
ATOM 5292 N N . PHE A 1 660 ? 6.338 12.899 -4.868 1.00 84.88 660 PHE A N 1
ATOM 5293 C CA . PHE A 1 660 ? 5.578 11.671 -4.572 1.00 84.88 660 PHE A CA 1
ATOM 5294 C C . PHE A 1 660 ? 6.221 10.416 -5.179 1.00 84.88 660 PHE A C 1
ATOM 5296 O O . PHE A 1 660 ? 6.006 9.314 -4.687 1.00 84.88 660 PHE A O 1
ATOM 5303 N N . GLU A 1 661 ? 7.020 10.582 -6.232 1.00 84.38 661 GLU A N 1
ATOM 5304 C CA . GLU A 1 661 ? 7.685 9.488 -6.933 1.00 84.38 661 GLU A CA 1
ATOM 5305 C C . GLU A 1 661 ? 8.906 8.952 -6.172 1.00 84.38 661 GLU A C 1
ATOM 5307 O O . GLU A 1 661 ? 9.175 7.754 -6.238 1.00 84.38 661 GLU A O 1
ATOM 5312 N N . ASN A 1 662 ? 9.640 9.815 -5.457 1.00 86.62 662 ASN A N 1
ATOM 5313 C CA . ASN A 1 662 ? 10.849 9.431 -4.720 1.00 86.62 662 ASN A CA 1
ATOM 5314 C C . ASN A 1 662 ? 10.655 9.369 -3.195 1.00 86.62 662 ASN A C 1
ATOM 5316 O O . ASN A 1 662 ? 11.528 8.849 -2.508 1.00 86.62 662 ASN A O 1
ATOM 5320 N N . ALA A 1 663 ? 9.526 9.847 -2.657 1.00 87.44 663 ALA A N 1
ATOM 5321 C CA . ALA A 1 663 ? 9.282 9.870 -1.216 1.00 87.44 663 ALA A CA 1
ATOM 5322 C C . ALA A 1 663 ? 9.419 8.480 -0.575 1.00 87.44 663 ALA A C 1
ATOM 5324 O O . ALA A 1 663 ? 10.089 8.352 0.444 1.00 87.44 663 ALA A O 1
ATOM 5325 N N . GLU A 1 664 ? 8.863 7.439 -1.204 1.00 87.12 664 GLU A N 1
ATOM 5326 C CA . GLU A 1 664 ? 8.941 6.062 -0.692 1.00 87.12 664 GLU A CA 1
ATOM 5327 C C . GLU A 1 664 ? 10.401 5.567 -0.615 1.00 87.12 664 GLU A C 1
ATOM 5329 O O . GLU A 1 664 ? 10.789 4.943 0.369 1.00 87.12 664 GLU A O 1
ATOM 5334 N N . GLU A 1 665 ? 11.244 5.912 -1.597 1.00 86.81 665 GLU A N 1
ATOM 5335 C CA . GLU A 1 665 ? 12.689 5.619 -1.578 1.00 86.81 665 GLU A CA 1
ATOM 5336 C C . GLU A 1 665 ? 13.397 6.367 -0.443 1.00 86.81 665 GLU A C 1
ATOM 5338 O O . GLU A 1 665 ? 14.129 5.762 0.332 1.00 86.81 665 GLU A O 1
ATOM 5343 N N . LEU A 1 666 ? 13.132 7.667 -0.296 1.00 88.56 666 LEU A N 1
ATOM 5344 C CA . LEU A 1 666 ? 13.745 8.494 0.746 1.00 88.56 666 LEU A CA 1
ATOM 5345 C C . LEU A 1 666 ? 13.391 8.008 2.155 1.00 88.56 666 LEU A C 1
ATOM 5347 O O . LEU A 1 666 ? 14.216 8.081 3.062 1.00 88.56 666 LEU A O 1
ATOM 5351 N N . THR A 1 667 ? 12.163 7.526 2.354 1.00 87.19 667 THR A N 1
ATOM 5352 C CA . THR A 1 667 ? 11.719 7.007 3.656 1.00 87.19 667 THR A CA 1
ATOM 5353 C C . THR A 1 667 ? 12.342 5.656 3.999 1.00 87.19 667 THR A C 1
ATOM 5355 O O . THR A 1 667 ? 12.499 5.342 5.177 1.00 87.19 667 THR A O 1
ATOM 5358 N N . GLU A 1 668 ? 12.734 4.863 2.998 1.00 84.38 668 GLU A N 1
ATOM 5359 C CA . GLU A 1 668 ? 13.394 3.570 3.212 1.00 84.38 668 GLU A CA 1
ATOM 5360 C C . GLU A 1 668 ? 14.827 3.700 3.727 1.00 84.38 668 GLU A C 1
ATOM 5362 O O . GLU A 1 668 ? 15.303 2.779 4.392 1.00 84.38 668 GLU A O 1
ATOM 5367 N N . ASP A 1 669 ? 15.481 4.845 3.497 1.00 84.50 669 ASP A N 1
ATOM 5368 C CA . ASP A 1 669 ? 16.782 5.158 4.100 1.00 84.50 669 ASP A CA 1
ATOM 5369 C C . ASP A 1 669 ? 16.705 5.146 5.643 1.00 84.50 669 ASP A C 1
ATOM 5371 O O . ASP A 1 669 ? 17.717 4.952 6.316 1.00 84.50 669 ASP A O 1
ATOM 5375 N N . GLY A 1 670 ? 15.513 5.365 6.220 1.00 84.31 670 GLY A N 1
ATOM 5376 C CA . GLY A 1 670 ? 15.275 5.367 7.667 1.00 84.31 670 GLY A CA 1
ATOM 5377 C C . GLY A 1 670 ? 15.883 6.559 8.414 1.00 84.31 670 GLY A C 1
ATOM 5378 O O . GLY A 1 670 ? 15.845 6.599 9.642 1.00 84.31 670 GLY A O 1
ATOM 5379 N N . LEU A 1 671 ? 16.429 7.538 7.688 1.00 90.94 671 LEU A N 1
ATOM 5380 C CA . LEU A 1 671 ? 17.000 8.761 8.250 1.00 90.94 671 LEU A CA 1
ATOM 5381 C C . LEU A 1 671 ? 15.929 9.854 8.389 1.00 90.94 671 LEU A C 1
ATOM 5383 O O . LEU A 1 671 ? 15.148 10.039 7.452 1.00 90.94 671 LEU A O 1
ATOM 5387 N N . PRO A 1 672 ? 15.920 10.634 9.489 1.00 93.75 672 PRO A N 1
ATOM 5388 C CA . PRO A 1 672 ? 15.064 11.809 9.622 1.00 93.75 672 PRO A CA 1
ATOM 5389 C C . PRO A 1 672 ? 15.230 12.780 8.453 1.00 93.75 672 PRO A C 1
ATOM 5391 O O . PRO A 1 672 ? 16.320 12.925 7.891 1.00 93.75 672 PRO A O 1
ATOM 5394 N N . PHE A 1 673 ? 14.160 13.492 8.119 1.00 96.00 673 PHE A N 1
ATOM 5395 C CA . PHE A 1 673 ? 14.168 14.495 7.062 1.00 96.00 673 PHE A CA 1
ATOM 5396 C C . PHE A 1 673 ? 14.355 15.888 7.646 1.00 96.00 673 PHE A C 1
ATOM 5398 O O . PHE A 1 673 ? 13.610 16.279 8.538 1.00 96.00 673 PHE A O 1
ATOM 5405 N N . LEU A 1 674 ? 15.295 16.660 7.102 1.00 96.31 674 LEU A N 1
ATOM 5406 C CA . LEU A 1 674 ? 15.341 18.112 7.265 1.00 96.31 674 LEU A CA 1
ATOM 5407 C C . LEU A 1 674 ? 14.852 18.734 5.956 1.00 96.31 674 LEU A C 1
ATOM 5409 O O . LEU A 1 674 ? 15.541 18.643 4.943 1.00 96.31 674 LEU A O 1
ATOM 5413 N N . ILE A 1 675 ? 13.659 19.326 5.977 1.00 96.06 675 ILE A N 1
ATOM 5414 C CA . ILE A 1 675 ? 12.930 19.754 4.781 1.00 96.06 675 ILE A CA 1
ATOM 5415 C C . ILE A 1 675 ? 12.795 21.275 4.767 1.00 96.06 675 ILE A C 1
ATOM 5417 O O . ILE A 1 675 ? 12.266 21.858 5.714 1.00 96.06 675 ILE A O 1
ATOM 5421 N N . LEU A 1 676 ? 13.212 21.910 3.672 1.00 96.75 676 LEU A N 1
ATOM 5422 C CA . LEU A 1 676 ? 12.802 23.269 3.322 1.00 96.75 676 LEU A CA 1
ATOM 5423 C C . LEU A 1 676 ? 11.541 23.214 2.453 1.00 96.75 676 LEU A C 1
ATOM 5425 O O . LEU A 1 676 ? 11.600 22.788 1.300 1.00 96.75 676 LEU A O 1
ATOM 5429 N N . PHE A 1 677 ? 10.424 23.705 2.976 1.00 95.88 677 PHE A N 1
ATOM 5430 C CA . PHE A 1 677 ? 9.231 23.977 2.185 1.00 95.88 677 PHE A CA 1
ATOM 5431 C C . PHE A 1 677 ? 9.332 25.373 1.579 1.00 95.88 677 PHE A C 1
ATOM 5433 O O . PHE A 1 677 ? 9.536 26.356 2.297 1.00 95.88 677 PHE A O 1
ATOM 5440 N N . HIS A 1 678 ? 9.162 25.471 0.265 1.00 95.00 678 HIS A N 1
ATOM 5441 C CA . HIS A 1 678 ? 9.230 26.739 -0.456 1.00 95.00 678 HIS A CA 1
ATOM 5442 C C . HIS A 1 678 ? 8.164 26.815 -1.548 1.00 95.00 678 HIS A C 1
ATOM 5444 O O . HIS A 1 678 ? 7.612 25.804 -1.984 1.00 95.00 678 HIS A O 1
ATOM 5450 N N . HIS A 1 679 ? 7.868 28.030 -2.006 1.00 94.12 679 HIS A N 1
ATOM 5451 C CA . HIS A 1 679 ? 7.030 28.206 -3.186 1.00 94.12 679 HIS A CA 1
ATOM 5452 C C . HIS A 1 679 ? 7.834 27.834 -4.453 1.00 94.12 679 HIS A C 1
ATOM 5454 O O . HIS A 1 679 ? 9.024 28.156 -4.514 1.00 94.12 679 HIS A O 1
ATOM 5460 N N . PRO A 1 680 ? 7.239 27.231 -5.501 1.00 90.81 680 PRO A N 1
ATOM 5461 C CA . PRO A 1 680 ? 7.958 26.832 -6.725 1.00 90.81 680 PRO A CA 1
ATOM 5462 C C . PRO A 1 680 ? 8.711 27.956 -7.449 1.00 90.81 680 PRO A C 1
ATOM 5464 O O . PRO A 1 680 ? 9.658 27.712 -8.197 1.00 90.81 680 PRO A O 1
ATOM 5467 N N . THR A 1 681 ? 8.272 29.200 -7.252 1.00 91.12 681 THR A N 1
ATOM 5468 C CA . THR A 1 681 ? 8.911 30.393 -7.825 1.00 91.12 681 THR A CA 1
ATOM 5469 C C . THR A 1 681 ? 10.058 30.927 -6.969 1.00 91.12 681 THR A C 1
ATOM 5471 O O . THR A 1 681 ? 10.840 31.736 -7.458 1.00 91.12 681 THR A O 1
ATOM 5474 N N . ASP A 1 682 ? 10.153 30.521 -5.701 1.00 91.56 682 ASP A N 1
ATOM 5475 C CA . ASP A 1 682 ? 11.193 30.971 -4.779 1.00 91.56 682 ASP A CA 1
ATOM 5476 C C . ASP A 1 682 ? 12.444 30.099 -4.913 1.00 91.56 682 ASP A C 1
ATOM 5478 O O . ASP A 1 682 ? 12.641 29.104 -4.217 1.00 91.56 682 ASP A O 1
ATOM 5482 N N . THR A 1 683 ? 13.300 30.487 -5.852 1.00 89.56 683 THR A N 1
ATOM 5483 C CA . THR A 1 683 ? 14.568 29.806 -6.120 1.00 89.56 683 THR A CA 1
ATOM 5484 C C . THR A 1 683 ? 15.717 30.314 -5.250 1.00 89.56 683 THR A C 1
ATOM 5486 O O . THR A 1 683 ? 16.726 29.624 -5.101 1.00 89.56 683 THR A O 1
ATOM 5489 N N . GLU A 1 684 ? 15.603 31.523 -4.693 1.00 91.50 684 GLU A N 1
ATOM 5490 C CA . GLU A 1 684 ? 16.664 32.142 -3.888 1.00 91.50 684 GLU A CA 1
ATOM 5491 C C . GLU A 1 684 ? 16.793 31.468 -2.522 1.00 91.50 684 GLU A C 1
ATOM 5493 O O . GLU A 1 684 ? 17.907 31.162 -2.093 1.00 91.50 684 GLU A O 1
ATOM 5498 N N . SER A 1 685 ? 15.666 31.159 -1.873 1.00 92.25 685 SER A N 1
ATOM 5499 C CA . SER A 1 685 ? 15.647 30.411 -0.611 1.00 92.25 685 SER A CA 1
ATOM 5500 C C . SER A 1 685 ? 16.304 29.037 -0.747 1.00 92.25 685 SER A C 1
ATOM 5502 O O . SER A 1 685 ? 17.098 28.636 0.106 1.00 92.25 685 SER A O 1
ATOM 5504 N N . VAL A 1 686 ? 16.050 28.345 -1.862 1.00 93.12 686 VAL A N 1
ATOM 5505 C CA . VAL A 1 686 ? 16.669 27.046 -2.163 1.00 93.12 686 VAL A CA 1
ATOM 5506 C C . VAL A 1 686 ? 18.185 27.175 -2.332 1.00 93.12 686 VAL A C 1
ATOM 5508 O O . VAL A 1 686 ? 18.925 26.379 -1.751 1.00 93.12 686 VAL A O 1
ATOM 5511 N N . LYS A 1 687 ? 18.664 28.190 -3.071 1.00 92.19 687 LYS A N 1
ATOM 5512 C CA . LYS A 1 687 ? 20.106 28.451 -3.248 1.00 92.19 687 LYS A CA 1
ATOM 5513 C C . LYS A 1 687 ? 20.800 28.657 -1.904 1.00 92.19 687 LYS A C 1
ATOM 5515 O O . LYS A 1 687 ? 21.766 27.962 -1.595 1.00 92.19 687 LYS A O 1
ATOM 5520 N N . LYS A 1 688 ? 20.255 29.549 -1.071 1.00 92.19 688 LYS A N 1
ATOM 5521 C CA . LYS A 1 688 ? 20.796 29.841 0.264 1.00 92.19 688 LYS A CA 1
ATOM 5522 C C . LYS A 1 688 ? 20.844 28.597 1.149 1.00 92.19 688 LYS A C 1
ATOM 5524 O O . LYS A 1 688 ? 21.855 28.336 1.796 1.00 92.19 688 LYS A O 1
ATOM 5529 N N . TYR A 1 689 ? 19.772 27.810 1.158 1.00 94.12 689 TYR A N 1
ATOM 5530 C CA . TYR A 1 689 ? 19.694 26.584 1.949 1.00 94.12 689 TYR A CA 1
ATOM 5531 C C . TYR A 1 689 ? 20.751 25.551 1.532 1.00 94.12 689 TYR A C 1
ATOM 5533 O O . TYR A 1 689 ? 21.458 25.015 2.389 1.00 94.12 689 TYR A O 1
ATOM 5541 N N . LYS A 1 690 ? 20.936 25.332 0.222 1.00 92.75 690 LYS A N 1
ATOM 5542 C CA . LYS A 1 690 ? 21.972 24.431 -0.315 1.00 92.75 690 LYS A CA 1
ATOM 5543 C C . LYS A 1 690 ? 23.390 24.870 0.062 1.00 92.75 690 LYS A C 1
ATOM 5545 O O . LYS A 1 690 ? 24.206 24.028 0.447 1.00 92.75 690 LYS A O 1
ATOM 5550 N N . GLU A 1 691 ? 23.677 26.169 -0.006 1.00 91.25 691 GLU A N 1
ATOM 5551 C CA . GLU A 1 691 ? 24.981 26.733 0.369 1.00 91.25 691 GLU A CA 1
ATOM 5552 C C . GLU A 1 691 ? 25.277 26.540 1.863 1.00 91.25 691 GLU A C 1
ATOM 5554 O O . GLU A 1 691 ? 26.375 26.116 2.234 1.00 91.25 691 GLU A O 1
ATOM 5559 N N . ILE A 1 692 ? 24.291 26.797 2.728 1.00 92.38 692 ILE A N 1
ATOM 5560 C CA . ILE A 1 692 ? 24.445 26.657 4.182 1.00 92.38 692 ILE A CA 1
ATOM 5561 C C . ILE A 1 692 ? 24.634 25.189 4.573 1.00 92.38 692 ILE A C 1
ATOM 5563 O O . ILE A 1 692 ? 25.532 24.888 5.359 1.00 92.38 692 ILE A O 1
ATOM 5567 N N . ILE A 1 693 ? 23.861 24.262 3.996 1.00 93.38 693 ILE A N 1
ATOM 5568 C CA . ILE A 1 693 ? 24.020 22.824 4.264 1.00 93.38 693 ILE A CA 1
ATOM 5569 C C . ILE A 1 693 ? 25.406 22.339 3.848 1.00 93.38 693 ILE A C 1
ATOM 5571 O O . ILE A 1 693 ? 26.087 21.683 4.637 1.00 93.38 693 ILE A O 1
ATOM 5575 N N . SER A 1 694 ? 25.843 22.695 2.639 1.00 91.25 694 SER A N 1
ATOM 5576 C CA . SER A 1 694 ? 27.152 22.286 2.118 1.00 91.25 694 SER A CA 1
ATOM 5577 C C . SER A 1 694 ? 28.302 22.806 2.983 1.00 91.25 694 SER A C 1
ATOM 5579 O O . SER A 1 694 ? 29.310 22.122 3.148 1.00 91.25 694 SER A O 1
ATOM 5581 N N . ARG A 1 695 ? 28.142 23.996 3.576 1.00 90.94 695 ARG A N 1
ATOM 5582 C CA . ARG A 1 695 ? 29.146 24.620 4.444 1.00 90.94 695 ARG A CA 1
ATOM 5583 C C . ARG A 1 695 ? 29.136 24.088 5.880 1.00 90.94 695 ARG A C 1
ATOM 5585 O O . ARG A 1 695 ? 30.204 23.890 6.451 1.00 90.94 695 ARG A O 1
ATOM 5592 N N . GLU A 1 696 ? 27.964 23.915 6.490 1.00 92.38 696 GLU A N 1
ATOM 5593 C CA . GLU A 1 696 ? 27.836 23.715 7.946 1.00 92.38 696 GLU A CA 1
ATOM 5594 C C . GLU A 1 696 ? 27.425 22.296 8.356 1.00 92.38 696 GLU A C 1
ATOM 5596 O O . GLU A 1 696 ? 27.727 21.877 9.477 1.00 92.38 696 GLU A O 1
ATOM 5601 N N . LEU A 1 697 ? 26.752 21.554 7.470 1.00 92.75 697 LEU A N 1
ATOM 5602 C CA . LEU A 1 697 ? 26.099 20.276 7.781 1.00 92.75 697 LEU A CA 1
ATOM 5603 C C . LEU A 1 697 ? 26.616 19.093 6.956 1.00 92.75 697 LEU A C 1
ATOM 5605 O O . LEU A 1 697 ? 26.065 17.999 7.044 1.00 92.75 697 LEU A O 1
ATOM 5609 N N . LEU A 1 698 ? 27.716 19.261 6.217 1.00 90.62 698 LEU A N 1
ATOM 5610 C CA . LEU A 1 698 ? 28.323 18.174 5.444 1.00 90.62 698 LEU A CA 1
ATOM 5611 C C . LEU A 1 698 ? 28.676 16.951 6.315 1.00 90.62 698 LEU A C 1
ATOM 5613 O O . LEU A 1 698 ? 28.555 15.816 5.857 1.00 90.62 698 LEU A O 1
ATOM 5617 N N . SER A 1 699 ? 29.052 17.168 7.583 1.00 91.50 699 SER A N 1
ATOM 5618 C CA . SER A 1 699 ? 29.342 16.092 8.544 1.00 91.50 699 SER A CA 1
ATOM 5619 C C . SER A 1 699 ? 28.115 15.266 8.945 1.00 91.50 699 SER A C 1
ATOM 5621 O O . SER A 1 699 ? 28.276 14.143 9.404 1.00 91.50 699 SER A O 1
ATOM 5623 N N . GLU A 1 700 ? 26.903 15.797 8.772 1.00 92.06 700 GLU A N 1
ATOM 5624 C CA . GLU A 1 700 ? 25.642 15.146 9.159 1.00 92.06 700 GLU A CA 1
ATOM 5625 C C . GLU A 1 700 ? 24.991 14.367 8.004 1.00 92.06 700 GLU A C 1
ATOM 5627 O O . GLU A 1 700 ? 23.926 13.781 8.183 1.00 92.06 700 GLU A O 1
ATOM 5632 N N . LYS A 1 701 ? 25.635 14.303 6.827 1.00 88.62 701 LYS A N 1
ATOM 5633 C CA . LYS A 1 701 ? 25.117 13.640 5.612 1.00 88.62 701 LYS A CA 1
ATOM 5634 C C . LYS A 1 701 ? 24.675 12.183 5.825 1.00 88.62 701 LYS A C 1
ATOM 5636 O O . LYS A 1 701 ? 23.839 11.695 5.077 1.00 88.62 701 LYS A O 1
ATOM 5641 N N . GLN A 1 702 ? 25.258 11.475 6.795 1.00 90.44 702 GLN A N 1
ATOM 5642 C CA . GLN A 1 702 ? 24.916 10.077 7.100 1.00 90.44 702 GLN A CA 1
ATOM 5643 C C . GLN A 1 702 ? 23.807 9.926 8.151 1.00 90.44 702 GLN A C 1
ATOM 5645 O O . GLN A 1 702 ? 23.288 8.827 8.315 1.00 90.44 702 GLN A O 1
ATOM 5650 N N . ASN A 1 703 ? 23.450 11.002 8.857 1.00 92.00 703 ASN A N 1
ATOM 5651 C CA . ASN A 1 703 ? 22.499 10.966 9.968 1.00 92.00 703 ASN A CA 1
ATOM 5652 C C . ASN A 1 703 ? 21.121 11.519 9.579 1.00 92.00 703 ASN A C 1
ATOM 5654 O O . ASN A 1 703 ? 20.125 11.151 10.195 1.00 92.00 703 ASN A O 1
ATOM 5658 N N . VAL A 1 704 ? 21.059 12.420 8.591 1.00 93.50 704 VAL A N 1
ATOM 5659 C CA . VAL A 1 704 ? 19.842 13.142 8.188 1.00 93.50 704 VAL A CA 1
ATOM 5660 C C . VAL A 1 704 ? 19.798 13.291 6.671 1.00 93.50 704 VAL A C 1
ATOM 5662 O O . VAL A 1 704 ? 20.810 13.575 6.031 1.00 93.50 704 VAL A O 1
ATOM 5665 N N . ASN A 1 705 ? 18.601 13.156 6.103 1.00 94.50 705 ASN A N 1
ATOM 5666 C CA . ASN A 1 705 ? 18.329 13.434 4.698 1.00 94.50 705 ASN A CA 1
ATOM 5667 C C . ASN A 1 705 ? 17.934 14.912 4.524 1.00 94.50 705 ASN A C 1
ATOM 5669 O O . ASN A 1 705 ? 16.927 15.366 5.071 1.00 94.50 705 ASN A O 1
ATOM 5673 N N . PHE A 1 706 ? 18.722 15.669 3.754 1.00 96.19 706 PHE A N 1
ATOM 5674 C CA . PHE A 1 706 ? 18.444 17.075 3.450 1.00 96.19 706 PHE A CA 1
ATOM 5675 C C . PHE A 1 706 ? 17.560 17.200 2.214 1.00 96.19 706 PHE A C 1
ATOM 5677 O O . PHE A 1 706 ? 17.937 16.734 1.134 1.00 96.19 706 PHE A O 1
ATOM 5684 N N . LEU A 1 707 ? 16.402 17.843 2.358 1.00 96.06 707 LEU A N 1
ATOM 5685 C CA . LEU A 1 707 ? 15.375 17.863 1.326 1.00 96.06 707 LEU A CA 1
ATOM 5686 C C . LEU A 1 707 ? 14.801 19.262 1.080 1.00 96.06 707 LEU A C 1
ATOM 5688 O O . LEU A 1 707 ? 14.738 20.103 1.976 1.00 96.06 707 LEU A O 1
ATOM 5692 N N . THR A 1 708 ? 14.320 19.493 -0.138 1.00 95.44 708 THR A N 1
ATOM 5693 C CA . THR A 1 708 ? 13.420 20.607 -0.468 1.00 95.44 708 THR A CA 1
ATOM 5694 C C . THR A 1 708 ? 12.078 20.072 -0.937 1.00 95.44 708 THR A C 1
ATOM 5696 O O . THR A 1 708 ? 12.032 19.054 -1.622 1.00 95.44 708 THR A O 1
ATOM 5699 N N . ALA A 1 709 ? 10.991 20.750 -0.590 1.00 94.94 709 ALA A N 1
ATOM 5700 C CA . ALA A 1 709 ? 9.641 20.364 -0.973 1.00 94.94 709 ALA A CA 1
ATOM 5701 C C . ALA A 1 709 ? 8.881 21.556 -1.561 1.00 94.94 709 ALA A C 1
ATOM 5703 O O . ALA A 1 709 ? 8.871 22.649 -0.986 1.00 94.94 709 ALA A O 1
ATOM 5704 N N . ASP A 1 710 ? 8.182 21.311 -2.668 1.00 93.94 710 ASP A N 1
ATOM 5705 C CA . ASP A 1 710 ? 7.185 22.231 -3.208 1.00 93.94 710 ASP A CA 1
ATOM 5706 C C . ASP A 1 710 ? 6.023 22.366 -2.211 1.00 93.94 710 ASP A C 1
ATOM 5708 O O . ASP A 1 710 ? 5.214 21.451 -2.039 1.00 93.94 710 ASP A O 1
ATOM 5712 N N . GLY A 1 711 ? 5.928 23.519 -1.548 1.00 89.56 711 GLY A N 1
ATOM 5713 C CA . GLY A 1 711 ? 4.906 23.781 -0.538 1.00 89.56 711 GLY A CA 1
ATOM 5714 C C . GLY A 1 711 ? 3.480 23.893 -1.089 1.00 89.56 711 GLY A C 1
ATOM 5715 O O . GLY A 1 711 ? 2.534 23.807 -0.312 1.00 89.56 711 GLY A O 1
ATOM 5716 N N . VAL A 1 712 ? 3.298 24.039 -2.407 1.00 91.12 712 VAL A N 1
ATOM 5717 C CA . VAL A 1 712 ? 1.980 23.956 -3.057 1.00 91.12 712 VAL A CA 1
ATOM 5718 C C . VAL A 1 712 ? 1.592 22.491 -3.261 1.00 91.12 712 VAL A C 1
ATOM 5720 O O . VAL A 1 712 ? 0.467 22.098 -2.966 1.00 91.12 712 VAL A O 1
ATOM 5723 N N . ARG A 1 713 ? 2.528 21.652 -3.722 1.00 91.12 713 ARG A N 1
ATOM 5724 C CA . ARG A 1 713 ? 2.292 20.209 -3.922 1.00 91.12 713 ARG A CA 1
ATOM 5725 C C . ARG A 1 713 ? 2.150 19.452 -2.597 1.00 91.12 713 ARG A C 1
ATOM 5727 O O . ARG A 1 713 ? 1.348 18.525 -2.500 1.00 91.12 713 ARG A O 1
ATOM 5734 N N . PHE A 1 714 ? 2.906 19.853 -1.577 1.00 90.69 714 PHE A N 1
ATOM 5735 C CA . PHE A 1 714 ? 2.894 19.276 -0.230 1.00 90.69 714 PHE A CA 1
ATOM 5736 C C . PHE A 1 714 ? 2.106 20.138 0.769 1.00 90.69 714 PHE A C 1
ATOM 5738 O O . PHE A 1 714 ? 2.493 20.271 1.930 1.00 90.69 714 PHE A O 1
ATOM 5745 N N . GLU A 1 715 ? 0.963 20.682 0.344 1.00 87.81 715 GLU A N 1
ATOM 5746 C CA . GLU A 1 715 ? 0.090 21.482 1.211 1.00 87.81 715 GLU A CA 1
ATOM 5747 C C . GLU A 1 715 ? -0.426 20.676 2.420 1.00 87.81 715 GLU A C 1
ATOM 5749 O O . GLU A 1 715 ? -0.487 21.183 3.537 1.00 87.81 715 GLU A O 1
ATOM 5754 N N . HIS A 1 716 ? -0.744 19.389 2.233 1.00 83.25 716 HIS A N 1
ATOM 5755 C CA . HIS A 1 716 ? -1.239 18.539 3.319 1.00 83.25 716 HIS A CA 1
ATOM 5756 C C . HIS A 1 716 ? -0.234 18.429 4.491 1.00 83.25 716 HIS A C 1
ATOM 5758 O O . HIS A 1 716 ? -0.631 18.738 5.612 1.00 83.25 716 HIS A O 1
ATOM 5764 N N . PRO A 1 717 ? 1.056 18.074 4.294 1.00 85.62 717 PRO A N 1
ATOM 5765 C CA . PRO A 1 717 ? 2.073 18.170 5.350 1.00 85.62 717 PRO A CA 1
ATOM 5766 C C . PRO A 1 717 ? 2.176 19.531 6.055 1.00 85.62 717 PRO A C 1
ATOM 5768 O O . PRO A 1 717 ? 2.396 19.566 7.264 1.00 85.62 717 PRO A O 1
ATOM 5771 N N . LEU A 1 718 ? 1.986 20.646 5.338 1.00 85.81 718 LEU A N 1
ATOM 5772 C CA . LEU A 1 718 ? 2.013 21.985 5.940 1.00 85.81 718 LEU A CA 1
ATOM 5773 C C . LEU A 1 718 ? 0.856 22.196 6.923 1.00 85.81 718 LEU A C 1
ATOM 5775 O O . LEU A 1 718 ? 1.081 22.696 8.026 1.00 85.81 718 LEU A O 1
ATOM 5779 N N . HIS A 1 719 ? -0.354 21.747 6.577 1.00 85.62 719 HIS A N 1
ATOM 5780 C CA . HIS A 1 719 ? -1.521 21.854 7.463 1.00 85.62 719 HIS A CA 1
ATOM 5781 C C . HIS A 1 719 ? -1.332 21.088 8.778 1.00 85.62 719 HIS A C 1
ATOM 5783 O O . HIS A 1 719 ? -1.767 21.562 9.826 1.00 85.62 719 HIS A O 1
ATOM 5789 N N . HIS A 1 720 ? -0.623 19.950 8.765 1.00 81.00 720 HIS A N 1
ATOM 5790 C CA . HIS A 1 720 ? -0.285 19.202 9.993 1.00 81.00 720 HIS A CA 1
ATOM 5791 C C . HIS A 1 720 ? 0.670 19.968 10.914 1.00 81.00 720 HIS A C 1
ATOM 5793 O O . HIS A 1 720 ? 0.606 19.817 12.130 1.00 81.00 720 HIS A O 1
ATOM 5799 N N . LEU A 1 721 ? 1.505 20.846 10.357 1.00 83.38 721 LEU A N 1
ATOM 5800 C CA . LEU A 1 721 ? 2.333 21.785 11.119 1.00 83.38 721 LEU A CA 1
ATOM 5801 C C . LEU A 1 721 ? 1.558 23.039 11.572 1.00 83.38 721 LEU A C 1
ATOM 5803 O O . LEU A 1 721 ? 2.152 23.941 12.166 1.00 83.38 721 LEU A O 1
ATOM 5807 N N . GLY A 1 722 ? 0.257 23.135 11.272 1.00 85.81 722 GLY A N 1
ATOM 5808 C CA . GLY A 1 722 ? -0.541 24.343 11.490 1.00 85.81 722 GLY A CA 1
ATOM 5809 C C . GLY A 1 722 ? -0.109 25.508 10.596 1.00 85.81 722 GLY A C 1
ATOM 5810 O O . GLY A 1 722 ? -0.242 26.668 10.990 1.00 85.81 722 GLY A O 1
ATOM 5811 N N . LYS A 1 723 ? 0.470 25.205 9.427 1.00 89.88 723 LYS A N 1
ATOM 5812 C CA . LYS A 1 723 ? 0.985 26.165 8.448 1.00 89.88 723 LYS A CA 1
ATOM 5813 C C . LYS A 1 723 ? 0.239 26.052 7.128 1.00 89.88 723 LYS A C 1
ATOM 5815 O O . LYS A 1 723 ? -0.360 25.035 6.805 1.00 89.88 723 LYS A O 1
ATOM 5820 N N . SER A 1 724 ? 0.294 27.124 6.358 1.00 90.56 724 SER A N 1
ATOM 5821 C CA . SER A 1 724 ? -0.362 27.269 5.065 1.00 90.56 724 SER A CA 1
ATOM 5822 C C . SER A 1 724 ? 0.649 27.675 3.994 1.00 90.56 724 SER A C 1
ATOM 5824 O O . SER A 1 724 ? 1.784 28.042 4.294 1.00 90.56 724 SER A O 1
ATOM 5826 N N . VAL A 1 725 ? 0.228 27.682 2.728 1.00 90.56 725 VAL A N 1
ATOM 5827 C CA . VAL A 1 725 ? 1.070 28.142 1.607 1.00 90.56 725 VAL A CA 1
ATOM 5828 C C . VAL A 1 725 ? 1.532 29.600 1.792 1.00 90.56 725 VAL A C 1
ATOM 5830 O O . VAL A 1 725 ? 2.597 29.971 1.308 1.00 90.56 725 VAL A O 1
ATOM 5833 N N . SER A 1 726 ? 0.780 30.428 2.532 1.00 91.12 726 SER A N 1
ATOM 5834 C CA . SER A 1 726 ? 1.186 31.809 2.846 1.00 91.12 726 SER A CA 1
ATOM 5835 C C . SER A 1 726 ? 2.312 31.928 3.874 1.00 91.12 726 SER A C 1
ATOM 5837 O O . SER A 1 726 ? 2.903 32.998 3.979 1.00 91.12 726 SER A O 1
ATOM 5839 N N . ASP A 1 727 ? 2.622 30.862 4.614 1.00 90.44 727 ASP A N 1
ATOM 5840 C CA . ASP A 1 727 ? 3.704 30.846 5.607 1.00 90.44 727 ASP A CA 1
ATOM 5841 C C . ASP A 1 727 ? 5.065 30.450 5.006 1.00 90.44 727 ASP A C 1
ATOM 5843 O O . ASP A 1 727 ? 6.066 30.394 5.720 1.00 90.44 727 ASP A O 1
ATOM 5847 N N . LEU A 1 728 ? 5.112 30.137 3.707 1.00 92.38 728 LEU A N 1
ATOM 5848 C CA . LEU A 1 728 ? 6.340 29.763 3.012 1.00 92.38 728 LEU A CA 1
ATOM 5849 C C . LEU A 1 728 ? 7.272 30.978 2.829 1.00 92.38 728 LEU A C 1
ATOM 5851 O O . LEU A 1 728 ? 6.786 32.075 2.540 1.00 92.38 728 LEU A O 1
ATOM 5855 N N . PRO A 1 729 ? 8.604 30.794 2.899 1.00 94.56 729 PRO A N 1
ATOM 5856 C CA . PRO A 1 729 ? 9.329 29.537 3.122 1.00 94.56 729 PRO A CA 1
ATOM 5857 C C . PRO A 1 729 ? 9.484 29.168 4.609 1.00 94.56 729 PRO A C 1
ATOM 5859 O O . PRO A 1 729 ? 9.627 30.031 5.474 1.00 94.56 729 PRO A O 1
ATOM 5862 N N . LEU A 1 730 ? 9.529 27.866 4.907 1.00 94.31 730 LEU A N 1
ATOM 5863 C CA . LEU A 1 730 ? 9.749 27.351 6.265 1.00 94.31 730 LEU A CA 1
ATOM 5864 C C . LEU A 1 730 ? 10.562 26.057 6.269 1.00 94.31 730 LEU A C 1
ATOM 5866 O O . LEU A 1 730 ? 10.565 25.306 5.297 1.00 94.31 730 LEU A O 1
ATOM 5870 N N . ILE A 1 731 ? 11.245 25.791 7.382 1.00 95.75 731 ILE A N 1
ATOM 5871 C CA . ILE A 1 731 ? 12.079 24.598 7.566 1.00 95.75 731 ILE A CA 1
ATOM 5872 C C . ILE A 1 731 ? 11.463 23.740 8.663 1.00 95.75 731 ILE A C 1
ATOM 5874 O O . ILE A 1 731 ? 11.058 24.261 9.703 1.00 95.75 731 ILE A O 1
ATOM 5878 N N . ALA A 1 732 ? 11.408 22.432 8.449 1.00 95.19 732 ALA A N 1
ATOM 5879 C CA . ALA A 1 732 ? 10.929 21.483 9.441 1.00 95.19 732 ALA A CA 1
ATOM 5880 C C . ALA A 1 732 ? 11.785 20.215 9.458 1.00 95.19 732 ALA A C 1
ATOM 5882 O O . ALA A 1 732 ? 12.404 19.851 8.458 1.00 95.19 732 ALA A O 1
ATOM 5883 N N . ILE A 1 733 ? 11.800 19.542 10.604 1.00 94.94 733 ILE A N 1
ATOM 5884 C CA . ILE A 1 733 ? 12.310 18.183 10.748 1.00 94.94 733 ILE A CA 1
ATOM 5885 C C . ILE A 1 733 ? 11.124 17.228 10.814 1.00 94.94 733 ILE A C 1
ATOM 5887 O O . ILE A 1 733 ? 10.209 17.464 11.598 1.00 94.94 733 ILE A O 1
ATOM 5891 N N . ASP A 1 734 ? 11.165 16.134 10.062 1.00 93.25 734 ASP A N 1
ATOM 5892 C CA . ASP A 1 734 ? 10.287 14.979 10.262 1.00 93.25 734 ASP A CA 1
ATOM 5893 C C . ASP A 1 734 ? 11.131 13.788 10.739 1.00 93.25 734 ASP A C 1
ATOM 5895 O O . ASP A 1 734 ? 12.031 13.329 10.035 1.00 93.25 734 ASP A O 1
ATOM 5899 N N . SER A 1 735 ? 10.872 13.309 11.959 1.00 89.69 735 SER A N 1
ATOM 5900 C CA . SER A 1 735 ? 11.594 12.180 12.562 1.00 89.69 735 SER A CA 1
ATOM 5901 C C . SER A 1 735 ? 10.965 10.809 12.286 1.00 89.69 735 SER A C 1
ATOM 5903 O O . SER A 1 735 ? 11.342 9.834 12.931 1.00 89.69 735 SER A O 1
ATOM 5905 N N . PHE A 1 736 ? 9.948 10.735 11.421 1.00 86.12 736 PHE A N 1
ATOM 5906 C CA . PHE A 1 736 ? 9.030 9.597 11.243 1.00 86.12 736 PHE A CA 1
ATOM 5907 C C . PHE A 1 736 ? 8.163 9.246 12.457 1.00 86.12 736 PHE A C 1
ATOM 5909 O O . PHE A 1 736 ? 7.344 8.326 12.402 1.00 86.12 736 PHE A O 1
ATOM 5916 N N . ARG A 1 737 ? 8.279 10.015 13.542 1.00 84.25 737 ARG A N 1
ATOM 5917 C CA . ARG A 1 737 ? 7.368 9.969 14.693 1.00 84.25 737 ARG A CA 1
ATOM 5918 C C . ARG A 1 737 ? 6.636 11.289 14.841 1.00 84.25 737 ARG A C 1
ATOM 5920 O O . ARG A 1 737 ? 5.411 11.311 14.841 1.00 84.25 737 ARG A O 1
ATOM 5927 N N . HIS A 1 738 ? 7.397 12.377 14.872 1.00 86.56 738 HIS A N 1
ATOM 5928 C CA . HIS A 1 738 ? 6.879 13.724 15.050 1.00 86.56 738 HIS A CA 1
ATOM 5929 C C . HIS A 1 738 ? 7.517 14.697 14.064 1.00 86.56 738 HIS A C 1
ATOM 5931 O O . HIS A 1 738 ? 8.643 14.480 13.606 1.00 86.56 738 HIS A O 1
ATOM 5937 N N . MET A 1 739 ? 6.811 15.792 13.787 1.00 90.31 739 MET A N 1
ATOM 5938 C CA . MET A 1 739 ? 7.346 16.913 13.024 1.00 90.31 739 MET A CA 1
ATOM 5939 C C . MET A 1 739 ? 7.680 18.102 13.934 1.00 90.31 739 MET A C 1
ATOM 5941 O O . MET A 1 739 ? 6.894 18.470 14.806 1.00 90.31 739 MET A O 1
ATOM 5945 N N . TYR A 1 740 ? 8.832 18.732 13.701 1.00 92.00 740 TYR A N 1
ATOM 5946 C CA . TYR A 1 740 ? 9.317 19.887 14.456 1.00 92.00 740 TYR A CA 1
ATOM 5947 C C . TYR A 1 740 ? 9.581 21.063 13.521 1.00 92.00 740 TYR A C 1
ATOM 5949 O O . TYR A 1 740 ? 10.317 20.934 12.545 1.00 92.00 740 TYR A O 1
ATOM 5957 N N . LEU A 1 741 ? 9.005 22.224 13.825 1.00 93.12 741 LEU A N 1
ATOM 5958 C CA . LEU A 1 741 ? 9.183 23.437 13.032 1.00 93.12 741 LEU A CA 1
ATOM 5959 C C . LEU A 1 741 ? 10.444 24.192 13.469 1.00 93.12 741 LEU A C 1
ATOM 5961 O O . LEU A 1 741 ? 10.677 24.386 14.662 1.00 93.12 741 LEU A O 1
ATOM 5965 N N . PHE A 1 742 ? 11.230 24.671 12.508 1.00 93.94 742 PHE A N 1
ATOM 5966 C CA . PHE A 1 742 ? 12.325 25.585 12.799 1.00 93.94 742 PHE A CA 1
ATOM 5967 C C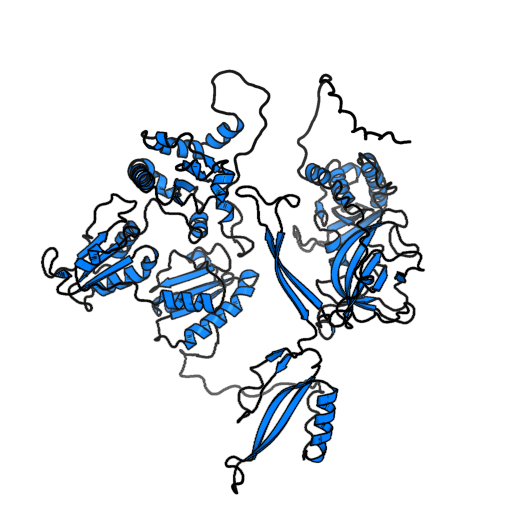 . PHE A 1 742 ? 11.755 26.947 13.250 1.00 93.94 742 PHE A C 1
ATOM 5969 O O . PHE A 1 742 ? 10.943 27.522 12.522 1.00 93.94 742 PHE A O 1
ATOM 5976 N N . PRO A 1 743 ? 12.153 27.492 14.418 1.00 85.94 743 PRO A N 1
ATOM 5977 C CA . PRO A 1 743 ? 11.434 28.602 15.055 1.00 85.94 743 PRO A CA 1
ATOM 5978 C C . PRO A 1 743 ? 11.301 29.873 14.207 1.00 85.94 743 PRO A C 1
ATOM 5980 O O . PRO A 1 743 ? 10.262 30.528 14.232 1.00 85.94 743 PRO A O 1
ATOM 5983 N N . ASN A 1 744 ? 12.353 30.242 13.473 1.00 88.44 744 ASN A N 1
ATOM 5984 C CA . ASN A 1 744 ? 12.348 31.412 12.602 1.00 88.44 744 ASN A CA 1
ATOM 5985 C C . ASN A 1 744 ? 13.207 31.146 11.366 1.00 88.44 744 ASN A C 1
ATOM 5987 O O . ASN A 1 744 ? 14.408 30.925 11.490 1.00 88.44 744 ASN A O 1
ATOM 5991 N N . TYR A 1 745 ? 12.610 31.214 10.175 1.00 90.06 745 TYR A N 1
ATOM 5992 C CA . TYR A 1 745 ? 13.307 30.975 8.911 1.00 90.06 745 TYR A CA 1
ATOM 5993 C C . TYR A 1 745 ? 14.563 31.849 8.745 1.00 90.06 745 TYR A C 1
ATOM 5995 O O . TYR A 1 745 ? 15.614 31.345 8.353 1.00 90.06 745 TYR A O 1
ATOM 6003 N N . SER A 1 746 ? 14.507 33.131 9.127 1.00 89.94 746 SER A N 1
ATOM 6004 C CA . SER A 1 746 ? 15.648 34.051 8.996 1.00 89.94 746 SER A CA 1
ATOM 6005 C C . SER A 1 746 ? 16.854 33.669 9.864 1.00 89.94 746 SER A C 1
ATOM 6007 O O . SER A 1 746 ? 17.974 34.086 9.575 1.00 89.94 746 SER A O 1
ATOM 6009 N N . ASP A 1 747 ? 16.662 32.851 10.904 1.00 90.81 747 ASP A N 1
ATOM 6010 C CA . ASP A 1 747 ? 17.763 32.367 11.741 1.00 90.81 747 ASP A CA 1
ATOM 6011 C C . ASP A 1 747 ? 18.608 31.297 11.043 1.00 90.81 747 ASP A C 1
ATOM 6013 O O . ASP A 1 747 ? 19.688 30.975 11.534 1.00 90.81 747 ASP A O 1
ATOM 6017 N N . MET A 1 748 ? 18.169 30.789 9.889 1.00 91.56 748 MET A N 1
ATOM 6018 C CA . MET A 1 748 ? 18.949 29.871 9.064 1.00 91.56 748 MET A CA 1
ATOM 6019 C C . MET A 1 748 ? 20.300 30.475 8.654 1.00 91.56 748 MET A C 1
ATOM 6021 O O . MET A 1 748 ? 21.299 29.764 8.614 1.00 91.56 748 MET A O 1
ATOM 6025 N N . GLU A 1 749 ? 20.349 31.781 8.374 1.00 89.75 749 GLU A N 1
ATOM 6026 C CA . GLU A 1 749 ? 21.573 32.470 7.942 1.00 89.75 749 GLU A CA 1
ATOM 6027 C C . GLU A 1 749 ? 22.575 32.683 9.093 1.00 89.75 749 GLU A C 1
ATOM 6029 O O . GLU A 1 749 ? 23.743 33.000 8.855 1.00 89.75 749 GLU A O 1
ATOM 6034 N N . LYS A 1 750 ? 22.143 32.506 10.350 1.00 91.38 750 LYS A N 1
ATOM 6035 C CA . LYS A 1 750 ? 23.017 32.641 11.518 1.00 91.38 750 LYS A CA 1
ATOM 6036 C C . LYS A 1 750 ? 23.878 31.376 11.664 1.00 91.38 750 LYS A C 1
ATOM 6038 O O . LYS A 1 750 ? 23.313 30.290 11.828 1.00 91.38 750 LYS A O 1
ATOM 6043 N N . PRO A 1 751 ? 25.220 31.498 11.699 1.00 90.56 751 PRO A N 1
ATOM 6044 C CA . PRO A 1 751 ? 26.110 30.341 11.768 1.00 90.56 751 PRO A CA 1
ATOM 6045 C C . PRO A 1 751 ? 25.774 29.404 12.934 1.00 90.56 751 PRO A C 1
ATOM 6047 O O . PRO A 1 751 ? 25.640 29.841 14.079 1.00 90.56 751 PRO A O 1
ATOM 6050 N N . GLY A 1 752 ? 25.645 28.110 12.645 1.00 88.38 752 GLY A N 1
ATOM 6051 C CA . GLY A 1 752 ? 25.432 27.051 13.631 1.00 88.38 752 GLY A CA 1
ATOM 6052 C C . GLY A 1 752 ? 23.988 26.856 14.104 1.00 88.38 752 GLY A C 1
ATOM 6053 O O . GLY A 1 752 ? 23.727 25.873 14.796 1.00 88.38 752 GLY A O 1
ATOM 6054 N N . LYS A 1 753 ? 23.024 27.709 13.728 1.00 92.62 753 LYS A N 1
ATOM 6055 C CA . LYS A 1 753 ? 21.625 27.569 14.183 1.00 92.62 753 LYS A CA 1
ATOM 6056 C C . LYS A 1 753 ? 20.925 26.329 13.631 1.00 92.62 753 LYS A C 1
ATOM 6058 O O . LYS A 1 753 ? 20.280 25.618 14.398 1.00 92.62 753 LYS A O 1
ATOM 6063 N N . LEU A 1 754 ? 21.089 26.026 12.342 1.00 91.56 754 LEU A N 1
ATOM 6064 C CA . LEU A 1 754 ? 20.562 24.782 11.766 1.00 91.56 754 LEU A CA 1
ATOM 6065 C C . LEU A 1 754 ? 21.229 23.540 12.375 1.00 91.56 754 LEU A C 1
ATOM 6067 O O . LEU A 1 754 ? 20.564 22.539 12.627 1.00 91.56 754 LEU A O 1
ATOM 6071 N N . LYS A 1 755 ? 22.532 23.613 12.669 1.00 92.62 755 LYS A N 1
ATOM 6072 C CA . LYS A 1 755 ? 23.251 22.528 13.347 1.00 92.62 755 LYS A CA 1
ATOM 6073 C C . LYS A 1 755 ? 22.733 22.300 14.763 1.00 92.62 755 LYS A C 1
ATOM 6075 O O . LYS A 1 755 ? 22.519 21.155 15.150 1.00 92.62 755 LYS A O 1
ATOM 6080 N N . GLN A 1 756 ? 22.472 23.376 15.504 1.00 92.75 756 GLN A N 1
ATOM 6081 C CA . GLN A 1 756 ? 21.850 23.291 16.821 1.00 92.75 756 GLN A CA 1
ATOM 6082 C C . GLN A 1 756 ? 20.459 22.652 16.742 1.00 92.75 756 GLN A C 1
ATOM 6084 O O . GLN A 1 756 ? 20.123 21.838 17.589 1.00 92.75 756 GLN A O 1
ATOM 6089 N N . PHE A 1 757 ? 19.675 22.959 15.706 1.00 94.00 757 PHE A N 1
ATOM 6090 C CA . PHE A 1 757 ? 18.350 22.365 15.523 1.00 94.00 757 PHE A CA 1
ATOM 6091 C C . PHE A 1 757 ? 18.405 20.836 15.362 1.00 94.00 757 PHE A C 1
ATOM 6093 O O . PHE A 1 757 ? 17.603 20.126 15.964 1.00 94.00 757 PHE A O 1
ATOM 6100 N N . LEU A 1 758 ? 19.403 20.312 14.641 1.00 93.06 758 LEU A N 1
ATOM 6101 C CA . LEU A 1 758 ? 19.648 18.865 14.565 1.00 93.06 758 LEU A CA 1
ATOM 6102 C C . LEU A 1 758 ? 20.132 18.277 15.901 1.00 93.06 758 LEU A C 1
ATOM 6104 O O . LEU A 1 758 ? 19.687 17.208 16.306 1.00 93.06 758 LEU A O 1
ATOM 6108 N N . GLN A 1 759 ? 21.003 18.977 16.630 1.00 92.25 759 GLN A N 1
ATOM 6109 C CA . GLN A 1 759 ? 21.452 18.533 17.958 1.00 92.25 759 GLN A CA 1
ATOM 6110 C C . GLN A 1 759 ? 20.304 18.499 18.980 1.00 92.25 759 GLN A C 1
ATOM 6112 O O . GLN A 1 759 ? 20.237 17.603 19.825 1.00 92.25 759 GLN A O 1
ATOM 6117 N N . ASP A 1 760 ? 19.373 19.445 18.883 1.00 91.88 760 ASP A N 1
ATOM 6118 C CA . ASP A 1 760 ? 18.177 19.510 19.719 1.00 91.88 760 ASP A CA 1
ATOM 6119 C C . ASP A 1 760 ? 17.206 18.357 19.396 1.00 91.88 760 ASP A C 1
ATOM 6121 O O . ASP A 1 760 ? 16.527 17.856 20.297 1.00 91.88 760 ASP A O 1
ATOM 6125 N N . LEU A 1 761 ? 17.178 17.877 18.143 1.00 90.88 761 LEU A N 1
ATOM 6126 C CA . LEU A 1 761 ? 16.482 16.641 17.773 1.00 90.88 761 LEU A CA 1
ATOM 6127 C C . LEU A 1 761 ? 17.141 15.424 18.433 1.00 90.88 761 LEU A C 1
ATOM 6129 O O . LEU A 1 761 ? 16.462 14.661 19.118 1.00 90.88 761 LEU A O 1
ATOM 6133 N N . TYR A 1 762 ? 18.453 15.246 18.251 1.00 91.19 762 TYR A N 1
ATOM 6134 C CA . TYR A 1 762 ? 19.172 14.068 18.756 1.00 91.19 762 TYR A CA 1
ATOM 6135 C C . TYR A 1 762 ? 19.156 13.965 20.286 1.00 91.19 762 TYR A C 1
ATOM 6137 O O . TYR A 1 762 ? 19.123 12.868 20.834 1.00 91.19 762 TYR A O 1
ATOM 6145 N N . SER A 1 763 ? 19.160 15.104 20.982 1.00 90.56 763 SER A N 1
ATOM 6146 C CA . SER A 1 763 ? 19.073 15.159 22.447 1.00 90.56 763 SER A CA 1
ATOM 6147 C C . SER A 1 763 ? 17.651 14.980 22.995 1.00 90.56 763 SER A C 1
ATOM 6149 O O . SER A 1 763 ? 17.478 14.903 24.210 1.00 90.56 763 SER A O 1
ATOM 6151 N N . GLY A 1 764 ? 16.624 14.944 22.135 1.00 86.38 764 GLY A N 1
ATOM 6152 C CA . GLY A 1 764 ? 15.213 14.907 22.539 1.00 86.38 764 GLY A CA 1
ATOM 6153 C C . GLY A 1 764 ? 14.681 16.237 23.088 1.00 86.38 764 GLY A C 1
ATOM 6154 O O . GLY A 1 764 ? 13.524 16.316 23.509 1.00 86.38 764 GLY A O 1
ATOM 6155 N N . LYS A 1 765 ? 15.495 17.300 23.061 1.00 88.62 765 LYS A N 1
ATOM 6156 C CA . LYS A 1 765 ? 15.132 18.631 23.551 1.00 88.62 765 LYS A CA 1
ATOM 6157 C C . LYS A 1 765 ? 13.926 19.204 22.806 1.00 88.62 765 LYS A C 1
ATOM 6159 O O . LYS A 1 765 ? 13.046 19.741 23.467 1.00 88.62 765 LYS A O 1
ATOM 6164 N N . LEU A 1 766 ? 13.824 19.017 21.485 1.00 87.62 766 LEU A N 1
ATOM 6165 C CA . LEU A 1 766 ? 12.669 19.496 20.703 1.00 87.62 766 LEU A CA 1
ATOM 6166 C C . LEU A 1 766 ? 11.340 18.893 21.178 1.00 87.62 766 LEU A C 1
ATOM 6168 O O . LEU A 1 766 ? 10.335 19.592 21.279 1.00 87.62 766 LEU A O 1
ATOM 6172 N N . HIS A 1 767 ? 11.341 17.599 21.500 1.00 83.25 767 HIS A N 1
ATOM 6173 C CA . HIS A 1 767 ? 10.159 16.909 22.009 1.00 83.25 767 HIS A CA 1
ATOM 6174 C C . HIS A 1 767 ? 9.766 17.441 23.392 1.00 83.25 767 HIS A C 1
ATOM 6176 O O . HIS A 1 767 ? 8.605 17.751 23.649 1.00 83.25 767 HIS A O 1
ATOM 6182 N N . ARG A 1 768 ? 10.758 17.617 24.270 1.00 81.69 768 ARG A N 1
ATOM 6183 C CA . ARG A 1 768 ? 10.562 18.165 25.613 1.00 81.69 768 ARG A CA 1
ATOM 6184 C C . ARG A 1 768 ? 10.056 19.609 25.580 1.00 81.69 768 ARG A C 1
ATOM 6186 O O . ARG A 1 768 ? 9.112 19.928 26.289 1.00 81.69 768 ARG A O 1
ATOM 6193 N N . GLU A 1 769 ? 10.646 20.472 24.759 1.00 81.31 769 GLU A N 1
ATOM 6194 C CA . GLU A 1 769 ? 10.246 21.882 24.653 1.00 81.31 769 GLU A CA 1
ATOM 6195 C C . GLU A 1 769 ? 8.840 22.053 24.075 1.00 81.31 769 GLU A C 1
ATOM 6197 O O . GLU A 1 769 ? 8.145 22.995 24.448 1.00 81.31 769 GLU A O 1
ATOM 6202 N N . PHE A 1 770 ? 8.381 21.129 23.228 1.00 76.81 770 PHE A N 1
ATOM 6203 C CA . PHE A 1 770 ? 6.991 21.125 22.773 1.00 76.81 770 PHE A CA 1
ATOM 6204 C C . PHE A 1 770 ? 6.012 20.872 23.931 1.00 76.81 770 PHE A C 1
ATOM 6206 O O . PHE A 1 770 ? 4.994 21.550 24.040 1.00 76.81 770 PHE A O 1
ATOM 6213 N N . HIS A 1 771 ? 6.334 19.922 24.816 1.00 71.19 771 HIS A N 1
ATOM 6214 C CA . HIS A 1 771 ? 5.484 19.566 25.954 1.00 71.19 771 HIS A CA 1
ATOM 6215 C C . HIS A 1 771 ? 5.562 20.559 27.120 1.00 71.19 771 HIS A C 1
ATOM 6217 O O . HIS A 1 771 ? 4.543 20.826 27.751 1.00 71.19 771 HIS A O 1
ATOM 6223 N N . TYR A 1 772 ? 6.753 21.076 27.429 1.00 71.62 772 TYR A N 1
ATOM 6224 C CA . TYR A 1 772 ? 7.027 21.807 28.674 1.00 71.62 772 TYR A CA 1
ATOM 6225 C C . TYR A 1 772 ? 7.445 23.269 28.463 1.00 71.62 772 TYR A C 1
ATOM 6227 O O . TYR A 1 772 ? 7.607 24.000 29.437 1.00 71.62 772 TYR A O 1
ATOM 6235 N N . GLY A 1 773 ? 7.601 23.712 27.212 1.00 66.69 773 GLY A N 1
ATOM 6236 C CA . GLY A 1 773 ? 8.162 25.022 26.892 1.00 66.69 773 GLY A CA 1
ATOM 6237 C C . GLY A 1 773 ? 9.689 25.087 27.074 1.00 66.69 773 GLY A C 1
ATOM 6238 O O . GLY A 1 773 ? 10.324 24.096 27.444 1.00 66.69 773 GLY A O 1
ATOM 6239 N N . PRO A 1 774 ? 10.310 26.242 26.773 1.00 66.62 774 PRO A N 1
ATOM 6240 C CA . PRO A 1 774 ? 11.742 26.447 26.980 1.00 66.62 774 PRO A CA 1
ATOM 6241 C C . PRO A 1 774 ? 12.094 26.371 28.473 1.00 66.62 774 PRO A C 1
ATOM 6243 O O . PRO A 1 774 ? 11.345 26.869 29.310 1.00 66.62 774 PRO A O 1
ATOM 6246 N N . GLU A 1 775 ? 13.249 25.788 28.811 1.00 54.22 775 GLU A N 1
ATOM 6247 C CA . GLU A 1 775 ? 13.736 25.737 30.197 1.00 54.22 775 GLU A CA 1
ATOM 6248 C C . GLU A 1 775 ? 13.941 27.161 30.745 1.00 54.22 775 GLU A C 1
ATOM 6250 O O . GLU A 1 775 ? 14.928 27.832 30.439 1.00 54.22 775 GLU A O 1
ATOM 6255 N N . THR A 1 776 ? 13.010 27.638 31.571 1.00 51.91 776 THR A N 1
ATOM 6256 C CA . THR A 1 776 ? 13.227 28.813 32.418 1.00 51.91 776 THR A CA 1
ATOM 6257 C C . THR A 1 776 ? 13.837 28.367 33.747 1.00 51.91 776 THR A C 1
ATOM 6259 O O . THR A 1 776 ? 13.317 27.429 34.351 1.00 51.91 776 THR A O 1
ATOM 6262 N N . PRO A 1 777 ? 14.897 29.026 34.256 1.00 51.25 777 PRO A N 1
ATOM 6263 C CA . PRO A 1 777 ? 15.529 28.623 35.512 1.00 51.25 777 PRO A CA 1
ATOM 6264 C C . PRO A 1 777 ? 14.642 28.683 36.764 1.00 51.25 777 PRO A C 1
ATOM 6266 O O . PRO A 1 777 ? 15.046 28.139 37.783 1.00 51.25 777 PRO A O 1
ATOM 6269 N N . GLU A 1 778 ? 13.459 29.302 36.742 1.00 47.97 778 GLU A N 1
ATOM 6270 C CA . GLU A 1 778 ? 12.589 29.392 37.920 1.00 47.97 778 GLU A CA 1
ATOM 6271 C C . GLU A 1 778 ? 11.098 29.374 37.532 1.00 47.97 778 GLU A C 1
ATOM 6273 O O . GLU A 1 778 ? 10.706 29.940 36.514 1.00 47.97 778 GLU A O 1
ATOM 6278 N N . VAL A 1 779 ? 10.290 28.776 38.421 1.00 39.75 779 VAL A N 1
ATOM 6279 C CA . VAL A 1 779 ? 8.813 28.662 38.459 1.00 39.75 779 VAL A CA 1
ATOM 6280 C C . VAL A 1 779 ? 8.204 27.439 37.751 1.00 39.75 779 VAL A C 1
ATOM 6282 O O . VAL A 1 779 ? 7.877 27.442 36.568 1.00 39.75 779 VAL A O 1
ATOM 6285 N N . VAL A 1 780 ? 7.956 26.398 38.555 1.00 43.97 780 VAL A N 1
ATOM 6286 C CA . VAL A 1 780 ? 7.056 25.279 38.242 1.00 43.97 780 VAL A CA 1
ATOM 6287 C C . VAL A 1 780 ? 5.622 25.816 38.222 1.00 43.97 780 VAL A C 1
ATOM 6289 O O . VAL A 1 780 ? 5.083 26.180 39.265 1.00 43.97 780 VAL A O 1
ATOM 6292 N N . SER A 1 781 ? 5.012 25.884 37.039 1.00 36.06 781 SER A N 1
ATOM 6293 C CA . SER A 1 781 ? 3.569 26.096 36.894 1.00 36.06 781 SER A CA 1
ATOM 6294 C C . SER A 1 781 ? 2.880 24.741 36.726 1.00 36.06 781 SER A C 1
ATOM 6296 O O . SER A 1 781 ? 3.170 23.979 35.806 1.00 36.06 781 SER A O 1
ATOM 6298 N N . THR A 1 782 ? 2.005 24.406 37.670 1.00 41.97 782 THR A N 1
ATOM 6299 C CA . THR A 1 782 ? 1.180 23.195 37.673 1.00 41.97 782 THR A CA 1
ATOM 6300 C C . THR A 1 782 ? -0.138 23.485 36.963 1.00 41.97 782 THR A C 1
ATOM 6302 O O . THR A 1 782 ? -1.127 23.785 37.615 1.00 41.97 782 THR A O 1
ATOM 6305 N N . ASP A 1 783 ? -0.112 23.488 35.631 1.00 44.50 783 ASP A N 1
ATOM 6306 C CA . ASP A 1 783 ? -1.275 23.239 34.763 1.00 44.50 783 ASP A CA 1
ATOM 6307 C C . ASP A 1 783 ? -0.801 23.231 33.302 1.00 44.50 783 ASP A C 1
ATOM 6309 O O . ASP A 1 783 ? -0.956 24.194 32.548 1.00 44.50 783 ASP A O 1
ATOM 6313 N N . VAL A 1 784 ? -0.159 22.135 32.888 1.00 44.25 784 VAL A N 1
ATOM 6314 C CA . VAL A 1 784 ? 0.262 21.945 31.495 1.00 44.25 784 VAL A CA 1
ATOM 6315 C C . VAL A 1 784 ? -0.544 20.799 30.900 1.00 44.25 784 VAL A C 1
ATOM 6317 O O . VAL A 1 784 ? -0.383 19.639 31.278 1.00 44.25 784 VAL A O 1
ATOM 6320 N N . LYS A 1 785 ? -1.424 21.122 29.945 1.00 43.16 785 LYS A N 1
ATOM 6321 C CA . LYS A 1 785 ? -2.051 20.121 29.075 1.00 43.16 785 LYS A CA 1
ATOM 6322 C C . LYS A 1 785 ? -0.946 19.403 28.301 1.00 43.16 785 LYS A C 1
ATOM 6324 O O . LYS A 1 785 ? -0.306 20.010 27.446 1.00 43.16 785 LYS A O 1
ATOM 6329 N N . VAL A 1 786 ? -0.748 18.116 28.573 1.00 40.38 786 VAL A N 1
ATOM 6330 C CA . VAL A 1 786 ? 0.159 17.263 27.797 1.00 40.38 786 VAL A CA 1
ATOM 6331 C C . VAL A 1 786 ? -0.410 17.145 26.380 1.00 40.38 786 VAL A C 1
ATOM 6333 O O . VAL A 1 786 ? -1.384 16.434 26.153 1.00 40.38 786 VAL A O 1
ATOM 6336 N N . THR A 1 787 ? 0.156 17.891 25.431 1.00 53.12 787 THR A N 1
ATOM 6337 C CA . THR A 1 787 ? -0.187 17.802 24.003 1.00 53.12 787 THR A CA 1
ATOM 6338 C C . THR A 1 787 ? 0.976 17.170 23.256 1.00 53.12 787 THR A C 1
ATOM 6340 O O . THR A 1 787 ? 2.113 17.585 23.438 1.00 53.12 787 THR A O 1
ATOM 6343 N N . THR A 1 788 ? 0.723 16.129 22.466 1.00 64.56 788 THR A N 1
ATOM 6344 C CA . THR A 1 788 ? 1.752 15.465 21.653 1.00 64.56 788 THR A CA 1
ATOM 6345 C C . THR A 1 788 ? 2.105 16.315 20.429 1.00 64.56 788 THR A C 1
ATOM 6347 O O . THR A 1 788 ? 1.189 16.888 19.830 1.00 64.56 788 THR A O 1
ATOM 6350 N N . PRO A 1 789 ? 3.387 16.388 20.016 1.00 75.69 789 PRO A N 1
ATOM 6351 C CA . PRO A 1 789 ? 3.756 17.049 18.768 1.00 75.69 789 PRO A CA 1
ATOM 6352 C C . PRO A 1 789 ? 3.023 16.439 17.567 1.00 75.69 789 PRO A C 1
ATOM 6354 O O . PRO A 1 789 ? 2.711 15.241 17.610 1.00 75.69 789 PRO A O 1
ATOM 6357 N N . PRO A 1 790 ? 2.793 17.211 16.485 1.00 79.56 790 PRO A N 1
ATOM 6358 C CA . PRO A 1 790 ? 2.160 16.699 15.275 1.00 79.56 790 PRO A CA 1
ATOM 6359 C C . PRO A 1 790 ? 2.831 15.413 14.795 1.00 79.56 790 PRO A C 1
ATOM 6361 O O . PRO A 1 790 ? 4.063 15.331 14.747 1.00 79.56 790 PRO A O 1
ATOM 6364 N N . GLU A 1 791 ? 2.025 14.405 14.470 1.00 82.50 791 GLU A N 1
ATOM 6365 C CA . GLU A 1 791 ? 2.527 13.131 13.962 1.00 82.50 791 GLU A CA 1
ATOM 6366 C C . GLU A 1 791 ? 3.210 13.304 12.599 1.00 82.50 791 GLU A C 1
ATOM 6368 O O . GLU A 1 791 ? 2.870 14.188 11.811 1.00 82.50 791 GLU A O 1
ATOM 6373 N N . SER A 1 792 ? 4.173 12.428 12.306 1.00 81.50 792 SER A N 1
ATOM 6374 C CA . SER A 1 792 ? 4.846 12.398 11.006 1.00 81.50 792 SER A CA 1
ATOM 6375 C C . SER A 1 792 ? 3.856 12.208 9.856 1.00 81.50 792 SER A C 1
ATOM 6377 O O . SER A 1 792 ? 3.136 11.207 9.775 1.00 81.50 792 SER A O 1
ATOM 6379 N N . THR A 1 793 ? 3.867 13.145 8.910 1.00 80.44 793 THR A N 1
ATOM 6380 C CA . THR A 1 793 ? 3.068 13.030 7.685 1.00 80.44 793 THR A CA 1
ATOM 6381 C C . THR A 1 793 ? 3.798 12.250 6.603 1.00 80.44 793 THR A C 1
ATOM 6383 O O . THR A 1 793 ? 3.155 11.498 5.867 1.00 80.44 793 THR A O 1
ATOM 6386 N N . PHE A 1 794 ? 5.130 12.351 6.538 1.00 81.56 794 PHE A N 1
ATOM 6387 C CA . PHE A 1 794 ? 5.930 11.633 5.546 1.00 81.56 794 PHE A CA 1
ATOM 6388 C C . PHE A 1 794 ? 6.023 10.132 5.847 1.00 81.56 794 PHE A C 1
ATOM 6390 O O . PHE A 1 794 ? 6.211 9.353 4.916 1.00 81.56 794 PHE A O 1
ATOM 6397 N N . LYS A 1 795 ? 5.736 9.689 7.085 1.00 81.12 795 LYS A N 1
ATOM 6398 C CA . LYS A 1 795 ? 5.515 8.264 7.403 1.00 81.12 795 LYS A CA 1
ATOM 6399 C C . LYS A 1 795 ? 4.422 7.628 6.536 1.00 81.12 795 LYS A C 1
ATOM 6401 O O . LYS A 1 795 ? 4.507 6.448 6.215 1.00 81.12 795 LYS A O 1
ATOM 6406 N N . LYS A 1 796 ? 3.410 8.394 6.108 1.00 80.88 796 LYS A N 1
ATOM 6407 C CA . LYS A 1 796 ? 2.343 7.888 5.221 1.00 80.88 796 LYS A CA 1
ATOM 6408 C C . LYS A 1 796 ? 2.826 7.611 3.795 1.00 80.88 796 LYS A C 1
ATOM 6410 O O . LYS A 1 796 ? 2.147 6.892 3.069 1.00 80.88 796 LYS A O 1
ATOM 6415 N N . LEU A 1 797 ? 3.966 8.182 3.402 1.00 82.38 797 LEU A N 1
ATOM 6416 C CA . LEU A 1 797 ? 4.606 7.958 2.104 1.00 82.38 797 LEU A CA 1
ATOM 6417 C C . LEU A 1 797 ? 5.625 6.808 2.143 1.00 82.38 797 LEU A C 1
ATOM 6419 O O . LEU A 1 797 ? 6.186 6.470 1.104 1.00 82.38 797 LEU A O 1
ATOM 6423 N N . ALA A 1 798 ? 5.834 6.194 3.312 1.00 83.19 798 ALA A N 1
ATOM 6424 C CA . ALA A 1 798 ? 6.624 4.979 3.447 1.00 83.19 798 ALA A CA 1
ATOM 6425 C C . ALA A 1 798 ? 5.933 3.776 2.776 1.00 83.19 798 ALA A C 1
ATOM 6427 O O . ALA A 1 798 ? 4.717 3.809 2.543 1.00 83.19 798 ALA A O 1
ATOM 6428 N N . PRO A 1 799 ? 6.671 2.685 2.490 1.00 83.00 799 PRO A N 1
ATOM 6429 C CA . PRO A 1 799 ? 6.098 1.472 1.922 1.00 83.00 799 PRO A CA 1
ATOM 6430 C C . PRO A 1 799 ? 4.855 1.008 2.686 1.00 83.00 799 PRO A C 1
ATOM 6432 O O . PRO A 1 799 ? 4.910 0.633 3.857 1.00 83.00 799 PRO A O 1
ATOM 6435 N N . SER A 1 800 ? 3.705 1.043 2.015 1.00 85.31 800 SER A N 1
ATOM 6436 C CA . SER A 1 800 ? 2.423 0.776 2.664 1.00 85.31 800 SER A CA 1
ATOM 6437 C C . SER A 1 800 ? 2.162 -0.721 2.837 1.00 85.31 800 SER A C 1
ATOM 6439 O O . SER A 1 800 ? 2.250 -1.492 1.875 1.00 85.31 800 SER A O 1
ATOM 6441 N N . LYS A 1 801 ? 1.694 -1.115 4.030 1.00 85.69 801 LYS A N 1
ATOM 6442 C CA . LYS A 1 801 ? 1.178 -2.470 4.320 1.00 85.69 801 LYS A CA 1
ATOM 6443 C C . LYS A 1 801 ? -0.016 -2.864 3.435 1.00 85.69 801 LYS A C 1
ATOM 6445 O O . LYS A 1 801 ? -0.295 -4.045 3.262 1.00 85.69 801 LYS A O 1
ATOM 6450 N N . ASN A 1 802 ? -0.689 -1.886 2.822 1.00 85.75 802 ASN A N 1
ATOM 6451 C CA . ASN A 1 802 ? -1.799 -2.119 1.894 1.00 85.75 802 ASN A CA 1
ATOM 6452 C C . ASN A 1 802 ? -1.338 -2.505 0.480 1.00 85.75 802 ASN A C 1
ATOM 6454 O O . ASN A 1 802 ? -2.170 -2.837 -0.362 1.00 85.75 802 ASN A O 1
ATOM 6458 N N . ARG A 1 803 ? -0.031 -2.439 0.196 1.00 85.81 803 ARG A N 1
ATOM 6459 C CA . ARG A 1 803 ? 0.550 -2.709 -1.129 1.00 85.81 803 ARG A CA 1
ATOM 6460 C C . ARG A 1 803 ? 1.714 -3.700 -1.096 1.00 85.81 803 ARG A C 1
ATOM 6462 O O . ARG A 1 803 ? 2.018 -4.319 -2.126 1.00 85.81 803 ARG A O 1
ATOM 6469 N N . TYR A 1 804 ? 2.365 -3.823 0.054 1.00 89.62 804 TYR A N 1
ATOM 6470 C CA . TYR A 1 804 ? 3.510 -4.687 0.274 1.00 89.62 804 TYR A CA 1
ATOM 6471 C C . TYR A 1 804 ? 3.343 -5.491 1.554 1.00 89.62 804 TYR A C 1
ATOM 6473 O O . TYR A 1 804 ? 2.734 -5.040 2.522 1.00 89.62 804 TYR A O 1
ATOM 6481 N N . THR A 1 805 ? 3.974 -6.656 1.581 1.00 90.88 805 THR A N 1
ATOM 6482 C CA . THR A 1 805 ? 4.307 -7.315 2.837 1.00 90.88 805 THR A CA 1
ATOM 6483 C C . THR A 1 805 ? 5.673 -6.815 3.285 1.00 90.88 805 THR A C 1
ATOM 6485 O O . THR A 1 805 ? 6.654 -7.003 2.569 1.00 90.88 805 THR A O 1
ATOM 6488 N N . LEU A 1 806 ? 5.731 -6.141 4.432 1.00 89.31 806 LEU A N 1
ATOM 6489 C CA . LEU A 1 806 ? 6.967 -5.585 4.984 1.00 89.31 806 LEU A CA 1
ATOM 6490 C C . LEU A 1 806 ? 7.680 -6.653 5.823 1.00 89.31 806 LEU A C 1
ATOM 6492 O O . LEU A 1 806 ? 7.038 -7.329 6.620 1.00 89.31 806 LEU A O 1
ATOM 6496 N N . LEU A 1 807 ? 8.991 -6.812 5.633 1.00 82.25 807 LEU A N 1
ATOM 6497 C CA . LEU A 1 807 ? 9.820 -7.784 6.368 1.00 82.25 807 LEU A CA 1
ATOM 6498 C C . LEU A 1 807 ? 10.429 -7.204 7.642 1.00 82.25 807 LEU A C 1
ATOM 6500 O O . LEU A 1 807 ? 10.901 -7.945 8.500 1.00 82.25 807 LEU A O 1
ATOM 6504 N N . ARG A 1 808 ? 10.440 -5.877 7.749 1.00 65.38 808 ARG A N 1
ATOM 6505 C CA . ARG A 1 808 ? 10.775 -5.158 8.970 1.00 65.38 808 ARG A CA 1
ATOM 6506 C C . ARG A 1 808 ? 9.526 -4.414 9.410 1.00 65.38 808 ARG A C 1
ATOM 6508 O O . ARG A 1 808 ? 9.107 -3.471 8.742 1.00 65.38 808 ARG A O 1
ATOM 6515 N N . ASP A 1 809 ? 8.927 -4.864 10.501 1.00 46.06 809 ASP A N 1
ATOM 6516 C CA . ASP A 1 809 ? 8.168 -3.956 11.347 1.00 46.06 809 ASP A CA 1
ATOM 6517 C C . ASP A 1 809 ? 9.195 -3.131 12.143 1.00 46.06 809 ASP A C 1
ATOM 6519 O O . ASP A 1 809 ? 10.209 -3.681 12.563 1.00 46.06 809 ASP A O 1
ATOM 6523 N N . GLU A 1 810 ? 8.915 -1.837 12.327 1.00 39.94 810 GLU A N 1
ATOM 6524 C CA . GLU A 1 810 ? 9.623 -0.857 13.182 1.00 39.94 810 GLU A CA 1
ATOM 6525 C C . GLU A 1 810 ? 10.566 0.153 12.486 1.00 39.94 810 GLU A C 1
ATOM 6527 O O . GLU A 1 810 ? 11.741 -0.101 12.223 1.00 39.94 810 GLU A O 1
ATOM 6532 N N . LEU A 1 811 ? 10.018 1.365 12.300 1.00 32.41 811 LEU A N 1
ATOM 6533 C CA . LEU A 1 811 ? 10.667 2.659 12.572 1.00 32.41 811 LEU A CA 1
ATOM 6534 C C . LEU A 1 811 ? 9.784 3.456 13.559 1.00 32.41 811 LEU A C 1
ATOM 6536 O O . LEU A 1 811 ? 8.560 3.590 13.275 1.00 32.41 811 LEU A O 1
#

Mean predicted aligned error: 20.58 Å

Solvent-accessible surface area (backbone atoms only — not comparable to full-atom values): 48177 Å² total; per-residue (Å²): 134,90,81,87,83,81,85,81,80,86,82,84,85,80,88,81,84,90,86,84,82,90,88,88,85,75,86,80,52,75,65,61,54,55,70,64,69,74,74,73,90,76,69,77,86,76,86,66,88,61,67,92,82,49,93,66,63,79,92,71,62,73,65,81,70,78,92,80,48,45,78,75,39,67,51,57,30,30,36,73,48,73,51,70,48,79,39,73,51,60,91,92,44,56,59,67,83,62,45,52,29,48,32,37,38,38,35,29,27,18,79,85,42,37,36,35,35,40,38,32,30,36,63,69,38,57,33,36,32,44,48,57,94,83,66,47,76,70,53,29,55,51,31,33,54,52,50,29,52,52,55,61,71,65,48,90,68,66,86,73,59,68,83,64,54,44,75,44,45,43,84,44,78,47,71,58,78,77,82,60,83,65,96,62,74,42,48,28,37,39,40,27,28,36,45,66,77,50,49,60,55,52,50,53,54,42,72,75,44,30,64,87,56,72,27,85,81,69,52,79,41,62,70,89,54,57,68,63,58,50,51,25,63,80,55,58,45,54,91,65,18,35,37,36,37,47,58,63,52,44,45,72,37,36,94,86,37,94,57,60,66,88,69,92,45,82,38,35,34,40,33,34,60,90,54,54,44,51,41,64,64,52,80,85,44,52,63,70,46,44,44,74,48,75,49,71,42,72,45,72,58,40,57,89,96,46,83,67,42,88,93,78,27,56,74,44,75,78,46,78,46,77,46,75,51,46,59,63,44,69,22,47,36,28,76,88,48,94,60,80,85,79,52,66,84,78,34,76,40,67,24,58,88,77,25,80,37,69,41,74,48,80,47,78,50,39,64,59,77,90,47,94,87,39,57,80,44,65,27,63,28,27,35,66,30,25,66,68,58,47,51,51,51,46,64,71,47,50,86,76,53,91,72,89,90,84,72,92,89,74,76,94,76,84,89,82,89,86,88,89,82,92,87,85,91,82,92,75,87,92,77,81,95,76,74,86,36,42,44,81,45,46,86,90,46,40,69,57,56,32,67,58,18,45,32,38,40,34,39,38,27,39,91,87,36,69,48,21,61,67,42,47,63,42,48,21,53,22,25,44,51,52,58,70,70,61,68,62,92,45,44,70,46,44,29,33,31,52,34,78,83,33,46,71,57,33,57,75,69,65,65,53,44,27,53,36,37,40,40,27,47,67,56,41,72,47,91,64,59,68,81,70,71,96,43,41,66,52,46,43,50,48,51,54,63,66,71,49,81,44,62,46,74,44,74,46,68,71,63,68,72,71,55,67,46,81,44,34,36,38,43,35,29,28,70,56,85,90,39,69,42,47,55,37,50,51,55,41,29,62,72,38,47,92,55,28,49,32,34,38,22,42,44,78,37,27,57,79,44,82,70,74,92,56,75,45,44,34,40,35,56,23,62,58,50,46,85,68,69,74,42,71,68,84,74,57,57,76,39,54,68,63,45,39,54,54,50,50,58,69,40,53,56,83,63,38,76,58,43,89,88,48,36,37,63,57,49,68,71,70,43,34,35,41,34,38,33,27,48,89,83,52,36,65,66,49,31,53,51,51,53,50,40,65,73,74,42,59,89,42,61,87,64,38,43,41,32,35,33,47,29,74,84,43,40,69,61,33,48,64,72,76,40,54,73,86,60,53,59,41,40,34,37,36,64,59,55,37,46,46,74,55,92,52,60,79,47,59,81,43,89,62,44,61,58,47,54,52,51,31,53,77,71,45,47,53,64,48,35,69,50,69,43,78,92,63,97,71,82,92,76,94,80,70,78,85,55,80,69,40,65,31,57,70,49,73,45,28,88,46,76,92,67,29,51,66,75,65,85,89,128

pLDDT: mean 79.4, std 19.79, range [25.27, 97.44]

Nearest PDB structures (foldseek):
  5gu6-assembly1_A  TM=9.445E-01  e=2.965E-49  Homo sapiens
  5gu7-assembly1_C  TM=9.624E-01  e=6.840E-48  Homo sapiens
  5xwm-assembly1_A  TM=6.260E-01  e=1.001E-42  Homo sapiens
  5xwm-assembly2_D  TM=5.904E-01  e=4.108E-44  Homo sapiens
  5hqp-assembly1_D  TM=9.405E-01  e=1.185E-20  Homo sapiens

Radius of gyration: 36.94 Å; Cα contacts (8 Å, |Δi|>4): 1270; chains: 1; bounding box: 101×84×106 Å

Sequence (811 aa):
MNKSKQFKGPPPKRFKSQDDDDENEVPCSFEDTLAGMEVEFDSPEVIGEGPENQSTNIKWSRPNPPQLDPKKDILVFQQLEIDHYNGQPMPGMPGSQLGPVPIMRMYGVTMDGNSVCCHVHGFTPYFYVTVPPNFTDSMCLDMKTNLNKVILEDLRSNKDNIRETVLEVRLMQARSIMYYKGDQDIRFARVSVALPRLIAAAKRLIEKQPPSFGLMDPSFYETNIDFDIRFMVDTNVVGCSWIELPVGKWLIRSKDSKAKPESRCQIEVDVAWNSFIGHQPEGEWSKVAPFRILSFDIECAGRRGIFPEPNHDPVIQIASMVIRQVYGLECYVCENQEDNNEKCVKTIKTCEYGQDVCLTEIKWGSTPYWSQGAKKQYYVSKRCSNRTDCATTRERYMPTCTHIWYQDWSGNATIQPFLCMIIGSICHSFYNPTDSGAVQITQSNLDMVLASNEVVFINFYAEWCKFSNMLMPIFDDAADAVTKEGYDTGKVVMGKIDCDREGSVATRFHITKYPTLKLFRNGLPSKKEYRGQRSVEAFTEFIKKQLTDPIITFGSLKELHNLSEEKRHIIAYMDRRDQPEYDVIRRVAANLKDECVFHAGFGDASQQMHPPGQPIVVFRADRKTSTEPDETYLGSLTSFDELYNWVQEKCIPLVREITFENAEELTEDGLPFLILFHHPTDTESVKKYKEIISRELLSEKQNVNFLTADGVRFEHPLHHLGKSVSDLPLIAIDSFRHMYLFPNYSDMEKPGKLKQFLQDLYSGKLHREFHYGPETPEVVSTDVKVTTPPESTFKKLAPSKNRYTLLRDEL

InterPro domains:
  IPR006133 DNA-directed DNA polymerase, family B, exonuclease domain [PF03104] (220-327)
  IPR012337 Ribonuclease H-like superfamily [SSF53098] (98-332)
  IPR013766 Thioredoxin domain [PF00085] (439-545)
  IPR013766 Thioredoxin domain [PS51352] (421-548)
  IPR036249 Thioredoxin-like superfamily [SSF52833] (431-549)
  IPR036249 Thioredoxin-like superfamily [SSF52833] (549-653)
  IPR036249 Thioredoxin-like superfamily [SSF52833] (649-774)
  IPR036397 Ribonuclease H superfamily [G3DSA:3.30.420.10] (290-372)
  IPR041862 Endoplasmic reticulum resident protein 44, second TRX-like domain b [cd03072] (655-765)
  IPR041870 Endoplasmic reticulum resident protein 44, first TRX-like domain b [cd03070] (551-644)
  IPR045860 Snake toxin-like superfamily [SSF57302] (327-404)
  IPR052643 Endoplasmic reticulum resident protein 44 [PTHR46295] (421-811)
  IPR056435 DNA polymerase delta/zeta catalytic subunit, N-terminal domain [PF24055] (122-199)

Secondary structure (DSSP, 8-state):
---PPPPPPPPPPPP----------PPPPHHHHHHHH-S--------PPPGGGS---GGGPPPPPP---TTT--EEEEEEEEEEEEEPPPTTSSS-SSS-EEEEEEEEEETTS-EEEEEEE----EEEEE--TT--HHHHHHHHHHHHHHHHHH-S--TT--S-SEEEEEEEEE--STT---SPPEEEEEEEESSTTHHHHHHHHHHH-GGGGT-SS--EESTTS-HHHHHHHHTTPPTT-EEEE-TTSEEE--TTSSSPP-SS-SEEEEEETTTSEEEPSSGGGG----EEEEEEEEEE-PPTTSPPPTTTSPEEEEEEEEEEE----EEE-B-S-S-SSSSTTT-EEEPPTT--EEEEEEEEEEESTT-TTPEEEEEEEEEEE-HHHHHHHHHHHGGG-S-----SSS------------S--SS--S------SSEEP-TTTHHHHHHH-SEEEEEEE-TT-HHHHHHHHHHHHHHHHHHHTTPPTTSEEEEEEETTT-HHHHHHTT--EESEEEEEETTEEEEEE--S--SHHHHHHHHHHHHS-SEEEESSTTGGGGS-TTS-EEEEEES-TT-HHHHHHHHHHHHHTTTSEEEEEEGGGTTTSSSTT--EEEEE--TTT--PPPEE--S-TT-HHHHHHHHHHHHS-SEEEE-TTTHHHHHHT-PPEEEEEE-TT-HHHHHHHHHHHHHHSGGGTTT-EEEEEETTTTHHHHHHTT--GGG-SEEEEE-SSBEEE-S-GGGGGSTTHHHHHHHHHHTTHHHHHHHH-S--SS---S-----PPPBPSGGGGS--TTT-EES----